Protein AF-0000000085182149 (afdb_homodimer)

Sequence (884 aa):
MAEWREMSAGDLGRAIGRGEIDPEELTAAHLDAIRAHEYRDRIYARVTEARALEEAAAASKRAKAGQRLSLLDGVPISWKDLFDTAGVATESGSRLLEGRIPAADAEVLANATHQGLVCLGKTHMTELAFSGLGLNPMTATPPNANDPALAPGGSSSGAAASVAFGLAAAGIGSDTGGSVRVPSVWNDLVGLKTTSGRLSLKGVVPLCARFDTVGPLCRTVEDAALLLATMEGSKPADLRGASLRGTRFLILETIAFDDIRPEPLAGFKHAIERLTDAGATVTRGTVPELADAMALSGVLFTTEAYGTWKHAIEAHPEKMFGPIRDRFRLGAEFSGADYVAAWQKLDRIRAIWAEATAPYDAVLVPTAPNLPPNVERLTTDEKYFVTENLLTLRNTRMGNLMGLSALTLPTGLPSTGIMLMGRPFGEERLLRIGAAAESALRMAEWREMSAGDLGRAIGRGEIDPEELTAAHLDAIRAHEYRDRIYARVTEARALEEAAAASKRAKAGQRLSLLDGVPISWKDLFDTAGVATESGSRLLEGRIPAADAEVLANATHQGLVCLGKTHMTELAFSGLGLNPMTATPPNANDPALAPGGSSSGAAASVAFGLAAAGIGSDTGGSVRVPSVWNDLVGLKTTSGRLSLKGVVPLCARFDTVGPLCRTVEDAALLLATMEGSKPADLRGASLRGTRFLILETIAFDDIRPEPLAGFKHAIERLTDAGATVTRGTVPELADAMALSGVLFTTEAYGTWKHAIEAHPEKMFGPIRDRFRLGAEFSGADYVAAWQKLDRIRAIWAEATAPYDAVLVPTAPNLPPNVERLTTDEKYFVTENLLTLRNTRMGNLMGLSALTLPTGLPSTGIMLMGRPFGEERLLRIGAAAESALR

Nearest PDB structures (foldseek):
  4wj3-assembly2_D  TM=9.126E-01  e=7.459E-32  Pseudomonas aeruginosa PAO1
  2df4-assembly1_A  TM=9.118E-01  e=1.420E-30  Staphylococcus aureus
  1o9p-assembly1_B  TM=9.105E-01  e=5.005E-27  Bradyrhizobium japonicum
  8es6-assembly1_A  TM=8.382E-01  e=2.463E-22  Escherichia coli
  8es6-assembly2_B  TM=8.052E-01  e=1.194E-22  Escherichia coli

InterPro domains:
  IPR000120 Amidase [PTHR11895] (5-439)
  IPR020556 Amidase, conserved site [PS00571] (153-184)
  IPR023631 Amidase signature domain [PF01425] (25-431)
  IPR036928 Amidase signature (AS) superfamily [G3DSA:3.90.1300.10] (10-441)
  IPR036928 Amidase signature (AS) superfamily [SSF75304] (3-441)

pLDDT: mean 97.87, std 1.92, range [74.94, 98.94]

Foldseek 3Di:
DLVLLVDALLVNLVCLLVVNDQLLVSLVVLLVCLVPPPQNQQQAVDWPNVQLNVLSVVLRVCSVVVNQLASNASFEAEEALQWADAQDQRQQLFPLRPPPHDNDTFLLVVLLSSNHYGYGHHTQFDRLFQFFFQDRPLRHRAAALVGRQFTLTAGNSSQLNCSLVSSGSKYKDKDQQQHQPQNQLLNQWKKKWAFQVLADCGRGRDQQSRLITMFMTHHALQSRQRSSCSSNVHDGFDLPPQAQAPAEEEAEPAVQQPPFDDQLVVLQVLLVVLSVVRHHHYYYDYLNLLVVLLVLCLQQRLLRRCVVCVVSCVVCVVRGDVVSSVSNCSSVVDDPVRNVVSVVSLVVSLVSVCVVCVVGQWYKGKQARDHGHGNVCLVVPVVVVVVRRCRRSRNSNSLSSSRWMKMWGHSPRNSIIMMTTGHRVCSSSSSSNRNNSNVSRD/DLVLLVDALLVNLVCLLVVNDQLLVSLVVLLVCLVPPPQNQQQAVDWPNVQLNVLSVVLRVCSVVVNQLASNASFEAEEALQWADAQDQRQQLFPLRPPPHDNDTFLLVVLLSSNHYGYGHHTQFDRLFQFFFQDRPLRHRAAALVGRQFTLTARNSSQLNCSLVSSGSKYKDKDQQQHQPQNLLLNQWKKKWAFQVLADCGRGRDQQSRLITMFMTHHALQSRQRSSCSSNVHDGFDLPPFAQAPAEEEAEPAVQQPPFDDQLVVLQVLLVVLSVVRHHHYYYDYLNLLVVLLVLCLQARLLRRCVVCVVSCVVCVVRGDVLSSVSNCSSVVDDPVSNVVSVVSLVVSLVSVCVVCVVHQWYKGKQARDHGHGNVCLVPPVVVVVVRRCRRSRNSNSLSSSRWMKMWGHSPRNSIIMMTTGHRVCSSSSSSNRNNSNVSRD

Organism: NCBI:txid2984134

Secondary structure (DSSP, 8-state):
-GGGGGS-HHHHHHHHHTTSS-HHHHHHHHHHHHHH-TTHHHHEEEE-HHHHHHHHHHHHHHHHHT--SSTTTT-EEEEETTB-BTTB---TT-GGGTT---SS--HHHHHHHHTT-EEEEEE--SGGG--SS---TTS--PPPSS-TTB---SSSHHHHHHHHTTSSS-EEEEESSSTTHHHHHHTT-EEEEPPTTTS--TTBPPS-TTT-EEEEEESSHHHHHHHHHHHHTSPPP--TT---TT-EEEEE-TTTTTT--HHHHHHHHHHHHHHHHTT-EEEEE--THHHHHHHTHIIIIIHHHHHHHHHHHHH-GGGS-HHHHHHHHGGGGSBHHHHHHHHHHHHHHHHHHHHHHTTSSEEEEES-SSPPPBHHHHHH-HHHHHHHHHHHHHHHHHHHHTT--EEEEE-SSTT-EEEEE--TT-HHHHHHHHHHHHHHH-/-GGGGGS-HHHHHHHHHTTSS-HHHHHHHHHHHHHH-TTHHHHEEEE-HHHHHHHHHHHHHHHHHT--SSTTTT-EEEEETTB-BTTB---TT-GGGTT---SS--HHHHHHHHTT-EEEEEE--SGGG--SS---TTS--PPPSS-TTB---SSSHHHHHHHHTTSSS-EEEEESSSTTHHHHHHTT-EEEEPPTTTS--TTBPPS-TTT-EEEEEESSHHHHHHHHHHHHTSPPP--TT---TT-EEEEE-TTTTTT--HHHHHHHHHHHHHHHHTT-EEEEE--THHHHHHHTHIIIIIHHHHHHHHHHHHH-GGGS-HHHHHHHHGGGGSBHHHHHHHHHHHHHHHHHHHHHHTTSSEEEEES-SSPPPBHHHHHH-HHHHHHHHHHHHHHHHHHHHTT--EEEEE-SSTT-EEEEE--TT-HHHHHHHHHHHHHHH-

Radius of gyration: 30.27 Å; Cα contacts (8 Å, |Δi|>4): 2271; chains: 2; bounding box: 59×82×76 Å

Structure (mmCIF, N/CA/C/O backbone):
data_AF-0000000085182149-model_v1
#
loop_
_entity.id
_entity.type
_entity.pdbx_description
1 polymer 'Amidase family protein'
#
loop_
_atom_site.group_PDB
_atom_site.id
_atom_site.type_symbol
_atom_site.label_atom_id
_atom_site.label_alt_id
_atom_site.label_comp_id
_atom_site.label_asym_id
_atom_site.label_entity_id
_atom_site.label_seq_id
_atom_site.pdbx_PDB_ins_code
_atom_site.Cartn_x
_atom_site.Cartn_y
_atom_site.Cartn_z
_atom_site.occupancy
_atom_site.B_iso_or_equiv
_atom_site.auth_seq_id
_atom_site.auth_comp_id
_atom_site.auth_asym_id
_atom_site.auth_atom_id
_atom_site.pdbx_PDB_model_num
ATOM 1 N N . MET A 1 1 ? -0.502 32.438 35.344 1 74.94 1 MET A N 1
ATOM 2 C CA . MET A 1 1 ? -1.28 31.469 34.562 1 74.94 1 MET A CA 1
ATOM 3 C C . MET A 1 1 ? -1.305 31.828 33.094 1 74.94 1 MET A C 1
ATOM 5 O O . MET A 1 1 ? -1.259 30.953 32.219 1 74.94 1 MET A O 1
ATOM 9 N N . ALA A 1 2 ? -1.186 33.125 32.844 1 81.94 2 ALA A N 1
ATOM 10 C CA . ALA A 1 2 ? -1.121 33.562 31.469 1 81.94 2 ALA A CA 1
ATOM 11 C C . ALA A 1 2 ? 0.191 33.156 30.812 1 81.94 2 ALA A C 1
ATOM 13 O O . ALA A 1 2 ? 0.228 32.844 29.625 1 81.94 2 ALA A O 1
ATOM 14 N N . GLU A 1 3 ? 1.186 32.938 31.547 1 91.88 3 GLU A N 1
ATOM 15 C CA . GLU A 1 3 ? 2.496 32.562 31.016 1 91.88 3 GLU A CA 1
ATOM 16 C C . GLU A 1 3 ? 2.5 31.125 30.516 1 91.88 3 GLU A C 1
ATOM 18 O O . GLU A 1 3 ? 3.301 30.766 29.656 1 91.88 3 GLU A O 1
ATOM 23 N N . TRP A 1 4 ? 1.568 30.281 31.094 1 95.69 4 TRP A N 1
ATOM 24 C CA . TRP A 1 4 ? 1.489 28.875 30.703 1 95.69 4 TRP A CA 1
ATOM 25 C C . TRP A 1 4 ? 1.15 28.75 29.219 1 95.69 4 TRP A C 1
ATOM 27 O O . TRP A 1 4 ? 1.611 27.812 28.547 1 95.69 4 TRP A O 1
ATOM 37 N N . ARG A 1 5 ? 0.453 29.719 28.719 1 95.25 5 ARG A N 1
ATOM 38 C CA . ARG A 1 5 ? -0.067 29.656 27.359 1 95.25 5 ARG A CA 1
ATOM 39 C C . ARG A 1 5 ? 1.03 29.938 26.328 1 95.25 5 ARG A C 1
ATOM 41 O O . ARG A 1 5 ? 0.854 29.688 25.141 1 95.25 5 ARG A O 1
ATOM 48 N N . GLU A 1 6 ? 2.18 30.391 26.797 1 95.12 6 GLU A N 1
ATOM 49 C CA . GLU A 1 6 ? 3.303 30.672 25.922 1 95.12 6 GLU A CA 1
ATOM 50 C C . GLU A 1 6 ? 4.352 29.578 25.969 1 95.12 6 GLU A C 1
ATOM 52 O O . GLU A 1 6 ? 5.285 29.547 25.172 1 95.12 6 GLU A O 1
ATOM 57 N N . MET A 1 7 ? 4.137 28.656 26.891 1 97.75 7 MET A N 1
ATOM 58 C CA . MET A 1 7 ? 5.094 27.562 27.062 1 97.75 7 MET A CA 1
ATOM 59 C C . MET A 1 7 ? 4.898 26.516 25.984 1 97.75 7 MET A C 1
ATOM 61 O O . MET A 1 7 ? 3.795 26.344 25.469 1 97.75 7 MET A O 1
ATOM 65 N N . SER A 1 8 ? 6 25.828 25.625 1 98.38 8 SER A N 1
ATOM 66 C CA . SER A 1 8 ? 5.898 24.672 24.734 1 98.38 8 SER A CA 1
ATOM 67 C C . SER A 1 8 ? 5.203 23.5 25.438 1 98.38 8 SER A C 1
ATOM 69 O O . SER A 1 8 ? 5.094 23.484 26.656 1 98.38 8 SER A O 1
ATOM 71 N N . ALA A 1 9 ? 4.68 22.594 24.625 1 98.75 9 ALA A N 1
ATOM 72 C CA . ALA A 1 9 ? 4.062 21.391 25.188 1 98.75 9 ALA A CA 1
ATOM 73 C C . ALA A 1 9 ? 5.047 20.641 26.078 1 98.75 9 ALA A C 1
ATOM 75 O O . ALA A 1 9 ? 4.68 20.172 27.172 1 98.75 9 ALA A O 1
ATOM 76 N N . GLY A 1 10 ? 6.277 20.5 25.609 1 98.62 10 GLY A N 1
ATOM 77 C CA . GLY A 1 10 ? 7.301 19.844 26.406 1 98.62 10 GLY A CA 1
ATOM 78 C C . GLY A 1 10 ? 7.559 20.531 27.734 1 98.62 10 GLY A C 1
ATOM 79 O O . GLY A 1 10 ? 7.672 19.875 28.766 1 98.62 10 GLY A O 1
ATOM 80 N N . ASP A 1 11 ? 7.664 21.859 27.688 1 98.56 11 ASP A N 1
ATOM 81 C CA . ASP A 1 11 ? 7.902 22.625 28.906 1 98.56 11 ASP A CA 1
ATOM 82 C C . ASP A 1 11 ? 6.73 22.484 29.875 1 98.56 11 ASP A C 1
ATOM 84 O O . ASP A 1 11 ? 6.934 22.359 31.094 1 98.56 11 ASP A O 1
ATOM 88 N N . LEU A 1 12 ? 5.543 22.547 29.359 1 98.81 12 LEU A N 1
ATOM 89 C CA . LEU A 1 12 ? 4.375 22.328 30.203 1 98.81 12 LEU A CA 1
ATOM 90 C C . LEU A 1 12 ? 4.426 20.938 30.844 1 98.81 12 LEU A C 1
ATOM 92 O O . LEU A 1 12 ? 4.184 20.797 32.062 1 98.81 12 LEU A O 1
ATOM 96 N N . GLY A 1 13 ? 4.727 19.953 30.031 1 98.62 13 GLY A N 1
ATOM 97 C CA . GLY A 1 13 ? 4.84 18.594 30.547 1 98.62 13 GLY A CA 1
ATOM 98 C C . GLY A 1 13 ? 5.852 18.453 31.672 1 98.62 13 GLY A C 1
ATOM 99 O O . GLY A 1 13 ? 5.578 17.812 32.688 1 98.62 13 GLY A O 1
ATOM 100 N N . ARG A 1 14 ? 6.98 19.031 31.484 1 98.5 14 ARG A N 1
ATOM 101 C CA . ARG A 1 14 ? 8.023 18.984 32.5 1 98.5 14 ARG A CA 1
ATOM 102 C C . ARG A 1 14 ? 7.582 19.703 33.781 1 98.5 14 ARG A C 1
ATOM 104 O O . ARG A 1 14 ? 7.867 19.25 34.875 1 98.5 14 ARG A O 1
ATOM 111 N N . ALA A 1 15 ? 6.941 20.812 33.594 1 98.5 15 ALA A N 1
ATOM 112 C CA . ALA A 1 15 ? 6.453 21.562 34.75 1 98.5 15 ALA A CA 1
ATOM 113 C C . ALA A 1 15 ? 5.41 20.766 35.531 1 98.5 15 ALA A C 1
ATOM 115 O O . ALA A 1 15 ? 5.352 20.828 36.75 1 98.5 15 ALA A O 1
ATOM 116 N N . ILE A 1 16 ? 4.562 20.016 34.906 1 98.56 16 ILE A N 1
ATOM 117 C CA . ILE A 1 16 ? 3.604 19.125 35.531 1 98.56 16 ILE A CA 1
ATOM 118 C C . ILE A 1 16 ? 4.348 18.047 36.312 1 98.56 16 ILE A C 1
ATOM 120 O O . ILE A 1 16 ? 4.004 17.734 37.438 1 98.56 16 ILE A O 1
ATOM 124 N N . GLY A 1 17 ? 5.305 17.5 35.656 1 97.94 17 GLY A N 1
ATOM 125 C CA . GLY A 1 17 ? 6.098 16.453 36.281 1 97.94 17 GLY A CA 1
ATOM 126 C C . GLY A 1 17 ? 6.77 16.906 37.562 1 97.94 17 GLY A C 1
ATOM 127 O O . GLY A 1 17 ? 6.938 16.125 38.5 1 97.94 17 GLY A O 1
ATOM 128 N N . ARG A 1 18 ? 7.117 18.203 37.625 1 97.56 18 ARG A N 1
ATOM 129 C CA . ARG A 1 18 ? 7.781 18.766 38.781 1 97.56 18 ARG A CA 1
ATOM 130 C C . ARG A 1 18 ? 6.766 19.234 39.844 1 97.56 18 ARG A C 1
ATOM 132 O O . ARG A 1 18 ? 7.141 19.734 40.875 1 97.56 18 ARG A O 1
ATOM 139 N N . GLY A 1 19 ? 5.535 19.172 39.5 1 97.44 19 GLY A N 1
ATOM 140 C CA . GLY A 1 19 ? 4.484 19.578 40.406 1 97.44 19 GLY A CA 1
ATOM 141 C C . GLY A 1 19 ? 4.23 21.078 40.438 1 97.44 19 GLY A C 1
ATOM 142 O O . GLY A 1 19 ? 3.506 21.578 41.281 1 97.44 19 GLY A O 1
ATOM 143 N N . GLU A 1 20 ? 4.781 21.781 39.5 1 97.94 20 GLU A N 1
ATOM 144 C CA . GLU A 1 20 ? 4.648 23.234 39.406 1 97.94 20 GLU A CA 1
ATOM 145 C C . GLU A 1 20 ? 3.326 23.625 38.75 1 97.94 20 GLU A C 1
ATOM 147 O O . GLU A 1 20 ? 2.797 24.703 39.031 1 97.94 20 GLU A O 1
ATOM 152 N N . ILE A 1 21 ? 2.873 22.781 37.906 1 98.31 21 ILE A N 1
ATOM 153 C CA . ILE A 1 21 ? 1.621 23.016 37.188 1 98.31 21 ILE A CA 1
ATOM 154 C C . ILE A 1 21 ? 0.672 21.828 37.406 1 98.31 21 ILE A C 1
ATOM 156 O O . ILE A 1 21 ? 1.071 20.672 37.312 1 98.31 21 ILE A O 1
ATOM 160 N N . ASP A 1 22 ? -0.523 22.125 37.781 1 98.38 22 ASP A N 1
ATOM 161 C CA . ASP A 1 22 ? -1.574 21.125 37.875 1 98.38 22 ASP A CA 1
ATOM 162 C C . ASP A 1 22 ? -2.338 21.016 36.562 1 98.38 22 ASP A C 1
ATOM 164 O O . ASP A 1 22 ? -2.805 22.016 36.031 1 98.38 22 ASP A O 1
ATOM 168 N N . PRO A 1 23 ? -2.475 19.766 36.062 1 98.62 23 PRO A N 1
ATOM 169 C CA . PRO A 1 23 ? -3.148 19.594 34.781 1 98.62 23 PRO A CA 1
ATOM 170 C C . PRO A 1 23 ? -4.551 20.203 34.75 1 98.62 23 PRO A C 1
ATOM 172 O O . PRO A 1 23 ? -4.973 20.75 33.719 1 98.62 23 PRO A O 1
ATOM 175 N N . GLU A 1 24 ? -5.309 20.109 35.781 1 98.44 24 GLU A N 1
ATOM 176 C CA . GLU A 1 24 ? -6.652 20.688 35.844 1 98.44 24 GLU A CA 1
ATOM 177 C C . GLU A 1 24 ? -6.609 22.203 35.75 1 98.44 24 GLU A C 1
ATOM 179 O O . GLU A 1 24 ? -7.41 22.812 35.031 1 98.44 24 GLU A O 1
ATOM 184 N N . GLU A 1 25 ? -5.715 22.766 36.5 1 98.38 25 GLU A N 1
ATOM 185 C CA . GLU A 1 25 ? -5.559 24.203 36.438 1 98.38 25 GLU A CA 1
ATOM 186 C C . GLU A 1 25 ? -5.078 24.672 35.062 1 98.38 25 GLU A C 1
ATOM 188 O O . GLU A 1 25 ? -5.535 25.688 34.562 1 98.38 25 GLU A O 1
ATOM 193 N N . LEU A 1 26 ? -4.152 23.938 34.562 1 98.69 26 LEU A N 1
ATOM 194 C CA . LEU A 1 26 ? -3.629 24.25 33.219 1 98.69 26 LEU A CA 1
ATOM 195 C C . LEU A 1 26 ? -4.738 24.219 32.188 1 98.69 26 LEU A C 1
ATOM 197 O O . LEU A 1 26 ? -4.867 25.156 31.391 1 98.69 26 LEU A O 1
ATOM 201 N N . THR A 1 27 ? -5.535 23.156 32.219 1 98.69 27 THR A N 1
ATOM 202 C CA . THR A 1 27 ? -6.629 23.016 31.281 1 98.69 27 THR A CA 1
ATOM 203 C C . THR A 1 27 ? -7.668 24.109 31.469 1 98.69 27 THR A C 1
ATOM 205 O O . THR A 1 27 ? -8.164 24.688 30.5 1 98.69 27 THR A O 1
ATOM 208 N N . ALA A 1 28 ? -7.973 24.406 32.656 1 98.25 28 ALA A N 1
ATOM 209 C CA . ALA A 1 28 ? -8.914 25.484 32.969 1 98.25 28 ALA A CA 1
ATOM 210 C C . ALA A 1 28 ? -8.406 26.812 32.406 1 98.25 28 ALA A C 1
ATOM 212 O O . ALA A 1 28 ? -9.195 27.625 31.906 1 98.25 28 ALA A O 1
ATOM 213 N N . ALA A 1 29 ? -7.145 27.047 32.562 1 98.25 29 ALA A N 1
ATOM 214 C CA . ALA A 1 29 ? -6.551 28.281 32.031 1 98.25 29 ALA A CA 1
ATOM 215 C C . ALA A 1 29 ? -6.719 28.391 30.531 1 98.25 29 ALA A C 1
ATOM 217 O O . ALA A 1 29 ? -7.016 29.469 30 1 98.25 29 ALA A O 1
ATOM 218 N N . HIS A 1 30 ? -6.488 27.312 29.812 1 98.62 30 HIS A N 1
ATOM 219 C CA . HIS A 1 30 ? -6.672 27.312 28.359 1 98.62 30 HIS A CA 1
ATOM 220 C C . HIS A 1 30 ? -8.141 27.484 28 1 98.62 30 HIS A C 1
ATOM 222 O O . HIS A 1 30 ? -8.469 28.234 27.078 1 98.62 30 HIS A O 1
ATOM 228 N N . LEU A 1 31 ? -9.023 26.781 28.703 1 98.69 31 LEU A N 1
ATOM 229 C CA . LEU A 1 31 ? -10.453 26.891 28.422 1 98.69 31 LEU A CA 1
ATOM 230 C C . LEU A 1 31 ? -10.945 28.312 28.672 1 98.69 31 LEU A C 1
ATOM 232 O O . LEU A 1 31 ? -11.758 28.828 27.906 1 98.69 31 LEU A O 1
ATOM 236 N N . ASP A 1 32 ? -10.469 28.938 29.703 1 98.38 32 ASP A N 1
ATOM 237 C CA . ASP A 1 32 ? -10.82 30.328 29.984 1 98.38 32 ASP A CA 1
ATOM 238 C C . ASP A 1 32 ? -10.328 31.25 28.875 1 98.38 32 ASP A C 1
ATOM 240 O O . ASP A 1 32 ? -11.047 32.156 28.453 1 98.38 32 ASP A O 1
ATOM 244 N N . ALA A 1 33 ? -9.125 31.031 28.469 1 98.5 33 ALA A N 1
ATOM 245 C CA . ALA A 1 33 ? -8.562 31.828 27.391 1 98.5 33 ALA A CA 1
ATOM 246 C C . ALA A 1 33 ? -9.375 31.656 26.109 1 98.5 33 ALA A C 1
ATOM 248 O O . ALA A 1 33 ? -9.617 32.625 25.375 1 98.5 33 ALA A O 1
ATOM 249 N N . ILE A 1 34 ? -9.789 30.406 25.812 1 98.69 34 ILE A N 1
ATOM 250 C CA . ILE A 1 34 ? -10.602 30.141 24.625 1 98.69 34 ILE A CA 1
ATOM 251 C C . ILE A 1 34 ? -11.922 30.891 24.734 1 98.69 34 ILE A C 1
ATOM 253 O O . ILE A 1 34 ? -12.32 31.578 23.781 1 98.69 34 ILE A O 1
ATOM 257 N N . ARG A 1 35 ? -12.539 30.828 25.828 1 98.12 35 ARG A N 1
ATOM 258 C CA . ARG A 1 35 ? -13.844 31.453 26.031 1 98.12 35 ARG A CA 1
ATOM 259 C C . ARG A 1 35 ? -13.758 32.969 25.859 1 98.12 35 ARG A C 1
ATOM 261 O O . ARG A 1 35 ? -14.68 33.594 25.328 1 98.12 35 ARG A O 1
ATOM 268 N N . ALA A 1 36 ? -12.688 33.5 26.234 1 98.06 36 ALA A N 1
ATOM 269 C CA . ALA A 1 36 ? -12.555 34.938 26.297 1 98.06 36 ALA A CA 1
ATOM 270 C C . ALA A 1 36 ? -12 35.5 25 1 98.06 36 ALA A C 1
ATOM 272 O O . ALA A 1 36 ? -12.062 36.719 24.75 1 98.06 36 ALA A O 1
ATOM 273 N N . HIS A 1 37 ? -11.492 34.688 24.188 1 97.94 37 HIS A N 1
ATOM 274 C CA . HIS A 1 37 ? -10.75 35.156 23.016 1 97.94 37 HIS A CA 1
ATOM 275 C C . HIS A 1 37 ? -11.695 35.719 21.969 1 97.94 37 HIS A C 1
ATOM 277 O O . HIS A 1 37 ? -12.734 35.125 21.672 1 97.94 37 HIS A O 1
ATOM 283 N N . GLU A 1 38 ? -11.336 36.75 21.312 1 98.12 38 GLU A N 1
ATOM 284 C CA . GLU A 1 38 ? -12.172 37.469 20.344 1 98.12 38 GLU A CA 1
ATOM 285 C C . GLU A 1 38 ? -12.422 36.625 19.109 1 98.12 38 GLU A C 1
ATOM 287 O O . GLU A 1 38 ? -13.453 36.75 18.453 1 98.12 38 GLU A O 1
ATOM 292 N N . TYR A 1 39 ? -11.461 35.719 18.766 1 98.38 39 TYR A N 1
ATOM 293 C CA . TYR A 1 39 ? -11.586 34.938 17.547 1 98.38 39 TYR A CA 1
ATOM 294 C C . TYR A 1 39 ? -11.977 33.5 17.875 1 98.38 39 TYR A C 1
ATOM 296 O O . TYR A 1 39 ? -11.805 32.594 17.062 1 98.38 39 TYR A O 1
ATOM 304 N N . ARG A 1 40 ? -12.438 33.219 19.016 1 98 40 ARG A N 1
ATOM 305 C CA . ARG A 1 40 ? -12.781 31.875 19.469 1 98 40 ARG A CA 1
ATOM 306 C C . ARG A 1 40 ? -13.602 31.141 18.422 1 98 40 ARG A C 1
ATOM 308 O O . ARG A 1 40 ? -13.25 30.016 18.031 1 98 40 ARG A O 1
ATOM 315 N N . ASP A 1 41 ? -14.633 31.766 17.906 1 98.19 41 ASP A N 1
ATOM 316 C CA . ASP A 1 41 ? -15.609 31.109 17.047 1 98.19 41 ASP A CA 1
ATOM 317 C C . ASP A 1 41 ? -15.07 30.938 15.633 1 98.19 41 ASP A C 1
ATOM 319 O O . ASP A 1 41 ? -15.625 30.172 14.836 1 98.19 41 ASP A O 1
ATOM 323 N N . ARG A 1 42 ? -13.953 31.578 15.328 1 98.56 42 ARG A N 1
ATOM 324 C CA . ARG A 1 42 ? -13.289 31.391 14.047 1 98.56 42 ARG A CA 1
ATOM 325 C C . ARG A 1 42 ? -12.188 30.328 14.148 1 98.56 42 ARG A C 1
ATOM 327 O O . ARG A 1 42 ? -11.766 29.766 13.141 1 98.56 42 ARG A O 1
ATOM 334 N N . ILE A 1 43 ? -11.789 30.109 15.344 1 98.81 43 ILE A N 1
ATOM 335 C CA . ILE A 1 43 ? -10.688 29.172 15.531 1 98.81 43 ILE A CA 1
ATOM 336 C C . ILE A 1 43 ? -11.234 27.781 15.859 1 98.81 43 ILE A C 1
ATOM 338 O O . ILE A 1 43 ? -10.859 26.797 15.227 1 98.81 43 ILE A O 1
ATOM 342 N N . TYR A 1 44 ? -12.156 27.719 16.781 1 98.88 44 TYR A N 1
ATOM 343 C CA . TYR A 1 44 ? -12.727 26.453 17.219 1 98.88 44 TYR A CA 1
ATOM 344 C C . TYR A 1 44 ? -14.109 26.234 16.609 1 98.88 44 TYR A C 1
ATOM 346 O O . TYR A 1 44 ? -14.992 27.094 16.734 1 98.88 44 TYR A O 1
ATOM 354 N N . ALA A 1 45 ? -14.234 25.125 15.961 1 98.69 45 ALA A N 1
ATOM 355 C CA . ALA A 1 45 ? -15.57 24.703 15.547 1 98.69 45 ALA A CA 1
ATOM 356 C C . ALA A 1 45 ? -16.406 24.266 16.75 1 98.69 45 ALA A C 1
ATOM 358 O O . ALA A 1 45 ? -17.594 24.547 16.828 1 98.69 45 ALA A O 1
ATOM 359 N N . ARG A 1 46 ? -15.75 23.578 17.672 1 98.25 46 ARG A N 1
ATOM 360 C CA . ARG A 1 46 ? -16.359 23.203 18.953 1 98.25 46 ARG A CA 1
ATOM 361 C C . ARG A 1 46 ? -15.297 22.953 20.016 1 98.25 46 ARG A C 1
ATOM 363 O O . ARG A 1 46 ? -14.227 22.422 19.703 1 98.25 46 ARG A O 1
ATOM 370 N N . VAL A 1 47 ? -15.617 23.359 21.188 1 98.69 47 VAL A N 1
ATOM 371 C CA . VAL A 1 47 ? -14.789 23.094 22.359 1 98.69 47 VAL A CA 1
ATOM 372 C C . VAL A 1 47 ? -15.352 21.891 23.109 1 98.69 47 VAL A C 1
ATOM 374 O O . VAL A 1 47 ? -16.562 21.734 23.234 1 98.69 47 VAL A O 1
ATOM 377 N N . THR A 1 48 ? -14.477 21 23.531 1 98.56 48 THR A N 1
ATOM 378 C CA . THR A 1 48 ? -14.898 19.828 24.281 1 98.56 48 THR A CA 1
ATOM 379 C C . THR A 1 48 ? -14.617 20 25.766 1 98.56 48 THR A C 1
ATOM 381 O O . THR A 1 48 ? -13.867 19.219 26.359 1 98.56 48 THR A O 1
ATOM 384 N N . GLU A 1 49 ? -15.328 20.891 26.375 1 98.44 49 GLU A N 1
ATOM 385 C CA . GLU A 1 49 ? -15.023 21.328 27.734 1 98.44 49 GLU A CA 1
ATOM 386 C C . GLU A 1 49 ? -15.148 20.172 28.734 1 98.44 49 GLU A C 1
ATOM 388 O O . GLU A 1 49 ? -14.242 19.938 29.531 1 98.44 49 GLU A O 1
ATOM 393 N N . ALA A 1 50 ? -16.234 19.453 28.688 1 98.31 50 ALA A N 1
ATOM 394 C CA . ALA A 1 50 ? -16.453 18.359 29.625 1 98.31 50 ALA A CA 1
ATOM 395 C C . ALA A 1 50 ? -15.375 17.297 29.484 1 98.31 50 ALA A C 1
ATOM 397 O O . ALA A 1 50 ? -14.82 16.828 30.484 1 98.31 50 ALA A O 1
ATOM 398 N N . ARG A 1 51 ? -15.07 16.906 28.281 1 98.5 51 ARG A N 1
ATOM 399 C CA . ARG A 1 51 ? -14.023 15.922 28.031 1 98.5 51 ARG A CA 1
ATOM 400 C C . ARG A 1 51 ? -12.672 16.422 28.516 1 98.5 51 ARG A C 1
ATOM 402 O O . ARG A 1 51 ? -11.922 15.68 29.156 1 98.5 51 ARG A O 1
ATOM 409 N N . ALA A 1 52 ? -12.367 17.656 28.188 1 98.88 52 ALA A N 1
ATOM 410 C CA . ALA A 1 52 ? -11.078 18.234 28.547 1 98.88 52 ALA A CA 1
ATOM 411 C C . ALA A 1 52 ? -10.875 18.219 30.062 1 98.88 52 ALA A C 1
ATOM 413 O O . ALA A 1 52 ? -9.812 17.828 30.547 1 98.88 52 ALA A O 1
ATOM 414 N N . LEU A 1 53 ? -11.898 18.594 30.75 1 98.62 53 LEU A N 1
ATOM 415 C CA . LEU A 1 53 ? -11.797 18.672 32.188 1 98.62 53 LEU A CA 1
ATOM 416 C C . LEU A 1 53 ? -11.695 17.281 32.812 1 98.62 53 LEU A C 1
ATOM 418 O O . LEU A 1 53 ? -10.961 17.078 33.781 1 98.62 53 LEU A O 1
ATOM 422 N N . GLU A 1 54 ? -12.43 16.359 32.312 1 98.62 54 GLU A N 1
ATOM 423 C CA . GLU A 1 54 ? -12.344 14.977 32.781 1 98.62 54 GLU A CA 1
ATOM 424 C C . GLU A 1 54 ? -10.961 14.391 32.531 1 98.62 54 GLU A C 1
ATOM 426 O O . GLU A 1 54 ? -10.383 13.75 33.438 1 98.62 54 GLU A O 1
ATOM 431 N N . GLU A 1 55 ? -10.422 14.562 31.359 1 98.81 55 GLU A N 1
ATOM 432 C CA . GLU A 1 55 ? -9.086 14.078 31.031 1 98.81 55 GLU A CA 1
ATOM 433 C C . GLU A 1 55 ? -8.031 14.75 31.891 1 98.81 55 GLU A C 1
ATOM 435 O O . GLU A 1 55 ? -7.09 14.094 32.344 1 98.81 55 GLU A O 1
ATOM 440 N N . ALA A 1 56 ? -8.219 16.016 32.125 1 98.88 56 ALA A N 1
ATOM 441 C CA . ALA A 1 56 ? -7.273 16.766 32.938 1 98.88 56 ALA A CA 1
ATOM 442 C C . ALA A 1 56 ? -7.309 16.297 34.406 1 98.88 56 ALA A C 1
ATOM 444 O O . ALA A 1 56 ? -6.27 16.219 35.062 1 98.88 56 ALA A O 1
ATOM 445 N N . ALA A 1 57 ? -8.508 16.047 34.875 1 98.81 57 ALA A N 1
ATOM 446 C CA . ALA A 1 57 ? -8.648 15.547 36.25 1 98.81 57 ALA A CA 1
ATOM 447 C C . ALA A 1 57 ? -7.926 14.211 36.406 1 98.81 57 ALA A C 1
ATOM 449 O O . ALA A 1 57 ? -7.258 13.984 37.438 1 98.81 57 ALA A O 1
ATOM 450 N N . ALA A 1 58 ? -8.109 13.375 35.5 1 98.69 58 ALA A N 1
ATOM 451 C CA . ALA A 1 58 ? -7.418 12.094 35.531 1 98.69 58 ALA A CA 1
ATOM 452 C C . ALA A 1 58 ? -5.902 12.289 35.5 1 98.69 58 ALA A C 1
ATOM 454 O O . ALA A 1 58 ? -5.172 11.617 36.25 1 98.69 58 ALA A O 1
ATOM 455 N N . ALA A 1 59 ? -5.43 13.164 34.656 1 98.88 59 ALA A N 1
ATOM 456 C CA . ALA A 1 59 ? -4 13.453 34.562 1 98.88 59 ALA A CA 1
ATOM 457 C C . ALA A 1 59 ? -3.467 14.016 35.875 1 98.88 59 ALA A C 1
ATOM 459 O O . ALA A 1 59 ? -2.352 13.695 36.312 1 98.88 59 ALA A O 1
ATOM 460 N N . SER A 1 60 ? -4.25 14.883 36.469 1 98.75 60 SER A N 1
ATOM 461 C CA . SER A 1 60 ? -3.871 15.461 37.75 1 98.75 60 SER A CA 1
ATOM 462 C C . SER A 1 60 ? -3.672 14.375 38.812 1 98.75 60 SER A C 1
ATOM 464 O O . SER A 1 60 ? -2.688 14.398 39.562 1 98.75 60 SER A O 1
ATOM 466 N N . LYS A 1 61 ? -4.613 13.484 38.844 1 98.56 61 LYS A N 1
ATOM 467 C CA . LYS A 1 61 ? -4.508 12.375 39.812 1 98.56 61 LYS A CA 1
ATOM 468 C C . LYS A 1 61 ? -3.256 11.547 39.531 1 98.56 61 LYS A C 1
ATOM 470 O O . LYS A 1 61 ? -2.547 11.172 40.469 1 98.56 61 LYS A O 1
ATOM 475 N N . ARG A 1 62 ? -2.971 11.281 38.281 1 98.69 62 ARG A N 1
ATOM 476 C CA . ARG A 1 62 ? -1.785 10.508 37.938 1 98.69 62 ARG A CA 1
ATOM 477 C C . ARG A 1 62 ? -0.511 11.258 38.312 1 98.69 62 ARG A C 1
ATOM 479 O O . ARG A 1 62 ? 0.443 10.656 38.812 1 98.69 62 ARG A O 1
ATOM 486 N N . ALA A 1 63 ? -0.537 12.523 38.031 1 98.38 63 ALA A N 1
ATOM 487 C CA . ALA A 1 63 ? 0.637 13.336 38.344 1 98.38 63 ALA A CA 1
ATOM 488 C C . ALA A 1 63 ? 0.919 13.32 39.844 1 98.38 63 ALA A C 1
ATOM 490 O O . ALA A 1 63 ? 2.068 13.164 40.25 1 98.38 63 ALA A O 1
ATOM 491 N N . LYS A 1 64 ? -0.065 13.484 40.656 1 97.75 64 LYS A N 1
ATOM 492 C CA . LYS A 1 64 ? 0.073 13.508 42.094 1 97.75 64 LYS A CA 1
ATOM 493 C C . LYS A 1 64 ? 0.516 12.141 42.625 1 97.75 64 LYS A C 1
ATOM 495 O O . LYS A 1 64 ? 1.246 12.07 43.625 1 97.75 64 LYS A O 1
ATOM 500 N N . ALA A 1 65 ? 0.119 11.156 41.938 1 97.62 65 ALA A N 1
ATOM 501 C CA . ALA A 1 65 ? 0.445 9.797 42.375 1 97.62 65 ALA A CA 1
ATOM 502 C C . ALA A 1 65 ? 1.784 9.344 41.781 1 97.62 65 ALA A C 1
ATOM 504 O O . ALA A 1 65 ? 2.256 8.25 42.094 1 97.62 65 ALA A O 1
ATOM 505 N N . GLY A 1 66 ? 2.406 10.148 41 1 96.75 66 GLY A N 1
ATOM 506 C CA . GLY A 1 66 ? 3.662 9.781 40.375 1 96.75 66 GLY A CA 1
ATOM 507 C C . GLY A 1 66 ? 3.5 8.711 39.312 1 96.75 66 GLY A C 1
ATOM 508 O O . GLY A 1 66 ? 4.402 7.902 39.094 1 96.75 66 GLY A O 1
ATOM 509 N N . GLN A 1 67 ? 2.379 8.633 38.625 1 97.75 67 GLN A N 1
ATOM 510 C CA . GLN A 1 67 ? 2.061 7.59 37.656 1 97.75 67 GLN A CA 1
ATOM 511 C C . GLN A 1 67 ? 1.698 8.188 36.281 1 97.75 67 GLN A C 1
ATOM 513 O O . GLN A 1 67 ? 0.708 7.785 35.688 1 97.75 67 GLN A O 1
ATOM 518 N N . ARG A 1 68 ? 2.504 9.18 35.969 1 97.88 68 ARG A N 1
ATOM 519 C CA . ARG A 1 68 ? 2.248 9.82 34.656 1 97.88 68 ARG A CA 1
ATOM 520 C C . ARG A 1 68 ? 2.484 8.852 33.531 1 97.88 68 ARG A C 1
ATOM 522 O O . ARG A 1 68 ? 3.385 8.008 33.594 1 97.88 68 ARG A O 1
ATOM 529 N N . LEU A 1 69 ? 1.749 8.984 32.438 1 97.81 69 LEU A N 1
ATOM 530 C CA . LEU A 1 69 ? 1.768 8.055 31.328 1 97.81 69 LEU A CA 1
ATOM 531 C C . LEU A 1 69 ? 2.84 8.445 30.312 1 97.81 69 LEU A C 1
ATOM 533 O O . LEU A 1 69 ? 3.348 7.598 29.578 1 97.81 69 LEU A O 1
ATOM 537 N N . SER A 1 70 ? 3.133 9.672 30.156 1 98.06 70 SER A N 1
ATOM 538 C CA . SER A 1 70 ? 4.105 10.242 29.219 1 98.06 70 SER A CA 1
ATOM 539 C C . SER A 1 70 ? 4.551 11.633 29.672 1 98.06 70 SER A C 1
ATOM 541 O O . SER A 1 70 ? 4.004 12.188 30.625 1 98.06 70 SER A O 1
ATOM 543 N N . LEU A 1 71 ? 5.504 12.172 28.984 1 98.12 71 LEU A N 1
ATOM 544 C CA . LEU A 1 71 ? 5.957 13.531 29.281 1 98.12 71 LEU A CA 1
ATOM 545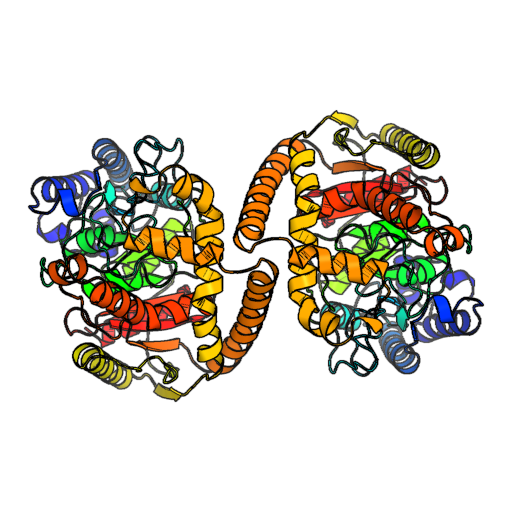 C C . LEU A 1 71 ? 4.832 14.539 29.062 1 98.12 71 LEU A C 1
ATOM 547 O O . LEU A 1 71 ? 4.773 15.562 29.75 1 98.12 71 LEU A O 1
ATOM 551 N N . LEU A 1 72 ? 3.855 14.195 28.203 1 98.75 72 LEU A N 1
ATOM 552 C CA . LEU A 1 72 ? 2.824 15.164 27.844 1 98.75 72 LEU A CA 1
ATOM 553 C C . LEU A 1 72 ? 1.519 14.859 28.562 1 98.75 72 LEU A C 1
ATOM 555 O O . LEU A 1 72 ? 0.472 15.414 28.234 1 98.75 72 LEU A O 1
ATOM 559 N N . ASP A 1 73 ? 1.608 13.984 29.547 1 98.75 73 ASP A N 1
ATOM 560 C CA . ASP A 1 73 ? 0.417 13.648 30.328 1 98.75 73 ASP A CA 1
ATOM 561 C C . ASP A 1 73 ? -0.149 14.891 31.016 1 98.75 73 ASP A C 1
ATOM 563 O O . ASP A 1 73 ? 0.475 15.438 31.938 1 98.75 73 ASP A O 1
ATOM 567 N N . GLY A 1 74 ? -1.318 15.281 30.531 1 98.88 74 GLY A N 1
ATOM 568 C CA . GLY A 1 74 ? -1.978 16.438 31.125 1 98.88 74 GLY A CA 1
ATOM 569 C C . GLY A 1 74 ? -1.886 17.688 30.281 1 98.88 74 GLY A C 1
ATOM 570 O O . GLY A 1 74 ? -2.48 18.719 30.594 1 98.88 74 GLY A O 1
ATOM 571 N N . VAL A 1 75 ? -1.157 17.656 29.203 1 98.94 75 VAL A N 1
ATOM 572 C CA . VAL A 1 75 ? -0.971 18.812 28.328 1 98.94 75 VAL A CA 1
ATOM 573 C C . VAL A 1 75 ? -2.164 18.953 27.391 1 98.94 75 VAL A C 1
ATOM 575 O O . VAL A 1 75 ? -2.555 18 26.734 1 98.94 75 VAL A O 1
ATOM 578 N N . PRO A 1 76 ? -2.809 20.109 27.312 1 98.88 76 PRO A N 1
ATOM 579 C CA . PRO A 1 76 ? -3.994 20.312 26.484 1 98.88 76 PRO A CA 1
ATOM 580 C C . PRO A 1 76 ? -3.646 20.703 25.047 1 98.88 76 PRO A C 1
ATOM 582 O O . PRO A 1 76 ? -2.861 21.625 24.828 1 98.88 76 PRO A O 1
ATOM 585 N N . ILE A 1 77 ? -4.219 20.031 24.094 1 98.88 77 ILE A N 1
ATOM 586 C CA . ILE A 1 77 ? -3.957 20.312 22.688 1 98.88 77 ILE A CA 1
ATOM 587 C C . ILE A 1 77 ? -5.273 20.375 21.922 1 98.88 77 ILE A C 1
ATOM 589 O O . ILE A 1 77 ? -6.324 20 22.438 1 98.88 77 ILE A O 1
ATOM 593 N N . SER A 1 78 ? -5.273 20.906 20.688 1 98.88 78 SER A N 1
ATOM 594 C CA . SER A 1 78 ? -6.457 20.984 19.844 1 98.88 78 SER A CA 1
ATOM 595 C C . SER A 1 78 ? -6.344 20.047 18.641 1 98.88 78 SER A C 1
ATOM 597 O O . SER A 1 78 ? -5.246 19.625 18.281 1 98.88 78 SER A O 1
ATOM 599 N N . TRP A 1 79 ? -7.5 19.688 18.031 1 98.94 79 TRP A N 1
ATOM 600 C CA . TRP A 1 79 ? -7.582 18.75 16.922 1 98.94 79 TRP A CA 1
ATOM 601 C C . TRP A 1 79 ? -8.383 19.344 15.758 1 98.94 79 TRP A C 1
ATOM 603 O O . TRP A 1 79 ? -9.461 19.891 15.969 1 98.94 79 TRP A O 1
ATOM 613 N N . LYS A 1 80 ? -7.824 19.234 14.523 1 98.81 80 LYS A N 1
ATOM 614 C CA . LYS A 1 80 ? -8.57 19.594 13.32 1 98.81 80 LYS A CA 1
ATOM 615 C C . LYS A 1 80 ? -9.898 18.844 13.258 1 98.81 80 LYS A C 1
ATOM 617 O O . LYS A 1 80 ? -9.969 17.672 13.617 1 98.81 80 LYS A O 1
ATOM 622 N N . ASP A 1 81 ? -10.906 19.484 12.781 1 98.81 81 ASP A N 1
ATOM 623 C CA . ASP A 1 81 ? -12.266 18.953 12.82 1 98.81 81 ASP A CA 1
ATOM 624 C C . ASP A 1 81 ? -12.445 17.844 11.773 1 98.81 81 ASP A C 1
ATOM 626 O O . ASP A 1 81 ? -13.492 17.75 11.133 1 98.81 81 ASP A O 1
ATOM 630 N N . LEU A 1 82 ? -11.469 17.047 11.508 1 98.75 82 LEU A N 1
ATOM 631 C CA . LEU A 1 82 ? -11.641 15.883 10.648 1 98.75 82 LEU A CA 1
ATOM 632 C C . LEU A 1 82 ? -11.227 14.609 11.375 1 98.75 82 LEU A C 1
ATOM 634 O O . LEU A 1 82 ? -11.297 13.516 10.805 1 98.75 82 LEU A O 1
ATOM 638 N N . PHE A 1 83 ? -10.789 14.773 12.586 1 98.88 83 PHE A N 1
ATOM 639 C CA . PHE A 1 83 ? -10.523 13.617 13.43 1 98.88 83 PHE A CA 1
ATOM 640 C C . PHE A 1 83 ? -11.781 13.203 14.195 1 98.88 83 PHE A C 1
ATOM 642 O O . PHE A 1 83 ? -12.273 13.961 15.039 1 98.88 83 PHE A O 1
ATOM 649 N N . ASP A 1 84 ? -12.211 12.008 13.93 1 98.88 84 ASP A N 1
ATOM 650 C CA . ASP A 1 84 ? -13.383 11.516 14.656 1 98.88 84 ASP A CA 1
ATOM 651 C C . ASP A 1 84 ? -13.164 11.594 16.156 1 98.88 84 ASP A C 1
ATOM 653 O O . ASP A 1 84 ? -12.102 11.227 16.672 1 98.88 84 ASP A O 1
ATOM 657 N N . THR A 1 85 ? -14.109 12.109 16.828 1 98.69 85 THR A N 1
ATOM 658 C CA . THR A 1 85 ? -14.164 12.25 18.281 1 98.69 85 THR A CA 1
ATOM 659 C C . THR A 1 85 ? -15.484 11.719 18.828 1 98.69 85 THR A C 1
ATOM 661 O O . THR A 1 85 ? -16.562 12.219 18.484 1 98.69 85 THR A O 1
ATOM 664 N N . ALA A 1 86 ? -15.344 10.711 19.641 1 98.56 86 ALA A N 1
ATOM 665 C CA . ALA A 1 86 ? -16.531 10 20.109 1 98.56 86 ALA A CA 1
ATOM 666 C C . ALA A 1 86 ? -17.531 10.961 20.75 1 98.56 86 ALA A C 1
ATOM 668 O O . ALA A 1 86 ? -17.188 11.688 21.688 1 98.56 86 ALA A O 1
ATOM 669 N N . GLY A 1 87 ? -18.734 10.953 20.234 1 98.25 87 GLY A N 1
ATOM 670 C CA . GLY A 1 87 ? -19.828 11.719 20.812 1 98.25 87 GLY A CA 1
ATOM 671 C C . GLY A 1 87 ? -19.766 13.195 20.484 1 98.25 87 GLY A C 1
ATOM 672 O O . GLY A 1 87 ? -20.625 13.969 20.906 1 98.25 87 GLY A O 1
ATOM 673 N N . VAL A 1 88 ? -18.766 13.648 19.734 1 98.44 88 VAL A N 1
ATOM 674 C CA . VAL A 1 88 ? -18.578 15.039 19.344 1 98.44 88 VAL A CA 1
ATOM 675 C C . VAL A 1 88 ? -18.703 15.172 17.828 1 98.44 88 VAL A C 1
ATOM 677 O O . VAL A 1 88 ? -18.141 14.359 17.078 1 98.44 88 VAL A O 1
ATOM 680 N N . ALA A 1 89 ? -19.422 16.156 17.375 1 98.5 89 ALA A N 1
ATOM 681 C CA . ALA A 1 89 ? -19.578 16.391 15.945 1 98.5 89 ALA A CA 1
ATOM 682 C C . ALA A 1 89 ? -18.219 16.531 15.258 1 98.5 89 ALA A C 1
ATOM 684 O O . ALA A 1 89 ? -17.328 17.219 15.773 1 98.5 89 ALA A O 1
ATOM 685 N N . THR A 1 90 ? -18.031 15.836 14.203 1 98.75 90 THR A N 1
ATOM 686 C CA . THR A 1 90 ? -16.891 15.906 13.305 1 98.75 90 THR A CA 1
ATOM 687 C C . THR A 1 90 ? -17.344 16.109 11.859 1 98.75 90 THR A C 1
ATOM 689 O O . THR A 1 90 ? -17.781 15.172 11.203 1 98.75 90 THR A O 1
ATOM 692 N N . GLU A 1 91 ? -17.141 17.375 11.383 1 98.69 91 GLU A N 1
ATOM 693 C CA . GLU A 1 91 ? -17.859 17.75 10.164 1 98.69 91 GLU A CA 1
ATOM 694 C C . GLU A 1 91 ? -16.891 18.109 9.047 1 98.69 91 GLU A C 1
ATOM 696 O O . GLU A 1 91 ? -17.297 18.391 7.918 1 98.69 91 GLU A O 1
ATOM 701 N N . SER A 1 92 ? -15.617 18.109 9.305 1 98.56 92 SER A N 1
ATOM 702 C CA . SER A 1 92 ? -14.547 18.312 8.336 1 98.56 92 SER A CA 1
ATOM 703 C C . SER A 1 92 ? -14.75 19.609 7.559 1 98.56 92 SER A C 1
ATOM 705 O O . SER A 1 92 ? -14.523 19.656 6.348 1 98.56 92 SER A O 1
ATOM 707 N N . GLY A 1 93 ? -15.234 20.625 8.234 1 98.31 93 GLY A N 1
ATOM 708 C CA . GLY A 1 93 ? -15.391 21.953 7.652 1 98.31 93 GLY A CA 1
ATOM 709 C C . GLY A 1 93 ? -16.391 21.984 6.516 1 98.31 93 GLY A C 1
ATOM 710 O O . GLY A 1 93 ? -16.359 22.875 5.672 1 98.31 93 GLY A O 1
ATOM 711 N N . SER A 1 94 ? -17.234 21.031 6.371 1 98.62 94 SER A N 1
ATOM 712 C CA . SER A 1 94 ? -18.172 20.969 5.246 1 98.62 94 SER A CA 1
ATOM 713 C C . SER A 1 94 ? -19.609 20.781 5.727 1 98.62 94 SER A C 1
ATOM 715 O O . SER A 1 94 ? -19.859 19.969 6.613 1 98.62 94 SER A O 1
ATOM 717 N N . ARG A 1 95 ? -20.547 21.469 5.125 1 98.31 95 ARG A N 1
ATOM 718 C CA . ARG A 1 95 ? -21.969 21.312 5.41 1 98.31 95 ARG A CA 1
ATOM 719 C C . ARG A 1 95 ? -22.484 19.969 4.867 1 98.31 95 ARG A C 1
ATOM 721 O O . ARG A 1 95 ? -23.562 19.531 5.242 1 98.31 95 ARG A O 1
ATOM 728 N N . LEU A 1 96 ? -21.719 19.297 3.996 1 98.19 96 LEU A N 1
ATOM 729 C CA . LEU A 1 96 ? -22.047 17.953 3.555 1 98.19 96 LEU A CA 1
ATOM 730 C C . LEU A 1 96 ? -22.094 16.984 4.738 1 98.19 96 LEU A C 1
ATOM 732 O O . LEU A 1 96 ? -22.812 15.984 4.699 1 98.19 96 LEU A O 1
ATOM 736 N N . LEU A 1 97 ? -21.328 17.312 5.789 1 98.31 97 LEU A N 1
ATOM 737 C CA . LEU A 1 97 ? -21.203 16.391 6.918 1 98.31 97 LEU A CA 1
ATOM 738 C C . LEU A 1 97 ? -21.844 16.984 8.172 1 98.31 97 LEU A C 1
ATOM 740 O O . LEU A 1 97 ? -21.547 16.547 9.289 1 98.31 97 LEU A O 1
ATOM 744 N N . GLU A 1 98 ? -22.656 17.969 7.988 1 97.81 98 GLU A N 1
ATOM 745 C CA . GLU A 1 98 ? -23.344 18.594 9.117 1 97.81 98 GLU A CA 1
ATOM 746 C C . GLU A 1 98 ? -24.094 17.562 9.945 1 97.81 98 GLU A C 1
ATOM 748 O O . GLU A 1 98 ? -24.844 16.75 9.391 1 97.81 98 GLU A O 1
ATOM 753 N N . GLY A 1 99 ? -23.844 17.484 11.25 1 97.44 99 GLY A N 1
ATOM 754 C CA . GLY A 1 99 ? -24.562 16.609 12.148 1 97.44 99 GLY A CA 1
ATOM 755 C C . GLY A 1 99 ? -23.891 15.258 12.336 1 97.44 99 GLY A C 1
ATOM 756 O O . GLY A 1 99 ? -24.344 14.445 13.141 1 97.44 99 GLY A O 1
ATOM 757 N N . ARG A 1 100 ? -22.828 14.984 11.633 1 98.19 100 ARG A N 1
ATOM 758 C CA . ARG A 1 100 ? -22.109 13.719 11.773 1 98.19 100 ARG A CA 1
ATOM 759 C C . ARG A 1 100 ? -21.453 13.609 13.148 1 98.19 100 ARG A C 1
ATOM 761 O O . ARG A 1 100 ? -20.609 14.43 13.508 1 98.19 100 ARG A O 1
ATOM 768 N N . ILE A 1 101 ? -21.844 12.609 13.93 1 98.69 101 ILE A N 1
ATOM 769 C CA . ILE A 1 101 ? -21.281 12.383 15.258 1 98.69 101 ILE A CA 1
ATOM 770 C C . ILE A 1 101 ? -20.688 10.984 15.336 1 98.69 101 ILE A C 1
ATOM 772 O O . ILE A 1 101 ? -21.422 9.992 15.398 1 98.69 101 ILE A O 1
ATOM 776 N N . PRO A 1 102 ? -19.422 10.875 15.281 1 98.56 102 PRO A N 1
ATOM 777 C CA . PRO A 1 102 ? -18.797 9.555 15.359 1 98.56 102 PRO A CA 1
ATOM 778 C C . PRO A 1 102 ? -19.016 8.867 16.703 1 98.56 102 PRO A C 1
ATOM 780 O O . PRO A 1 102 ? -19.156 9.531 17.719 1 98.56 102 PRO A O 1
ATOM 783 N N . ALA A 1 103 ? -18.969 7.531 16.703 1 98.19 103 ALA A N 1
ATOM 784 C CA . ALA A 1 103 ? -19.172 6.73 17.906 1 98.19 103 ALA A CA 1
ATOM 785 C C . ALA A 1 103 ? -17.828 6.438 18.594 1 98.19 103 ALA A C 1
ATOM 787 O O . ALA A 1 103 ? -17.812 6.062 19.766 1 98.19 103 ALA A O 1
ATOM 788 N N . ALA A 1 104 ? -16.781 6.609 17.859 1 98.44 104 ALA A N 1
ATOM 789 C CA . ALA A 1 104 ? -15.453 6.281 18.375 1 98.44 104 ALA A CA 1
ATOM 790 C C . ALA A 1 104 ? -14.438 7.352 17.984 1 98.44 104 ALA A C 1
ATOM 792 O O . ALA A 1 104 ? -14.633 8.078 17 1 98.44 104 ALA A O 1
ATOM 793 N N . ASP A 1 105 ? -13.383 7.438 18.75 1 98.81 105 ASP A N 1
ATOM 794 C CA . ASP A 1 105 ? -12.273 8.328 18.438 1 98.81 105 ASP A CA 1
ATOM 795 C C . ASP A 1 105 ? -11.453 7.797 17.266 1 98.81 105 ASP A C 1
ATOM 797 O O . ASP A 1 105 ? -11.32 6.582 17.094 1 98.81 105 ASP A O 1
ATOM 801 N N . ALA A 1 106 ? -10.992 8.75 16.438 1 98.81 106 ALA A N 1
ATOM 802 C CA . ALA A 1 106 ? -9.93 8.344 15.523 1 98.81 106 ALA A CA 1
ATOM 803 C C . ALA A 1 106 ? -8.797 7.648 16.281 1 98.81 106 ALA A C 1
ATOM 805 O O . ALA A 1 106 ? -8.516 7.977 17.438 1 98.81 106 ALA A O 1
ATOM 806 N N . GLU A 1 107 ? -8.125 6.773 15.68 1 98.62 107 GLU A N 1
ATOM 807 C CA . GLU A 1 107 ? -7.09 5.977 16.344 1 98.62 107 GLU A CA 1
ATOM 808 C C . GLU A 1 107 ? -5.98 6.863 16.891 1 98.62 107 GLU A C 1
ATOM 810 O O . GLU A 1 107 ? -5.488 6.633 18 1 98.62 107 GLU A O 1
ATOM 815 N N . VAL A 1 108 ? -5.566 7.859 16.172 1 98.81 108 VAL A N 1
ATOM 816 C CA . VAL A 1 108 ? -4.496 8.742 16.625 1 98.81 108 VAL A CA 1
ATOM 817 C C . VAL A 1 108 ? -4.957 9.516 17.859 1 98.81 108 VAL A C 1
ATOM 819 O O . VAL A 1 108 ? -4.164 9.797 18.75 1 98.81 108 VAL A O 1
ATOM 822 N N . LEU A 1 109 ? -6.184 9.914 17.859 1 98.81 109 LEU A N 1
ATOM 823 C CA . LEU A 1 109 ? -6.723 10.594 19.031 1 98.81 109 LEU A CA 1
ATOM 824 C C . LEU A 1 109 ? -6.797 9.633 20.219 1 98.81 109 LEU A C 1
ATOM 826 O O . LEU A 1 109 ? -6.441 10.008 21.344 1 98.81 109 LEU A O 1
ATOM 830 N N . ALA A 1 110 ? -7.262 8.445 19.984 1 98.75 110 ALA A N 1
ATOM 831 C CA . ALA A 1 110 ? -7.301 7.434 21.047 1 98.75 110 ALA A CA 1
ATOM 832 C C . ALA A 1 110 ? -5.91 7.184 21.625 1 98.75 110 ALA A C 1
ATOM 834 O O . ALA A 1 110 ? -5.742 7.117 22.844 1 98.75 110 ALA A O 1
ATOM 835 N N . ASN A 1 111 ? -4.949 7.035 20.734 1 98.69 111 ASN A N 1
ATOM 836 C CA . ASN A 1 111 ? -3.576 6.828 21.188 1 98.69 111 ASN A CA 1
ATOM 837 C C . ASN A 1 111 ? -3.082 7.992 22.031 1 98.69 111 ASN A C 1
ATOM 839 O O . ASN A 1 111 ? -2.451 7.785 23.078 1 98.69 111 ASN A O 1
ATOM 843 N N . ALA A 1 112 ? -3.34 9.188 21.562 1 98.56 112 ALA A N 1
ATOM 844 C CA . ALA A 1 112 ? -2.932 10.383 22.297 1 98.56 112 ALA A CA 1
ATOM 845 C C . ALA A 1 112 ? -3.584 10.438 23.672 1 98.56 112 ALA A C 1
ATOM 847 O O . ALA A 1 112 ? -2.932 10.781 24.656 1 98.56 112 ALA A O 1
ATOM 848 N N . THR A 1 113 ? -4.848 10.109 23.688 1 98.38 113 THR A N 1
ATOM 849 C CA . THR A 1 113 ? -5.59 10.086 24.938 1 98.38 113 THR A CA 1
ATOM 850 C C . THR A 1 113 ? -5.02 9.031 25.891 1 98.38 113 THR A C 1
ATOM 852 O O . THR A 1 113 ? -4.887 9.281 27.094 1 98.38 113 THR A O 1
ATOM 855 N N . HIS A 1 114 ? -4.645 7.898 25.375 1 98 114 HIS A N 1
ATOM 856 C CA . HIS A 1 114 ? -4.055 6.824 26.172 1 98 114 HIS A CA 1
ATOM 857 C C . HIS A 1 114 ? -2.711 7.242 26.75 1 98 114 HIS A C 1
ATOM 859 O O . HIS A 1 114 ? -2.264 6.676 27.75 1 98 114 HIS A O 1
ATOM 865 N N . GLN A 1 115 ? -2.123 8.25 26.141 1 98.12 115 GLN A N 1
ATOM 866 C CA . GLN A 1 115 ? -0.844 8.758 26.625 1 98.12 115 GLN A CA 1
ATOM 867 C C . GLN A 1 115 ? -1.04 9.992 27.5 1 98.12 115 GLN A C 1
ATOM 869 O O . GLN A 1 115 ? -0.068 10.602 27.953 1 98.12 115 GLN A O 1
ATOM 874 N N . GLY A 1 116 ? -2.281 10.422 27.688 1 98.56 116 GLY A N 1
ATOM 875 C CA . GLY A 1 116 ? -2.625 11.375 28.719 1 98.56 116 GLY A CA 1
ATOM 876 C C . GLY A 1 116 ? -2.871 12.773 28.188 1 98.56 116 GLY A C 1
ATOM 877 O O . GLY A 1 116 ? -3.121 13.703 28.953 1 98.56 116 GLY A O 1
ATOM 878 N N . LEU A 1 117 ? -2.809 12.961 26.891 1 98.81 117 LEU A N 1
ATOM 879 C CA . LEU A 1 117 ? -3.086 14.281 26.328 1 98.81 117 LEU A CA 1
ATOM 880 C C . LEU A 1 117 ? -4.539 14.672 26.578 1 98.81 117 LEU A C 1
ATOM 882 O O . LEU A 1 117 ? -5.414 13.812 26.672 1 98.81 117 LEU A O 1
ATOM 886 N N . VAL A 1 118 ? -4.746 15.945 26.703 1 98.88 118 VAL A N 1
ATOM 887 C CA . VAL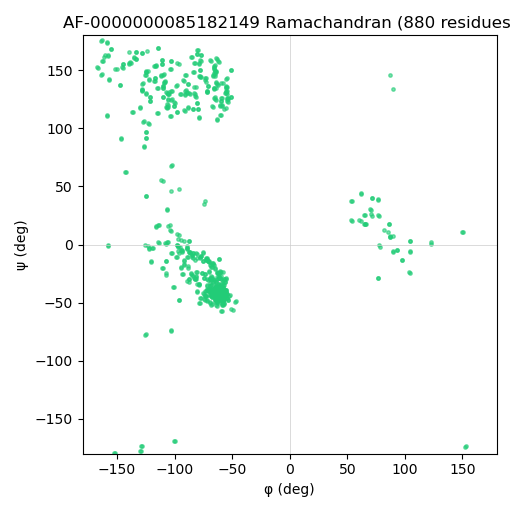 A 1 118 ? -6.074 16.5 26.969 1 98.88 118 VAL A CA 1
ATOM 888 C C . VAL A 1 118 ? -6.621 17.141 25.688 1 98.88 118 VAL A C 1
ATOM 890 O O . VAL A 1 118 ? -5.945 17.969 25.062 1 98.88 118 VAL A O 1
ATOM 893 N N . CYS A 1 119 ? -7.82 16.812 25.297 1 98.88 119 CYS A N 1
ATOM 894 C CA . CYS A 1 119 ? -8.453 17.328 24.094 1 98.88 119 CYS A CA 1
ATOM 895 C C . CYS A 1 119 ? -9.25 18.594 24.391 1 98.88 119 CYS A C 1
ATOM 897 O O . CYS A 1 119 ? -10.297 18.531 25.047 1 98.88 119 CYS A O 1
ATOM 899 N N . LEU A 1 120 ? -8.812 19.703 23.812 1 98.81 120 LEU A N 1
ATOM 900 C CA . LEU A 1 120 ? -9.461 20.984 24.047 1 98.81 120 LEU A CA 1
ATOM 901 C C . LEU A 1 120 ? -10.656 21.172 23.125 1 98.81 120 LEU A C 1
ATOM 903 O O . LEU A 1 120 ? -11.555 21.969 23.438 1 98.81 120 LEU A O 1
ATOM 907 N N . GLY A 1 121 ? -10.57 20.516 22 1 98.75 121 GLY A N 1
ATOM 908 C CA . GLY A 1 121 ? -11.664 20.703 21.062 1 98.75 121 GLY A CA 1
ATOM 909 C C . GLY A 1 121 ? -11.25 20.5 19.609 1 98.75 121 GLY A C 1
ATOM 910 O O . GLY A 1 121 ? -10.18 19.953 19.344 1 98.75 121 GLY A O 1
ATOM 911 N N . LYS A 1 122 ? -12.25 20.812 18.688 1 98.81 122 LYS A N 1
ATOM 912 C CA . LYS A 1 122 ? -12.125 20.672 17.25 1 98.81 122 LYS A CA 1
ATOM 913 C C . LYS A 1 122 ? -11.961 22.031 16.578 1 98.81 122 LYS A C 1
ATOM 915 O O . LYS A 1 122 ? -12.742 22.953 16.828 1 98.81 122 LYS A O 1
ATOM 920 N N . THR A 1 123 ? -10.953 22.125 15.734 1 98.88 123 THR A N 1
ATOM 921 C CA . THR A 1 123 ? -10.664 23.422 15.141 1 98.88 123 THR A CA 1
ATOM 922 C C . THR A 1 123 ? -11.164 23.484 13.695 1 98.88 123 THR A C 1
ATOM 924 O O . THR A 1 123 ? -11.227 22.453 13.016 1 98.88 123 THR A O 1
ATOM 927 N N . HIS A 1 124 ? -11.508 24.719 13.305 1 98.75 124 HIS A N 1
ATOM 928 C CA . HIS A 1 124 ? -11.977 24.953 11.938 1 98.75 124 HIS A CA 1
ATOM 929 C C . HIS A 1 124 ? -10.883 24.625 10.922 1 98.75 124 HIS A C 1
ATOM 931 O O . HIS A 1 124 ? -9.703 24.594 11.266 1 98.75 124 HIS A O 1
ATOM 937 N N . MET A 1 125 ? -11.305 24.406 9.75 1 98.5 125 MET A N 1
ATOM 938 C CA . MET A 1 125 ? -10.461 23.953 8.648 1 98.5 125 MET A CA 1
ATOM 939 C C . MET A 1 125 ? -11.055 24.344 7.305 1 98.5 125 MET A C 1
ATOM 941 O O . MET A 1 125 ? -12.195 24.797 7.234 1 98.5 125 MET A O 1
ATOM 945 N N . THR A 1 126 ? -10.203 24.172 6.281 1 97.19 126 THR A N 1
ATOM 946 C CA . THR A 1 126 ? -10.719 24.25 4.922 1 97.19 126 THR A CA 1
ATOM 947 C C . THR A 1 126 ? -11.68 23.094 4.645 1 97.19 126 THR A C 1
ATOM 949 O O . THR A 1 126 ? -11.461 21.969 5.117 1 97.19 126 THR A O 1
ATOM 952 N N . GLU A 1 127 ? -12.641 23.406 3.814 1 97.94 127 GLU A N 1
ATOM 953 C CA . GLU A 1 127 ? -13.672 22.438 3.484 1 97.94 127 GLU A CA 1
ATOM 954 C C . GLU A 1 127 ? -13.055 21.156 2.91 1 97.94 127 GLU A C 1
ATOM 956 O O . GLU A 1 127 ? -12.367 21.203 1.888 1 97.94 127 GLU A O 1
ATOM 961 N N . LEU A 1 128 ? -13.234 20.016 3.623 1 98.19 128 LEU A N 1
ATOM 962 C CA . LEU A 1 128 ? -12.773 18.672 3.262 1 98.19 128 LEU A CA 1
ATOM 963 C C . LEU A 1 128 ? -11.273 18.672 2.982 1 98.19 128 LEU A C 1
ATOM 965 O O . LEU A 1 128 ? -10.781 17.844 2.213 1 98.19 128 LEU A O 1
ATOM 969 N N . ALA A 1 129 ? -10.586 19.688 3.5 1 97.88 129 ALA A N 1
ATOM 970 C CA . ALA A 1 129 ? -9.133 19.781 3.555 1 97.88 129 ALA A CA 1
ATOM 971 C C . ALA A 1 129 ? -8.547 20.016 2.164 1 97.88 129 ALA A C 1
ATOM 973 O O . ALA A 1 129 ? -7.391 19.672 1.907 1 97.88 129 ALA A O 1
ATOM 974 N N . PHE A 1 130 ? -9.383 20.625 1.152 1 96.69 130 PHE A N 1
ATOM 975 C CA . PHE A 1 130 ? -8.898 20.656 -0.223 1 96.69 130 PHE A CA 1
ATOM 976 C C . PHE A 1 130 ? -8.547 22.062 -0.651 1 96.69 130 PHE A C 1
ATOM 978 O O . PHE A 1 130 ? -8.992 22.531 -1.705 1 96.69 130 PHE A O 1
ATOM 985 N N . SER A 1 131 ? -7.668 22.719 0.14 1 92.69 131 SER A N 1
ATOM 986 C CA . SER A 1 131 ? -7.078 24.016 -0.185 1 92.69 131 SER A CA 1
ATOM 987 C C . SER A 1 131 ? -5.902 24.328 0.73 1 92.69 131 SER A C 1
ATOM 989 O O . SER A 1 131 ? -5.852 23.859 1.87 1 92.69 131 SER A O 1
ATOM 991 N N . GLY A 1 132 ? -5.004 25.125 0.159 1 94.62 132 GLY A N 1
ATOM 992 C CA . GLY A 1 132 ? -3.832 25.5 0.935 1 94.62 132 GLY A CA 1
ATOM 993 C C . GLY A 1 132 ? -3.959 26.859 1.585 1 94.62 132 GLY A C 1
ATOM 994 O O . GLY A 1 132 ? -3.041 27.312 2.275 1 94.62 132 GLY A O 1
ATOM 995 N N . LEU A 1 133 ? -5.129 27.484 1.551 1 96.56 133 LEU A N 1
ATOM 996 C CA . LEU A 1 133 ? -5.207 28.906 1.907 1 96.56 133 LEU A CA 1
ATOM 997 C C . LEU A 1 133 ? -5.871 29.078 3.268 1 96.56 133 LEU A C 1
ATOM 999 O O . LEU A 1 133 ? -5.695 30.109 3.916 1 96.56 133 LEU A O 1
ATOM 1003 N N . GLY A 1 134 ? -6.703 28.156 3.684 1 96.44 134 GLY A N 1
ATOM 1004 C CA . GLY A 1 134 ? -7.344 28.219 4.988 1 96.44 134 GLY A CA 1
ATOM 1005 C C . GLY A 1 134 ? -8.664 28.969 4.969 1 96.44 134 GLY A C 1
ATOM 1006 O O . GLY A 1 134 ? -9.266 29.203 6.02 1 96.44 134 GLY A O 1
ATOM 1007 N N . LEU A 1 135 ? -9.117 29.328 3.76 1 96.25 135 LEU A N 1
ATOM 1008 C CA . LEU A 1 135 ? -10.383 30.016 3.586 1 96.25 135 LEU A CA 1
ATOM 1009 C C . LEU A 1 135 ? -11.547 29.031 3.586 1 96.25 135 LEU A C 1
ATOM 1011 O O . LEU A 1 135 ? -11.508 28.016 2.883 1 96.25 135 LEU A O 1
ATOM 1015 N N . ASN A 1 136 ? -12.586 29.328 4.418 1 97.06 136 ASN A N 1
ATOM 1016 C CA . ASN A 1 136 ? -13.789 28.5 4.418 1 97.06 136 ASN A CA 1
ATOM 1017 C C . ASN A 1 136 ? -15.039 29.344 4.695 1 97.06 136 ASN A C 1
ATOM 1019 O O . ASN A 1 136 ? -15.438 29.5 5.852 1 97.06 136 ASN A O 1
ATOM 1023 N N . PRO A 1 137 ? -15.656 29.812 3.703 1 94.81 137 PRO A N 1
ATOM 1024 C CA . PRO A 1 137 ? -16.859 30.641 3.881 1 94.81 137 PRO A CA 1
ATOM 1025 C C . PRO A 1 137 ? -18.062 29.812 4.328 1 94.81 137 PRO A C 1
ATOM 1027 O O . PRO A 1 137 ? -19.078 30.391 4.734 1 94.81 137 PRO A O 1
ATOM 1030 N N . MET A 1 138 ? -18.016 28.531 4.281 1 96.56 138 MET A N 1
ATOM 1031 C CA . MET A 1 138 ? -19.141 27.688 4.621 1 96.56 138 MET A CA 1
ATOM 1032 C C . MET A 1 138 ? -19.266 27.5 6.129 1 96.56 138 MET A C 1
ATOM 1034 O O . MET A 1 138 ? -20.344 27.203 6.645 1 96.56 138 MET A O 1
ATOM 1038 N N . THR A 1 139 ? -18.109 27.609 6.84 1 97.25 139 THR A N 1
ATOM 1039 C CA . THR A 1 139 ? -18.094 27.5 8.297 1 97.25 139 THR A CA 1
ATOM 1040 C C . THR A 1 139 ? -17.422 28.719 8.914 1 97.25 139 THR A C 1
ATOM 1042 O O . THR A 1 139 ? -18.094 29.703 9.258 1 97.25 139 THR A O 1
ATOM 1045 N N . ALA A 1 140 ? -16.062 28.75 8.883 1 97.75 140 ALA A N 1
ATOM 1046 C CA . ALA A 1 140 ? -15.328 29.906 9.375 1 97.75 140 ALA A CA 1
ATOM 1047 C C . ALA A 1 140 ? -13.891 29.891 8.875 1 97.75 140 ALA A C 1
ATOM 1049 O O . ALA A 1 140 ? -13.297 28.812 8.695 1 97.75 140 ALA A O 1
ATOM 1050 N N . THR A 1 141 ? -13.398 31.062 8.664 1 98 141 THR A N 1
ATOM 1051 C CA . THR A 1 141 ? -12 31.266 8.312 1 98 141 THR A CA 1
ATOM 1052 C C . THR A 1 141 ? -11.211 31.781 9.508 1 98 141 THR A C 1
ATOM 1054 O O . THR A 1 141 ? -11.422 32.906 9.961 1 98 141 THR A O 1
ATOM 1057 N N . PRO A 1 142 ? -10.336 30.953 10.039 1 98.62 142 PRO A N 1
ATOM 1058 C CA . PRO A 1 142 ? -9.516 31.422 11.148 1 98.62 142 PRO A CA 1
ATOM 1059 C C . PRO A 1 142 ? -8.617 32.594 10.773 1 98.62 142 PRO A C 1
ATOM 1061 O O . PRO A 1 142 ? -8.312 32.781 9.586 1 98.62 142 PRO A O 1
ATOM 1064 N N . PRO A 1 143 ? -8.195 33.344 11.766 1 98.19 143 PRO A N 1
ATOM 1065 C CA . PRO A 1 143 ? -7.281 34.469 11.484 1 98.19 143 PRO A CA 1
ATOM 1066 C C . PRO A 1 143 ? -5.824 34.031 11.383 1 98.19 143 PRO A C 1
ATOM 1068 O O . PRO A 1 143 ? -5.473 32.938 11.852 1 98.19 143 PRO A O 1
ATOM 1071 N N . ASN A 1 144 ? -5.086 34.844 10.672 1 98.5 144 ASN A N 1
ATOM 1072 C CA . ASN A 1 144 ? -3.631 34.75 10.719 1 98.5 144 ASN A CA 1
ATOM 1073 C C . ASN A 1 144 ? -3.055 35.469 11.93 1 98.5 144 ASN A C 1
ATOM 1075 O O . ASN A 1 144 ? -3.486 36.594 12.25 1 98.5 144 ASN A O 1
ATOM 1079 N N . ALA A 1 145 ? -2.152 34.906 12.594 1 97.81 145 ALA A N 1
ATOM 1080 C CA . ALA A 1 145 ? -1.643 35.469 13.852 1 97.81 145 ALA A CA 1
ATOM 1081 C C . ALA A 1 145 ? -0.841 36.75 13.609 1 97.81 145 ALA A C 1
ATOM 1083 O O . ALA A 1 145 ? -0.761 37.594 14.484 1 97.81 145 ALA A O 1
ATOM 1084 N N . ASN A 1 146 ? -0.209 36.875 12.438 1 98.06 146 ASN A N 1
ATOM 1085 C CA . ASN A 1 146 ? 0.596 38.031 12.109 1 98.06 146 ASN A CA 1
ATOM 1086 C C . ASN A 1 146 ? -0.273 39.188 11.656 1 98.06 146 ASN A C 1
ATOM 1088 O O . ASN A 1 146 ? 0.079 40.375 11.875 1 98.06 146 ASN A O 1
ATOM 1092 N N . ASP A 1 147 ? -1.361 38.938 10.992 1 98.19 147 ASP A N 1
ATOM 1093 C CA . ASP A 1 147 ? -2.361 39.875 10.516 1 98.19 147 ASP A CA 1
ATOM 1094 C C . ASP A 1 147 ? -3.697 39.188 10.258 1 98.19 147 ASP A C 1
ATOM 1096 O O . ASP A 1 147 ? -3.828 38.406 9.312 1 98.19 147 ASP A O 1
ATOM 1100 N N . PRO A 1 148 ? -4.695 39.469 11.062 1 97.56 148 PRO A N 1
ATOM 1101 C CA . PRO A 1 148 ? -5.961 38.75 10.992 1 97.56 148 PRO A CA 1
ATOM 1102 C C . PRO A 1 148 ? -6.656 38.906 9.641 1 97.56 148 PRO A C 1
ATOM 1104 O O . PRO A 1 148 ? -7.602 38.156 9.344 1 97.56 148 PRO A O 1
ATOM 1107 N N . ALA A 1 149 ? -6.191 39.844 8.82 1 97.31 149 ALA A N 1
ATOM 1108 C CA . ALA A 1 149 ? -6.793 40.062 7.504 1 97.31 149 ALA A CA 1
ATOM 1109 C C . ALA A 1 149 ? -6.199 39.094 6.473 1 97.31 149 ALA A C 1
ATOM 1111 O O . ALA A 1 149 ? -6.738 38.938 5.375 1 97.31 149 ALA A O 1
ATOM 1112 N N . LEU A 1 150 ? -5.133 38.406 6.832 1 98.31 150 LEU A N 1
ATOM 1113 C CA . LEU A 1 150 ? -4.43 37.531 5.906 1 98.31 150 LEU A CA 1
ATOM 1114 C C . LEU A 1 150 ? -4.871 36.094 6.094 1 98.31 150 LEU A C 1
ATOM 1116 O O . LEU A 1 150 ? -5.418 35.75 7.145 1 98.31 150 LEU A O 1
ATOM 1120 N N . ALA A 1 151 ? -4.699 35.312 5.047 1 98.19 151 ALA A N 1
ATOM 1121 C CA . ALA A 1 151 ? -5.039 33.906 5.09 1 98.19 151 ALA A CA 1
ATOM 1122 C C . ALA A 1 151 ? -4.184 33.156 6.113 1 98.19 151 ALA A C 1
ATOM 1124 O O . ALA A 1 151 ? -2.977 33.406 6.207 1 98.19 151 ALA A O 1
ATOM 1125 N N . PRO A 1 152 ? -4.777 32.281 6.863 1 97.94 152 PRO A N 1
ATOM 1126 C CA . PRO A 1 152 ? -4.043 31.578 7.914 1 97.94 152 PRO A CA 1
ATOM 1127 C C . PRO A 1 152 ? -3.254 30.391 7.375 1 97.94 152 PRO A C 1
ATOM 1129 O O . PRO A 1 152 ? -2.404 29.844 8.078 1 97.94 152 PRO A O 1
ATOM 1132 N N . GLY A 1 153 ? -3.531 30 6.152 1 96.5 153 GLY A N 1
ATOM 1133 C CA . GLY A 1 153 ? -2.949 28.766 5.633 1 96.5 153 GLY A CA 1
ATOM 1134 C C . GLY A 1 153 ? -3.803 27.547 5.906 1 96.5 153 GLY A C 1
ATOM 1135 O O . GLY A 1 153 ? -4.332 27.375 7.008 1 96.5 153 GLY A O 1
ATOM 1136 N N . GLY A 1 154 ? -4.031 26.672 4.953 1 86.56 154 GLY A N 1
ATOM 1137 C CA . GLY A 1 154 ? -4.895 25.5 5.062 1 86.56 154 GLY A CA 1
ATOM 1138 C C . GLY A 1 154 ? -4.188 24.203 4.73 1 86.56 154 GLY A C 1
ATOM 1139 O O . GLY A 1 154 ? -3.055 24.219 4.246 1 86.56 154 GLY A O 1
ATOM 1140 N N . SER A 1 155 ? -4.875 23.047 5.094 1 94.75 155 SER A N 1
ATOM 1141 C CA . SER A 1 155 ? -6.25 22.891 5.562 1 94.75 155 SER A CA 1
ATOM 1142 C C . SER A 1 155 ? -6.316 22.812 7.082 1 94.75 155 SER A C 1
ATOM 1144 O O . SER A 1 155 ? -7.402 22.766 7.664 1 94.75 155 SER A O 1
ATOM 1146 N N . SER A 1 156 ? -5.223 22.969 7.848 1 98.56 156 SER A N 1
ATOM 1147 C CA . SER A 1 156 ? -5.23 22.922 9.305 1 98.56 156 SER A CA 1
ATOM 1148 C C . SER A 1 156 ? -5.145 24.328 9.898 1 98.56 156 SER A C 1
ATOM 1150 O O . SER A 1 156 ? -4.406 24.562 10.859 1 98.56 156 SER A O 1
ATOM 1152 N N . SER A 1 157 ? -5.895 25.219 9.406 1 98.38 157 SER A N 1
ATOM 1153 C CA . SER A 1 157 ? -5.824 26.641 9.711 1 98.38 157 SER A CA 1
ATOM 1154 C C . SER A 1 157 ? -6.18 26.906 11.172 1 98.38 157 SER A C 1
ATOM 1156 O O . SER A 1 157 ? -5.477 27.641 11.859 1 98.38 157 SER A O 1
ATOM 1158 N N . GLY A 1 158 ? -7.277 26.328 11.633 1 98.81 158 GLY A N 1
ATOM 1159 C CA . GLY A 1 158 ? -7.68 26.531 13.016 1 98.81 158 GLY A CA 1
ATOM 1160 C C . GLY A 1 158 ? -6.684 25.984 14.016 1 98.81 158 GLY A C 1
ATOM 1161 O O . GLY A 1 158 ? -6.465 26.562 15.078 1 98.81 158 GLY A O 1
ATOM 1162 N N . ALA A 1 159 ? -6.141 24.844 13.688 1 98.88 159 ALA A N 1
ATOM 1163 C CA . ALA A 1 159 ? -5.121 24.25 14.547 1 98.88 159 ALA A CA 1
ATOM 1164 C C . ALA A 1 159 ? -3.926 25.188 14.703 1 98.88 159 ALA A C 1
ATOM 1166 O O . ALA A 1 159 ? -3.434 25.391 15.82 1 98.88 159 ALA A O 1
ATOM 1167 N N . ALA A 1 160 ? -3.488 25.734 13.594 1 98.81 160 ALA A N 1
ATOM 1168 C CA . ALA A 1 160 ? -2.369 26.672 13.633 1 98.81 160 ALA A CA 1
ATOM 1169 C C . ALA A 1 160 ? -2.713 27.906 14.469 1 98.81 160 ALA A C 1
ATOM 1171 O O . ALA A 1 160 ? -1.928 28.328 15.32 1 98.81 160 ALA A O 1
ATOM 1172 N N . ALA A 1 161 ? -3.857 28.469 14.234 1 98.81 161 ALA A N 1
ATOM 1173 C CA . ALA A 1 161 ? -4.285 29.656 14.961 1 98.81 161 ALA A CA 1
ATOM 1174 C C . ALA A 1 161 ? -4.406 29.391 16.453 1 98.81 161 ALA A C 1
ATOM 1176 O O . ALA A 1 161 ? -4.016 30.219 17.281 1 98.81 161 ALA A O 1
ATOM 1177 N N . SER A 1 162 ? -4.945 28.219 16.797 1 98.88 162 SER A N 1
ATOM 1178 C CA . SER A 1 162 ? -5.109 27.875 18.203 1 98.88 162 SER A CA 1
ATOM 1179 C C . SER A 1 162 ? -3.771 27.906 18.938 1 98.88 162 SER A C 1
ATOM 1181 O O . SER A 1 162 ? -3.689 28.359 20.078 1 98.88 162 SER A O 1
ATOM 1183 N N . VAL A 1 163 ? -2.73 27.453 18.281 1 98.81 163 VAL A N 1
ATOM 1184 C CA . VAL A 1 163 ? -1.404 27.422 18.891 1 98.81 163 VAL A CA 1
ATOM 1185 C C . VAL A 1 163 ? -0.796 28.828 18.875 1 98.81 163 VAL A C 1
ATOM 1187 O O . VAL A 1 163 ? -0.271 29.281 19.891 1 98.81 163 VAL A O 1
ATOM 1190 N N . ALA A 1 164 ? -0.892 29.5 17.75 1 98.56 164 ALA A N 1
ATOM 1191 C CA . ALA A 1 164 ? -0.248 30.797 17.578 1 98.56 164 ALA A CA 1
ATOM 1192 C C . ALA A 1 164 ? -0.82 31.844 18.531 1 98.56 164 ALA A C 1
ATOM 1194 O O . ALA A 1 164 ? -0.101 32.719 19 1 98.56 164 ALA A O 1
ATOM 1195 N N . PHE A 1 165 ? -2.076 31.734 18.875 1 98.25 165 PHE A N 1
ATOM 1196 C CA . PHE A 1 165 ? -2.725 32.688 19.766 1 98.25 165 PHE A CA 1
ATOM 1197 C C . PHE A 1 165 ? -2.674 32.188 21.203 1 98.25 165 PHE A C 1
ATOM 1199 O O . PHE A 1 165 ? -3.285 32.781 22.094 1 98.25 165 PHE A O 1
ATOM 1206 N N . GLY A 1 166 ? -2.021 31.062 21.469 1 98.12 166 GLY A N 1
ATOM 1207 C CA . GLY A 1 166 ? -1.833 30.562 22.828 1 98.12 166 GLY A CA 1
ATOM 1208 C C . GLY A 1 166 ? -3.074 29.891 23.391 1 98.12 166 GLY A C 1
ATOM 1209 O O . GLY A 1 166 ? -3.266 29.859 24.609 1 98.12 166 GLY A O 1
ATOM 1210 N N . LEU A 1 167 ? -3.928 29.406 22.562 1 98.62 167 LEU A N 1
ATOM 1211 C CA . LEU A 1 167 ? -5.18 28.797 23 1 98.62 167 LEU A CA 1
ATOM 1212 C C . LEU A 1 167 ? -5.043 27.281 23.094 1 98.62 167 LEU A C 1
ATOM 1214 O O . LEU A 1 167 ? -5.957 26.594 23.562 1 98.62 167 LEU A O 1
ATOM 1218 N N . ALA A 1 168 ? -3.984 26.703 22.672 1 98.88 168 ALA A N 1
ATOM 1219 C CA . ALA A 1 168 ? -3.586 25.297 22.812 1 98.88 168 ALA A CA 1
ATOM 1220 C C . ALA A 1 168 ? -2.066 25.172 22.859 1 98.88 168 ALA A C 1
ATOM 1222 O O . ALA A 1 168 ? -1.348 25.984 22.281 1 98.88 168 ALA A O 1
ATOM 1223 N N . ALA A 1 169 ? -1.588 24.172 23.516 1 98.81 169 ALA A N 1
ATOM 1224 C CA . ALA A 1 169 ? -0.146 23.953 23.594 1 98.81 169 ALA A CA 1
ATOM 1225 C C . ALA A 1 169 ? 0.4 23.469 22.25 1 98.81 169 ALA A C 1
ATOM 1227 O O . ALA A 1 169 ? 1.561 23.719 21.906 1 98.81 169 ALA A O 1
ATOM 1228 N N . ALA A 1 170 ? -0.377 22.797 21.5 1 98.88 170 ALA A N 1
ATOM 1229 C CA . ALA A 1 170 ? -0.111 22.281 20.156 1 98.88 170 ALA A CA 1
ATOM 1230 C C . ALA A 1 170 ? -1.41 21.938 19.438 1 98.88 170 ALA A C 1
ATOM 1232 O O . ALA A 1 170 ? -2.479 21.906 20.047 1 98.88 170 ALA A O 1
ATOM 1233 N N . GLY A 1 171 ? -1.365 21.828 18.156 1 98.88 171 GLY A N 1
ATOM 1234 C CA . GLY A 1 171 ? -2.484 21.375 17.344 1 98.88 171 GLY A CA 1
ATOM 1235 C C . GLY A 1 171 ? -2.146 20.172 16.484 1 98.88 171 GLY A C 1
ATOM 1236 O O . GLY A 1 171 ? -0.993 19.984 16.094 1 98.88 171 GLY A O 1
ATOM 1237 N N . ILE A 1 172 ? -3.154 19.312 16.219 1 98.94 172 ILE A N 1
ATOM 1238 C CA . ILE A 1 172 ? -2.996 18.203 15.297 1 98.94 172 ILE A CA 1
ATOM 1239 C C . ILE A 1 172 ? -3.803 18.453 14.031 1 98.94 172 ILE A C 1
ATOM 1241 O O . ILE A 1 172 ? -4.977 18.828 14.094 1 98.94 172 ILE A O 1
ATOM 1245 N N . GLY A 1 173 ? -3.125 18.359 12.938 1 98.81 173 GLY A N 1
ATOM 1246 C CA . GLY A 1 173 ? -3.768 18.5 11.641 1 98.81 173 GLY A CA 1
ATOM 1247 C C . GLY A 1 173 ? -3.441 17.359 10.688 1 98.81 173 GLY A C 1
ATOM 1248 O O . GLY A 1 173 ? -2.916 16.328 11.109 1 98.81 173 GLY A O 1
ATOM 1249 N N . SER A 1 174 ? -3.967 17.469 9.492 1 98.69 174 SER A N 1
ATOM 1250 C CA . SER A 1 174 ? -3.656 16.547 8.398 1 98.69 174 SER A CA 1
ATOM 1251 C C . SER A 1 174 ? -2.953 17.281 7.254 1 98.69 174 SER A C 1
ATOM 1253 O O . SER A 1 174 ? -3.039 18.5 7.141 1 98.69 174 SER A O 1
ATOM 1255 N N . ASP A 1 175 ? -2.199 16.547 6.531 1 98.69 175 ASP A N 1
ATOM 1256 C CA . ASP A 1 175 ? -1.434 17.078 5.41 1 98.69 175 ASP A CA 1
ATOM 1257 C C . ASP A 1 175 ? -1.515 16.156 4.195 1 98.69 175 ASP A C 1
ATOM 1259 O O . ASP A 1 175 ? -1.025 15.031 4.23 1 98.69 175 ASP A O 1
ATOM 1263 N N . THR A 1 176 ? -2.139 16.625 3.131 1 98.25 176 THR A N 1
ATOM 1264 C CA . THR A 1 176 ? -2.293 15.906 1.875 1 98.25 176 THR A CA 1
ATOM 1265 C C . THR A 1 176 ? -1.45 16.547 0.775 1 98.25 176 THR A C 1
ATOM 1267 O O . THR A 1 176 ? -1.137 15.898 -0.228 1 98.25 176 THR A O 1
ATOM 1270 N N . GLY A 1 177 ? -1.091 17.828 1.01 1 97.88 177 GLY A N 1
ATOM 1271 C CA . GLY A 1 177 ? -0.309 18.594 0.05 1 97.88 177 GLY A CA 1
ATOM 1272 C C . GLY A 1 177 ? 0.431 19.75 0.676 1 97.88 177 GLY A C 1
ATOM 1273 O O . GLY A 1 177 ? 1.141 20.484 -0.015 1 97.88 177 GLY A O 1
ATOM 1274 N N . GLY A 1 178 ? 0.254 19.922 1.974 1 98.19 178 GLY A N 1
ATOM 1275 C CA . GLY A 1 178 ? 0.886 21.047 2.648 1 98.19 178 GLY A CA 1
ATOM 1276 C C . GLY A 1 178 ? 0.099 21.547 3.846 1 98.19 178 GLY A C 1
ATOM 1277 O O . GLY A 1 178 ? 0.503 22.5 4.508 1 98.19 178 GLY A O 1
ATOM 1278 N N . SER A 1 179 ? -0.861 20.828 4.238 1 97.75 179 SER A N 1
ATOM 1279 C CA . SER A 1 179 ? -1.91 21.359 5.105 1 97.75 179 SER A CA 1
ATOM 1280 C C . SER A 1 179 ? -1.465 21.375 6.562 1 97.75 179 SER A C 1
ATOM 1282 O O . SER A 1 179 ? -2.166 21.922 7.422 1 97.75 179 SER A O 1
ATOM 1284 N N . VAL A 1 180 ? -0.422 20.859 6.887 1 98.81 180 VAL A N 1
ATOM 1285 C CA . VAL A 1 180 ? 0.19 21.062 8.195 1 98.81 180 VAL A CA 1
ATOM 1286 C C . VAL A 1 180 ? 1.308 22.094 8.086 1 98.81 180 VAL A C 1
ATOM 1288 O O . VAL A 1 180 ? 1.422 22.984 8.938 1 98.81 180 VAL A O 1
ATOM 1291 N N . ARG A 1 181 ? 1.996 22.078 7.031 1 98.88 181 ARG A N 1
ATOM 1292 C CA . ARG A 1 181 ? 3.217 22.859 6.871 1 98.88 181 ARG A CA 1
ATOM 1293 C C . ARG A 1 181 ? 2.896 24.297 6.52 1 98.88 181 ARG A C 1
ATOM 1295 O O . ARG A 1 181 ? 3.508 25.234 7.059 1 98.88 181 ARG A O 1
ATOM 1302 N N . VAL A 1 182 ? 1.924 24.516 5.66 1 98.81 182 VAL A N 1
ATOM 1303 C CA . VAL A 1 182 ? 1.603 25.875 5.227 1 98.81 182 VAL A CA 1
ATOM 1304 C C . VAL A 1 182 ? 1.02 26.672 6.398 1 98.81 182 VAL A C 1
ATOM 1306 O O . VAL A 1 182 ? 1.519 27.75 6.742 1 98.81 182 VAL A O 1
ATOM 1309 N N . PRO A 1 183 ? 0.007 26.125 7.07 1 98.75 183 PRO A N 1
ATOM 1310 C CA . PRO A 1 183 ? -0.488 26.906 8.203 1 98.75 183 PRO A CA 1
ATOM 1311 C C . PRO A 1 183 ? 0.567 27.094 9.289 1 98.75 183 PRO A C 1
ATOM 1313 O O . PRO A 1 183 ? 0.564 28.125 9.984 1 98.75 183 PRO A O 1
ATOM 1316 N N . SER A 1 184 ? 1.453 26.203 9.445 1 98.81 184 SER A N 1
ATOM 1317 C CA . SER A 1 184 ? 2.525 26.375 10.422 1 98.81 184 SER A CA 1
ATOM 1318 C C . SER A 1 184 ? 3.414 27.562 10.062 1 98.81 184 SER A C 1
ATOM 1320 O O . SER A 1 184 ? 3.549 28.5 10.852 1 98.81 184 SER A O 1
ATOM 1322 N N . VAL A 1 185 ? 3.908 27.625 8.891 1 97.25 185 VAL A N 1
ATOM 1323 C CA . VAL A 1 185 ? 4.883 28.641 8.531 1 97.25 185 VAL A CA 1
ATOM 1324 C C . VAL A 1 185 ? 4.199 30.016 8.477 1 97.25 185 VAL A C 1
ATOM 1326 O O . VAL A 1 185 ? 4.809 31.031 8.812 1 97.25 185 VAL A O 1
ATOM 1329 N N . TRP A 1 186 ? 2.959 30.062 7.98 1 98.62 186 TRP A N 1
ATOM 1330 C CA . TRP A 1 186 ? 2.264 31.344 7.859 1 98.62 186 TRP A CA 1
ATOM 1331 C C . TRP A 1 186 ? 1.893 31.891 9.227 1 98.62 186 TRP A C 1
ATOM 1333 O O . TRP A 1 186 ? 1.543 33.062 9.359 1 98.62 186 TRP A O 1
ATOM 1343 N N . ASN A 1 187 ? 1.949 31.078 10.273 1 98.69 187 ASN A N 1
ATOM 1344 C CA . ASN A 1 187 ? 1.693 31.516 11.641 1 98.69 187 ASN A CA 1
ATOM 1345 C C . ASN A 1 187 ? 2.932 31.375 12.523 1 98.69 187 ASN A C 1
ATOM 1347 O O . ASN A 1 187 ? 2.826 31.328 13.75 1 98.69 187 ASN A O 1
ATOM 1351 N N . ASP A 1 188 ? 4.09 31.188 11.93 1 98.44 188 ASP A N 1
ATOM 1352 C CA . ASP A 1 188 ? 5.406 31.156 12.562 1 98.44 188 ASP A CA 1
ATOM 1353 C C . ASP A 1 188 ? 5.508 30.016 13.562 1 98.44 188 ASP A C 1
ATOM 1355 O O . ASP A 1 188 ? 5.98 30.203 14.68 1 98.44 188 ASP A O 1
ATOM 1359 N N . LEU A 1 189 ? 5.004 28.859 13.133 1 98.75 189 LEU A N 1
ATOM 1360 C CA . LEU A 1 189 ? 5.059 27.625 13.922 1 98.75 189 LEU A CA 1
ATOM 1361 C C . LEU A 1 189 ? 5.93 26.578 13.242 1 98.75 189 LEU A C 1
ATOM 1363 O O . LEU A 1 189 ? 6.359 26.766 12.102 1 98.75 189 LEU A O 1
ATOM 1367 N N . VAL A 1 190 ? 6.219 25.531 13.961 1 98.88 190 VAL A N 1
ATOM 1368 C CA . VAL A 1 190 ? 6.848 24.328 13.461 1 98.88 190 VAL A CA 1
ATOM 1369 C C . VAL A 1 190 ? 5.777 23.344 12.984 1 98.88 190 VAL A C 1
ATOM 1371 O O . VAL A 1 190 ? 4.762 23.156 13.656 1 98.88 190 VAL A O 1
ATOM 1374 N N . GLY A 1 191 ? 5.887 22.797 11.82 1 98.88 191 GLY A N 1
ATOM 1375 C CA . GLY A 1 191 ? 4.969 21.797 11.305 1 98.88 191 GLY A CA 1
ATOM 1376 C C . GLY A 1 191 ? 5.664 20.547 10.797 1 98.88 191 GLY A C 1
ATOM 1377 O O . GLY A 1 191 ? 6.672 20.641 10.086 1 98.88 191 GLY A O 1
ATOM 1378 N N . LEU A 1 192 ? 5.168 19.375 11.18 1 98.94 192 LEU A N 1
ATOM 1379 C CA . LEU A 1 192 ? 5.723 18.109 10.719 1 98.94 192 LEU A CA 1
ATOM 1380 C C . LEU A 1 192 ? 4.719 17.359 9.852 1 98.94 192 LEU A C 1
ATOM 1382 O O . LEU A 1 192 ? 3.643 16.984 10.32 1 98.94 192 LEU A O 1
ATOM 1386 N N . LYS A 1 193 ? 5.012 17.219 8.609 1 98.88 193 LYS A N 1
ATOM 1387 C CA . LYS A 1 193 ? 4.316 16.25 7.766 1 98.88 193 LYS A CA 1
ATOM 1388 C C . LYS A 1 193 ? 4.938 14.859 7.898 1 98.88 193 LYS A C 1
ATOM 1390 O O . LYS A 1 193 ? 6.098 14.656 7.535 1 98.88 193 LYS A O 1
ATOM 1395 N N . THR A 1 194 ? 4.211 13.93 8.375 1 98.88 194 THR A N 1
ATOM 1396 C CA . THR A 1 194 ? 4.715 12.562 8.484 1 98.88 194 THR A CA 1
ATOM 1397 C C . THR A 1 194 ? 4.637 11.844 7.141 1 98.88 194 THR A C 1
ATOM 1399 O O . THR A 1 194 ? 4.145 12.406 6.16 1 98.88 194 THR A O 1
ATOM 1402 N N . THR A 1 195 ? 5.285 10.727 7.066 1 98.75 195 THR A N 1
ATOM 1403 C CA . THR A 1 195 ? 5.211 9.898 5.871 1 98.75 195 THR A CA 1
ATOM 1404 C C . THR A 1 195 ? 3.838 9.242 5.754 1 98.75 195 THR A C 1
ATOM 1406 O O . THR A 1 195 ? 3.26 8.82 6.758 1 98.75 195 THR A O 1
ATOM 1409 N N . SER A 1 196 ? 3.248 9.219 4.559 1 98.06 196 SER A N 1
ATOM 1410 C CA . SER A 1 196 ? 2.018 8.461 4.344 1 98.06 196 SER A CA 1
ATOM 1411 C C . SER A 1 196 ? 2.154 7.031 4.844 1 98.06 196 SER A C 1
ATOM 1413 O O . SER A 1 196 ? 3.119 6.34 4.512 1 98.06 196 SER A O 1
ATOM 1415 N N . GLY A 1 197 ? 1.214 6.621 5.688 1 96.81 197 GLY A N 1
ATOM 1416 C CA . GLY A 1 197 ? 1.256 5.277 6.242 1 96.81 197 GLY A CA 1
ATOM 1417 C C . GLY A 1 197 ? 1.877 5.219 7.625 1 96.81 197 GLY A C 1
ATOM 1418 O O . GLY A 1 197 ? 1.76 4.211 8.32 1 96.81 197 GLY A O 1
ATOM 1419 N N . ARG A 1 198 ? 2.561 6.344 8.039 1 98.12 198 ARG A N 1
ATOM 1420 C CA . ARG A 1 198 ? 3.246 6.371 9.328 1 98.12 198 ARG A CA 1
ATOM 1421 C C . ARG A 1 198 ? 2.248 6.379 10.484 1 98.12 198 ARG A C 1
ATOM 1423 O O . ARG A 1 198 ? 2.383 5.605 11.43 1 98.12 198 ARG A O 1
ATOM 1430 N N . LEU A 1 199 ? 1.289 7.246 10.445 1 98.62 199 LEU A N 1
ATOM 1431 C CA . LEU A 1 199 ? 0.219 7.336 11.43 1 98.62 199 LEU A CA 1
ATOM 1432 C C . LEU A 1 199 ? -1.108 6.875 10.836 1 98.62 199 LEU A C 1
ATOM 1434 O O . LEU A 1 199 ? -1.397 7.148 9.672 1 98.62 199 LEU A O 1
ATOM 1438 N N . SER A 1 200 ? -1.91 6.273 11.672 1 98.12 200 SER A N 1
ATOM 1439 C CA . SER A 1 200 ? -3.17 5.684 11.227 1 98.12 200 SER A CA 1
ATOM 1440 C C . SER A 1 200 ? -4.148 6.754 10.758 1 98.12 200 SER A C 1
ATOM 1442 O O . SER A 1 200 ? -4.25 7.82 11.367 1 98.12 200 SER A O 1
ATOM 1444 N N . LEU A 1 201 ? -4.941 6.398 9.742 1 98.25 201 LEU A N 1
ATOM 1445 C CA . LEU A 1 201 ? -5.992 7.273 9.234 1 98.25 201 LEU A CA 1
ATOM 1446 C C . LEU A 1 201 ? -7.367 6.773 9.656 1 98.25 201 LEU A C 1
ATOM 1448 O O . LEU A 1 201 ? -8.391 7.332 9.258 1 98.25 201 LEU A O 1
ATOM 1452 N N . LYS A 1 202 ? -7.383 5.672 10.438 1 97.38 202 LYS A N 1
ATOM 1453 C CA . LYS A 1 202 ? -8.672 5.168 10.898 1 97.38 202 LYS A CA 1
ATOM 1454 C C . LYS A 1 202 ? -9.414 6.223 11.711 1 97.38 202 LYS A C 1
ATOM 1456 O O . LYS A 1 202 ? -8.914 6.699 12.734 1 97.38 202 LYS A O 1
ATOM 1461 N N . GLY A 1 203 ? -10.555 6.59 11.273 1 98.31 203 GLY A N 1
ATOM 1462 C CA . GLY A 1 203 ? -11.352 7.605 11.945 1 98.31 203 GLY A CA 1
ATOM 1463 C C . GLY A 1 203 ? -11.008 9.016 11.5 1 98.31 203 GLY A C 1
ATOM 1464 O O . GLY A 1 203 ? -11.5 9.992 12.078 1 98.31 203 GLY A O 1
ATOM 1465 N N . VAL A 1 204 ? -10.172 9.203 10.516 1 98.69 204 VAL A N 1
ATOM 1466 C CA . VAL A 1 204 ? -9.867 10.508 9.93 1 98.69 204 VAL A CA 1
ATOM 1467 C C . VAL A 1 204 ? -10.648 10.688 8.641 1 98.69 204 VAL A C 1
ATOM 1469 O O . VAL A 1 204 ? -10.555 9.875 7.723 1 98.69 204 VAL A O 1
ATOM 1472 N N . VAL A 1 205 ? -11.461 11.734 8.531 1 98.75 205 VAL A N 1
ATOM 1473 C CA . VAL A 1 205 ? -12.203 12 7.305 1 98.75 205 VAL A CA 1
ATOM 1474 C C . VAL A 1 205 ? -11.234 12.188 6.141 1 98.75 205 VAL A C 1
ATOM 1476 O O . VAL A 1 205 ? -10.359 13.055 6.188 1 98.75 205 VAL A O 1
ATOM 1479 N N . PRO A 1 206 ? -11.375 11.414 5.117 1 98.25 206 PRO A N 1
ATOM 1480 C CA . PRO A 1 206 ? -10.352 11.391 4.07 1 98.25 206 PRO A CA 1
ATOM 1481 C C . PRO A 1 206 ? -10.523 12.508 3.047 1 98.25 206 PRO A C 1
ATOM 1483 O O . PRO A 1 206 ? -11.648 12.945 2.787 1 98.25 206 PRO A O 1
ATOM 1486 N N . LEU A 1 207 ? -9.43 12.977 2.512 1 98.25 207 LEU A N 1
ATOM 1487 C CA . LEU A 1 207 ? -9.398 13.68 1.236 1 98.25 207 LEU A CA 1
ATOM 1488 C C . LEU A 1 207 ? -8.867 12.773 0.129 1 98.25 207 LEU A C 1
ATOM 1490 O O . LEU A 1 207 ? -9.641 12.266 -0.683 1 98.25 207 LEU A O 1
ATOM 1494 N N . CYS A 1 208 ? -7.617 12.555 0.168 1 97.81 208 CYS A N 1
ATOM 1495 C CA . CYS A 1 208 ? -6.891 11.594 -0.648 1 97.81 208 CYS A CA 1
ATOM 1496 C C . CYS A 1 208 ? -6.086 10.633 0.224 1 97.81 208 CYS A C 1
ATOM 1498 O O . CYS A 1 208 ? -4.902 10.867 0.474 1 97.81 208 CYS A O 1
ATOM 1500 N N . ALA A 1 209 ? -6.668 9.57 0.559 1 96.5 209 ALA A N 1
ATOM 1501 C CA . ALA A 1 209 ? -6.113 8.664 1.565 1 96.5 209 ALA A CA 1
ATOM 1502 C C . ALA A 1 209 ? -4.695 8.242 1.199 1 96.5 209 ALA A C 1
ATOM 1504 O O . ALA A 1 209 ? -3.852 8.047 2.078 1 96.5 209 ALA A O 1
ATOM 1505 N N . ARG A 1 210 ? -4.371 8.188 -0.049 1 96.81 210 ARG A N 1
ATOM 1506 C CA . ARG A 1 210 ? -3.049 7.738 -0.48 1 96.81 210 ARG A CA 1
ATOM 1507 C C . ARG A 1 210 ? -1.999 8.82 -0.234 1 96.81 210 ARG A C 1
ATOM 1509 O O . ARG A 1 210 ? -0.798 8.539 -0.277 1 96.81 210 ARG A O 1
ATOM 1516 N N . PHE A 1 211 ? -2.418 10.039 0.036 1 98.44 211 PHE A N 1
ATOM 1517 C CA . PHE A 1 211 ? -1.503 11.148 0.291 1 98.44 211 PHE A CA 1
ATOM 1518 C C . PHE A 1 211 ? -1.733 11.734 1.68 1 98.44 211 PHE A C 1
ATOM 1520 O O . PHE A 1 211 ? -0.904 12.492 2.184 1 98.44 211 PHE A O 1
ATOM 1527 N N . ASP A 1 212 ? -2.887 11.375 2.316 1 98.56 212 ASP A N 1
ATOM 1528 C CA . ASP A 1 212 ? -3.23 11.953 3.613 1 98.56 212 ASP A CA 1
ATOM 1529 C C . ASP A 1 212 ? -2.229 11.523 4.684 1 98.56 212 ASP A C 1
ATOM 1531 O O . ASP A 1 212 ? -1.83 10.359 4.742 1 98.56 212 ASP A O 1
ATOM 1535 N N . THR A 1 213 ? -1.814 12.477 5.453 1 98.69 213 THR A N 1
ATOM 1536 C CA . THR A 1 213 ? -0.987 12.211 6.625 1 98.69 213 THR A CA 1
ATOM 1537 C C . THR A 1 213 ? -1.479 13.023 7.824 1 98.69 213 THR A C 1
ATOM 1539 O O . THR A 1 213 ? -2.285 13.938 7.668 1 98.69 213 THR A O 1
ATOM 1542 N N . VAL A 1 214 ? -1.091 12.602 8.969 1 98.88 214 VAL A N 1
ATOM 1543 C CA . VAL A 1 214 ? -1.376 13.297 10.219 1 98.88 214 VAL A CA 1
ATOM 1544 C C . VAL A 1 214 ? -0.088 13.898 10.781 1 98.88 214 VAL A C 1
ATOM 1546 O O . VAL A 1 214 ? 0.974 13.273 10.711 1 98.88 214 VAL A O 1
ATOM 1549 N N . GLY A 1 215 ? -0.153 15.102 11.234 1 98.75 215 GLY A N 1
ATOM 1550 C CA . GLY A 1 215 ? 1.038 15.688 11.82 1 98.75 215 GLY A CA 1
ATOM 1551 C C . GLY A 1 215 ? 0.731 16.828 12.766 1 98.75 215 GLY A C 1
ATOM 1552 O O . GLY A 1 215 ? -0.358 17.406 12.719 1 98.75 215 GLY A O 1
ATOM 1553 N N . PRO A 1 216 ? 1.675 17.188 13.602 1 98.94 216 PRO A N 1
ATOM 1554 C CA . PRO A 1 216 ? 1.497 18.25 14.594 1 98.94 216 PRO A CA 1
ATOM 1555 C C . PRO A 1 216 ? 1.894 19.625 14.062 1 98.94 216 PRO A C 1
ATOM 1557 O O . PRO A 1 216 ? 2.736 19.734 13.164 1 98.94 216 PRO A O 1
ATOM 1560 N N . LEU A 1 217 ? 1.239 20.594 14.477 1 98.88 217 LEU A N 1
ATOM 1561 C CA . LEU A 1 217 ? 1.599 22.016 14.438 1 98.88 217 LEU A CA 1
ATOM 1562 C C . LEU A 1 217 ? 1.95 22.516 15.836 1 98.88 217 LEU A C 1
ATOM 1564 O O . LEU A 1 217 ? 1.118 22.484 16.75 1 98.88 217 LEU A O 1
ATOM 1568 N N . CYS A 1 218 ? 3.205 22.969 16.016 1 98.69 218 CYS A N 1
ATOM 1569 C CA . CYS A 1 218 ? 3.643 23.234 17.375 1 98.69 218 CYS A CA 1
ATOM 1570 C C . CYS A 1 218 ? 4.719 24.312 17.406 1 98.69 218 CYS A C 1
ATOM 1572 O O . CYS A 1 218 ? 5.043 24.906 16.375 1 98.69 218 CYS A O 1
ATOM 1574 N N . ARG A 1 219 ? 5.184 24.609 18.594 1 98.25 219 ARG A N 1
ATOM 1575 C CA . ARG A 1 219 ? 6.094 25.734 18.781 1 98.25 219 ARG A CA 1
ATOM 1576 C C . ARG A 1 219 ? 7.543 25.312 18.578 1 98.25 219 ARG A C 1
ATOM 1578 O O . ARG A 1 219 ? 8.391 26.109 18.188 1 98.25 219 ARG A O 1
ATOM 1585 N N . THR A 1 220 ? 7.785 24.047 18.891 1 98.69 220 THR A N 1
ATOM 1586 C CA . THR A 1 220 ? 9.172 23.594 18.844 1 98.69 220 THR A CA 1
ATOM 1587 C C . THR A 1 220 ? 9.273 22.266 18.109 1 98.69 220 THR A C 1
ATOM 1589 O O . THR A 1 220 ? 8.289 21.531 18 1 98.69 220 THR A O 1
ATOM 1592 N N . VAL A 1 221 ? 10.477 22 17.656 1 98.88 221 VAL A N 1
ATOM 1593 C CA . VAL A 1 221 ? 10.75 20.703 17.047 1 98.88 221 VAL A CA 1
ATOM 1594 C C . VAL A 1 221 ? 10.602 19.609 18.078 1 98.88 221 VAL A C 1
ATOM 1596 O O . VAL A 1 221 ? 10.125 18.516 17.766 1 98.88 221 VAL A O 1
ATOM 1599 N N . GLU A 1 222 ? 10.977 19.875 19.312 1 98.81 222 GLU A N 1
ATOM 1600 C CA . GLU A 1 222 ? 10.797 18.891 20.375 1 98.81 222 GLU A CA 1
ATOM 1601 C C . GLU A 1 222 ? 9.32 18.531 20.547 1 98.81 222 GLU A C 1
ATOM 1603 O O . GLU A 1 222 ? 8.984 17.359 20.703 1 98.81 222 GLU A O 1
ATOM 1608 N N . ASP A 1 223 ? 8.469 19.531 20.547 1 98.88 223 ASP A N 1
ATOM 1609 C CA . ASP A 1 223 ? 7.039 19.266 20.641 1 98.88 223 ASP A CA 1
ATOM 1610 C C . ASP A 1 223 ? 6.582 18.328 19.516 1 98.88 223 ASP A C 1
ATOM 1612 O O . ASP A 1 223 ? 5.777 17.422 19.75 1 98.88 223 ASP A O 1
ATOM 1616 N N . ALA A 1 224 ? 7.066 18.562 18.312 1 98.88 224 ALA A N 1
ATOM 1617 C CA . ALA A 1 224 ? 6.711 17.719 17.172 1 98.88 224 ALA A CA 1
ATOM 1618 C C . ALA A 1 224 ? 7.129 16.266 17.438 1 98.88 224 ALA A C 1
ATOM 1620 O O . ALA A 1 224 ? 6.371 15.336 17.156 1 98.88 224 ALA A O 1
ATOM 1621 N N . ALA A 1 225 ? 8.328 16.078 17.953 1 98.88 225 ALA A N 1
ATOM 1622 C CA . ALA A 1 225 ? 8.836 14.742 18.25 1 98.88 225 ALA A CA 1
ATOM 1623 C C . ALA A 1 225 ? 7.977 14.047 19.297 1 98.88 225 ALA A C 1
ATOM 1625 O O . ALA A 1 225 ? 7.625 12.875 19.141 1 98.88 225 ALA A O 1
ATOM 1626 N N . LEU A 1 226 ? 7.66 14.789 20.344 1 98.81 226 LEU A N 1
ATOM 1627 C CA . LEU A 1 226 ? 6.863 14.234 21.422 1 98.81 226 LEU A CA 1
ATOM 1628 C C . LEU A 1 226 ? 5.465 13.867 20.938 1 98.81 226 LEU A C 1
ATOM 1630 O O . LEU A 1 226 ? 4.941 12.805 21.281 1 98.81 226 LEU A O 1
ATOM 1634 N N . LEU A 1 227 ? 4.887 14.672 20.156 1 98.88 227 LEU A N 1
ATOM 1635 C CA . LEU A 1 227 ? 3.52 14.453 19.688 1 98.88 227 LEU A CA 1
ATOM 1636 C C . LEU A 1 227 ? 3.465 13.32 18.672 1 98.88 227 LEU A C 1
ATOM 1638 O O . LEU A 1 227 ? 2.516 12.531 18.672 1 98.88 227 LEU A O 1
ATOM 1642 N N . LEU A 1 228 ? 4.461 13.227 17.75 1 98.81 228 LEU A N 1
ATOM 1643 C CA . LEU A 1 228 ? 4.543 12.078 16.859 1 98.81 228 L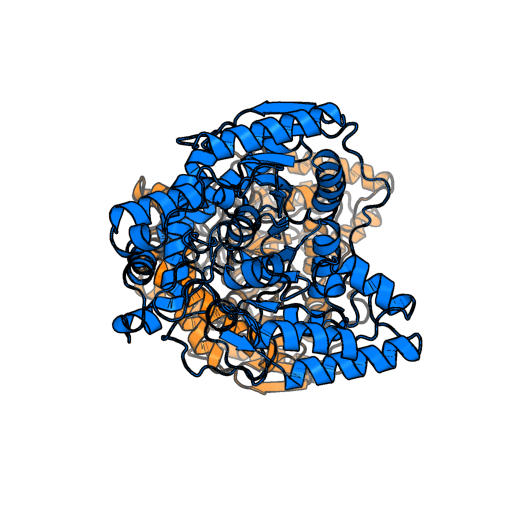EU A CA 1
ATOM 1644 C C . LEU A 1 228 ? 4.535 10.773 17.641 1 98.81 228 LEU A C 1
ATOM 1646 O O . LEU A 1 228 ? 3.76 9.867 17.344 1 98.81 228 LEU A O 1
ATOM 1650 N N . ALA A 1 229 ? 5.367 10.734 18.656 1 98.5 229 ALA A N 1
ATOM 1651 C CA . ALA A 1 229 ? 5.484 9.531 19.484 1 98.5 229 ALA A CA 1
ATOM 1652 C C . ALA A 1 229 ? 4.172 9.227 20.203 1 98.5 229 ALA A C 1
ATOM 1654 O O . ALA A 1 229 ? 3.762 8.062 20.281 1 98.5 229 ALA A O 1
ATOM 1655 N N . THR A 1 230 ? 3.5 10.234 20.703 1 98.12 230 THR A N 1
ATOM 1656 C CA . THR A 1 230 ? 2.264 10.078 21.469 1 98.12 230 THR A CA 1
ATOM 1657 C C . THR A 1 230 ? 1.143 9.57 20.562 1 98.12 230 THR A C 1
ATOM 1659 O O . THR A 1 230 ? 0.358 8.703 20.953 1 98.12 230 THR A O 1
ATOM 1662 N N . MET A 1 231 ? 1.056 10.047 19.344 1 98.44 231 MET A N 1
ATOM 1663 C CA . MET A 1 231 ? 0.005 9.648 18.422 1 98.44 231 MET A CA 1
ATOM 1664 C C . MET A 1 231 ? 0.256 8.242 17.891 1 98.44 231 MET A C 1
ATOM 1666 O O . MET A 1 231 ? -0.687 7.531 17.531 1 98.44 231 MET A O 1
ATOM 1670 N N . GLU A 1 232 ? 1.493 7.891 17.828 1 97.5 232 GLU A N 1
ATOM 1671 C CA . GLU A 1 232 ? 1.859 6.566 17.328 1 97.5 232 GLU A CA 1
ATOM 1672 C C . GLU A 1 232 ? 1.808 5.527 18.438 1 97.5 232 GLU A C 1
ATOM 1674 O O . GLU A 1 232 ? 1.586 4.344 18.172 1 97.5 232 GLU A O 1
ATOM 1679 N N . GLY A 1 233 ? 1.966 5.941 19.703 1 96.06 233 GLY A N 1
ATOM 1680 C CA . GLY A 1 233 ? 2.152 5.027 20.812 1 96.06 233 GLY A CA 1
ATOM 1681 C C . GLY A 1 233 ? 3.555 4.453 20.891 1 96.06 233 GLY A C 1
ATOM 1682 O O . GLY A 1 233 ? 3.73 3.264 21.156 1 96.06 233 GLY A O 1
ATOM 1683 N N . SER A 1 234 ? 4.574 5.328 20.578 1 95.25 234 SER A N 1
ATOM 1684 C CA . SER A 1 234 ? 5.969 4.902 20.547 1 95.25 234 SER A CA 1
ATOM 1685 C C . SER A 1 234 ? 6.852 5.812 21.391 1 95.25 234 SER A C 1
ATOM 1687 O O . SER A 1 234 ? 6.352 6.625 22.172 1 95.25 234 SER A O 1
ATOM 1689 N N . LYS A 1 235 ? 8.164 5.613 21.328 1 95.94 235 LYS A N 1
ATOM 1690 C CA . LYS A 1 235 ? 9.125 6.449 22.031 1 95.94 235 LYS A CA 1
ATOM 1691 C C . LYS A 1 235 ? 9.539 7.652 21.188 1 95.94 235 LYS A C 1
ATOM 1693 O O . LYS A 1 235 ? 9.734 7.531 19.984 1 95.94 235 LYS A O 1
ATOM 1698 N N . PRO A 1 236 ? 9.625 8.758 21.812 1 97 236 PRO A N 1
ATOM 1699 C CA . PRO A 1 236 ? 10.047 9.945 21.062 1 97 236 PRO A CA 1
ATOM 1700 C C . PRO A 1 236 ? 11.492 9.844 20.562 1 97 236 PRO A C 1
ATOM 1702 O O . PRO A 1 236 ? 12.32 9.188 21.188 1 97 236 PRO A O 1
ATOM 1705 N N . ALA A 1 237 ? 11.711 10.539 19.469 1 96.56 237 ALA A N 1
ATOM 1706 C CA . ALA A 1 237 ? 13.07 10.641 18.938 1 96.56 237 ALA A CA 1
ATOM 1707 C C . ALA A 1 237 ? 14.016 11.242 19.969 1 96.56 237 ALA A C 1
ATOM 1709 O O . ALA A 1 237 ? 13.641 12.164 20.703 1 96.56 237 ALA A O 1
ATOM 1710 N N . ASP A 1 238 ? 15.18 10.711 20.062 1 96.81 238 ASP A N 1
ATOM 1711 C CA . ASP A 1 238 ? 16.219 11.273 20.922 1 96.81 238 ASP A CA 1
ATOM 1712 C C . ASP A 1 238 ? 16.875 12.484 20.266 1 96.81 238 ASP A C 1
ATOM 1714 O O . ASP A 1 238 ? 17.609 12.344 19.281 1 96.81 238 ASP A O 1
ATOM 1718 N N . LEU A 1 239 ? 16.609 13.648 20.766 1 97.94 239 LEU A N 1
ATOM 1719 C CA . LEU A 1 239 ? 17.094 14.875 20.141 1 97.94 239 LEU A CA 1
ATOM 1720 C C . LEU A 1 239 ? 18.375 15.352 20.812 1 97.94 239 LEU A C 1
ATOM 1722 O O . LEU A 1 239 ? 18.953 16.375 20.406 1 97.94 239 LEU A O 1
ATOM 1726 N N . ARG A 1 240 ? 18.969 14.641 21.938 1 93.88 240 ARG A N 1
ATOM 1727 C CA . ARG A 1 240 ? 20.172 15.031 22.672 1 93.88 240 ARG A CA 1
ATOM 1728 C C . ARG A 1 240 ? 21.406 14.961 21.766 1 93.88 240 ARG A C 1
ATOM 1730 O O . ARG A 1 240 ? 21.578 14.008 21.016 1 93.88 240 ARG A O 1
ATOM 1737 N N . GLY A 1 241 ? 22 16.078 21.766 1 95.38 241 GLY A N 1
ATOM 1738 C CA . GLY A 1 241 ? 23.281 16.109 21.062 1 95.38 241 GLY A CA 1
ATOM 1739 C C . GLY A 1 241 ? 23.125 16.391 19.578 1 95.38 241 GLY A C 1
ATOM 1740 O O . GLY A 1 241 ? 24.078 16.203 18.812 1 95.38 241 GLY A O 1
ATOM 1741 N N . ALA A 1 242 ? 22 16.906 19.203 1 96.81 242 ALA A N 1
ATOM 1742 C CA . ALA A 1 242 ? 21.781 17.234 17.797 1 96.81 242 ALA A CA 1
ATOM 1743 C C . ALA A 1 242 ? 22.719 18.359 17.344 1 96.81 242 ALA A C 1
ATOM 1745 O O . ALA A 1 242 ? 22.938 19.312 18.078 1 96.81 242 ALA A O 1
ATOM 1746 N N . SER A 1 243 ? 23.312 18.141 16.188 1 97.69 243 SER A N 1
ATOM 1747 C CA . SER A 1 243 ? 24.25 19.094 15.625 1 97.69 243 SER A CA 1
ATOM 1748 C C . SER A 1 243 ? 24.156 19.141 14.102 1 97.69 243 SER A C 1
ATOM 1750 O O . SER A 1 243 ? 23.766 18.156 13.469 1 97.69 243 SER A O 1
ATOM 1752 N N . LEU A 1 244 ? 24.484 20.266 13.547 1 98.31 244 LEU A N 1
ATOM 1753 C CA . LEU A 1 244 ? 24.5 20.406 12.094 1 98.31 244 LEU A CA 1
ATOM 1754 C C . LEU A 1 244 ? 25.891 20.125 11.539 1 98.31 244 LEU A C 1
ATOM 1756 O O . LEU A 1 244 ? 26.078 20.094 10.32 1 98.31 244 LEU A O 1
ATOM 1760 N N . ARG A 1 245 ? 26.844 19.922 12.453 1 97.38 245 ARG A N 1
ATOM 1761 C CA . ARG A 1 245 ? 28.188 19.625 11.977 1 97.38 245 ARG A CA 1
ATOM 1762 C C . ARG A 1 245 ? 28.203 18.344 11.156 1 97.38 245 ARG A C 1
ATOM 1764 O O . ARG A 1 245 ? 27.781 17.297 11.625 1 97.38 245 ARG A O 1
ATOM 1771 N N . GLY A 1 246 ? 28.609 18.484 9.938 1 95.19 246 GLY A N 1
ATOM 1772 C CA . GLY A 1 246 ? 28.734 17.328 9.07 1 95.19 246 GLY A CA 1
ATOM 1773 C C . GLY A 1 246 ? 27.453 17.016 8.305 1 95.19 246 GLY A C 1
ATOM 1774 O O . GLY A 1 246 ? 27.438 16.109 7.461 1 95.19 246 GLY A O 1
ATOM 1775 N N . THR A 1 247 ? 26.406 17.75 8.641 1 98.25 247 THR A N 1
ATOM 1776 C CA . THR A 1 247 ? 25.156 17.531 7.926 1 98.25 247 THR A CA 1
ATOM 1777 C C . THR A 1 247 ? 25.25 18.062 6.5 1 98.25 247 THR A C 1
ATOM 1779 O O . THR A 1 247 ? 25.812 19.141 6.266 1 98.25 247 THR A O 1
ATOM 1782 N N . ARG A 1 248 ? 24.859 17.328 5.512 1 98.5 248 ARG A N 1
ATOM 1783 C CA . ARG A 1 248 ? 24.844 17.703 4.105 1 98.5 248 ARG A CA 1
ATOM 1784 C C . ARG A 1 248 ? 23.422 17.984 3.623 1 98.5 248 ARG A C 1
ATOM 1786 O O . ARG A 1 248 ? 22.578 17.094 3.662 1 98.5 248 ARG A O 1
ATOM 1793 N N . PHE A 1 249 ? 23.172 19.203 3.156 1 98.88 249 PHE A N 1
ATOM 1794 C CA . PHE A 1 249 ? 21.859 19.578 2.639 1 98.88 249 PHE A CA 1
ATOM 1795 C C . PHE A 1 249 ? 21.922 19.812 1.135 1 98.88 249 PHE A C 1
ATOM 1797 O O . PHE A 1 249 ? 22.938 20.297 0.617 1 98.88 249 PHE A O 1
ATOM 1804 N N . LEU A 1 250 ? 20.859 19.469 0.479 1 98.94 250 LEU A N 1
ATOM 1805 C CA . LEU A 1 250 ? 20.641 19.844 -0.917 1 98.94 250 LEU A CA 1
ATOM 1806 C C . LEU A 1 250 ? 19.594 20.938 -1.039 1 98.94 250 LEU A C 1
ATOM 1808 O O . LEU A 1 250 ? 18.453 20.75 -0.636 1 98.94 250 LEU A O 1
ATOM 1812 N N . ILE A 1 251 ? 19.984 22.062 -1.548 1 98.88 251 ILE A N 1
ATOM 1813 C CA . ILE A 1 251 ? 18.984 23.031 -1.995 1 98.88 251 ILE A CA 1
ATOM 1814 C C . ILE A 1 251 ? 18.453 22.625 -3.367 1 98.88 251 ILE A C 1
ATOM 1816 O O . ILE A 1 251 ? 19.203 22.594 -4.348 1 98.88 251 ILE A O 1
ATOM 1820 N N . LEU A 1 252 ? 17.188 22.328 -3.402 1 98.88 252 LEU A N 1
ATOM 1821 C CA . LEU A 1 252 ? 16.578 21.875 -4.652 1 98.88 252 LEU A CA 1
ATOM 1822 C C . LEU A 1 252 ? 16.25 23.062 -5.547 1 98.88 252 LEU A C 1
ATOM 1824 O O . LEU A 1 252 ? 15.422 23.906 -5.188 1 98.88 252 LEU A O 1
ATOM 1828 N N . GLU A 1 253 ? 16.766 23.094 -6.691 1 98 253 GLU A N 1
ATOM 1829 C CA . GLU A 1 253 ? 16.547 24.203 -7.621 1 98 253 GLU A CA 1
ATOM 1830 C C . GLU A 1 253 ? 15.367 23.906 -8.555 1 98 253 GLU A C 1
ATOM 1832 O O . GLU A 1 253 ? 14.695 24.828 -9.016 1 98 253 GLU A O 1
ATOM 1837 N N . THR A 1 254 ? 15.078 22.641 -8.766 1 97.19 254 THR A N 1
ATOM 1838 C CA . THR A 1 254 ? 14.008 22.25 -9.68 1 97.19 254 THR A CA 1
ATOM 1839 C C . THR A 1 254 ? 12.656 22.766 -9.172 1 97.19 254 THR A C 1
ATOM 1841 O O . THR A 1 254 ? 12.125 22.25 -8.188 1 97.19 254 THR A O 1
ATOM 1844 N N . ILE A 1 255 ? 12.031 23.812 -9.805 1 97.81 255 ILE A N 1
ATOM 1845 C CA . ILE A 1 255 ? 10.664 24.281 -9.633 1 97.81 255 ILE A CA 1
ATOM 1846 C C . ILE A 1 255 ? 10.555 25.078 -8.336 1 97.81 255 ILE A C 1
ATOM 1848 O O . ILE A 1 255 ? 9.758 26.016 -8.234 1 97.81 255 ILE A O 1
ATOM 1852 N N . ALA A 1 256 ? 11.375 24.797 -7.293 1 97.75 256 ALA A N 1
ATOM 1853 C CA . ALA A 1 256 ? 11.18 25.234 -5.91 1 97.75 256 ALA A CA 1
ATOM 1854 C C . ALA A 1 256 ? 11.219 26.75 -5.801 1 97.75 256 ALA A C 1
ATOM 1856 O O . ALA A 1 256 ? 10.625 27.328 -4.891 1 97.75 256 ALA A O 1
ATOM 1857 N N . PHE A 1 257 ? 11.867 27.391 -6.734 1 98.38 257 PHE A N 1
ATOM 1858 C CA . PHE A 1 257 ? 12.055 28.828 -6.617 1 98.38 257 PHE A CA 1
ATOM 1859 C C . PHE A 1 257 ? 11.305 29.562 -7.723 1 98.38 257 PHE A C 1
ATOM 1861 O O . PHE A 1 257 ? 11.367 30.797 -7.816 1 98.38 257 PHE A O 1
ATOM 1868 N N . ASP A 1 258 ? 10.594 28.797 -8.547 1 97.44 258 ASP A N 1
ATOM 1869 C CA . ASP A 1 258 ? 9.828 29.422 -9.617 1 97.44 258 ASP A CA 1
ATOM 1870 C C . ASP A 1 258 ? 8.789 30.391 -9.055 1 97.44 258 ASP A C 1
ATOM 1872 O O . ASP A 1 258 ? 8.047 30.062 -8.133 1 97.44 258 ASP A O 1
ATOM 1876 N N . ASP A 1 259 ? 8.773 31.625 -9.492 1 97.12 259 ASP A N 1
ATOM 1877 C CA . ASP A 1 259 ? 7.801 32.656 -9.172 1 97.12 259 ASP A CA 1
ATOM 1878 C C . ASP A 1 259 ? 7.812 32.969 -7.68 1 97.12 259 ASP A C 1
ATOM 1880 O O . ASP A 1 259 ? 6.809 33.438 -7.129 1 97.12 259 ASP A O 1
ATOM 1884 N N . ILE A 1 260 ? 8.906 32.625 -6.965 1 98.25 260 ILE A N 1
ATOM 1885 C CA . ILE A 1 260 ? 8.969 32.906 -5.531 1 98.25 260 ILE A CA 1
ATOM 1886 C C . ILE A 1 260 ? 8.953 34.406 -5.289 1 98.25 260 ILE A C 1
ATOM 1888 O O . ILE A 1 260 ? 9.594 35.156 -6.016 1 98.25 260 ILE A O 1
ATOM 1892 N N . ARG A 1 261 ? 8.227 34.844 -4.277 1 98.25 261 ARG A N 1
ATOM 1893 C CA . ARG A 1 261 ? 8.141 36.25 -3.893 1 98.25 261 ARG A CA 1
ATOM 1894 C C . ARG A 1 261 ? 9.344 36.688 -3.062 1 98.25 261 ARG A C 1
ATOM 1896 O O . ARG A 1 261 ? 10.062 35.844 -2.529 1 98.25 261 ARG A O 1
ATOM 1903 N N . PRO A 1 262 ? 9.609 37.938 -2.883 1 98.19 262 PRO A N 1
ATOM 1904 C CA . PRO A 1 262 ? 10.859 38.438 -2.287 1 98.19 262 PRO A CA 1
ATOM 1905 C C . PRO A 1 262 ? 11 38.062 -0.816 1 98.19 262 PRO A C 1
ATOM 1907 O O . PRO A 1 262 ? 12.086 37.656 -0.377 1 98.19 262 PRO A O 1
ATOM 1910 N N . GLU A 1 263 ? 9.938 38.094 -0.077 1 97.94 263 GLU A N 1
ATOM 1911 C CA . GLU A 1 263 ? 10.039 37.875 1.363 1 97.94 263 GLU A CA 1
ATOM 1912 C C . GLU A 1 263 ? 10.344 36.406 1.688 1 97.94 263 GLU A C 1
ATOM 1914 O O . GLU A 1 263 ? 11.266 36.125 2.451 1 97.94 263 GLU A O 1
ATOM 1919 N N . PRO A 1 264 ? 9.586 35.469 1.072 1 98.5 264 PRO A N 1
ATOM 1920 C CA . PRO A 1 264 ? 9.961 34.094 1.297 1 98.5 264 PRO A CA 1
ATOM 1921 C C . PRO A 1 264 ? 11.391 33.781 0.869 1 98.5 264 PRO A C 1
ATOM 1923 O O . PRO A 1 264 ? 12.086 33 1.538 1 98.5 264 PRO A O 1
ATOM 1926 N N . LEU A 1 265 ? 11.82 34.375 -0.214 1 98.69 265 LEU A N 1
ATOM 1927 C CA . LEU A 1 265 ? 13.195 34.188 -0.656 1 98.69 265 LEU A CA 1
ATOM 1928 C C . LEU A 1 265 ? 14.18 34.719 0.379 1 98.69 265 LEU A C 1
ATOM 1930 O O . LEU A 1 265 ? 15.18 34.062 0.683 1 98.69 265 LEU A O 1
ATOM 1934 N N . ALA A 1 266 ? 13.906 35.875 0.873 1 98.56 266 ALA A N 1
ATOM 1935 C CA . ALA A 1 266 ? 14.758 36.469 1.889 1 98.56 266 ALA A CA 1
ATOM 1936 C C . ALA A 1 266 ? 14.828 35.625 3.143 1 98.56 266 ALA A C 1
ATOM 1938 O O . ALA A 1 266 ? 15.898 35.438 3.725 1 98.56 266 ALA A O 1
ATOM 1939 N N . GLY A 1 267 ? 13.656 35.188 3.568 1 98.38 267 GLY A N 1
ATOM 1940 C CA . GLY A 1 267 ? 13.625 34.281 4.711 1 98.38 267 GLY A CA 1
ATOM 1941 C C . GLY A 1 267 ? 14.445 33.031 4.5 1 98.38 267 GLY A C 1
ATOM 1942 O O . GLY A 1 267 ? 15.18 32.594 5.395 1 98.38 267 GLY A O 1
ATOM 1943 N N . PHE A 1 268 ? 14.352 32.438 3.322 1 98.69 268 PHE A N 1
ATOM 1944 C CA . PHE A 1 268 ? 15.094 31.219 2.986 1 98.69 268 PHE A CA 1
ATOM 1945 C C . PHE A 1 268 ? 16.594 31.484 3.008 1 98.69 268 PHE A C 1
ATOM 1947 O O . PHE A 1 268 ? 17.359 30.703 3.58 1 98.69 268 PHE A O 1
ATOM 1954 N N . LYS A 1 269 ? 17 32.562 2.412 1 98.44 269 LYS A N 1
ATOM 1955 C CA . LYS A 1 269 ? 18.406 32.906 2.381 1 98.44 269 LYS A CA 1
ATOM 1956 C C . LYS A 1 269 ? 18.953 33.125 3.791 1 98.44 269 LYS A C 1
ATOM 1958 O O . LYS A 1 269 ? 20.062 32.688 4.113 1 98.44 269 LYS A O 1
ATOM 1963 N N . HIS A 1 270 ? 18.172 33.781 4.551 1 98 270 HIS A N 1
ATOM 1964 C CA . HIS A 1 270 ? 18.547 34 5.945 1 98 270 HIS A CA 1
ATOM 1965 C C . HIS A 1 270 ? 18.75 32.656 6.668 1 98 270 HIS A C 1
ATOM 1967 O O . HIS A 1 270 ? 19.734 32.5 7.379 1 98 270 HIS A O 1
ATOM 1973 N N . ALA A 1 271 ? 17.844 31.781 6.488 1 98.62 271 ALA A N 1
ATOM 1974 C CA . ALA A 1 271 ? 17.922 30.469 7.129 1 98.62 271 ALA A CA 1
ATOM 1975 C C . ALA A 1 271 ? 19.172 29.703 6.672 1 98.62 271 ALA A C 1
ATOM 1977 O O . ALA A 1 271 ? 19.859 29.109 7.488 1 98.62 271 ALA A O 1
ATOM 1978 N N . ILE A 1 272 ? 19.422 29.734 5.371 1 98.62 272 ILE A N 1
ATOM 1979 C CA . ILE A 1 272 ? 20.578 29.016 4.82 1 98.62 272 ILE A CA 1
ATOM 1980 C C . ILE A 1 272 ? 21.859 29.562 5.434 1 98.62 272 ILE A C 1
ATOM 1982 O O . ILE A 1 272 ? 22.766 28.797 5.785 1 98.62 272 ILE A O 1
ATOM 1986 N N . GLU A 1 273 ? 21.953 30.844 5.539 1 98.25 273 GLU A N 1
ATOM 1987 C CA . GLU A 1 273 ? 23.125 31.453 6.148 1 98.25 273 GLU A CA 1
ATOM 1988 C C . GLU A 1 273 ? 23.328 30.969 7.578 1 98.25 273 GLU A C 1
ATOM 1990 O O . GLU A 1 273 ? 24.438 30.609 7.965 1 98.25 273 GLU A O 1
ATOM 1995 N N . ARG A 1 274 ? 22.297 30.922 8.328 1 98.12 274 ARG A N 1
ATOM 1996 C CA . ARG A 1 274 ? 22.359 30.484 9.719 1 98.12 274 ARG A CA 1
ATOM 1997 C C . ARG A 1 274 ? 22.75 29.016 9.82 1 98.12 274 ARG A C 1
ATOM 1999 O O . ARG A 1 274 ? 23.516 28.625 10.703 1 98.12 274 ARG A O 1
ATOM 2006 N N . LEU A 1 275 ? 22.203 28.172 8.945 1 98.56 275 LEU A N 1
ATOM 2007 C CA . LEU A 1 275 ? 22.516 26.75 8.953 1 98.56 275 LEU A CA 1
ATOM 2008 C C . LEU A 1 275 ? 23.969 26.516 8.602 1 98.56 275 LEU A C 1
ATOM 2010 O O . LEU A 1 275 ? 24.641 25.672 9.211 1 98.56 275 LEU A O 1
ATOM 2014 N N . THR A 1 276 ? 24.422 27.266 7.633 1 98.38 276 THR A N 1
ATOM 2015 C CA . THR A 1 276 ? 25.812 27.156 7.219 1 98.38 276 THR A CA 1
ATOM 2016 C C . THR A 1 276 ? 26.75 27.609 8.336 1 98.38 276 THR A C 1
ATOM 2018 O O . THR A 1 276 ? 27.766 26.953 8.609 1 98.38 276 THR A O 1
ATOM 2021 N N . ASP A 1 277 ? 26.422 28.641 8.953 1 97.94 277 ASP A N 1
ATOM 2022 C CA . ASP A 1 277 ? 27.203 29.141 10.078 1 97.94 277 ASP A CA 1
ATOM 2023 C C . ASP A 1 277 ? 27.281 28.109 11.203 1 97.94 277 ASP A C 1
ATOM 2025 O O . ASP A 1 277 ? 28.266 28.047 11.938 1 97.94 277 ASP A O 1
ATOM 2029 N N . ALA A 1 278 ? 26.266 27.344 11.266 1 97.94 278 ALA A N 1
ATOM 2030 C CA . ALA A 1 278 ? 26.188 26.344 12.336 1 97.94 278 ALA A CA 1
ATOM 2031 C C . ALA A 1 278 ? 26.922 25.078 11.953 1 97.94 278 ALA A C 1
ATOM 2033 O O . ALA A 1 278 ? 27 24.125 12.742 1 97.94 278 ALA A O 1
ATOM 2034 N N . GLY A 1 279 ? 27.375 24.922 10.719 1 98.12 279 GLY A N 1
ATOM 2035 C CA . GLY A 1 279 ? 28.266 23.828 10.375 1 98.12 279 GLY A CA 1
ATOM 2036 C C . GLY A 1 279 ? 27.734 22.938 9.273 1 98.12 279 GLY A C 1
ATOM 2037 O O . GLY A 1 279 ? 28.391 22 8.844 1 98.12 279 GLY A O 1
ATOM 2038 N N . ALA A 1 280 ? 26.594 23.266 8.75 1 98.62 280 ALA A N 1
ATOM 2039 C CA . ALA A 1 280 ? 26.031 22.469 7.676 1 98.62 280 ALA A CA 1
ATOM 2040 C C . ALA A 1 280 ? 26.703 22.766 6.344 1 98.62 280 ALA A C 1
ATOM 2042 O O . ALA A 1 280 ? 27.141 23.906 6.105 1 98.62 280 ALA A O 1
ATOM 2043 N N . THR A 1 281 ? 26.844 21.734 5.543 1 98.5 281 THR A N 1
ATOM 2044 C CA . THR A 1 281 ? 27.234 21.922 4.148 1 98.5 281 THR A CA 1
ATOM 2045 C C . THR A 1 281 ? 26 21.953 3.248 1 98.5 281 THR A C 1
ATOM 2047 O O . THR A 1 281 ? 25.141 21.078 3.32 1 98.5 281 THR A O 1
ATOM 2050 N N . VAL A 1 282 ? 25.969 22.969 2.445 1 98.38 282 VAL A N 1
ATOM 2051 C CA . VAL A 1 282 ? 24.812 23.156 1.59 1 98.38 282 VAL A CA 1
ATOM 2052 C C . VAL A 1 282 ? 25.234 23.172 0.125 1 98.38 282 VAL A C 1
ATOM 2054 O O . VAL A 1 282 ? 26.141 23.922 -0.258 1 98.38 282 VAL A O 1
ATOM 2057 N N . THR A 1 283 ? 24.656 22.297 -0.656 1 98.19 283 THR A N 1
ATOM 2058 C CA . THR A 1 283 ? 24.875 22.219 -2.096 1 98.19 283 THR A CA 1
ATOM 2059 C C . THR A 1 283 ? 23.578 22.469 -2.855 1 98.19 283 THR A C 1
ATOM 2061 O O . THR A 1 283 ? 22.5 22.094 -2.395 1 98.19 283 THR A O 1
ATOM 2064 N N . ARG A 1 284 ? 23.688 23.203 -3.979 1 98.31 284 ARG A N 1
ATOM 2065 C CA . ARG A 1 284 ? 22.547 23.375 -4.859 1 98.31 284 ARG A CA 1
ATOM 2066 C C . ARG A 1 284 ? 22.531 22.312 -5.953 1 98.31 284 ARG A C 1
ATOM 2068 O O . ARG A 1 284 ? 23.578 21.906 -6.453 1 98.31 284 ARG A O 1
ATOM 2075 N N . GLY A 1 285 ? 21.328 21.844 -6.277 1 98.31 285 GLY A N 1
ATOM 2076 C CA . GLY A 1 285 ? 21.219 20.828 -7.312 1 98.31 285 GLY A CA 1
ATOM 2077 C C . GLY A 1 285 ? 19.812 20.672 -7.848 1 98.31 285 GLY A C 1
ATOM 2078 O O . GLY A 1 285 ? 18.906 21.406 -7.449 1 98.31 285 GLY A O 1
ATOM 2079 N N . THR A 1 286 ? 19.719 19.797 -8.883 1 98.44 286 THR A N 1
ATOM 2080 C CA . THR A 1 286 ? 18.438 19.594 -9.562 1 98.44 286 THR A CA 1
ATOM 2081 C C . THR A 1 286 ? 18.062 18.109 -9.555 1 98.44 286 THR A C 1
ATOM 2083 O O . THR A 1 286 ? 18.922 17.234 -9.391 1 98.44 286 THR A O 1
ATOM 2086 N N . VAL A 1 287 ? 16.812 17.859 -9.523 1 98.56 287 VAL A N 1
ATOM 2087 C CA . VAL A 1 287 ? 16.203 16.562 -9.852 1 98.56 287 VAL A CA 1
ATOM 2088 C C . VAL A 1 287 ? 15.117 16.766 -10.914 1 98.56 287 VAL A C 1
ATOM 2090 O O . VAL A 1 287 ? 13.93 16.844 -10.586 1 98.56 287 VAL A O 1
ATOM 2093 N N . PRO A 1 288 ? 15.469 16.797 -12.117 1 98.44 288 PRO A N 1
ATOM 2094 C CA . PRO A 1 288 ? 14.586 17.234 -13.203 1 98.44 288 PRO A CA 1
ATOM 2095 C C . PRO A 1 288 ? 13.297 16.422 -13.273 1 98.44 288 PRO A C 1
ATOM 2097 O O . PRO A 1 288 ? 12.242 16.953 -13.633 1 98.44 288 PRO A O 1
ATOM 2100 N N . GLU A 1 289 ? 13.32 15.133 -12.867 1 98.56 289 GLU A N 1
ATOM 2101 C CA . GLU A 1 289 ? 12.172 14.234 -12.945 1 98.56 289 GLU A CA 1
ATOM 2102 C C . GLU A 1 289 ? 11.047 14.688 -12.023 1 98.56 289 GLU A C 1
ATOM 2104 O O . GLU A 1 289 ? 9.891 14.289 -12.203 1 98.56 289 GLU A O 1
ATOM 2109 N N . LEU A 1 290 ? 11.398 15.555 -11.07 1 98.56 290 LEU A N 1
ATOM 2110 C CA . LEU A 1 290 ? 10.375 16.094 -10.18 1 98.56 290 LEU A CA 1
ATOM 2111 C C . LEU A 1 290 ? 9.328 16.875 -10.961 1 98.56 290 LEU A C 1
ATOM 2113 O O . LEU A 1 290 ? 8.148 16.875 -10.602 1 98.56 290 LEU A O 1
ATOM 2117 N N . ALA A 1 291 ? 9.727 17.578 -12.008 1 98.44 291 ALA A N 1
ATOM 2118 C CA . ALA A 1 291 ? 8.781 18.344 -12.82 1 98.44 291 ALA A CA 1
ATOM 2119 C C . ALA A 1 291 ? 7.676 17.453 -13.367 1 98.44 291 ALA A C 1
ATOM 2121 O O . ALA A 1 291 ? 6.508 17.844 -13.398 1 98.44 291 ALA A O 1
ATOM 2122 N N . ASP A 1 292 ? 8.031 16.25 -13.766 1 98.38 292 ASP A N 1
ATOM 2123 C CA . ASP A 1 292 ? 7.051 15.281 -14.258 1 98.38 292 ASP A CA 1
ATOM 2124 C C . ASP A 1 292 ? 6.102 14.859 -13.141 1 98.38 292 ASP A C 1
ATOM 2126 O O . ASP A 1 292 ? 4.902 14.688 -13.375 1 98.38 292 ASP A O 1
ATOM 2130 N N . ALA A 1 293 ? 6.633 14.617 -11.961 1 98.69 293 ALA A N 1
ATOM 2131 C CA . ALA A 1 293 ? 5.797 14.25 -10.82 1 98.69 293 ALA A CA 1
ATOM 2132 C C . ALA A 1 293 ? 4.789 15.352 -10.508 1 98.69 293 ALA A C 1
ATOM 2134 O O . ALA A 1 293 ? 3.611 15.07 -10.266 1 98.69 293 ALA A O 1
ATOM 2135 N N . MET A 1 294 ? 5.277 16.578 -10.531 1 98.5 294 MET A N 1
ATOM 2136 C CA . MET A 1 294 ? 4.406 17.719 -10.242 1 98.5 294 MET A CA 1
ATOM 2137 C C . MET A 1 294 ? 3.266 17.797 -11.258 1 98.5 294 MET A C 1
ATOM 2139 O O . MET A 1 294 ? 2.141 18.156 -10.898 1 98.5 294 MET A O 1
ATOM 2143 N N . ALA A 1 295 ? 3.553 17.484 -12.477 1 98.12 295 ALA A N 1
ATOM 2144 C CA . ALA A 1 295 ? 2.562 17.531 -13.547 1 98.12 295 ALA A CA 1
ATOM 2145 C C . ALA A 1 295 ? 1.482 16.469 -13.352 1 98.12 295 ALA A C 1
ATOM 2147 O O . ALA A 1 295 ? 0.412 16.547 -13.953 1 98.12 295 ALA A O 1
ATOM 2148 N N . LEU A 1 296 ? 1.724 15.438 -12.477 1 98.38 296 LEU A N 1
ATOM 2149 C CA . LEU A 1 296 ? 0.777 14.359 -12.219 1 98.38 296 LEU A CA 1
ATOM 2150 C C . LEU A 1 296 ? -0.205 14.742 -11.117 1 98.38 296 LEU A C 1
ATOM 2152 O O . LEU A 1 296 ? -1.163 14.016 -10.852 1 98.38 296 LEU A O 1
ATOM 2156 N N . SER A 1 297 ? -0.026 15.906 -10.438 1 97.31 297 SER A N 1
ATOM 2157 C CA . SER A 1 297 ? -0.832 16.297 -9.281 1 97.31 297 SER A CA 1
ATOM 2158 C C . SER A 1 297 ? -2.318 16.312 -9.625 1 97.31 297 SER A C 1
ATOM 2160 O O . SER A 1 297 ? -3.139 15.789 -8.859 1 97.31 297 SER A O 1
ATOM 2162 N N . GLY A 1 298 ? -2.652 16.875 -10.781 1 96.5 298 GLY A N 1
ATOM 2163 C CA . GLY A 1 298 ? -4.051 16.984 -11.172 1 96.5 298 GLY A CA 1
ATOM 2164 C C . GLY A 1 298 ? -4.762 15.641 -11.203 1 96.5 298 GLY A C 1
ATOM 2165 O O . GLY A 1 298 ? -5.785 15.461 -10.539 1 96.5 298 GLY A O 1
ATOM 2166 N N . VAL A 1 299 ? -4.172 14.68 -11.883 1 98.06 299 VAL A N 1
ATOM 2167 C CA . VAL A 1 299 ? -4.812 13.375 -12.055 1 98.06 299 VAL A CA 1
ATOM 2168 C C . VAL A 1 299 ? -4.785 12.617 -10.734 1 98.06 299 VAL A C 1
ATOM 2170 O O . VAL A 1 299 ? -5.766 11.961 -10.367 1 98.06 299 VAL A O 1
ATOM 2173 N N . LEU A 1 300 ? -3.732 12.695 -9.977 1 98.56 300 LEU A N 1
ATOM 2174 C CA . LEU A 1 300 ? -3.568 11.867 -8.781 1 98.56 300 LEU A CA 1
ATOM 2175 C C . LEU A 1 300 ? -4.469 12.359 -7.652 1 98.56 300 LEU A C 1
ATOM 2177 O O . LEU A 1 300 ? -5.215 11.578 -7.062 1 98.56 300 LEU A O 1
ATOM 2181 N N . PHE A 1 301 ? -4.488 13.633 -7.363 1 98.25 301 PHE A N 1
ATOM 2182 C CA . PHE A 1 301 ? -5.215 14.164 -6.219 1 98.25 301 PHE A CA 1
ATOM 2183 C C . PHE A 1 301 ? -6.707 14.258 -6.52 1 98.25 301 PHE A C 1
ATOM 2185 O O . PHE A 1 301 ? -7.531 13.742 -5.762 1 98.25 301 PHE A O 1
ATOM 2192 N N . THR A 1 302 ? -7.078 14.844 -7.617 1 98.25 302 THR A N 1
ATOM 2193 C CA . THR A 1 302 ? -8.484 15.141 -7.848 1 98.25 302 THR A CA 1
ATOM 2194 C C . THR A 1 302 ? -9.273 13.867 -8.141 1 98.25 302 THR A C 1
ATOM 2196 O O . THR A 1 302 ? -10.438 13.742 -7.746 1 98.25 302 THR A O 1
ATOM 2199 N N . THR A 1 303 ? -8.633 12.883 -8.852 1 98.69 303 THR A N 1
ATOM 2200 C CA . THR A 1 303 ? -9.32 11.625 -9.141 1 98.69 303 THR A CA 1
ATOM 2201 C C . THR A 1 303 ? -9.664 10.891 -7.844 1 98.69 303 THR A C 1
ATOM 2203 O O . THR A 1 303 ? -10.797 10.445 -7.664 1 98.69 303 THR A O 1
ATOM 2206 N N . GLU A 1 304 ? -8.727 10.797 -6.961 1 98.56 304 GLU A N 1
ATOM 2207 C CA . GLU A 1 304 ? -8.984 10.102 -5.707 1 98.56 304 GLU A CA 1
ATOM 2208 C C . GLU A 1 304 ? -9.992 10.859 -4.852 1 98.56 304 GLU A C 1
ATOM 2210 O O . GLU A 1 304 ? -10.922 10.266 -4.301 1 98.56 304 GLU A O 1
ATOM 2215 N N . ALA A 1 305 ? -9.797 12.18 -4.75 1 98.62 305 ALA A N 1
ATOM 2216 C CA . ALA A 1 305 ? -10.711 12.992 -3.957 1 98.62 305 ALA A CA 1
ATOM 2217 C C . ALA A 1 305 ? -12.148 12.859 -4.465 1 98.62 305 ALA A C 1
ATOM 2219 O O . ALA A 1 305 ? -13.07 12.633 -3.684 1 98.62 305 ALA A O 1
ATOM 2220 N N . TYR A 1 306 ? -12.297 13.008 -5.766 1 98.69 306 TYR A N 1
ATOM 2221 C CA . TYR A 1 306 ? -13.625 12.906 -6.367 1 98.69 306 TYR A CA 1
ATOM 2222 C C . TYR A 1 306 ? -14.18 11.492 -6.242 1 98.69 306 TYR A C 1
ATOM 2224 O O . TYR A 1 306 ? -15.367 11.305 -5.984 1 98.69 306 TYR A O 1
ATOM 2232 N N . GLY A 1 307 ? -13.328 10.516 -6.457 1 98.5 307 GLY A N 1
ATOM 2233 C CA . GLY A 1 307 ? -13.766 9.141 -6.273 1 98.5 307 GLY A CA 1
ATOM 2234 C C . GLY A 1 307 ? -14.312 8.875 -4.887 1 98.5 307 GLY A C 1
ATOM 2235 O O . GLY A 1 307 ? -15.266 8.102 -4.727 1 98.5 307 GLY A O 1
ATOM 2236 N N . THR A 1 308 ? -13.805 9.531 -3.902 1 98.31 308 THR A N 1
ATOM 2237 C CA . THR A 1 308 ? -14.211 9.367 -2.51 1 98.31 308 THR A CA 1
ATOM 2238 C C . THR A 1 308 ? -15.516 10.109 -2.232 1 98.31 308 THR A C 1
ATOM 2240 O O . THR A 1 308 ? -16.391 9.594 -1.525 1 98.31 308 THR A O 1
ATOM 2243 N N . TRP A 1 309 ? -15.75 11.281 -2.895 1 98.44 309 TRP A N 1
ATOM 2244 C CA . TRP A 1 309 ? -16.797 12.172 -2.395 1 98.44 309 TRP A CA 1
ATOM 2245 C C . TRP A 1 309 ? -17.844 12.438 -3.471 1 98.44 309 TRP A C 1
ATOM 2247 O O . TRP A 1 309 ? -18.844 13.109 -3.215 1 98.44 309 TRP A O 1
ATOM 2257 N N . LYS A 1 310 ? -17.688 11.938 -4.691 1 97.69 310 LYS A N 1
ATOM 2258 C CA . LYS A 1 310 ? -18.484 12.344 -5.832 1 97.69 310 LYS A CA 1
ATOM 2259 C C . LYS A 1 310 ? -19.984 12.18 -5.539 1 97.69 310 LYS A C 1
ATOM 2261 O O . LYS A 1 310 ? -20.781 13.039 -5.895 1 97.69 310 LYS A O 1
ATOM 2266 N N . HIS A 1 311 ? -20.391 11.094 -4.871 1 97.38 311 HIS A N 1
ATOM 2267 C CA . HIS A 1 311 ? -21.812 10.859 -4.645 1 97.38 311 HIS A CA 1
ATOM 2268 C C . HIS A 1 311 ? -22.391 11.891 -3.674 1 97.38 311 HIS A C 1
ATOM 2270 O O . HIS A 1 311 ? -23.469 12.43 -3.908 1 97.38 311 HIS A O 1
ATOM 2276 N N . ALA A 1 312 ? -21.656 12.156 -2.592 1 97.62 312 ALA A N 1
ATOM 2277 C CA . ALA A 1 312 ? -22.094 13.156 -1.629 1 97.62 312 ALA A CA 1
ATOM 2278 C C . ALA A 1 312 ? -22.125 14.547 -2.262 1 97.62 312 ALA A C 1
ATOM 2280 O O . ALA A 1 312 ? -23.078 15.305 -2.057 1 97.62 312 ALA A O 1
ATOM 2281 N N . ILE A 1 313 ? -21.094 14.875 -3.035 1 98.5 313 ILE A N 1
ATOM 2282 C CA . ILE A 1 313 ? -20.984 16.188 -3.652 1 98.5 313 ILE A CA 1
ATOM 2283 C C . ILE A 1 313 ? -22.109 16.391 -4.656 1 98.5 313 ILE A C 1
ATOM 2285 O O . ILE A 1 313 ? -22.797 17.422 -4.633 1 98.5 313 ILE A O 1
ATOM 2289 N N . GLU A 1 314 ? -22.312 15.391 -5.477 1 98.25 314 GLU A N 1
ATOM 2290 C CA . GLU A 1 314 ? -23.281 15.562 -6.559 1 98.25 314 GLU A CA 1
ATOM 2291 C C . GLU A 1 314 ? -24.719 15.477 -6.035 1 98.25 314 GLU A C 1
ATOM 2293 O O . GLU A 1 314 ? -25.641 16.047 -6.629 1 98.25 314 GLU A O 1
ATOM 2298 N N . ALA A 1 315 ? -24.922 14.805 -4.914 1 98.25 315 ALA A N 1
ATOM 2299 C CA . ALA A 1 315 ? -26.234 14.758 -4.285 1 98.25 315 ALA A CA 1
ATOM 2300 C C . ALA A 1 315 ? -26.609 16.125 -3.721 1 98.25 315 ALA A C 1
ATOM 2302 O O . ALA A 1 315 ? -27.797 16.5 -3.717 1 98.25 315 ALA A O 1
ATOM 2303 N N . HIS A 1 316 ? -25.578 16.922 -3.176 1 98.25 316 HIS A N 1
ATOM 2304 C CA . HIS A 1 316 ? -25.844 18.219 -2.566 1 98.25 316 HIS A CA 1
ATOM 2305 C C . HIS A 1 316 ? -24.734 19.203 -2.879 1 98.25 316 HIS A C 1
ATOM 2307 O O . HIS A 1 316 ? -24.094 19.734 -1.968 1 98.25 316 HIS A O 1
ATOM 2313 N N . PRO A 1 317 ? -24.547 19.516 -4.141 1 97.94 317 PRO A N 1
ATOM 2314 C CA . PRO A 1 317 ? -23.453 20.406 -4.512 1 97.94 317 PRO A CA 1
ATOM 2315 C C . PRO A 1 317 ? -23.562 21.781 -3.887 1 97.94 317 PRO A C 1
ATOM 2317 O O . PRO A 1 317 ? -22.547 22.469 -3.676 1 97.94 317 PRO A O 1
ATOM 2320 N N . GLU A 1 318 ? -24.734 22.219 -3.506 1 97.25 318 GLU A N 1
ATOM 2321 C CA . GLU A 1 318 ? -24.984 23.547 -2.965 1 97.25 318 GLU A CA 1
ATOM 2322 C C . GLU A 1 318 ? -24.438 23.672 -1.545 1 97.25 318 GLU A C 1
ATOM 2324 O O . GLU A 1 318 ? -24.328 24.781 -1.021 1 97.25 318 GLU A O 1
ATOM 2329 N N . LYS A 1 319 ? -24.062 22.578 -0.942 1 98.06 319 LYS A N 1
ATOM 2330 C CA . LYS A 1 319 ? -23.562 22.594 0.431 1 98.06 319 LYS A CA 1
ATOM 2331 C C . LYS A 1 319 ? -22.062 22.844 0.471 1 98.06 319 LYS A C 1
ATOM 2333 O O . LYS A 1 3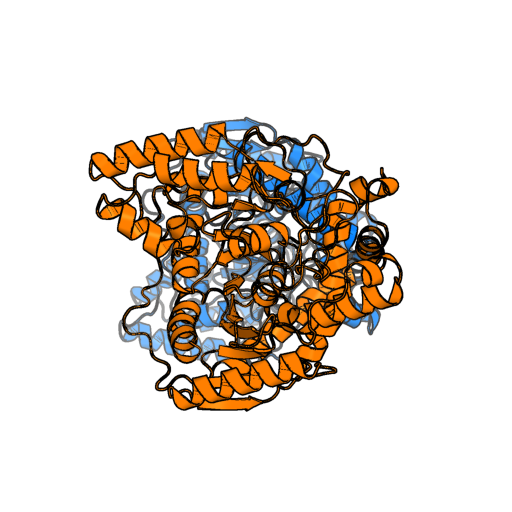19 ? -21.469 22.938 1.549 1 98.06 319 LYS A O 1
ATOM 2338 N N . MET A 1 320 ? -21.531 23.047 -0.667 1 97.62 320 MET A N 1
ATOM 2339 C CA . MET A 1 320 ? -20.078 23.234 -0.709 1 97.62 320 MET A CA 1
ATOM 2340 C C . MET A 1 320 ? -19.734 24.625 -1.222 1 97.62 320 MET A C 1
ATOM 2342 O O . MET A 1 320 ? -20.5 25.234 -1.979 1 97.62 320 MET A O 1
ATOM 2346 N N . PHE A 1 321 ? -18.531 25.094 -0.787 1 95.25 321 PHE A N 1
ATOM 2347 C CA . PHE A 1 321 ? -17.922 26.281 -1.37 1 95.25 321 PHE A CA 1
ATOM 2348 C C . PHE A 1 321 ? -17.562 26.047 -2.83 1 95.25 321 PHE A C 1
ATOM 2350 O O . PHE A 1 321 ? -16.891 25.062 -3.154 1 95.25 321 PHE A O 1
ATOM 2357 N N . GLY A 1 322 ? -17.969 26.844 -3.721 1 94.19 322 GLY A N 1
ATOM 2358 C CA . GLY A 1 322 ? -17.891 26.656 -5.164 1 94.19 322 GLY A CA 1
ATOM 2359 C C . GLY A 1 322 ? -16.5 26.297 -5.641 1 94.19 322 GLY A C 1
ATOM 2360 O O . GLY A 1 322 ? -16.312 25.25 -6.289 1 94.19 322 GLY A O 1
ATOM 2361 N N . PRO A 1 323 ? -15.516 27.125 -5.309 1 92.5 323 PRO A N 1
ATOM 2362 C CA . PRO A 1 323 ? -14.156 26.844 -5.777 1 92.5 323 PRO A CA 1
ATOM 2363 C C . PRO A 1 323 ? -13.648 25.469 -5.328 1 92.5 323 PRO A C 1
ATOM 2365 O O . PRO A 1 323 ? -12.945 24.781 -6.078 1 92.5 323 PRO A O 1
ATOM 2368 N N . ILE A 1 324 ? -14.008 25.047 -4.125 1 94.88 324 ILE A N 1
ATOM 2369 C CA . ILE A 1 324 ? -13.57 23.734 -3.627 1 94.88 324 ILE A CA 1
ATOM 2370 C C . ILE A 1 324 ? -14.336 22.625 -4.344 1 94.88 324 ILE A C 1
ATOM 2372 O O . ILE A 1 324 ? -13.742 21.641 -4.77 1 94.88 324 ILE A O 1
ATOM 2376 N N . ARG A 1 325 ? -15.625 22.781 -4.5 1 96.75 325 ARG A N 1
ATOM 2377 C CA . ARG A 1 325 ? -16.469 21.828 -5.227 1 96.75 325 ARG A CA 1
ATOM 2378 C C . ARG A 1 325 ? -15.93 21.594 -6.637 1 96.75 325 ARG A C 1
ATOM 2380 O O . ARG A 1 325 ? -15.805 20.453 -7.078 1 96.75 325 ARG A O 1
ATOM 2387 N N . ASP A 1 326 ? -15.594 22.703 -7.285 1 95.38 326 ASP A N 1
ATOM 2388 C CA . ASP A 1 326 ? -15.148 22.609 -8.672 1 95.38 326 ASP A CA 1
ATOM 2389 C C . ASP A 1 326 ? -13.781 21.938 -8.766 1 95.38 326 ASP A C 1
ATOM 2391 O O . ASP A 1 326 ? -13.5 21.234 -9.742 1 95.38 326 ASP A O 1
ATOM 2395 N N . ARG A 1 327 ? -12.953 22.156 -7.777 1 94.75 327 ARG A N 1
ATOM 2396 C CA . ARG A 1 327 ? -11.672 21.453 -7.727 1 94.75 327 ARG A CA 1
ATOM 2397 C C . ARG A 1 327 ? -11.875 19.953 -7.621 1 94.75 327 ARG A C 1
ATOM 2399 O O . ARG A 1 327 ? -11.211 19.172 -8.312 1 94.75 327 ARG A O 1
ATOM 2406 N N . PHE A 1 328 ? -12.836 19.5 -6.781 1 97.62 328 PHE A N 1
ATOM 2407 C CA . PHE A 1 328 ? -13.164 18.078 -6.695 1 97.62 328 PHE A CA 1
ATOM 2408 C C . PHE A 1 328 ? -13.617 17.547 -8.047 1 97.62 328 PHE A C 1
ATOM 2410 O O . PHE A 1 328 ? -13.172 16.484 -8.477 1 97.62 328 PHE A O 1
ATOM 2417 N N . ARG A 1 329 ? -14.398 18.25 -8.758 1 97.81 329 ARG A N 1
ATOM 2418 C CA . ARG A 1 329 ? -15.039 17.812 -9.984 1 97.81 329 ARG A CA 1
ATOM 2419 C C . ARG A 1 329 ? -14.016 17.609 -11.094 1 97.81 329 ARG A C 1
ATOM 2421 O O . ARG A 1 329 ? -14.281 16.906 -12.078 1 97.81 329 ARG A O 1
ATOM 2428 N N . LEU A 1 330 ? -12.828 18.219 -10.914 1 96.88 330 LEU A N 1
ATOM 2429 C CA . LEU A 1 330 ? -11.766 17.984 -11.891 1 96.88 330 LEU A CA 1
ATOM 2430 C C . LEU A 1 330 ? -11.422 16.516 -11.969 1 96.88 330 LEU A C 1
ATOM 2432 O O . LEU A 1 330 ? -10.945 16.031 -13.008 1 96.88 330 LEU A O 1
ATOM 2436 N N . GLY A 1 331 ? -11.688 15.734 -10.914 1 97.75 331 GLY A N 1
ATOM 2437 C CA . GLY A 1 331 ? -11.383 14.312 -10.883 1 97.75 331 GLY A CA 1
ATOM 2438 C C . GLY A 1 331 ? -12.234 13.5 -11.836 1 97.75 331 GLY A C 1
ATOM 2439 O O . GLY A 1 331 ? -11.898 12.352 -12.156 1 97.75 331 GLY A O 1
ATOM 2440 N N . ALA A 1 332 ? -13.328 14.055 -12.273 1 97.62 332 ALA A N 1
ATOM 2441 C CA . ALA A 1 332 ? -14.242 13.367 -13.18 1 97.62 332 ALA A CA 1
ATOM 2442 C C . ALA A 1 332 ? -13.633 13.25 -14.578 1 97.62 332 ALA A C 1
ATOM 2444 O O . ALA A 1 332 ? -14.102 12.461 -15.406 1 97.62 332 ALA A O 1
ATOM 2445 N N . GLU A 1 333 ? -12.578 13.969 -14.836 1 96.62 333 GLU A N 1
ATOM 2446 C CA . GLU A 1 333 ? -12.062 14.125 -16.188 1 96.62 333 GLU A CA 1
ATOM 2447 C C . GLU A 1 333 ? -11.062 13.016 -16.531 1 96.62 333 GLU A C 1
ATOM 2449 O O . GLU A 1 333 ? -10.688 12.852 -17.703 1 96.62 333 GLU A O 1
ATOM 2454 N N . PHE A 1 334 ? -10.625 12.242 -15.602 1 97.88 334 PHE A N 1
ATOM 2455 C CA . PHE A 1 334 ? -9.547 11.281 -15.836 1 97.88 334 PHE A CA 1
ATOM 2456 C C . PHE A 1 334 ? -10.086 9.859 -15.844 1 97.88 334 PHE A C 1
ATOM 2458 O O . PHE A 1 334 ? -10.953 9.508 -15.031 1 97.88 334 PHE A O 1
ATOM 2465 N N . SER A 1 335 ? -9.562 9.031 -16.766 1 98.25 335 SER A N 1
ATOM 2466 C CA . SER A 1 335 ? -9.922 7.621 -16.812 1 98.25 335 SER A CA 1
ATOM 2467 C C . SER A 1 335 ? -9.195 6.828 -15.727 1 98.25 335 SER A C 1
ATOM 2469 O O . SER A 1 335 ? -8.18 7.281 -15.195 1 98.25 335 SER A O 1
ATOM 2471 N N . GLY A 1 336 ? -9.805 5.676 -15.43 1 98.5 336 GLY A N 1
ATOM 2472 C CA . GLY A 1 336 ? -9.125 4.785 -14.5 1 98.5 336 GLY A CA 1
ATOM 2473 C C . GLY A 1 336 ? -7.738 4.383 -14.961 1 98.5 336 GLY A C 1
ATOM 2474 O O . GLY A 1 336 ? -6.797 4.359 -14.164 1 98.5 336 GLY A O 1
ATOM 2475 N N . ALA A 1 337 ? -7.559 4.098 -16.25 1 98.12 337 ALA A N 1
ATOM 2476 C CA . ALA A 1 337 ? -6.277 3.697 -16.828 1 98.12 337 ALA A CA 1
ATOM 2477 C C . ALA A 1 337 ? -5.238 4.805 -16.688 1 98.12 337 ALA A C 1
ATOM 2479 O O . ALA A 1 337 ? -4.078 4.535 -16.375 1 98.12 337 ALA A O 1
ATOM 2480 N N . ASP A 1 338 ? -5.66 6.023 -16.844 1 98 338 ASP A N 1
ATOM 2481 C CA . ASP A 1 338 ? -4.746 7.152 -16.688 1 98 338 ASP A CA 1
ATOM 2482 C C . ASP A 1 338 ? -4.312 7.324 -15.242 1 98 338 ASP A C 1
ATOM 2484 O O . ASP A 1 338 ? -3.154 7.637 -14.961 1 98 338 ASP A O 1
ATOM 2488 N N . TYR A 1 339 ? -5.289 7.152 -14.367 1 98.62 339 TYR A N 1
ATOM 2489 C CA . TYR A 1 339 ? -4.992 7.227 -12.938 1 98.62 339 TYR A CA 1
ATOM 2490 C C . TYR A 1 339 ? -3.971 6.168 -12.539 1 98.62 339 TYR A C 1
ATOM 2492 O O . TYR A 1 339 ? -3 6.461 -11.844 1 98.62 339 TYR A O 1
ATOM 2500 N N . VAL A 1 340 ? -4.148 4.957 -13.047 1 98.5 340 VAL A N 1
ATOM 2501 C CA . VAL A 1 340 ? -3.229 3.857 -12.781 1 98.5 340 VAL A CA 1
ATOM 2502 C C . VAL A 1 340 ? -1.848 4.188 -13.344 1 98.5 340 VAL A C 1
ATOM 2504 O O . VAL A 1 340 ? -0.84 4.07 -12.641 1 98.5 340 VAL A O 1
ATOM 2507 N N . ALA A 1 341 ? -1.772 4.613 -14.562 1 98.06 341 ALA A N 1
ATOM 2508 C CA . ALA A 1 341 ? -0.511 4.941 -15.219 1 98.06 341 ALA A CA 1
ATOM 2509 C C . ALA A 1 341 ? 0.209 6.074 -14.5 1 98.06 341 ALA A C 1
ATOM 2511 O O . ALA A 1 341 ? 1.439 6.082 -14.414 1 98.06 341 ALA A O 1
ATOM 2512 N N . ALA A 1 342 ? -0.555 7.023 -14.016 1 98.62 342 ALA A N 1
ATOM 2513 C CA . ALA A 1 342 ? 0.017 8.148 -13.289 1 98.62 342 ALA A CA 1
ATOM 2514 C C . ALA A 1 342 ? 0.718 7.688 -12.016 1 98.62 342 ALA A C 1
ATOM 2516 O O . ALA A 1 342 ? 1.832 8.125 -11.719 1 98.62 342 ALA A O 1
ATOM 2517 N N . TRP A 1 343 ? 0.055 6.828 -11.289 1 98.44 343 TRP A N 1
ATOM 2518 C CA . TRP A 1 343 ? 0.672 6.297 -10.078 1 98.44 343 TRP A CA 1
ATOM 2519 C C . TRP A 1 343 ? 1.935 5.512 -10.414 1 98.44 343 TRP A C 1
ATOM 2521 O O . TRP A 1 343 ? 2.951 5.633 -9.727 1 98.44 343 TRP A O 1
ATOM 2531 N N . GLN A 1 344 ? 1.881 4.68 -11.43 1 97.56 344 GLN A N 1
ATOM 2532 C CA . GLN A 1 344 ? 3.049 3.898 -11.828 1 97.56 344 GLN A CA 1
ATOM 2533 C C . GLN A 1 344 ? 4.215 4.809 -12.195 1 97.56 344 GLN A C 1
ATOM 2535 O O . GLN A 1 344 ? 5.359 4.543 -11.828 1 97.56 344 GLN A O 1
ATOM 2540 N N . LYS A 1 345 ? 3.924 5.871 -12.922 1 98 345 LYS A N 1
ATOM 2541 C CA . LYS A 1 345 ? 4.949 6.852 -13.266 1 98 345 LYS A CA 1
ATOM 2542 C C . LYS A 1 345 ? 5.504 7.527 -12.016 1 98 345 LYS A C 1
ATOM 2544 O O . LYS A 1 345 ? 6.715 7.703 -11.883 1 98 345 LYS A O 1
ATOM 2549 N N . LEU A 1 346 ? 4.648 7.875 -11.094 1 98.69 346 LEU A N 1
ATOM 2550 C CA . LEU A 1 346 ? 5.082 8.508 -9.852 1 98.69 346 LEU A CA 1
ATOM 2551 C C . LEU A 1 346 ? 6.027 7.59 -9.078 1 98.69 346 LEU A C 1
ATOM 2553 O O . LEU A 1 346 ? 7.055 8.039 -8.57 1 98.69 346 LEU A O 1
ATOM 2557 N N . ASP A 1 347 ? 5.668 6.359 -9.016 1 97.62 347 ASP A N 1
ATOM 2558 C CA . ASP A 1 347 ? 6.496 5.406 -8.281 1 97.62 347 ASP A CA 1
ATOM 2559 C C . ASP A 1 347 ? 7.898 5.32 -8.891 1 97.62 347 ASP A C 1
ATOM 2561 O O . ASP A 1 347 ? 8.891 5.215 -8.164 1 97.62 347 ASP A O 1
ATOM 2565 N N . ARG A 1 348 ? 7.977 5.34 -10.195 1 97.06 348 ARG A N 1
ATOM 2566 C CA . ARG A 1 348 ? 9.281 5.348 -10.852 1 97.06 348 ARG A CA 1
ATOM 2567 C C . ARG A 1 348 ? 10.062 6.609 -10.508 1 97.06 348 ARG A C 1
ATOM 2569 O O . ARG A 1 348 ? 11.266 6.551 -10.258 1 97.06 348 ARG A O 1
ATOM 2576 N N . ILE A 1 349 ? 9.383 7.727 -10.461 1 98.69 349 ILE A N 1
ATOM 2577 C CA . ILE A 1 349 ? 10.039 9 -10.164 1 98.69 349 ILE A CA 1
ATOM 2578 C C . ILE A 1 349 ? 10.484 9.016 -8.703 1 98.69 349 ILE A C 1
ATOM 2580 O O . ILE A 1 349 ? 11.555 9.539 -8.383 1 98.69 349 ILE A O 1
ATOM 2584 N N . ARG A 1 350 ? 9.672 8.453 -7.805 1 98.56 350 ARG A N 1
ATOM 2585 C CA . ARG A 1 350 ? 10.055 8.336 -6.398 1 98.56 350 ARG A CA 1
ATOM 2586 C C . ARG A 1 350 ? 11.367 7.582 -6.25 1 98.56 350 ARG A C 1
ATOM 2588 O O . ARG A 1 350 ? 12.211 7.949 -5.426 1 98.56 350 ARG A O 1
ATOM 2595 N N . ALA A 1 351 ? 11.555 6.562 -7.051 1 97.25 351 ALA A N 1
ATOM 2596 C CA . ALA A 1 351 ? 12.805 5.805 -7.012 1 97.25 351 ALA A CA 1
ATOM 2597 C C . ALA A 1 351 ? 13.977 6.656 -7.484 1 97.25 351 ALA A C 1
ATOM 2599 O O . ALA A 1 351 ? 15.062 6.621 -6.891 1 97.25 351 ALA A O 1
ATOM 2600 N N . ILE A 1 352 ? 13.781 7.43 -8.523 1 98.31 352 ILE A N 1
ATOM 2601 C CA . ILE A 1 352 ? 14.805 8.328 -9.047 1 98.31 352 ILE A CA 1
ATOM 2602 C C . ILE A 1 352 ? 15.156 9.383 -8 1 98.31 352 ILE A C 1
ATOM 2604 O O . ILE A 1 352 ? 16.328 9.656 -7.754 1 98.31 352 ILE A O 1
ATOM 2608 N N . TRP A 1 353 ? 14.148 9.93 -7.367 1 98.69 353 TRP A N 1
ATOM 2609 C CA . TRP A 1 353 ? 14.336 10.914 -6.309 1 98.69 353 TRP A CA 1
ATOM 2610 C C . TRP A 1 353 ? 15.172 10.336 -5.172 1 98.69 353 TRP A C 1
ATOM 2612 O O . TRP A 1 353 ? 16.094 10.992 -4.68 1 98.69 353 TRP A O 1
ATOM 2622 N N . ALA A 1 354 ? 14.797 9.156 -4.777 1 98.38 354 ALA A N 1
ATOM 2623 C CA . ALA A 1 354 ? 15.492 8.516 -3.668 1 98.38 354 ALA A CA 1
ATOM 2624 C C . ALA A 1 354 ? 16.984 8.359 -3.975 1 98.38 354 ALA A C 1
ATOM 2626 O O . ALA A 1 354 ? 17.828 8.625 -3.119 1 98.38 354 ALA A O 1
ATOM 2627 N N . GLU A 1 355 ? 17.266 7.957 -5.191 1 97.88 355 GLU A N 1
ATOM 2628 C CA . GLU A 1 355 ? 18.656 7.789 -5.602 1 97.88 355 GLU A CA 1
ATOM 2629 C C . GLU A 1 355 ? 19.391 9.133 -5.66 1 97.88 355 GLU A C 1
ATOM 2631 O O . GLU A 1 355 ? 20.516 9.258 -5.176 1 97.88 355 GLU A O 1
ATOM 2636 N N . ALA A 1 356 ? 18.75 10.102 -6.203 1 98.38 356 ALA A N 1
ATOM 2637 C CA . ALA A 1 356 ? 19.344 11.414 -6.426 1 98.38 356 ALA A CA 1
ATOM 2638 C C . ALA A 1 356 ? 19.625 12.125 -5.105 1 98.38 356 ALA A C 1
ATOM 2640 O O . ALA A 1 356 ? 20.578 12.891 -4.988 1 98.38 356 ALA A O 1
ATOM 2641 N N . THR A 1 357 ? 18.859 11.828 -4.082 1 98.5 357 THR A N 1
ATOM 2642 C CA . THR A 1 357 ? 18.953 12.594 -2.846 1 98.5 357 THR A CA 1
ATOM 2643 C C . THR A 1 357 ? 19.625 11.773 -1.747 1 98.5 357 THR A C 1
ATOM 2645 O O . THR A 1 357 ? 19.828 12.266 -0.636 1 98.5 357 THR A O 1
ATOM 2648 N N . ALA A 1 358 ? 20.016 10.586 -2.029 1 97.88 358 ALA A N 1
ATOM 2649 C CA . ALA A 1 358 ? 20.578 9.641 -1.07 1 97.88 358 ALA A CA 1
ATOM 2650 C C . ALA A 1 358 ? 21.812 10.227 -0.386 1 97.88 358 ALA A C 1
ATOM 2652 O O . ALA A 1 358 ? 22.047 9.969 0.795 1 97.88 358 ALA A O 1
ATOM 2653 N N . PRO A 1 359 ? 22.641 11.039 -1.062 1 97.88 359 PRO A N 1
ATOM 2654 C CA . PRO A 1 359 ? 23.859 11.531 -0.432 1 97.88 359 PRO A CA 1
ATOM 2655 C C . PRO A 1 359 ? 23.594 12.633 0.588 1 97.88 359 PRO A C 1
ATOM 2657 O O . PRO A 1 359 ? 24.516 13.047 1.31 1 97.88 359 PRO A O 1
ATOM 2660 N N . TYR A 1 360 ? 22.406 13.109 0.679 1 98.69 360 TYR A N 1
ATOM 2661 C CA . TYR A 1 360 ? 22.109 14.273 1.514 1 98.69 360 TYR A CA 1
ATOM 2662 C C . TYR A 1 360 ? 21.266 13.875 2.719 1 98.69 360 TYR A C 1
ATOM 2664 O O . TYR A 1 360 ? 20.531 12.875 2.678 1 98.69 360 TYR A O 1
ATOM 2672 N N . ASP A 1 361 ? 21.344 14.648 3.758 1 98.69 361 ASP A N 1
ATOM 2673 C CA . ASP A 1 361 ? 20.594 14.398 4.98 1 98.69 361 ASP A CA 1
ATOM 2674 C C . ASP A 1 361 ? 19.172 14.938 4.875 1 98.69 361 ASP A C 1
ATOM 2676 O O . ASP A 1 361 ? 18.25 14.43 5.523 1 98.69 361 ASP A O 1
ATOM 2680 N N . ALA A 1 362 ? 19 15.977 4.086 1 98.81 362 ALA A N 1
ATOM 2681 C CA . ALA A 1 362 ? 17.688 16.547 3.777 1 98.81 362 ALA A CA 1
ATOM 2682 C C . ALA A 1 362 ? 17.766 17.438 2.541 1 98.81 362 ALA A C 1
ATOM 2684 O O . ALA A 1 362 ? 18.844 17.891 2.156 1 98.81 362 ALA A O 1
ATOM 2685 N N . VAL A 1 363 ? 16.656 17.609 1.938 1 98.94 363 VAL A N 1
ATOM 2686 C CA . VAL A 1 363 ? 16.484 18.547 0.827 1 98.94 363 VAL A CA 1
ATOM 2687 C C . VAL A 1 363 ? 15.781 19.797 1.313 1 98.94 363 VAL A C 1
ATOM 2689 O O . VAL A 1 363 ? 14.75 19.719 1.989 1 98.94 363 VAL A O 1
ATOM 2692 N N . LEU A 1 364 ? 16.312 20.938 0.963 1 98.94 364 LEU A N 1
ATOM 2693 C CA . LEU A 1 364 ? 15.805 22.203 1.473 1 98.94 364 LEU A CA 1
ATOM 2694 C C . LEU A 1 364 ? 15.102 22.984 0.37 1 98.94 364 LEU A C 1
ATOM 2696 O O . LEU A 1 364 ? 15.609 23.078 -0.75 1 98.94 364 LEU A O 1
ATOM 2700 N N . VAL A 1 365 ? 13.953 23.5 0.707 1 98.94 365 VAL A N 1
ATOM 2701 C CA . VAL A 1 365 ? 13.234 24.438 -0.141 1 98.94 365 VAL A CA 1
ATOM 2702 C C . VAL A 1 365 ? 12.508 25.469 0.729 1 98.94 365 VAL A C 1
ATOM 2704 O O . VAL A 1 365 ? 12.289 25.234 1.921 1 98.94 365 VAL A O 1
ATOM 2707 N N . PRO A 1 366 ? 12.211 26.734 0.166 1 98.81 366 PRO A N 1
ATOM 2708 C CA . PRO A 1 366 ? 11.234 27.547 0.891 1 98.81 366 PRO A CA 1
ATOM 2709 C C . PRO A 1 366 ? 9.906 26.828 1.112 1 98.81 366 PRO A C 1
ATOM 2711 O O . PRO A 1 366 ? 9.422 26.125 0.219 1 98.81 366 PRO A O 1
ATOM 2714 N N . THR A 1 367 ? 9.336 26.891 2.264 1 98.56 367 THR A N 1
ATOM 2715 C CA . THR A 1 367 ? 8.094 26.172 2.516 1 98.56 367 THR A CA 1
ATOM 2716 C C . THR A 1 367 ? 7 26.609 1.553 1 98.56 367 THR A C 1
ATOM 2718 O O . THR A 1 367 ? 6.43 25.797 0.829 1 98.56 367 THR A O 1
ATOM 2721 N N . ALA A 1 368 ? 6.723 27.844 1.55 1 98.31 368 ALA A N 1
ATOM 2722 C CA . ALA A 1 368 ? 5.801 28.469 0.597 1 98.31 368 ALA A CA 1
ATOM 2723 C C . ALA A 1 368 ? 6.484 29.578 -0.19 1 98.31 368 ALA A C 1
ATOM 2725 O O . ALA A 1 368 ? 7.27 30.344 0.368 1 98.31 368 ALA A O 1
ATOM 2726 N N . PRO A 1 369 ? 6.191 29.719 -1.456 1 98.19 369 PRO A N 1
ATOM 2727 C CA . PRO A 1 369 ? 6.852 30.734 -2.275 1 98.19 369 PRO A CA 1
ATOM 2728 C C . PRO A 1 369 ? 6.195 32.094 -2.156 1 98.19 369 PRO A C 1
ATOM 2730 O O . PRO A 1 369 ? 6.684 33.094 -2.727 1 98.19 369 PRO A O 1
ATOM 2733 N 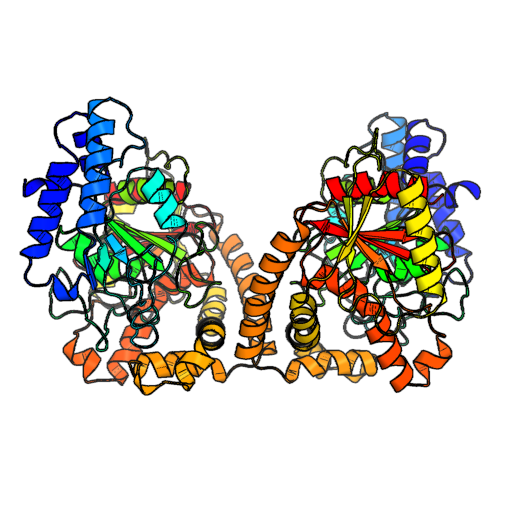N . ASN A 1 370 ? 5.09 32.188 -1.49 1 98.06 370 ASN A N 1
ATOM 2734 C CA . ASN A 1 370 ? 4.375 33.438 -1.314 1 98.06 370 ASN A CA 1
ATOM 2735 C C . ASN A 1 370 ? 4.059 33.719 0.155 1 98.06 370 ASN A C 1
ATOM 2737 O O . ASN A 1 370 ? 4.297 32.844 1.009 1 98.06 370 ASN A O 1
ATOM 2741 N N . LEU A 1 371 ? 3.691 34.969 0.454 1 98.06 371 LEU A N 1
ATOM 2742 C CA . LEU A 1 371 ? 3.168 35.344 1.759 1 98.06 371 LEU A CA 1
ATOM 2743 C C . LEU A 1 371 ? 1.664 35.094 1.836 1 98.06 371 LEU A C 1
ATOM 2745 O O . LEU A 1 371 ? 1.013 34.875 0.812 1 98.06 371 LEU A O 1
ATOM 2749 N N . PRO A 1 372 ? 1.138 35.031 3.064 1 98.44 372 PRO A N 1
ATOM 2750 C CA . PRO A 1 372 ? -0.315 34.875 3.16 1 98.44 372 PRO A CA 1
ATOM 2751 C C . PRO A 1 372 ? -1.077 35.938 2.385 1 98.44 372 PRO A C 1
ATOM 2753 O O . PRO A 1 372 ? -0.848 37.125 2.588 1 98.44 372 PRO A O 1
ATOM 2756 N N . PRO A 1 373 ? -1.952 35.531 1.529 1 98.06 373 PRO A N 1
ATOM 2757 C CA . PRO A 1 373 ? -2.74 36.5 0.773 1 98.06 373 PRO A CA 1
ATOM 2758 C C . PRO A 1 373 ? -3.867 37.125 1.599 1 98.06 373 PRO A C 1
ATOM 2760 O O . PRO A 1 373 ? -4.223 36.594 2.654 1 98.06 373 PRO A O 1
ATOM 2763 N N . ASN A 1 374 ? -4.34 38.188 1.095 1 97.62 374 ASN A N 1
ATOM 2764 C CA . ASN A 1 374 ? -5.465 38.875 1.729 1 97.62 374 ASN A CA 1
ATOM 2765 C C . ASN A 1 374 ? -6.762 38.094 1.552 1 97.62 374 ASN A C 1
ATOM 2767 O O . ASN A 1 374 ? -7.133 37.75 0.43 1 97.62 374 ASN A O 1
ATOM 2771 N N . VAL A 1 375 ? -7.492 37.906 2.635 1 97.31 375 VAL A N 1
ATOM 2772 C CA . VAL A 1 375 ? -8.672 37.031 2.641 1 97.31 375 VAL A CA 1
ATOM 2773 C C . VAL A 1 375 ? -9.781 37.688 1.813 1 97.31 375 VAL A C 1
ATOM 2775 O O . VAL A 1 375 ? -10.461 37 1.042 1 97.31 375 VAL A O 1
ATOM 2778 N N . GLU A 1 376 ? -9.984 38.969 1.967 1 96.94 376 GLU A N 1
ATOM 2779 C CA . GLU A 1 376 ? -11.023 39.656 1.206 1 96.94 376 GLU A CA 1
ATOM 2780 C C . GLU A 1 376 ? -10.797 39.5 -0.296 1 96.94 376 GLU A C 1
ATOM 2782 O O . GLU A 1 376 ? -11.727 39.25 -1.054 1 96.94 376 GLU A O 1
ATOM 2787 N N . ARG A 1 377 ? -9.562 39.688 -0.694 1 96.69 377 ARG A N 1
ATOM 2788 C CA . ARG A 1 377 ? -9.234 39.562 -2.109 1 96.69 377 ARG A CA 1
ATOM 2789 C C . ARG A 1 377 ? -9.461 38.125 -2.596 1 96.69 377 ARG A C 1
ATOM 2791 O O . ARG A 1 377 ? -9.969 37.906 -3.699 1 96.69 377 ARG A O 1
ATOM 2798 N N . LEU A 1 378 ? -9.102 37.156 -1.801 1 95.56 378 LEU A N 1
ATOM 2799 C CA . LEU A 1 378 ? -9.305 35.75 -2.148 1 95.56 378 LEU A CA 1
ATOM 2800 C C . LEU A 1 378 ? -10.781 35.438 -2.367 1 95.56 378 LEU A C 1
ATOM 2802 O O . LEU A 1 378 ? -11.141 34.625 -3.209 1 95.56 378 LEU A O 1
ATOM 2806 N N . THR A 1 379 ? -11.656 36.062 -1.657 1 93.94 379 THR A N 1
ATOM 2807 C CA . THR A 1 379 ? -13.086 35.781 -1.699 1 93.94 379 THR A CA 1
ATOM 2808 C C . THR A 1 379 ? -13.742 36.469 -2.885 1 93.94 379 THR A C 1
ATOM 2810 O O . THR A 1 379 ? -14.758 36 -3.402 1 93.94 379 THR A O 1
ATOM 2813 N N . THR A 1 380 ? -13.109 37.594 -3.408 1 94.75 380 THR A N 1
ATOM 2814 C CA . THR A 1 380 ? -13.773 38.406 -4.414 1 94.75 380 THR A CA 1
ATOM 2815 C C . THR A 1 380 ? -13.133 38.219 -5.785 1 94.75 380 THR A C 1
ATOM 2817 O O . THR A 1 380 ? -13.703 38.625 -6.801 1 94.75 380 THR A O 1
ATOM 2820 N N . ASP A 1 381 ? -11.961 37.625 -5.809 1 94.75 381 ASP A N 1
ATOM 2821 C CA . ASP A 1 381 ? -11.211 37.438 -7.043 1 94.75 381 ASP A CA 1
ATOM 2822 C C . ASP A 1 381 ? -10.867 35.969 -7.254 1 94.75 381 ASP A C 1
ATOM 2824 O O . ASP A 1 381 ? -9.82 35.5 -6.789 1 94.75 381 ASP A O 1
ATOM 2828 N N . GLU A 1 382 ? -11.648 35.344 -8.016 1 91.44 382 GLU A N 1
ATOM 2829 C CA . GLU A 1 382 ? -11.523 33.875 -8.219 1 91.44 382 GLU A CA 1
ATOM 2830 C C . GLU A 1 382 ? -10.172 33.531 -8.852 1 91.44 382 GLU A C 1
ATOM 2832 O O . GLU A 1 382 ? -9.562 32.531 -8.492 1 91.44 382 GLU A O 1
ATOM 2837 N N . LYS A 1 383 ? -9.781 34.25 -9.836 1 93.25 383 LYS A N 1
ATOM 2838 C CA . LYS A 1 383 ? -8.5 34.031 -10.477 1 93.25 383 LYS A CA 1
ATOM 2839 C C . LYS A 1 383 ? -7.348 34.156 -9.477 1 93.25 383 LYS A C 1
ATOM 2841 O O . LYS A 1 383 ? -6.391 33.375 -9.523 1 93.25 383 LYS A O 1
ATOM 2846 N N . TYR A 1 384 ? -7.48 35.188 -8.633 1 94.31 384 TYR A N 1
ATOM 2847 C CA . TYR A 1 384 ? -6.492 35.375 -7.582 1 94.31 384 TYR A CA 1
ATOM 2848 C C . TYR A 1 384 ? -6.465 34.188 -6.633 1 94.31 384 TYR A C 1
ATOM 2850 O O . TYR A 1 384 ? -5.395 33.719 -6.258 1 94.31 384 TYR A O 1
ATOM 2858 N N . PHE A 1 385 ? -7.609 33.688 -6.324 1 93.31 385 PHE A N 1
ATOM 2859 C CA . PHE A 1 385 ? -7.723 32.5 -5.453 1 93.31 385 PHE A CA 1
ATOM 2860 C C . PHE A 1 385 ? -6.973 31.312 -6.043 1 93.31 385 PHE A C 1
ATOM 2862 O O . PHE A 1 385 ? -6.152 30.703 -5.363 1 93.31 385 PHE A O 1
ATOM 2869 N N . VAL A 1 386 ? -7.219 31 -7.258 1 91.81 386 VAL A N 1
ATOM 2870 C CA . VAL A 1 386 ? -6.641 29.828 -7.914 1 91.81 386 VAL A CA 1
ATOM 2871 C C . VAL A 1 386 ? -5.125 29.984 -8.008 1 91.81 386 VAL A C 1
ATOM 2873 O O . VAL A 1 386 ? -4.375 29.062 -7.688 1 91.81 386 VAL A O 1
ATOM 2876 N N . THR A 1 387 ? -4.633 31.156 -8.383 1 93.44 387 THR A N 1
ATOM 2877 C CA . THR A 1 387 ? -3.211 31.422 -8.562 1 93.44 387 THR A CA 1
ATOM 2878 C C . THR A 1 387 ? -2.471 31.281 -7.23 1 93.44 387 THR A C 1
ATOM 2880 O O . THR A 1 387 ? -1.444 30.609 -7.152 1 93.44 387 THR A O 1
ATOM 2883 N N . GLU A 1 388 ? -3.016 31.906 -6.191 1 95.94 388 GLU A N 1
ATOM 2884 C CA . GLU A 1 388 ? -2.357 31.891 -4.891 1 95.94 388 GLU A CA 1
ATOM 2885 C C . GLU A 1 388 ? -2.381 30.484 -4.281 1 95.94 388 GLU A C 1
ATOM 2887 O O . GLU A 1 388 ? -1.411 30.062 -3.648 1 95.94 388 GLU A O 1
ATOM 2892 N N . ASN A 1 389 ? -3.51 29.828 -4.488 1 94.38 389 ASN A N 1
ATOM 2893 C CA . ASN A 1 389 ? -3.615 28.484 -3.949 1 94.38 389 ASN A CA 1
ATOM 2894 C C . ASN A 1 389 ? -2.582 27.547 -4.574 1 94.38 389 ASN A C 1
ATOM 2896 O O . ASN A 1 389 ? -1.914 26.781 -3.865 1 94.38 389 ASN A O 1
ATOM 2900 N N . LEU A 1 390 ? -2.438 27.594 -5.902 1 93.12 390 LEU A N 1
ATOM 2901 C CA . LEU A 1 390 ? -1.498 26.734 -6.613 1 93.12 390 LEU A CA 1
ATOM 2902 C C . LEU A 1 390 ? -0.059 27.078 -6.246 1 93.12 390 LEU A C 1
ATOM 2904 O O . LEU A 1 390 ? 0.76 26.188 -6.023 1 93.12 390 LEU A O 1
ATOM 2908 N N . LEU A 1 391 ? 0.221 28.312 -6.145 1 96.12 391 LEU A N 1
ATOM 2909 C CA . LEU A 1 391 ? 1.567 28.75 -5.777 1 96.12 391 LEU A CA 1
ATOM 2910 C C . LEU A 1 391 ? 1.894 28.344 -4.344 1 96.12 391 LEU A C 1
ATOM 2912 O O . LEU A 1 391 ? 2.994 27.859 -4.066 1 96.12 391 LEU A O 1
ATOM 2916 N N . THR A 1 392 ? 0.96 28.5 -3.455 1 97.5 392 THR A N 1
ATOM 2917 C CA . THR A 1 392 ? 1.126 28.188 -2.037 1 97.5 392 THR A CA 1
ATOM 2918 C C . THR A 1 392 ? 1.51 26.734 -1.836 1 97.5 392 THR A C 1
ATOM 2920 O O . THR A 1 392 ? 2.395 26.422 -1.035 1 97.5 392 THR A O 1
ATOM 2923 N N . LEU A 1 393 ? 0.892 25.844 -2.627 1 97.44 393 LEU A N 1
ATOM 2924 C CA . LEU A 1 393 ? 1.015 24.422 -2.371 1 97.44 393 LEU A CA 1
ATOM 2925 C C . LEU A 1 393 ? 2.148 23.812 -3.193 1 97.44 393 LEU A C 1
ATOM 2927 O O . LEU A 1 393 ? 2.469 22.641 -3.045 1 97.44 393 LEU A O 1
ATOM 2931 N N . ARG A 1 394 ? 2.748 24.609 -4.047 1 97.62 394 ARG A N 1
ATOM 2932 C CA . ARG A 1 394 ? 3.703 24.078 -5.012 1 97.62 394 ARG A CA 1
ATOM 2933 C C . ARG A 1 394 ? 4.863 23.375 -4.312 1 97.62 394 ARG A C 1
ATOM 2935 O O . ARG A 1 394 ? 5.156 22.219 -4.602 1 97.62 394 ARG A O 1
ATOM 2942 N N . ASN A 1 395 ? 5.512 24 -3.367 1 98.69 395 ASN A N 1
ATOM 2943 C CA . ASN A 1 395 ? 6.703 23.438 -2.756 1 98.69 395 ASN A CA 1
ATOM 2944 C C . ASN A 1 395 ? 6.352 22.297 -1.799 1 98.69 395 ASN A C 1
ATOM 2946 O O . ASN A 1 395 ? 7.027 21.266 -1.773 1 98.69 395 ASN A O 1
ATOM 2950 N N . THR A 1 396 ? 5.297 22.453 -0.976 1 98.69 396 THR A N 1
ATOM 2951 C CA . THR A 1 396 ? 4.934 21.422 -0.016 1 98.69 396 THR A CA 1
ATOM 2952 C C . THR A 1 396 ? 4.461 20.156 -0.733 1 98.69 396 THR A C 1
ATOM 2954 O O . THR A 1 396 ? 4.711 19.047 -0.268 1 98.69 396 THR A O 1
ATOM 2957 N N . ARG A 1 397 ? 3.844 20.328 -1.869 1 98.38 397 ARG A N 1
ATOM 2958 C CA . ARG A 1 397 ? 3.338 19.188 -2.623 1 98.38 397 ARG A CA 1
ATOM 2959 C C . ARG A 1 397 ? 4.473 18.25 -3.027 1 98.38 397 ARG A C 1
ATOM 2961 O O . ARG A 1 397 ? 4.266 17.047 -3.166 1 98.38 397 ARG A O 1
ATOM 2968 N N . MET A 1 398 ? 5.715 18.812 -3.195 1 98.62 398 MET A N 1
ATOM 2969 C CA . MET A 1 398 ? 6.875 17.984 -3.518 1 98.62 398 MET A CA 1
ATOM 2970 C C . MET A 1 398 ? 7.043 16.875 -2.496 1 98.62 398 MET A C 1
ATOM 2972 O O . MET A 1 398 ? 7.273 15.719 -2.865 1 98.62 398 MET A O 1
ATOM 2976 N N . GLY A 1 399 ? 6.871 17.203 -1.221 1 98.56 399 GLY A N 1
ATOM 2977 C CA . GLY A 1 399 ? 7.012 16.234 -0.156 1 98.56 399 GLY A CA 1
ATOM 2978 C C . GLY A 1 399 ? 5.961 15.133 -0.21 1 98.56 399 GLY A C 1
ATOM 2979 O O . GLY A 1 399 ? 6.254 13.969 0.061 1 98.56 399 GLY A O 1
ATOM 2980 N N . ASN A 1 400 ? 4.75 15.516 -0.563 1 98.62 400 ASN A N 1
ATOM 2981 C CA . ASN A 1 400 ? 3.664 14.547 -0.652 1 98.62 400 ASN A CA 1
ATOM 2982 C C . ASN A 1 400 ? 3.82 13.641 -1.868 1 98.62 400 ASN A C 1
ATOM 2984 O O . ASN A 1 400 ? 3.701 12.422 -1.756 1 98.62 400 ASN A O 1
ATOM 2988 N N . LEU A 1 401 ? 4.148 14.219 -2.994 1 98.81 401 LEU A N 1
ATOM 2989 C CA . LEU A 1 401 ? 4.305 13.438 -4.215 1 98.81 401 LEU A CA 1
ATOM 2990 C C . LEU A 1 401 ? 5.457 12.445 -4.086 1 98.81 401 LEU A C 1
ATOM 2992 O O . LEU A 1 401 ? 5.355 11.305 -4.531 1 98.81 401 LEU A O 1
ATOM 2996 N N . MET A 1 402 ? 6.516 12.82 -3.408 1 98.75 402 MET A N 1
ATOM 2997 C CA . MET A 1 402 ? 7.684 11.953 -3.291 1 98.75 402 MET A CA 1
ATOM 2998 C C . MET A 1 402 ? 7.562 11.039 -2.074 1 98.75 402 MET A C 1
ATOM 3000 O O . MET A 1 402 ? 8.422 10.188 -1.845 1 98.75 402 MET A O 1
ATOM 3004 N N . GLY A 1 403 ? 6.477 11.211 -1.28 1 98.5 403 GLY A N 1
ATOM 3005 C CA . GLY A 1 403 ? 6.242 10.344 -0.136 1 98.5 403 GLY A CA 1
ATOM 3006 C C . GLY A 1 403 ? 7.211 10.586 1.005 1 98.5 403 GLY A C 1
ATOM 3007 O O . GLY A 1 403 ? 7.629 9.648 1.68 1 98.5 403 GLY A O 1
ATOM 3008 N N . LEU A 1 404 ? 7.535 11.812 1.288 1 98.81 404 LEU A N 1
ATOM 3009 C CA . LEU A 1 404 ? 8.617 12.125 2.221 1 98.81 404 LEU A CA 1
ATOM 3010 C C . LEU A 1 404 ? 8.055 12.562 3.57 1 98.81 404 LEU A C 1
ATOM 3012 O O . LEU A 1 404 ? 6.879 12.914 3.676 1 98.81 404 LEU A O 1
ATOM 3016 N N . SER A 1 405 ? 8.859 12.43 4.594 1 98.81 405 SER A N 1
ATOM 3017 C CA . SER A 1 405 ? 8.672 13.273 5.773 1 98.81 405 SER A CA 1
ATOM 3018 C C . SER A 1 405 ? 9.227 14.672 5.551 1 98.81 405 SER A C 1
ATOM 3020 O O . SER A 1 405 ? 10.219 14.844 4.836 1 98.81 405 SER A O 1
ATOM 3022 N N . ALA A 1 406 ? 8.562 15.617 6.117 1 98.94 406 ALA A N 1
ATOM 3023 C CA . ALA A 1 406 ? 8.992 17 5.91 1 98.94 406 ALA A CA 1
ATOM 3024 C C . ALA A 1 406 ? 8.719 17.859 7.141 1 98.94 406 ALA A C 1
ATOM 3026 O O . ALA A 1 406 ? 7.672 17.719 7.781 1 98.94 406 ALA A O 1
ATOM 3027 N N . LEU A 1 407 ? 9.68 18.672 7.469 1 98.94 407 LEU A N 1
ATOM 3028 C CA . LEU A 1 407 ? 9.625 19.562 8.617 1 98.94 407 LEU A CA 1
ATOM 3029 C C . LEU A 1 407 ? 9.789 21.016 8.172 1 98.94 407 LEU A C 1
ATOM 3031 O O . LEU A 1 407 ? 10.711 21.344 7.422 1 98.94 407 LEU A O 1
ATOM 3035 N N . THR A 1 408 ? 8.867 21.844 8.57 1 98.88 408 THR A N 1
ATOM 3036 C CA . THR A 1 408 ? 9.031 23.266 8.281 1 98.88 408 THR A CA 1
ATOM 3037 C C . THR A 1 408 ? 9.344 24.047 9.555 1 98.88 408 THR A C 1
ATOM 3039 O O . THR A 1 408 ? 8.812 23.734 10.625 1 98.88 408 THR A O 1
ATOM 3042 N N . LEU A 1 409 ? 10.242 25 9.461 1 98.81 409 LEU A N 1
ATOM 3043 C CA . LEU A 1 409 ? 10.672 25.859 10.555 1 98.81 409 LEU A CA 1
ATOM 3044 C C . LEU A 1 409 ? 10.523 27.328 10.172 1 98.81 409 LEU A C 1
ATOM 3046 O O . LEU A 1 409 ? 10.75 27.703 9.016 1 98.81 409 LEU A O 1
ATOM 3050 N N . PRO A 1 410 ? 10.188 28.156 11.164 1 98.25 410 PRO A N 1
ATOM 3051 C CA . PRO A 1 410 ? 10.25 29.594 10.906 1 98.25 410 PRO A CA 1
ATOM 3052 C C . PRO A 1 410 ? 11.664 30.094 10.625 1 98.25 410 PRO A C 1
ATOM 3054 O O . PRO A 1 410 ? 12.625 29.578 11.188 1 98.25 410 PRO A O 1
ATOM 3057 N N . THR A 1 411 ? 11.805 31.109 9.828 1 97.25 411 THR A N 1
ATOM 3058 C CA . THR A 1 411 ? 13.117 31.609 9.422 1 97.25 411 THR A CA 1
ATOM 3059 C C . THR A 1 411 ? 13.523 32.812 10.266 1 97.25 411 THR A C 1
ATOM 3061 O O . THR A 1 411 ? 14.664 33.25 10.211 1 97.25 411 THR A O 1
ATOM 3064 N N . GLY A 1 412 ? 12.656 33.312 10.992 1 93.44 412 GLY A N 1
ATOM 3065 C CA . GLY A 1 412 ? 12.875 34.562 11.703 1 93.44 412 GLY A CA 1
ATOM 3066 C C . GLY A 1 412 ? 12.156 35.75 11.062 1 93.44 412 GLY A C 1
ATOM 3067 O O . GLY A 1 412 ? 11.93 36.781 11.719 1 93.44 412 GLY A O 1
ATOM 3068 N N . LEU A 1 413 ? 11.883 35.656 9.805 1 95.25 413 LEU A N 1
ATOM 3069 C CA . LEU A 1 413 ? 11.008 36.594 9.125 1 95.25 413 LEU A CA 1
ATOM 3070 C C . LEU A 1 413 ? 9.555 36.125 9.156 1 95.25 413 LEU A C 1
ATOM 3072 O O . LEU A 1 413 ? 9.273 34.969 8.875 1 95.25 413 LEU A O 1
ATOM 3076 N N . PRO A 1 414 ? 8.68 37.062 9.516 1 96.94 414 PRO A N 1
ATOM 3077 C CA . PRO A 1 414 ? 7.289 36.625 9.695 1 96.94 414 PRO A CA 1
ATOM 3078 C C . PRO A 1 414 ? 6.723 35.906 8.477 1 96.94 414 PRO A C 1
ATOM 3080 O O . PRO A 1 414 ? 6.957 36.344 7.34 1 96.94 414 PRO A O 1
ATOM 3083 N N . SER A 1 415 ? 6.047 34.812 8.734 1 98.44 415 SER A N 1
ATOM 3084 C CA . SER A 1 415 ? 5.258 34.031 7.773 1 98.44 415 SER A CA 1
ATOM 3085 C C . SER A 1 415 ? 6.145 33.406 6.695 1 98.44 415 SER A C 1
ATOM 3087 O O . SER A 1 415 ? 5.668 33.094 5.605 1 98.44 415 SER A O 1
ATOM 3089 N N . THR A 1 416 ? 7.426 33.312 6.926 1 98.31 416 THR A N 1
ATOM 3090 C CA . THR A 1 416 ? 8.328 32.656 6 1 98.31 416 THR A CA 1
ATOM 3091 C C . THR A 1 416 ? 8.977 31.438 6.656 1 98.31 416 THR A C 1
ATOM 3093 O O . THR A 1 416 ? 9.211 31.438 7.863 1 98.31 416 THR A O 1
ATOM 3096 N N . GLY A 1 417 ? 9.156 30.391 5.844 1 98.38 417 GLY A N 1
ATOM 3097 C CA . GLY A 1 417 ? 9.664 29.141 6.414 1 98.38 417 GLY A CA 1
ATOM 3098 C C . GLY A 1 417 ? 10.68 28.453 5.523 1 98.38 417 GLY A C 1
ATOM 3099 O O . GLY A 1 417 ? 10.75 28.734 4.324 1 98.38 417 GLY A O 1
ATOM 3100 N N . ILE A 1 418 ? 11.516 27.656 6.113 1 98.88 418 ILE A N 1
ATOM 3101 C CA . ILE A 1 418 ? 12.367 26.688 5.438 1 98.88 418 ILE A CA 1
ATOM 3102 C C . ILE A 1 418 ? 11.836 25.266 5.684 1 98.88 418 ILE A C 1
ATOM 3104 O O . ILE A 1 418 ? 11.469 24.922 6.812 1 98.88 418 ILE A O 1
ATOM 3108 N N . MET A 1 419 ? 11.703 24.531 4.625 1 98.94 419 MET A N 1
ATOM 3109 C CA . MET A 1 419 ? 11.242 23.156 4.738 1 98.94 419 MET A CA 1
ATOM 3110 C C . MET A 1 419 ? 12.398 22.188 4.527 1 98.94 419 MET A C 1
ATOM 3112 O O . MET A 1 419 ? 13.148 22.297 3.557 1 98.94 419 MET A O 1
ATOM 3116 N N . LEU A 1 420 ? 12.609 21.328 5.469 1 98.94 420 LEU A N 1
ATOM 3117 C CA . LEU A 1 420 ? 13.531 20.203 5.391 1 98.94 420 LEU A CA 1
ATOM 3118 C C . LEU A 1 420 ? 12.797 18.906 5.031 1 98.94 420 LEU A C 1
ATOM 3120 O O . LEU A 1 420 ? 11.977 18.422 5.805 1 98.94 420 LEU A O 1
ATOM 3124 N N . MET A 1 421 ? 13.078 18.375 3.875 1 98.94 421 MET A N 1
ATOM 3125 C CA . MET A 1 421 ? 12.453 17.141 3.436 1 98.94 421 MET A CA 1
ATOM 3126 C C . MET A 1 421 ? 13.398 15.953 3.633 1 98.94 421 MET A C 1
ATOM 3128 O O . MET A 1 421 ? 14.516 15.953 3.111 1 98.94 421 MET A O 1
ATOM 3132 N N . GLY A 1 422 ? 12.945 15.023 4.445 1 98.69 422 GLY A N 1
ATOM 3133 C CA . GLY A 1 422 ? 13.719 13.828 4.738 1 98.69 422 GLY A CA 1
ATOM 3134 C C . GLY A 1 422 ? 13.258 12.617 3.949 1 98.69 422 GLY A C 1
ATOM 3135 O O . GLY A 1 422 ? 12.539 12.75 2.957 1 98.69 422 GLY A O 1
ATOM 3136 N N . ARG A 1 423 ? 13.734 11.43 4.281 1 98.19 423 ARG A N 1
ATOM 3137 C CA . ARG A 1 423 ? 13.391 10.172 3.627 1 98.19 423 ARG A CA 1
ATOM 3138 C C . ARG A 1 423 ? 12.039 9.664 4.105 1 98.19 423 ARG A C 1
ATOM 3140 O O . ARG A 1 423 ? 11.555 10.062 5.168 1 98.19 423 ARG A O 1
ATOM 3147 N N . PRO A 1 424 ? 11.406 8.852 3.266 1 98.44 424 PRO A N 1
ATOM 3148 C CA . PRO A 1 424 ? 10.211 8.164 3.773 1 98.44 424 PRO A CA 1
ATOM 3149 C C . PRO A 1 424 ? 10.484 7.379 5.055 1 98.44 424 PRO A C 1
ATOM 3151 O O . PRO A 1 424 ? 11.492 6.68 5.148 1 98.44 424 PRO A O 1
ATOM 3154 N N . PHE A 1 425 ? 9.641 7.598 6.074 1 98.12 425 PHE A N 1
ATOM 3155 C CA . PHE A 1 425 ? 9.688 6.93 7.367 1 98.12 425 PHE A CA 1
ATOM 3156 C C . PHE A 1 425 ? 10.961 7.305 8.117 1 98.12 425 PHE A C 1
ATOM 3158 O O . PHE A 1 425 ? 11.445 6.535 8.953 1 98.12 425 PHE A O 1
ATOM 3165 N N . GLY A 1 426 ? 11.492 8.461 7.785 1 98.12 426 GLY A N 1
ATOM 3166 C CA . GLY A 1 426 ? 12.695 8.953 8.438 1 98.12 426 GLY A CA 1
ATOM 3167 C C . GLY A 1 426 ? 12.422 10.086 9.406 1 98.12 426 GLY A C 1
ATOM 3168 O O . GLY A 1 426 ? 13.258 10.977 9.578 1 98.12 426 GLY A O 1
ATOM 3169 N N . GLU A 1 427 ? 11.312 10.102 9.984 1 98.75 427 GLU A N 1
ATOM 3170 C CA . GLU A 1 427 ? 10.898 11.227 10.82 1 98.75 427 GLU A CA 1
ATOM 3171 C C . GLU A 1 427 ? 11.875 11.461 11.961 1 98.75 427 GLU A C 1
ATOM 3173 O O . GLU A 1 427 ? 12.227 12.602 12.258 1 98.75 427 GLU A O 1
ATOM 3178 N N . GLU A 1 428 ? 12.344 10.391 12.641 1 98.56 428 GLU A N 1
ATOM 3179 C CA . GLU A 1 428 ? 13.227 10.555 13.789 1 98.56 428 GLU A CA 1
ATOM 3180 C C . GLU A 1 428 ? 14.531 11.25 13.391 1 98.56 428 GLU A C 1
ATOM 3182 O O . GLU A 1 428 ? 14.977 12.172 14.078 1 98.56 428 GLU A O 1
ATOM 3187 N N . ARG A 1 429 ? 15.078 10.789 12.32 1 98.06 429 ARG A N 1
ATOM 3188 C CA . ARG A 1 429 ? 16.312 11.414 11.828 1 98.06 429 ARG A CA 1
ATOM 3189 C C . ARG A 1 429 ? 16.062 12.867 11.438 1 98.06 429 ARG A C 1
ATOM 3191 O O . ARG A 1 429 ? 16.875 13.742 11.734 1 98.06 429 ARG A O 1
ATOM 3198 N N . LEU A 1 430 ? 15.008 13.125 10.773 1 98.75 430 LEU A N 1
ATOM 3199 C CA . LEU A 1 430 ? 14.656 14.477 10.336 1 98.75 430 LEU A CA 1
ATOM 3200 C C . LEU A 1 430 ? 14.453 15.398 11.531 1 98.75 430 LEU A C 1
ATOM 3202 O O . LEU A 1 430 ? 14.891 16.547 11.516 1 98.75 430 LEU A O 1
ATOM 3206 N N . LEU A 1 431 ? 13.789 14.875 12.531 1 98.88 431 LEU A N 1
ATOM 3207 C CA . LEU A 1 431 ? 13.531 15.656 13.734 1 98.88 431 LEU A CA 1
ATOM 3208 C C . LEU A 1 431 ? 14.828 15.984 14.461 1 98.88 431 LEU A C 1
ATOM 3210 O O . LEU A 1 431 ? 14.977 17.078 15.016 1 98.88 431 LEU A O 1
ATOM 3214 N N . ARG A 1 432 ? 15.75 15.078 14.484 1 98.56 432 ARG A N 1
ATOM 3215 C CA . ARG A 1 432 ? 17.047 15.352 15.094 1 98.56 432 ARG A CA 1
ATOM 3216 C C . ARG A 1 432 ? 17.766 16.484 14.359 1 98.56 432 ARG A C 1
ATOM 3218 O O . ARG A 1 432 ? 18.281 17.406 14.992 1 98.56 432 ARG A O 1
ATOM 3225 N N . ILE A 1 433 ? 17.781 16.438 13.062 1 98.44 433 ILE A N 1
ATOM 3226 C CA . ILE A 1 433 ? 18.359 17.5 12.242 1 98.44 433 ILE A CA 1
ATOM 3227 C C . ILE A 1 433 ? 17.578 18.797 12.461 1 98.44 433 ILE A C 1
ATOM 3229 O O . ILE A 1 433 ? 18.188 19.875 12.555 1 98.44 433 ILE A O 1
ATOM 3233 N N . GLY A 1 434 ? 16.281 18.641 12.508 1 98.81 434 GLY A N 1
ATOM 3234 C CA . GLY A 1 434 ? 15.414 19.781 12.719 1 98.81 434 GLY A CA 1
ATOM 3235 C C . GLY A 1 434 ? 15.664 20.484 14.039 1 98.81 434 GLY A C 1
ATOM 3236 O O . GLY A 1 434 ? 15.602 21.719 14.117 1 98.81 434 GLY A O 1
ATOM 3237 N N . ALA A 1 435 ? 15.945 19.734 15.07 1 98.75 435 ALA A N 1
ATOM 3238 C CA . ALA A 1 435 ? 16.234 20.328 16.375 1 98.75 435 ALA A CA 1
ATOM 3239 C C . ALA A 1 435 ? 17.5 21.188 16.312 1 98.75 435 ALA A C 1
ATOM 3241 O O . ALA A 1 435 ? 17.531 22.297 16.875 1 98.75 435 ALA A O 1
ATOM 3242 N N . ALA A 1 436 ? 18.516 20.688 15.688 1 98.69 436 ALA A N 1
ATOM 3243 C CA . ALA A 1 436 ? 19.75 21.453 15.5 1 98.69 436 ALA A CA 1
ATOM 3244 C C . ALA A 1 436 ? 19.5 22.688 14.648 1 98.69 436 ALA A C 1
ATOM 3246 O O . ALA A 1 436 ? 20.031 23.766 14.945 1 98.69 436 ALA A O 1
ATOM 3247 N N . ALA A 1 437 ? 18.734 22.547 13.617 1 98.81 437 ALA A N 1
ATOM 3248 C CA . ALA A 1 437 ? 18.406 23.656 12.742 1 98.81 437 ALA A CA 1
ATOM 3249 C C . ALA A 1 437 ? 17.625 24.734 13.492 1 98.81 437 ALA A C 1
ATOM 3251 O O . ALA A 1 437 ? 17.875 25.938 13.32 1 98.81 437 ALA A O 1
ATOM 3252 N N . GLU A 1 438 ? 16.625 24.266 14.219 1 98.62 438 GLU A N 1
ATOM 3253 C CA . GLU A 1 438 ? 15.836 25.188 15.023 1 98.62 438 GLU A CA 1
ATOM 3254 C C . GLU A 1 438 ? 16.734 26.047 15.922 1 98.62 438 GLU A C 1
ATOM 3256 O O . GLU A 1 438 ? 16.547 27.25 16.016 1 98.62 438 GLU A O 1
ATOM 3261 N N . SER A 1 439 ? 17.703 25.453 16.562 1 97.88 439 SER A N 1
ATOM 3262 C CA . SER A 1 439 ? 18.641 26.156 17.422 1 97.88 439 SER A CA 1
ATOM 3263 C C . SER A 1 439 ? 19.453 27.188 16.641 1 97.88 439 SER A C 1
ATOM 3265 O O . SER A 1 439 ? 19.734 28.266 17.156 1 97.88 439 SER A O 1
ATOM 3267 N N . ALA A 1 440 ? 19.812 26.844 15.484 1 97.69 440 ALA A N 1
ATOM 3268 C CA . ALA A 1 440 ? 20.594 27.734 14.641 1 97.69 440 ALA A CA 1
ATOM 3269 C C . ALA A 1 440 ? 19.781 28.938 14.188 1 97.69 440 ALA A C 1
ATOM 3271 O O . ALA A 1 440 ? 20.312 30.031 13.977 1 97.69 440 ALA A O 1
ATOM 3272 N N . LEU A 1 441 ? 18.531 28.797 14.055 1 97.38 441 LEU A N 1
ATOM 3273 C CA . LEU A 1 441 ? 17.672 29.828 13.5 1 97.38 441 LEU A CA 1
ATOM 3274 C C . LEU A 1 441 ? 17.188 30.781 14.594 1 97.38 441 LEU A C 1
ATOM 3276 O O . LEU A 1 441 ? 16.688 31.859 14.305 1 97.38 441 LEU A O 1
ATOM 3280 N N . ARG A 1 442 ? 17.234 30.359 15.852 1 87.94 442 ARG A N 1
ATOM 3281 C CA . ARG A 1 442 ? 16.859 31.219 16.969 1 87.94 442 ARG A CA 1
ATOM 3282 C C . ARG A 1 442 ? 18 32.156 17.328 1 87.94 442 ARG A C 1
ATOM 3284 O O . ARG A 1 442 ? 19.172 31.828 17.188 1 87.94 442 ARG A O 1
ATOM 3291 N N . MET B 1 1 ? 18.359 -42.812 -11.75 1 75 1 MET B N 1
ATOM 3292 C CA . MET B 1 1 ? 18.359 -41.375 -12.047 1 75 1 MET B CA 1
ATOM 3293 C C . MET B 1 1 ? 16.969 -40.906 -12.453 1 75 1 MET B C 1
ATOM 3295 O O . MET B 1 1 ? 16.547 -39.812 -12.102 1 75 1 MET B O 1
ATOM 3299 N N . ALA B 1 2 ? 16.234 -41.875 -13.047 1 82.44 2 ALA B N 1
ATOM 3300 C CA . ALA B 1 2 ? 14.859 -41.531 -13.414 1 82.44 2 ALA B CA 1
ATOM 3301 C C . ALA B 1 2 ? 13.984 -41.375 -12.18 1 82.44 2 ALA B C 1
ATOM 3303 O O . ALA B 1 2 ? 13.062 -40.531 -12.172 1 82.44 2 ALA B O 1
ATOM 3304 N N . GLU B 1 3 ? 14.312 -41.938 -11.102 1 91.88 3 GLU B N 1
ATOM 3305 C CA . GLU B 1 3 ? 13.531 -41.875 -9.875 1 91.88 3 GLU B CA 1
ATOM 3306 C C . GLU B 1 3 ? 13.648 -40.5 -9.227 1 91.88 3 GLU B C 1
ATOM 3308 O O . GLU B 1 3 ? 12.75 -40.062 -8.484 1 91.88 3 GLU B O 1
ATOM 3313 N N . TRP B 1 4 ? 14.805 -39.781 -9.516 1 95.75 4 TRP B N 1
ATOM 3314 C CA . TRP B 1 4 ? 15.023 -38.469 -8.938 1 95.75 4 TRP B CA 1
ATOM 3315 C C . TRP B 1 4 ? 13.938 -37.469 -9.375 1 95.75 4 TRP B C 1
ATOM 3317 O O . TRP B 1 4 ? 13.547 -36.594 -8.617 1 95.75 4 TRP B O 1
ATOM 3327 N N . ARG B 1 5 ? 13.406 -37.719 -10.531 1 95.25 5 ARG B N 1
ATOM 3328 C CA . ARG B 1 5 ? 12.461 -36.781 -11.148 1 95.25 5 ARG B CA 1
ATOM 3329 C C . ARG B 1 5 ? 11.086 -36.906 -10.5 1 95.25 5 ARG B C 1
ATOM 3331 O O . ARG B 1 5 ? 10.227 -36.031 -10.703 1 95.25 5 ARG B O 1
ATOM 3338 N N . GLU B 1 6 ? 10.891 -37.938 -9.672 1 95.19 6 GLU B N 1
ATOM 3339 C CA . GLU B 1 6 ? 9.609 -38.125 -8.992 1 95.19 6 GLU B CA 1
ATOM 3340 C C . GLU B 1 6 ? 9.695 -37.688 -7.531 1 95.19 6 GLU B C 1
ATOM 3342 O O . GLU B 1 6 ? 8.672 -37.625 -6.844 1 95.19 6 GLU B O 1
ATOM 3347 N N . MET B 1 7 ? 10.898 -37.375 -7.121 1 97.75 7 MET B N 1
ATOM 3348 C CA . MET B 1 7 ? 11.094 -36.969 -5.734 1 97.75 7 MET B CA 1
ATOM 3349 C C . MET B 1 7 ? 10.648 -35.5 -5.52 1 97.75 7 MET B C 1
ATOM 3351 O O . MET B 1 7 ? 10.672 -34.719 -6.453 1 97.75 7 MET B O 1
ATOM 3355 N N . SER B 1 8 ? 10.195 -35.219 -4.289 1 98.38 8 SER B N 1
ATOM 3356 C CA . SER B 1 8 ? 9.906 -33.844 -3.92 1 98.38 8 SER B CA 1
ATOM 3357 C C . SER B 1 8 ? 11.188 -33 -3.824 1 98.38 8 SER B C 1
ATOM 3359 O O . SER B 1 8 ? 12.281 -33.562 -3.725 1 98.38 8 SER B O 1
ATOM 3361 N N . ALA B 1 9 ? 11.055 -31.703 -3.939 1 98.75 9 ALA B N 1
ATOM 3362 C CA . ALA B 1 9 ? 12.211 -30.828 -3.781 1 98.75 9 ALA B CA 1
ATOM 3363 C C . ALA B 1 9 ? 12.891 -31.047 -2.438 1 98.75 9 ALA B C 1
ATOM 3365 O O . ALA B 1 9 ? 14.117 -31.109 -2.361 1 98.75 9 ALA B O 1
ATOM 3366 N N . GLY B 1 10 ? 12.086 -31.172 -1.38 1 98.62 10 GLY B N 1
ATOM 3367 C CA . GLY B 1 10 ? 12.641 -31.438 -0.062 1 98.62 10 GLY B CA 1
ATOM 3368 C C . GLY B 1 10 ? 13.414 -32.75 0.005 1 98.62 10 GLY B C 1
ATOM 3369 O O . GLY B 1 10 ? 14.508 -32.781 0.577 1 98.62 10 GLY B O 1
ATOM 3370 N N . ASP B 1 11 ? 12.844 -33.781 -0.571 1 98.56 11 ASP B N 1
ATOM 3371 C CA . ASP B 1 11 ? 13.508 -35.062 -0.573 1 98.56 11 ASP B CA 1
ATOM 3372 C C . ASP B 1 11 ? 14.812 -35.031 -1.362 1 98.56 11 ASP B C 1
ATOM 3374 O O . ASP B 1 11 ? 15.82 -35.625 -0.953 1 98.56 11 ASP B O 1
ATOM 3378 N N . LEU B 1 12 ? 14.781 -34.375 -2.492 1 98.81 12 LEU B N 1
ATOM 3379 C CA . LEU B 1 12 ? 16.016 -34.188 -3.254 1 98.81 12 LEU B CA 1
ATOM 3380 C C . LEU B 1 12 ? 17.062 -33.469 -2.424 1 98.81 12 LEU B C 1
ATOM 3382 O O . LEU B 1 12 ? 18.219 -33.875 -2.381 1 98.81 12 LEU B O 1
ATOM 3386 N N . GLY B 1 13 ? 16.625 -32.375 -1.779 1 98.62 13 GLY B N 1
ATOM 3387 C CA . GLY B 1 13 ? 17.531 -31.625 -0.931 1 98.62 13 GLY B CA 1
ATOM 3388 C C . GLY B 1 13 ? 18.172 -32.469 0.162 1 98.62 13 GLY B C 1
ATOM 3389 O O . GLY B 1 13 ? 19.375 -32.375 0.397 1 98.62 13 GLY B O 1
ATOM 3390 N N . ARG B 1 14 ? 17.375 -33.25 0.812 1 98.5 14 ARG B N 1
ATOM 3391 C CA . ARG B 1 14 ? 17.891 -34.094 1.875 1 98.5 14 ARG B CA 1
ATOM 3392 C C . ARG B 1 14 ? 18.859 -35.125 1.323 1 98.5 14 ARG B C 1
ATOM 3394 O O . ARG B 1 14 ? 19.875 -35.438 1.955 1 98.5 14 ARG B O 1
ATOM 3401 N N . ALA B 1 15 ? 18.531 -35.688 0.195 1 98.5 15 ALA B N 1
ATOM 3402 C CA . ALA B 1 15 ? 19.422 -36.656 -0.427 1 98.5 15 ALA B CA 1
ATOM 3403 C C . ALA B 1 15 ? 20.75 -36.031 -0.806 1 98.5 15 ALA B C 1
ATOM 3405 O O . ALA B 1 15 ? 21.797 -36.688 -0.702 1 98.5 15 ALA B O 1
ATOM 3406 N N . ILE B 1 16 ? 20.797 -34.812 -1.253 1 98.56 16 ILE B N 1
ATOM 3407 C CA . ILE B 1 16 ? 22.031 -34.094 -1.527 1 98.56 16 ILE B CA 1
ATOM 3408 C C . ILE B 1 16 ? 22.828 -33.906 -0.234 1 98.56 16 ILE B C 1
ATOM 3410 O O . ILE B 1 16 ? 24.031 -34.125 -0.207 1 98.56 16 ILE B O 1
ATOM 3414 N N . GLY B 1 17 ? 22.125 -33.5 0.76 1 97.94 17 GLY B N 1
ATOM 3415 C CA . GLY B 1 17 ? 22.766 -33.312 2.053 1 97.94 17 GLY B CA 1
ATOM 3416 C C . GLY B 1 17 ? 23.438 -34.562 2.58 1 97.94 17 GLY B C 1
ATOM 3417 O O . GLY B 1 17 ? 24.469 -34.5 3.256 1 97.94 17 GLY B O 1
ATOM 3418 N N . ARG B 1 18 ? 22.875 -35.719 2.232 1 97.56 18 ARG B N 1
ATOM 3419 C CA . ARG B 1 18 ? 23.422 -37 2.691 1 97.56 18 ARG B CA 1
ATOM 3420 C C . ARG B 1 18 ? 24.5 -37.5 1.742 1 97.56 18 ARG B C 1
ATOM 3422 O O . ARG B 1 18 ? 25.078 -38.562 1.963 1 97.56 18 ARG B O 1
ATOM 3429 N N . GLY B 1 19 ? 24.672 -36.844 0.667 1 97.44 19 GLY B N 1
ATOM 3430 C CA . GLY B 1 19 ? 25.703 -37.219 -0.297 1 97.44 19 GLY B CA 1
ATOM 3431 C C . GLY B 1 19 ? 25.234 -38.281 -1.265 1 97.44 19 GLY B C 1
ATOM 3432 O O . GLY B 1 19 ? 26.031 -38.844 -2.016 1 97.44 19 GLY B O 1
ATOM 3433 N N . GLU B 1 20 ? 23.984 -38.562 -1.286 1 97.94 20 GLU B N 1
ATOM 3434 C CA . GLU B 1 20 ? 23.406 -39.625 -2.145 1 97.94 20 GLU B CA 1
ATOM 3435 C C . GLU B 1 20 ? 23.188 -39.094 -3.562 1 97.94 20 GLU B C 1
ATOM 3437 O O . GLU B 1 20 ? 23.219 -39.875 -4.52 1 97.94 20 GLU B O 1
ATOM 3442 N N . ILE B 1 21 ? 22.953 -37.844 -3.643 1 98.31 21 ILE B N 1
ATOM 3443 C CA . ILE B 1 21 ? 22.719 -37.219 -4.93 1 98.31 21 ILE B CA 1
ATOM 3444 C C . ILE B 1 21 ? 23.703 -36.062 -5.121 1 98.31 21 ILE B C 1
ATOM 3446 O O . ILE B 1 21 ? 23.891 -35.25 -4.215 1 98.31 21 ILE B O 1
ATOM 3450 N N . ASP B 1 22 ? 24.344 -36.031 -6.234 1 98.38 22 ASP B N 1
ATOM 3451 C CA . ASP B 1 22 ? 25.172 -34.875 -6.609 1 98.38 22 ASP B CA 1
ATOM 3452 C C . ASP B 1 22 ? 24.375 -33.844 -7.402 1 98.38 22 ASP B C 1
ATOM 3454 O O . ASP B 1 22 ? 23.703 -34.188 -8.383 1 98.38 22 ASP B O 1
ATOM 3458 N N . PRO B 1 23 ? 24.469 -32.594 -6.961 1 98.62 23 PRO B N 1
ATOM 3459 C CA . PRO B 1 23 ? 23.688 -31.547 -7.637 1 98.62 23 PRO B CA 1
ATOM 3460 C C . PRO B 1 23 ? 23.953 -31.484 -9.141 1 98.62 23 PRO B C 1
ATOM 3462 O O . PRO B 1 23 ? 23.031 -31.25 -9.922 1 98.62 23 PRO B O 1
ATOM 3465 N N . GLU B 1 24 ? 25.141 -31.656 -9.594 1 98.44 24 GLU B N 1
ATOM 3466 C CA . GLU B 1 24 ? 25.469 -31.625 -11.016 1 98.44 24 GLU B CA 1
ATOM 3467 C C . GLU B 1 24 ? 24.797 -32.781 -11.758 1 98.44 24 GLU B C 1
ATOM 3469 O O . GLU B 1 24 ? 24.25 -32.594 -12.852 1 98.44 24 GLU B O 1
ATOM 3474 N N . GLU B 1 25 ? 24.891 -33.906 -11.172 1 98.38 25 GLU B N 1
ATOM 3475 C CA . GLU B 1 25 ? 24.25 -35.094 -11.773 1 98.38 25 GLU B CA 1
ATOM 3476 C C . GLU B 1 25 ? 22.734 -34.938 -11.789 1 98.38 25 GLU B C 1
ATOM 3478 O O . GLU B 1 25 ? 22.078 -35.312 -12.773 1 98.38 25 GLU B O 1
ATOM 3483 N N . LEU B 1 26 ? 22.234 -34.438 -10.703 1 98.69 26 LEU B N 1
ATOM 3484 C CA . LEU B 1 26 ? 20.797 -34.219 -10.609 1 98.69 26 LEU B CA 1
ATOM 3485 C C . LEU B 1 26 ? 20.328 -33.25 -11.695 1 98.69 26 LEU B C 1
ATOM 3487 O O . LEU B 1 26 ? 19.344 -33.531 -12.383 1 98.69 26 LEU B O 1
ATOM 3491 N N . THR B 1 27 ? 21.047 -32.156 -11.828 1 98.69 27 THR B N 1
ATOM 3492 C CA . THR B 1 27 ? 20.688 -31.156 -12.82 1 98.69 27 THR B CA 1
ATOM 3493 C C . THR B 1 27 ? 20.828 -31.719 -14.234 1 98.69 27 THR B C 1
ATOM 3495 O O . THR B 1 27 ? 19.953 -31.5 -15.078 1 98.69 27 THR B O 1
ATOM 3498 N N . ALA B 1 28 ? 21.844 -32.438 -14.469 1 98.25 28 ALA B N 1
ATOM 3499 C CA . ALA B 1 28 ? 22.031 -33.062 -15.773 1 98.25 28 ALA B CA 1
ATOM 3500 C C . ALA B 1 28 ? 20.891 -34.031 -16.094 1 98.25 28 ALA B C 1
ATOM 3502 O O . ALA B 1 28 ? 20.422 -34.094 -17.234 1 98.25 28 ALA B O 1
ATOM 3503 N N . ALA B 1 29 ? 20.453 -34.75 -15.109 1 98.25 29 ALA B N 1
ATOM 3504 C CA . ALA B 1 29 ? 19.344 -35.688 -15.297 1 98.25 29 ALA B CA 1
ATOM 3505 C C . ALA B 1 29 ? 18.062 -34.938 -15.711 1 98.25 29 ALA B C 1
ATOM 3507 O O . ALA B 1 29 ? 17.328 -35.406 -16.578 1 98.25 29 ALA B O 1
ATOM 3508 N N . HIS B 1 30 ? 17.781 -33.812 -15.078 1 98.62 30 HIS B N 1
ATOM 3509 C CA . HIS B 1 30 ? 16.609 -33.031 -15.438 1 98.62 30 HIS B CA 1
ATOM 3510 C C . HIS B 1 30 ? 16.766 -32.438 -16.828 1 98.62 30 HIS B C 1
ATOM 3512 O O . HIS B 1 30 ? 15.82 -32.406 -17.625 1 98.62 30 HIS B O 1
ATOM 3518 N N . LEU B 1 31 ? 17.969 -31.906 -17.141 1 98.69 31 LEU B N 1
ATOM 3519 C CA . LEU B 1 31 ? 18.203 -31.312 -18.453 1 98.69 31 LEU B CA 1
ATOM 3520 C C . LEU B 1 31 ? 18.062 -32.375 -19.547 1 98.69 31 LEU B C 1
ATOM 3522 O O . LEU B 1 31 ? 17.5 -32.062 -20.609 1 98.69 31 LEU B O 1
ATOM 3526 N N . ASP B 1 32 ? 18.516 -33.531 -19.312 1 98.44 32 ASP B N 1
ATOM 3527 C CA . ASP B 1 32 ? 18.375 -34.625 -20.266 1 98.44 32 ASP B CA 1
ATOM 3528 C C . ASP B 1 32 ? 16.906 -34.969 -20.469 1 98.44 32 ASP B C 1
ATOM 3530 O O . ASP B 1 32 ? 16.469 -35.219 -21.609 1 98.44 32 ASP B O 1
ATOM 3534 N N . ALA B 1 33 ? 16.203 -35.062 -19.391 1 98.5 33 ALA B N 1
ATOM 3535 C CA . ALA B 1 33 ? 14.781 -35.344 -19.469 1 98.5 33 ALA B CA 1
ATOM 3536 C C . ALA B 1 33 ? 14.047 -34.25 -20.266 1 98.5 33 ALA B C 1
ATOM 3538 O O . ALA B 1 33 ? 13.156 -34.562 -21.062 1 98.5 33 ALA B O 1
ATOM 3539 N N . ILE B 1 34 ? 14.414 -32.969 -20.031 1 98.69 34 ILE B N 1
ATOM 3540 C CA . ILE B 1 34 ? 13.805 -31.875 -20.75 1 98.69 34 ILE B CA 1
ATOM 3541 C C . ILE B 1 34 ? 14.086 -32.031 -22.25 1 98.69 34 ILE B C 1
ATOM 3543 O O . ILE B 1 34 ? 13.172 -31.938 -23.078 1 98.69 34 ILE B O 1
ATOM 3547 N N . ARG B 1 35 ? 15.281 -32.281 -22.578 1 98.12 35 ARG B N 1
ATOM 3548 C CA . ARG B 1 35 ? 15.695 -32.375 -23.969 1 98.12 35 ARG B CA 1
ATOM 3549 C C . ARG B 1 35 ? 14.953 -33.5 -24.688 1 98.12 35 ARG B C 1
ATOM 3551 O O . ARG B 1 35 ? 14.602 -33.375 -25.859 1 98.12 35 ARG B O 1
ATOM 3558 N N . ALA B 1 36 ? 14.688 -34.5 -24 1 98.06 36 ALA B N 1
ATOM 3559 C CA . ALA B 1 36 ? 14.148 -35.719 -24.609 1 98.06 36 ALA B CA 1
ATOM 3560 C C . ALA B 1 36 ? 12.625 -35.719 -24.594 1 98.06 36 ALA B C 1
ATOM 3562 O O . ALA B 1 36 ? 11.984 -36.5 -25.281 1 98.06 36 ALA B O 1
ATOM 3563 N N . HIS B 1 37 ? 12.047 -34.875 -23.875 1 97.94 37 HIS B N 1
ATOM 3564 C CA . HIS B 1 37 ? 10.609 -34.906 -23.641 1 97.94 37 HIS B CA 1
ATOM 3565 C C . HIS B 1 37 ? 9.836 -34.469 -24.891 1 97.94 37 HIS B C 1
ATOM 3567 O O . HIS B 1 37 ? 10.188 -33.469 -25.516 1 97.94 37 HIS B O 1
ATOM 3573 N N . GLU B 1 38 ? 8.773 -35.094 -25.188 1 98.12 38 GLU B N 1
ATOM 3574 C CA . GLU B 1 38 ? 7.996 -34.844 -26.391 1 98.12 38 GLU B CA 1
ATOM 3575 C C . GLU B 1 38 ? 7.34 -33.469 -26.359 1 98.12 38 GLU B C 1
ATOM 3577 O O . GLU B 1 38 ? 7.109 -32.844 -27.406 1 98.12 38 GLU B O 1
ATOM 3582 N N . TYR B 1 39 ? 7.023 -32.969 -25.141 1 98.38 39 TYR B N 1
ATOM 3583 C CA . TYR B 1 39 ? 6.336 -31.688 -25.031 1 98.38 39 TYR B CA 1
ATOM 3584 C C . TYR B 1 39 ? 7.301 -30.578 -24.594 1 98.38 39 TYR B C 1
ATOM 3586 O O . TYR B 1 39 ? 6.875 -29.531 -24.109 1 98.38 39 TYR B O 1
ATOM 3594 N N . ARG B 1 40 ? 8.531 -30.766 -24.688 1 98.06 40 ARG B N 1
ATOM 3595 C CA . ARG B 1 40 ? 9.555 -29.828 -24.234 1 98.06 40 ARG B CA 1
ATOM 3596 C C . ARG B 1 40 ? 9.234 -28.406 -24.719 1 98.06 40 ARG B C 1
ATOM 3598 O O . ARG B 1 40 ? 9.188 -27.484 -23.906 1 98.06 40 ARG B O 1
ATOM 3605 N N . ASP B 1 41 ? 8.938 -28.25 -25.984 1 98.25 41 ASP B N 1
ATOM 3606 C CA . ASP B 1 41 ? 8.805 -26.938 -26.609 1 98.25 41 ASP B CA 1
ATOM 3607 C C . ASP B 1 41 ? 7.465 -26.297 -26.266 1 98.25 41 ASP B C 1
ATOM 3609 O O . ASP B 1 41 ? 7.273 -25.094 -26.484 1 98.25 41 ASP B O 1
ATOM 3613 N N . ARG B 1 42 ? 6.555 -27.062 -25.688 1 98.62 42 ARG B N 1
ATOM 3614 C CA . ARG B 1 42 ? 5.293 -26.516 -25.203 1 98.62 42 ARG B CA 1
ATOM 3615 C C . ARG B 1 42 ? 5.379 -26.156 -23.719 1 98.62 42 ARG B C 1
ATOM 3617 O O . ARG B 1 42 ? 4.578 -25.359 -23.219 1 98.62 42 ARG B O 1
ATOM 3624 N N . ILE B 1 43 ? 6.34 -26.734 -23.094 1 98.88 43 ILE B N 1
ATOM 3625 C CA . ILE B 1 43 ? 6.441 -26.516 -21.656 1 98.88 43 ILE B CA 1
ATOM 3626 C C . ILE B 1 43 ? 7.445 -25.391 -21.375 1 98.88 43 ILE B C 1
ATOM 3628 O O . ILE B 1 43 ? 7.141 -24.453 -20.656 1 98.88 43 ILE B O 1
ATOM 3632 N N . TYR B 1 44 ? 8.594 -25.453 -22 1 98.88 44 TYR B N 1
ATOM 3633 C CA . TYR B 1 44 ? 9.648 -24.484 -21.797 1 98.88 44 TYR B CA 1
ATOM 3634 C C . TYR B 1 44 ? 9.719 -23.484 -22.953 1 98.88 44 TYR B C 1
ATOM 3636 O O . TYR B 1 44 ? 9.828 -23.891 -24.109 1 98.88 44 TYR B O 1
ATOM 3644 N N . ALA B 1 45 ? 9.625 -22.25 -22.594 1 98.75 45 ALA B N 1
ATOM 3645 C CA . ALA B 1 45 ? 9.922 -21.203 -23.578 1 98.75 45 ALA B CA 1
ATOM 3646 C C . ALA B 1 45 ? 11.414 -21.156 -23.891 1 98.75 45 ALA B C 1
ATOM 3648 O O . ALA B 1 45 ? 11.805 -20.984 -25.047 1 98.75 45 ALA B O 1
ATOM 3649 N N . ARG B 1 46 ? 12.219 -21.328 -22.844 1 98.31 46 ARG B N 1
ATOM 3650 C CA . ARG B 1 46 ? 13.664 -21.453 -23 1 98.31 46 ARG B CA 1
ATOM 3651 C C . ARG B 1 46 ? 14.281 -22.188 -21.812 1 98.31 46 ARG B C 1
ATOM 3653 O O . ARG B 1 46 ? 13.844 -22 -20.672 1 98.31 46 ARG B O 1
ATOM 3660 N N . VAL B 1 47 ? 15.234 -22.984 -22.125 1 98.69 47 VAL B N 1
ATOM 3661 C CA . VAL B 1 47 ? 16.031 -23.656 -21.109 1 98.69 47 VAL B CA 1
ATOM 3662 C C . VAL B 1 47 ? 17.328 -22.891 -20.875 1 98.69 47 VAL B C 1
ATOM 3664 O O . VAL B 1 47 ? 17.938 -22.375 -21.812 1 98.69 47 VAL B O 1
ATOM 3667 N N . THR B 1 48 ? 17.703 -22.75 -19.625 1 98.62 48 THR B N 1
ATOM 3668 C CA . THR B 1 48 ? 18.938 -22.047 -19.281 1 98.62 48 THR B CA 1
ATOM 3669 C C . THR B 1 48 ? 20.047 -23.047 -18.922 1 98.62 48 THR B C 1
ATOM 3671 O O . THR B 1 48 ? 20.562 -23.016 -17.797 1 98.62 48 THR B O 1
ATOM 3674 N N . GLU B 1 49 ? 20.484 -23.781 -19.875 1 98.5 49 GLU B N 1
ATOM 3675 C CA . GLU B 1 49 ? 21.359 -24.906 -19.641 1 98.5 49 GLU B CA 1
ATOM 3676 C C . GLU B 1 49 ? 22.688 -24.469 -19.016 1 98.5 49 GLU B C 1
ATOM 3678 O O . GLU B 1 49 ? 23.125 -25.031 -18.016 1 98.5 49 GLU B O 1
ATOM 3683 N N . ALA B 1 50 ? 23.328 -23.484 -19.594 1 98.31 50 ALA B N 1
ATOM 3684 C CA . ALA B 1 50 ? 24.625 -23.016 -19.094 1 98.31 50 ALA B CA 1
ATOM 3685 C C . ALA B 1 50 ? 24.5 -22.516 -17.656 1 98.31 50 ALA B C 1
ATOM 3687 O O . ALA B 1 50 ? 25.328 -22.875 -16.812 1 98.31 50 ALA B O 1
ATOM 3688 N N . ARG B 1 51 ? 23.5 -21.734 -17.391 1 98.5 51 ARG B N 1
ATOM 3689 C CA . ARG B 1 51 ? 23.281 -21.234 -16.031 1 98.5 51 ARG B CA 1
ATOM 3690 C C . ARG B 1 51 ? 23.016 -22.375 -15.062 1 98.5 51 ARG B C 1
ATOM 3692 O O . ARG B 1 51 ? 23.547 -22.391 -13.953 1 98.5 51 ARG B O 1
ATOM 3699 N N . ALA B 1 52 ? 22.156 -23.281 -15.469 1 98.88 52 ALA B N 1
ATOM 3700 C CA . ALA B 1 52 ? 21.781 -24.391 -14.609 1 98.88 52 ALA B CA 1
ATOM 3701 C C . ALA B 1 52 ? 23 -25.219 -14.211 1 98.88 52 ALA B C 1
ATOM 3703 O O . ALA B 1 52 ? 23.172 -25.547 -13.039 1 98.88 52 ALA B O 1
ATOM 3704 N N . LEU B 1 53 ? 23.812 -25.469 -15.18 1 98.62 53 LEU B N 1
ATOM 3705 C CA . LEU B 1 53 ? 24.984 -26.297 -14.922 1 98.62 53 LEU B CA 1
ATOM 3706 C C . LEU B 1 53 ? 26 -25.562 -14.047 1 98.62 53 LEU B C 1
ATOM 3708 O O . LEU B 1 53 ? 26.625 -26.172 -13.18 1 98.62 53 LEU B O 1
ATOM 3712 N N . GLU B 1 54 ? 26.172 -24.312 -14.281 1 98.62 54 GLU B N 1
ATOM 3713 C CA . GLU B 1 54 ? 27.078 -23.516 -13.445 1 98.62 54 GLU B CA 1
ATOM 3714 C C . GLU B 1 54 ? 26.578 -23.453 -12.008 1 98.62 54 GLU B C 1
ATOM 3716 O O . GLU B 1 54 ? 27.359 -23.609 -11.062 1 98.62 54 GLU B O 1
ATOM 3721 N N . GLU B 1 55 ? 25.312 -23.188 -11.805 1 98.75 55 GLU B N 1
ATOM 3722 C CA . GLU B 1 55 ? 24.719 -23.141 -10.469 1 98.75 55 GLU B CA 1
ATOM 3723 C C . GLU B 1 55 ? 24.812 -24.5 -9.773 1 98.75 55 GLU B C 1
ATOM 3725 O O . GLU B 1 55 ? 25.109 -24.578 -8.578 1 98.75 55 GLU B O 1
ATOM 3730 N N . ALA B 1 56 ? 24.609 -25.531 -10.539 1 98.88 56 ALA B N 1
ATOM 3731 C CA . ALA B 1 56 ? 24.688 -26.875 -9.992 1 98.88 56 ALA B CA 1
ATOM 3732 C C . ALA B 1 56 ? 26.109 -27.234 -9.578 1 98.88 56 ALA B C 1
ATOM 3734 O O . ALA B 1 56 ? 26.312 -27.891 -8.555 1 98.88 56 ALA B O 1
ATOM 3735 N N . ALA B 1 57 ? 27.062 -26.828 -10.406 1 98.81 57 ALA B N 1
ATOM 3736 C CA . ALA B 1 57 ? 28.469 -27.078 -10.078 1 98.81 57 ALA B CA 1
ATOM 3737 C C . ALA B 1 57 ? 28.844 -26.391 -8.766 1 98.81 57 ALA B C 1
ATOM 3739 O O . ALA B 1 57 ? 29.547 -26.969 -7.938 1 98.81 57 ALA B O 1
ATOM 3740 N N . ALA B 1 58 ? 28.438 -25.203 -8.633 1 98.69 58 ALA B N 1
ATOM 3741 C CA . ALA B 1 58 ? 28.688 -24.484 -7.387 1 98.69 58 ALA B CA 1
ATOM 3742 C C . ALA B 1 58 ? 28.047 -25.188 -6.203 1 98.69 58 ALA B C 1
ATOM 3744 O O . ALA B 1 58 ? 28.656 -25.312 -5.133 1 98.69 58 ALA B O 1
ATOM 3745 N N . ALA B 1 59 ? 26.828 -25.641 -6.355 1 98.88 59 ALA B N 1
ATOM 3746 C CA . ALA B 1 59 ? 26.109 -26.344 -5.297 1 98.88 59 ALA B CA 1
ATOM 3747 C C . ALA B 1 59 ? 26.828 -27.641 -4.934 1 98.88 59 ALA B C 1
ATOM 3749 O O . ALA B 1 59 ? 26.891 -28.016 -3.762 1 98.88 59 ALA B O 1
ATOM 3750 N N . SER B 1 60 ? 27.281 -28.312 -5.961 1 98.75 60 SER B N 1
ATOM 3751 C CA . SER B 1 60 ? 28.031 -29.547 -5.742 1 98.75 60 SER B CA 1
ATOM 3752 C C . SER B 1 60 ? 29.25 -29.312 -4.871 1 98.75 60 SER B C 1
ATOM 3754 O O . SER B 1 60 ? 29.516 -30.062 -3.936 1 98.75 60 SER B O 1
ATOM 3756 N N . LYS B 1 61 ? 29.969 -28.297 -5.215 1 98.56 61 LYS B N 1
ATOM 3757 C CA . LYS B 1 61 ? 31.156 -27.938 -4.434 1 98.56 61 LYS B CA 1
ATOM 3758 C C . LYS B 1 61 ? 30.781 -27.641 -2.986 1 98.56 61 LYS B C 1
ATOM 3760 O O . LYS B 1 61 ? 31.469 -28.078 -2.057 1 98.56 61 LYS B O 1
ATOM 3765 N N . ARG B 1 62 ? 29.703 -26.906 -2.789 1 98.69 62 ARG B N 1
ATOM 3766 C CA . ARG B 1 62 ? 29.25 -26.562 -1.442 1 98.69 62 ARG B CA 1
ATOM 3767 C C . ARG B 1 62 ? 28.828 -27.812 -0.675 1 98.69 62 ARG B C 1
ATOM 3769 O O . ARG B 1 62 ? 29.141 -27.953 0.511 1 98.69 62 ARG B O 1
ATOM 3776 N N . ALA B 1 63 ? 28.141 -28.641 -1.386 1 98.38 63 ALA B N 1
ATOM 3777 C CA . ALA B 1 63 ? 27.672 -29.875 -0.744 1 98.38 63 ALA B CA 1
ATOM 3778 C C . ALA B 1 63 ? 28.859 -30.734 -0.283 1 98.38 63 ALA B C 1
ATOM 3780 O O . ALA B 1 63 ? 28.844 -31.25 0.836 1 98.38 63 ALA B O 1
ATOM 3781 N N . LYS B 1 64 ? 29.844 -30.891 -1.089 1 97.69 64 LYS B N 1
ATOM 3782 C CA . LYS B 1 64 ? 31.016 -31.688 -0.773 1 97.69 64 LYS B CA 1
ATOM 3783 C C . LYS B 1 64 ? 31.828 -31.062 0.363 1 97.69 64 LYS B C 1
ATOM 3785 O O . LYS B 1 64 ? 32.438 -31.766 1.168 1 97.69 64 LYS B O 1
ATOM 3790 N N . ALA B 1 65 ? 31.75 -29.797 0.424 1 97.62 65 ALA B N 1
ATOM 3791 C CA . ALA B 1 65 ? 32.5 -29.078 1.445 1 97.62 65 ALA B CA 1
ATOM 3792 C C . ALA B 1 65 ? 31.688 -28.938 2.73 1 97.62 65 ALA B C 1
ATOM 3794 O O . ALA B 1 65 ? 32.188 -28.406 3.73 1 97.62 65 ALA B O 1
ATOM 3795 N N . GLY B 1 66 ? 30.484 -29.391 2.748 1 96.75 66 GLY B N 1
ATOM 3796 C CA . GLY B 1 66 ? 29.625 -29.25 3.912 1 96.75 66 GLY B CA 1
ATOM 3797 C C . GLY B 1 66 ? 29.172 -27.828 4.156 1 96.75 66 GLY B C 1
ATOM 3798 O O . GLY B 1 66 ? 28.984 -27.422 5.305 1 96.75 66 GLY B O 1
ATOM 3799 N N . GLN B 1 67 ? 29.031 -27.016 3.141 1 97.75 67 GLN B N 1
ATOM 3800 C CA . GLN B 1 67 ? 28.719 -25.594 3.258 1 97.75 67 GLN B CA 1
ATOM 3801 C C . GLN B 1 67 ? 27.469 -25.234 2.455 1 97.75 67 GLN B C 1
ATOM 3803 O O . GLN B 1 67 ? 27.453 -24.25 1.729 1 97.75 67 GLN B O 1
ATOM 3808 N N . ARG B 1 68 ? 26.516 -26.141 2.59 1 97.88 68 ARG B N 1
ATOM 3809 C CA . ARG B 1 68 ? 25.266 -25.906 1.866 1 97.88 68 ARG B CA 1
ATOM 3810 C C . ARG B 1 68 ? 24.562 -24.656 2.393 1 97.88 68 ARG B C 1
ATOM 3812 O O . ARG B 1 68 ? 24.609 -24.375 3.594 1 97.88 68 ARG B O 1
ATOM 3819 N N . LEU B 1 69 ? 23.875 -23.938 1.553 1 97.81 69 LEU B N 1
ATOM 3820 C CA . LEU B 1 69 ? 23.25 -22.656 1.875 1 97.81 69 LEU B CA 1
ATOM 3821 C C . LEU B 1 69 ? 21.859 -22.859 2.443 1 97.81 69 LEU B C 1
ATOM 3823 O O . LEU B 1 69 ? 21.359 -22.016 3.201 1 97.81 69 LEU B O 1
ATOM 3827 N N . SER B 1 70 ? 21.156 -23.844 2.051 1 98.06 70 SER B N 1
ATOM 3828 C CA . SER B 1 70 ? 19.797 -24.188 2.455 1 98.06 70 SER B CA 1
ATOM 3829 C C . SER B 1 70 ? 19.5 -25.656 2.201 1 98.06 70 SER B C 1
ATOM 3831 O O . SER B 1 70 ? 20.297 -26.359 1.599 1 98.06 70 SER B O 1
ATOM 3833 N N . LEU B 1 71 ? 18.359 -26.094 2.633 1 98.12 71 LEU B N 1
ATOM 3834 C CA . LEU B 1 71 ? 17.938 -27.469 2.383 1 98.12 71 LEU B CA 1
ATOM 3835 C C . LEU B 1 71 ? 17.781 -27.719 0.887 1 98.12 71 LEU B C 1
ATOM 3837 O O . LEU B 1 71 ? 18 -28.844 0.423 1 98.12 71 LEU B O 1
ATOM 3841 N N . LEU B 1 72 ? 17.547 -26.656 0.103 1 98.75 72 LEU B N 1
ATOM 3842 C CA . LEU B 1 72 ? 17.25 -26.828 -1.314 1 98.75 72 LEU B CA 1
ATOM 3843 C C . LEU B 1 72 ? 18.453 -26.484 -2.17 1 98.75 72 LEU B C 1
ATOM 3845 O O . LEU B 1 72 ? 18.344 -26.344 -3.391 1 98.75 72 LEU B O 1
ATOM 3849 N N . ASP B 1 73 ? 19.594 -26.328 -1.516 1 98.75 73 ASP B N 1
ATOM 3850 C CA . ASP B 1 73 ? 20.812 -26.016 -2.252 1 98.75 73 ASP B CA 1
ATOM 3851 C C . ASP B 1 73 ? 21.141 -27.109 -3.256 1 98.75 73 ASP B C 1
ATOM 3853 O O . ASP B 1 73 ? 21.484 -28.234 -2.869 1 98.75 73 ASP B O 1
ATOM 3857 N N . GLY B 1 74 ? 21.016 -26.734 -4.516 1 98.88 74 GLY B N 1
ATOM 3858 C CA . GLY B 1 74 ? 21.328 -27.688 -5.57 1 98.88 74 GLY B CA 1
ATOM 3859 C C . GLY B 1 74 ? 20.094 -28.266 -6.246 1 98.88 74 GLY B C 1
ATOM 3860 O O . GLY B 1 74 ? 20.203 -29 -7.227 1 98.88 74 GLY B O 1
ATOM 3861 N N . VAL B 1 75 ? 18.922 -27.969 -5.762 1 98.94 75 VAL B N 1
ATOM 3862 C CA . VAL B 1 75 ? 17.688 -28.516 -6.312 1 98.94 75 VAL B CA 1
ATOM 3863 C C . VAL B 1 75 ? 17.266 -27.703 -7.539 1 98.94 75 VAL B C 1
ATOM 3865 O O . VAL B 1 75 ? 17.203 -26.469 -7.488 1 98.94 75 VAL B O 1
ATOM 3868 N N . PRO B 1 76 ? 17 -28.328 -8.68 1 98.88 76 PRO B N 1
ATOM 3869 C CA . PRO B 1 76 ? 16.656 -27.609 -9.914 1 98.88 76 PRO B CA 1
ATOM 3870 C C . PRO B 1 76 ? 15.156 -27.328 -10.023 1 98.88 76 PRO B C 1
ATOM 3872 O O . PRO B 1 76 ? 14.336 -28.234 -9.844 1 98.88 76 PRO B O 1
ATOM 3875 N N . ILE B 1 77 ? 14.805 -26.109 -10.312 1 98.88 77 ILE B N 1
ATOM 3876 C CA . ILE B 1 77 ? 13.398 -25.719 -10.43 1 98.88 77 ILE B CA 1
ATOM 3877 C C . ILE B 1 77 ? 13.211 -24.891 -11.695 1 98.88 77 ILE B C 1
ATOM 3879 O O . ILE B 1 77 ? 14.18 -24.469 -12.328 1 98.88 77 ILE B O 1
ATOM 3883 N N . SER B 1 78 ? 11.961 -24.688 -12.133 1 98.88 78 SER B N 1
ATOM 3884 C CA . SER B 1 78 ? 11.648 -23.875 -13.305 1 98.88 78 SER B CA 1
ATOM 3885 C C . SER B 1 78 ? 10.938 -22.594 -12.922 1 98.88 78 SER B C 1
ATOM 3887 O O . SER B 1 78 ? 10.383 -22.484 -11.82 1 98.88 78 SER B O 1
ATOM 3889 N N . TRP B 1 79 ? 10.977 -21.562 -13.812 1 98.94 79 TRP B N 1
ATOM 3890 C CA . TRP B 1 79 ? 10.406 -20.25 -13.57 1 98.94 79 TRP B CA 1
ATOM 3891 C C . TRP B 1 79 ? 9.484 -19.828 -14.719 1 98.94 79 TRP B C 1
ATOM 3893 O O . TRP B 1 79 ? 9.852 -19.953 -15.891 1 98.94 79 TRP B O 1
ATOM 3903 N N . LYS B 1 80 ? 8.266 -19.328 -14.367 1 98.88 80 LYS B N 1
ATOM 3904 C CA . LYS B 1 80 ? 7.379 -18.734 -15.359 1 98.88 80 LYS B CA 1
ATOM 3905 C C . LYS B 1 80 ? 8.086 -17.609 -16.125 1 98.88 80 LYS B C 1
ATOM 3907 O O . LYS B 1 80 ? 8.852 -16.844 -15.547 1 98.88 80 LYS B O 1
ATOM 3912 N N . ASP B 1 81 ? 7.812 -17.516 -17.391 1 98.81 81 ASP B N 1
ATOM 3913 C CA . ASP B 1 81 ? 8.531 -16.594 -18.266 1 98.81 81 ASP B CA 1
ATOM 3914 C C . ASP B 1 81 ? 8.109 -15.148 -18.016 1 98.81 81 ASP B C 1
ATOM 3916 O O . ASP B 1 81 ? 7.953 -14.367 -18.953 1 98.81 81 ASP B O 1
ATOM 3920 N N . LEU B 1 82 ? 7.855 -14.75 -16.812 1 98.81 82 LEU B N 1
ATOM 3921 C CA . LEU B 1 82 ? 7.621 -13.344 -16.5 1 98.81 82 LEU B CA 1
ATOM 3922 C C . LEU B 1 82 ? 8.562 -12.867 -15.398 1 98.81 82 LEU B C 1
ATOM 3924 O O . LEU B 1 82 ? 8.508 -11.711 -14.984 1 98.81 82 LEU B O 1
ATOM 3928 N N . PHE B 1 83 ? 9.375 -13.773 -14.93 1 98.88 83 PHE B N 1
ATOM 3929 C CA . PHE B 1 83 ? 10.43 -13.398 -14 1 98.88 83 PHE B CA 1
ATOM 3930 C C . PHE B 1 83 ? 11.695 -12.992 -14.75 1 98.88 83 PHE B C 1
ATOM 3932 O O . PHE B 1 83 ? 12.312 -13.82 -15.414 1 98.88 83 PHE B O 1
ATOM 3939 N N . ASP B 1 84 ? 12.062 -11.758 -14.562 1 98.88 84 ASP B N 1
ATOM 3940 C CA . ASP B 1 84 ? 13.289 -11.297 -15.203 1 98.88 84 ASP B CA 1
ATOM 3941 C C . ASP B 1 84 ? 14.477 -12.195 -14.844 1 98.88 84 ASP B C 1
ATOM 3943 O O . ASP B 1 84 ? 14.656 -12.555 -13.68 1 98.88 84 ASP B O 1
ATOM 3947 N N . THR B 1 85 ? 15.195 -12.578 -15.805 1 98.75 85 THR B N 1
ATOM 3948 C CA . THR B 1 85 ? 16.406 -13.398 -15.711 1 98.75 85 THR B CA 1
ATOM 3949 C C . THR B 1 85 ? 17.547 -12.758 -16.5 1 98.75 85 THR B C 1
ATOM 3951 O O . THR B 1 85 ? 17.453 -12.578 -17.703 1 98.75 85 THR B O 1
ATOM 3954 N N . ALA B 1 86 ? 18.562 -12.438 -15.75 1 98.56 86 ALA B N 1
ATOM 3955 C CA . ALA B 1 86 ? 19.672 -11.68 -16.328 1 98.56 86 ALA B CA 1
ATOM 3956 C C . ALA B 1 86 ? 20.219 -12.383 -17.578 1 98.56 86 ALA B C 1
ATOM 3958 O O . ALA B 1 86 ? 20.609 -13.547 -17.516 1 98.56 86 ALA B O 1
ATOM 3959 N N . GLY B 1 87 ? 20.219 -11.664 -18.688 1 98.31 87 GLY B N 1
ATOM 3960 C CA . GLY B 1 87 ? 20.828 -12.148 -19.922 1 98.31 87 GLY B CA 1
ATOM 3961 C C . GLY B 1 87 ? 19.953 -13.148 -20.656 1 98.31 87 GLY B C 1
ATOM 3962 O O . GLY B 1 87 ? 20.344 -13.656 -21.703 1 98.31 87 GLY B O 1
ATOM 3963 N N . VAL B 1 88 ? 18.797 -13.5 -20.125 1 98.5 88 VAL B N 1
ATOM 3964 C CA . VAL B 1 88 ? 17.859 -14.461 -20.719 1 98.5 88 VAL B CA 1
ATOM 3965 C C . VAL B 1 88 ? 16.562 -13.75 -21.109 1 98.5 88 VAL B C 1
ATOM 3967 O O . VAL B 1 88 ? 16.031 -12.945 -20.344 1 98.5 88 VAL B O 1
ATOM 3970 N N . ALA B 1 89 ? 16.078 -14.039 -22.281 1 98.5 89 ALA B N 1
ATOM 3971 C CA . ALA B 1 89 ? 14.828 -13.438 -22.75 1 98.5 89 ALA B CA 1
ATOM 3972 C C . ALA B 1 89 ? 13.695 -13.711 -21.766 1 98.5 89 ALA B C 1
ATOM 3974 O O . ALA B 1 89 ? 13.539 -14.836 -21.281 1 98.5 89 ALA B O 1
ATOM 3975 N N . THR B 1 90 ? 12.992 -12.703 -21.406 1 98.75 90 THR B N 1
ATOM 3976 C CA . THR B 1 90 ? 11.773 -12.734 -20.594 1 98.75 90 THR B CA 1
ATOM 3977 C C . THR B 1 90 ? 10.641 -12 -21.297 1 98.75 90 THR B C 1
ATOM 3979 O O . THR B 1 90 ? 10.594 -10.766 -21.297 1 98.75 90 THR B O 1
ATOM 3982 N N . GLU B 1 91 ? 9.688 -12.812 -21.812 1 98.75 91 GLU B N 1
ATOM 3983 C CA . GLU B 1 91 ? 8.766 -12.227 -22.797 1 98.75 91 GLU B CA 1
ATOM 3984 C C . GLU B 1 91 ? 7.324 -12.312 -22.312 1 98.75 91 GLU B C 1
ATOM 3986 O O . GLU B 1 91 ? 6.41 -11.797 -22.953 1 98.75 91 GLU B O 1
ATOM 3991 N N . SER B 1 92 ? 7.09 -12.914 -21.188 1 98.62 92 SER B N 1
ATOM 3992 C CA . SER B 1 92 ? 5.797 -13 -20.516 1 98.62 92 SER B CA 1
ATOM 3993 C C . SER B 1 92 ? 4.719 -13.539 -21.453 1 98.62 92 SER B C 1
ATOM 3995 O O . SER B 1 92 ? 3.588 -13.055 -21.453 1 98.62 92 SER B O 1
ATOM 3997 N N . GLY B 1 93 ? 5.094 -14.484 -22.281 1 98.44 93 GLY B N 1
ATOM 3998 C CA . GLY B 1 93 ? 4.16 -15.172 -23.156 1 98.44 93 GLY B CA 1
ATOM 3999 C C . GLY B 1 93 ? 3.545 -14.25 -24.203 1 98.44 93 GLY B C 1
ATOM 4000 O O . GLY B 1 93 ? 2.475 -14.539 -24.734 1 98.44 93 GLY B O 1
ATOM 4001 N N . SER B 1 94 ? 4.082 -13.125 -24.469 1 98.69 94 SER B N 1
ATOM 4002 C CA . SER B 1 94 ? 3.48 -12.172 -25.391 1 98.69 94 SER B CA 1
ATOM 4003 C C . SER B 1 94 ? 4.48 -11.727 -26.453 1 98.69 94 SER B C 1
ATOM 4005 O O . SER B 1 94 ? 5.637 -11.43 -26.141 1 98.69 94 SER B O 1
ATOM 4007 N N . ARG B 1 95 ? 4.055 -11.617 -27.688 1 98.38 95 ARG B N 1
ATOM 4008 C CA . ARG B 1 95 ? 4.879 -11.094 -28.781 1 98.38 95 ARG B CA 1
ATOM 4009 C C . ARG B 1 95 ? 5.098 -9.594 -28.625 1 98.38 95 ARG B C 1
ATOM 4011 O O . ARG B 1 95 ? 5.98 -9.023 -29.281 1 98.38 95 ARG B O 1
ATOM 4018 N N . LEU B 1 96 ? 4.332 -8.914 -27.75 1 98.19 96 LEU B N 1
ATOM 4019 C CA . LEU B 1 96 ? 4.578 -7.512 -27.438 1 98.19 96 LEU B CA 1
ATOM 4020 C C . LEU B 1 96 ? 5.965 -7.336 -26.812 1 98.19 96 LEU B C 1
ATOM 4022 O O . LEU B 1 96 ? 6.566 -6.266 -26.938 1 98.19 96 LEU B O 1
ATOM 4026 N N . LEU B 1 97 ? 6.465 -8.406 -26.188 1 98.31 97 LEU B N 1
ATOM 4027 C CA . LEU B 1 97 ? 7.723 -8.305 -25.453 1 98.31 97 LEU B CA 1
ATOM 4028 C C . LEU B 1 97 ? 8.805 -9.156 -26.094 1 98.31 97 LEU B C 1
ATOM 4030 O O . LEU B 1 97 ? 9.805 -9.484 -25.469 1 98.31 97 LEU B O 1
ATOM 4034 N N . GLU B 1 98 ? 8.57 -9.531 -27.328 1 97.88 98 GLU B N 1
ATOM 4035 C CA . GLU B 1 98 ? 9.555 -10.328 -28.062 1 97.88 98 GLU B CA 1
ATOM 4036 C C . GLU B 1 98 ? 10.922 -9.648 -28.062 1 97.88 98 GLU B C 1
ATOM 4038 O O . GLU B 1 98 ? 11.031 -8.469 -28.375 1 97.88 98 GLU B O 1
ATOM 4043 N N . GLY B 1 99 ? 11.969 -10.344 -27.625 1 97.44 99 GLY B N 1
ATOM 4044 C CA . GLY B 1 99 ? 13.336 -9.836 -27.672 1 97.44 99 GLY B CA 1
ATOM 4045 C C . GLY B 1 99 ? 13.75 -9.133 -26.391 1 97.44 99 GLY B C 1
ATOM 4046 O O . GLY B 1 99 ? 14.906 -8.734 -26.25 1 97.44 99 GLY B O 1
ATOM 4047 N N . ARG B 1 100 ? 12.867 -8.969 -25.453 1 98.25 100 ARG B N 1
ATOM 4048 C CA . ARG B 1 100 ? 13.195 -8.312 -24.188 1 98.25 100 ARG B CA 1
ATOM 4049 C C . ARG B 1 100 ? 14.172 -9.164 -23.375 1 98.25 100 ARG B C 1
ATOM 4051 O O . ARG B 1 100 ? 13.859 -10.297 -23 1 98.25 100 ARG B O 1
ATOM 4058 N N . ILE B 1 101 ? 15.352 -8.633 -23.078 1 98.69 101 ILE B N 1
ATOM 4059 C CA . ILE B 1 101 ? 16.359 -9.328 -22.297 1 98.69 101 ILE B CA 1
ATOM 4060 C C . ILE B 1 101 ? 16.734 -8.492 -21.078 1 98.69 101 ILE B C 1
ATOM 4062 O O . ILE B 1 101 ? 17.438 -7.484 -21.203 1 98.69 101 ILE B O 1
ATOM 4066 N N . PRO B 1 102 ? 16.281 -8.852 -19.938 1 98.56 102 PRO B N 1
ATOM 4067 C CA . PRO B 1 102 ? 16.609 -8.102 -18.734 1 98.56 102 PRO B CA 1
ATOM 4068 C C . PRO B 1 102 ? 18.094 -8.156 -18.375 1 98.56 102 PRO B C 1
ATOM 4070 O O . PRO B 1 102 ? 18.766 -9.133 -18.703 1 98.56 102 PRO B O 1
ATOM 4073 N N . ALA B 1 103 ? 18.562 -7.125 -17.672 1 98.19 103 ALA B N 1
ATOM 4074 C CA . ALA B 1 103 ? 19.969 -7.031 -17.266 1 98.19 103 ALA B CA 1
ATOM 4075 C C . ALA B 1 103 ? 20.172 -7.648 -15.883 1 98.19 103 ALA B C 1
ATOM 4077 O O . ALA B 1 103 ? 21.297 -7.953 -15.5 1 98.19 103 ALA B O 1
ATOM 4078 N N . ALA B 1 104 ? 19.094 -7.816 -15.18 1 98.44 104 ALA B N 1
ATOM 4079 C CA . ALA B 1 104 ? 19.188 -8.32 -13.812 1 98.44 104 ALA B CA 1
ATOM 4080 C C . ALA B 1 104 ? 18.078 -9.336 -13.531 1 98.44 104 ALA B C 1
ATOM 4082 O O . ALA B 1 104 ? 17.047 -9.336 -14.203 1 98.44 104 ALA B O 1
ATOM 4083 N N . ASP B 1 105 ? 18.312 -10.18 -12.562 1 98.81 105 ASP B N 1
ATOM 4084 C CA . ASP B 1 105 ? 17.312 -11.133 -12.109 1 98.81 105 ASP B CA 1
ATOM 4085 C C . ASP B 1 105 ? 16.219 -10.43 -11.305 1 98.81 105 ASP B C 1
ATOM 4087 O O . ASP B 1 105 ? 16.484 -9.453 -10.602 1 98.81 105 ASP B O 1
ATOM 4091 N N . ALA B 1 106 ? 14.984 -10.938 -11.516 1 98.81 106 ALA B N 1
ATOM 4092 C CA . ALA B 1 106 ? 13.969 -10.555 -10.539 1 98.81 106 ALA B CA 1
ATOM 4093 C C . ALA B 1 106 ? 14.453 -10.812 -9.117 1 98.81 106 ALA B C 1
ATOM 4095 O O . ALA B 1 106 ? 15.211 -11.758 -8.875 1 98.81 106 ALA B O 1
ATOM 4096 N N . GLU B 1 107 ? 14.023 -10.078 -8.188 1 98.62 107 GLU B N 1
ATOM 4097 C CA . GLU B 1 107 ? 14.508 -10.18 -6.812 1 98.62 107 GLU B CA 1
ATOM 4098 C C . GLU B 1 107 ? 14.242 -11.562 -6.234 1 98.62 107 GLU B C 1
ATOM 4100 O O . GLU B 1 107 ? 15.094 -12.125 -5.539 1 98.62 107 GLU B O 1
ATOM 4105 N N . VAL B 1 108 ? 13.109 -12.133 -6.48 1 98.81 108 VAL B N 1
ATOM 4106 C CA . VAL B 1 108 ? 12.773 -13.453 -5.945 1 98.81 108 VAL B CA 1
ATOM 4107 C C . VAL B 1 108 ? 13.703 -14.508 -6.555 1 98.81 108 VAL B C 1
ATOM 4109 O O . VAL B 1 108 ? 14.078 -15.469 -5.887 1 98.81 108 VAL B O 1
ATOM 4112 N N . LEU B 1 109 ? 14 -14.359 -7.809 1 98.81 109 LEU B N 1
ATOM 4113 C CA . LEU B 1 109 ? 14.945 -15.273 -8.438 1 98.81 109 LEU B CA 1
ATOM 4114 C C . LEU B 1 109 ? 16.344 -15.102 -7.852 1 98.81 109 LEU B C 1
ATOM 4116 O O . LEU B 1 109 ? 17.031 -16.078 -7.574 1 98.81 109 LEU B O 1
ATOM 4120 N N . ALA B 1 110 ? 16.766 -13.883 -7.676 1 98.75 110 ALA B N 1
ATOM 4121 C CA . ALA B 1 110 ? 18.047 -13.602 -7.051 1 98.75 110 ALA B CA 1
ATOM 4122 C C . ALA B 1 110 ? 18.125 -14.219 -5.656 1 98.75 110 ALA B C 1
ATOM 4124 O O . ALA B 1 110 ? 19.125 -14.852 -5.305 1 98.75 110 ALA B O 1
ATOM 4125 N N . ASN B 1 111 ? 17.078 -14.023 -4.887 1 98.69 111 ASN B N 1
ATOM 4126 C CA . ASN B 1 111 ? 17.031 -14.594 -3.545 1 98.69 111 ASN B CA 1
ATOM 4127 C C . ASN B 1 111 ? 17.141 -16.125 -3.584 1 98.69 111 ASN B C 1
ATOM 4129 O O . ASN B 1 111 ? 17.875 -16.719 -2.795 1 98.69 111 ASN B O 1
ATOM 4133 N N . ALA B 1 112 ? 16.391 -16.719 -4.473 1 98.56 112 ALA B N 1
ATOM 4134 C CA . ALA B 1 112 ? 16.422 -18.172 -4.617 1 98.56 112 ALA B CA 1
ATOM 4135 C C . ALA B 1 112 ? 17.812 -18.656 -5 1 98.56 112 ALA B C 1
ATOM 4137 O O . ALA B 1 112 ? 18.297 -19.672 -4.473 1 98.56 112 ALA B O 1
ATOM 4138 N N . THR B 1 113 ? 18.406 -17.938 -5.918 1 98.38 113 THR B N 1
ATOM 4139 C CA . THR B 1 113 ? 19.75 -18.281 -6.355 1 98.38 113 THR B CA 1
ATOM 4140 C C . THR B 1 113 ? 20.75 -18.141 -5.207 1 98.38 113 THR B C 1
ATOM 4142 O O . THR B 1 113 ? 21.625 -18.984 -5.039 1 98.38 113 THR B O 1
ATOM 4145 N N . HIS B 1 114 ? 20.594 -17.141 -4.387 1 98 114 HIS B N 1
ATOM 4146 C CA . HIS B 1 114 ? 21.453 -16.922 -3.23 1 98 114 HIS B CA 1
ATOM 4147 C C . HIS B 1 114 ? 21.312 -18.047 -2.209 1 98 114 HIS B C 1
ATOM 4149 O O . HIS B 1 114 ? 22.203 -18.266 -1.391 1 98 114 HIS B O 1
ATOM 4155 N N . GLN B 1 115 ? 20.188 -18.75 -2.305 1 98.19 115 GLN B N 1
ATOM 4156 C CA . GLN B 1 115 ? 19.953 -19.859 -1.398 1 98.19 115 GLN B CA 1
ATOM 4157 C C . GLN B 1 115 ? 20.312 -21.188 -2.059 1 98.19 115 GLN B C 1
ATOM 4159 O O . GLN B 1 115 ? 20.109 -22.25 -1.474 1 98.19 115 GLN B O 1
ATOM 4164 N N . GLY B 1 116 ? 20.766 -21.156 -3.307 1 98.56 116 GLY B N 1
ATOM 4165 C CA . GLY B 1 116 ? 21.422 -22.297 -3.934 1 98.56 116 GLY B CA 1
ATOM 4166 C C . GLY B 1 116 ? 20.531 -23.016 -4.922 1 98.56 116 GLY B C 1
ATOM 4167 O O . GLY B 1 116 ? 20.922 -24.031 -5.488 1 98.56 116 GLY B O 1
ATOM 4168 N N . LEU B 1 117 ? 19.328 -22.531 -5.152 1 98.81 117 LEU B N 1
ATOM 4169 C CA . LEU B 1 117 ? 18.469 -23.188 -6.129 1 98.81 117 LEU B CA 1
ATOM 4170 C C . LEU B 1 117 ? 19.047 -23.062 -7.535 1 98.81 117 LEU B C 1
ATOM 4172 O O . LEU B 1 117 ? 19.781 -22.109 -7.832 1 98.81 117 LEU B O 1
ATOM 4176 N N . VAL B 1 118 ? 18.75 -24.031 -8.328 1 98.88 118 VAL B N 1
ATOM 4177 C CA . VAL B 1 118 ? 19.25 -24.109 -9.703 1 98.88 118 VAL B CA 1
ATOM 4178 C C . VAL B 1 118 ? 18.125 -23.766 -10.672 1 98.88 118 VAL B C 1
ATOM 4180 O O . VAL B 1 118 ? 17.031 -24.344 -10.594 1 98.88 118 VAL B O 1
ATOM 4183 N N . CYS B 1 119 ? 18.344 -22.875 -11.586 1 98.88 119 CYS B N 1
ATOM 4184 C CA . CYS B 1 119 ? 17.359 -22.438 -12.562 1 98.88 119 CYS B CA 1
ATOM 4185 C C . CYS B 1 119 ? 17.438 -23.266 -13.836 1 98.88 119 CYS B C 1
ATOM 4187 O O . CYS B 1 119 ? 18.391 -23.172 -14.586 1 98.88 119 CYS B O 1
ATOM 4189 N N . LEU B 1 120 ? 16.359 -24 -14.102 1 98.81 120 LEU B N 1
ATOM 4190 C CA . LEU B 1 120 ? 16.328 -24.875 -15.266 1 98.81 120 LEU B CA 1
ATOM 4191 C C . LEU B 1 120 ? 15.906 -24.109 -16.516 1 98.81 120 LEU B C 1
ATOM 4193 O O . LEU B 1 120 ? 16.188 -24.547 -17.641 1 98.81 120 LEU B O 1
ATOM 4197 N N . GLY B 1 121 ? 15.164 -23.062 -16.266 1 98.75 121 GLY B N 1
ATOM 4198 C CA . GLY B 1 121 ? 14.703 -22.328 -17.438 1 98.75 121 GLY B CA 1
ATOM 4199 C C . GLY B 1 121 ? 13.391 -21.609 -17.188 1 98.75 121 GLY B C 1
ATOM 4200 O O . GLY B 1 121 ? 12.953 -21.453 -16.047 1 98.75 121 GLY B O 1
ATOM 4201 N N . LYS B 1 122 ? 12.859 -21 -18.328 1 98.88 122 LYS B N 1
ATOM 4202 C CA . LYS B 1 122 ? 11.625 -20.219 -18.359 1 98.88 122 LYS B CA 1
ATOM 4203 C C . LYS B 1 122 ? 10.492 -21 -19 1 98.88 122 LYS B C 1
ATOM 4205 O O . LYS B 1 122 ? 10.648 -21.578 -20.078 1 98.88 122 LYS B O 1
ATOM 4210 N N . THR B 1 123 ? 9.375 -21.016 -18.328 1 98.94 123 THR B N 1
ATOM 4211 C CA . THR B 1 123 ? 8.273 -21.828 -18.812 1 98.94 123 THR B CA 1
ATOM 4212 C C . THR B 1 123 ? 7.203 -20.969 -19.469 1 98.94 123 THR B C 1
ATOM 4214 O O . THR B 1 123 ? 7.023 -19.812 -19.109 1 98.94 123 THR B O 1
ATOM 4217 N N . HIS B 1 124 ? 6.52 -21.625 -20.438 1 98.81 124 HIS B N 1
ATOM 4218 C CA . HIS B 1 124 ? 5.441 -20.938 -21.141 1 98.81 124 HIS B CA 1
ATOM 4219 C C . HIS B 1 124 ? 4.301 -20.594 -20.188 1 98.81 124 HIS B C 1
ATOM 4221 O O . HIS B 1 124 ? 4.188 -21.172 -19.109 1 98.81 124 HIS B O 1
ATOM 4227 N N . MET B 1 125 ? 3.527 -19.672 -20.609 1 98.69 125 MET B N 1
ATOM 4228 C CA . MET B 1 125 ? 2.457 -19.078 -19.812 1 98.69 125 MET B CA 1
ATOM 4229 C C . MET B 1 125 ? 1.37 -18.5 -20.703 1 98.69 125 MET B C 1
ATOM 4231 O O . MET B 1 125 ? 1.553 -18.375 -21.922 1 98.69 125 MET B O 1
ATOM 4235 N N . THR B 1 126 ? 0.249 -18.172 -20.016 1 97.56 126 THR B N 1
ATOM 4236 C CA . THR B 1 126 ? -0.757 -17.344 -20.672 1 97.56 126 THR B CA 1
ATOM 4237 C C . THR B 1 126 ? -0.205 -15.953 -20.969 1 97.56 126 THR B C 1
ATOM 4239 O O . THR B 1 126 ? 0.534 -15.391 -20.156 1 97.56 126 THR B O 1
ATOM 4242 N N . GLU B 1 127 ? -0.659 -15.438 -22.094 1 98.12 127 GLU B N 1
ATOM 4243 C CA . GLU B 1 127 ? -0.199 -14.125 -22.531 1 98.12 127 GLU B CA 1
ATOM 4244 C C . GLU B 1 127 ? -0.439 -13.07 -21.453 1 98.12 127 GLU B C 1
ATOM 4246 O O . GLU B 1 127 ? -1.577 -12.852 -21.031 1 98.12 127 GLU B O 1
ATOM 4251 N N . LEU B 1 128 ? 0.654 -12.461 -20.938 1 98.31 128 LEU B N 1
ATOM 4252 C CA . LEU B 1 128 ? 0.672 -11.406 -19.922 1 98.31 128 LEU B CA 1
ATOM 4253 C C . LEU B 1 128 ? -0.114 -11.82 -18.688 1 98.31 128 LEU B C 1
ATOM 4255 O O . LEU B 1 128 ? -0.638 -10.969 -17.969 1 98.31 128 LEU B O 1
ATOM 4259 N N . ALA B 1 129 ? -0.299 -13.117 -18.531 1 98.06 129 ALA B N 1
ATOM 4260 C CA . ALA B 1 129 ? -0.814 -13.766 -17.328 1 98.06 129 ALA B CA 1
ATOM 4261 C C . ALA B 1 129 ? -2.299 -13.461 -17.141 1 98.06 129 ALA B C 1
ATOM 4263 O O . ALA B 1 129 ? -2.807 -13.492 -16.016 1 98.06 129 ALA B O 1
ATOM 4264 N N . PHE B 1 130 ? -3.084 -13.148 -18.297 1 96.94 130 PHE B N 1
ATOM 4265 C CA . PHE B 1 130 ? -4.441 -12.664 -18.094 1 96.94 130 PHE B CA 1
ATOM 4266 C C . PHE B 1 130 ? -5.465 -13.68 -18.562 1 96.94 130 PHE B C 1
ATOM 4268 O O . PHE B 1 130 ? -6.375 -13.344 -19.328 1 96.94 130 PHE B O 1
ATOM 4275 N N . SER B 1 131 ? -5.371 -14.898 -18.016 1 93.06 131 SER B N 1
ATOM 4276 C CA . SER B 1 131 ? -6.355 -15.953 -18.203 1 93.06 131 SER B CA 1
ATOM 4277 C C . SER B 1 131 ? -6.133 -17.109 -17.219 1 93.06 131 SER B C 1
ATOM 4279 O O . SER B 1 131 ? -5.008 -17.328 -16.766 1 93.06 131 SER B O 1
ATOM 4281 N N . GLY B 1 132 ? -7.258 -17.766 -16.953 1 95.5 132 GLY B N 1
ATOM 4282 C CA . GLY B 1 132 ? -7.176 -18.891 -16.031 1 95.5 132 GLY B CA 1
ATOM 4283 C C . GLY B 1 132 ? -7.051 -20.219 -16.734 1 95.5 132 GLY B C 1
ATOM 4284 O O . GLY B 1 132 ? -6.945 -21.266 -16.078 1 95.5 132 GLY B O 1
ATOM 4285 N N . LEU B 1 133 ? -6.867 -20.25 -18.047 1 97.12 133 LEU B N 1
ATOM 4286 C CA . LEU B 1 133 ? -7.051 -21.5 -18.781 1 97.12 133 LEU B CA 1
ATOM 4287 C C . LEU B 1 133 ? -5.707 -22.062 -19.234 1 97.12 133 LEU B C 1
ATOM 4289 O O . LEU B 1 133 ? -5.598 -23.25 -19.516 1 97.12 133 LEU B O 1
ATOM 4293 N N . GLY B 1 134 ? -4.703 -21.234 -19.391 1 97.12 134 GLY B N 1
ATOM 4294 C CA . GLY B 1 134 ? -3.375 -21.688 -19.781 1 97.12 134 GLY B CA 1
ATOM 4295 C C . GLY B 1 134 ? -3.184 -21.781 -21.281 1 97.12 134 GLY B C 1
ATOM 4296 O O . GLY B 1 134 ? -2.143 -22.25 -21.75 1 97.12 134 GLY B O 1
ATOM 4297 N N . LEU B 1 135 ? -4.18 -21.297 -22.031 1 96.81 135 LEU B N 1
ATOM 4298 C CA . LEU B 1 135 ? -4.125 -21.297 -23.484 1 96.81 135 LEU B CA 1
ATOM 4299 C C . LEU B 1 135 ? -3.338 -20.094 -23.984 1 96.81 135 LEU B C 1
ATOM 4301 O O . LEU B 1 135 ? -3.574 -18.953 -23.562 1 96.81 135 LEU B O 1
ATOM 4305 N N . ASN B 1 136 ? -2.365 -20.344 -24.906 1 97.44 136 ASN B N 1
ATOM 4306 C CA . ASN B 1 136 ? -1.625 -19.266 -25.531 1 97.44 136 ASN B CA 1
ATOM 4307 C C . ASN B 1 136 ? -1.25 -19.594 -26.984 1 97.44 136 ASN B C 1
ATOM 4309 O O . ASN B 1 136 ? -0.184 -20.156 -27.234 1 97.44 136 ASN B O 1
ATOM 4313 N N . PRO B 1 137 ? -2.053 -19.25 -27.891 1 95.25 137 PRO B N 1
ATOM 4314 C CA . PRO B 1 137 ? -1.771 -19.531 -29.297 1 95.25 137 PRO B CA 1
ATOM 4315 C C . PRO B 1 137 ? -0.649 -18.656 -29.859 1 95.25 137 PRO B C 1
ATOM 4317 O O . PRO B 1 137 ? -0.141 -18.938 -30.953 1 95.25 137 PRO B O 1
ATOM 4320 N N . MET B 1 138 ? -0.237 -17.656 -29.188 1 96.69 138 MET B N 1
ATOM 4321 C CA . MET B 1 138 ? 0.781 -16.734 -29.688 1 96.69 138 MET B CA 1
ATOM 4322 C C . MET B 1 138 ? 2.18 -17.297 -29.484 1 96.69 138 MET B C 1
ATOM 4324 O O . MET B 1 138 ? 3.119 -16.922 -30.188 1 96.69 138 MET B O 1
ATOM 4328 N N . THR B 1 139 ? 2.34 -18.156 -28.438 1 97.5 139 THR B N 1
ATOM 4329 C CA . THR B 1 139 ? 3.613 -18.812 -28.172 1 97.5 139 THR B CA 1
ATOM 4330 C C . THR B 1 139 ? 3.441 -20.328 -28.109 1 97.5 139 THR B C 1
ATOM 4332 O O . THR B 1 139 ? 3.607 -21.016 -29.125 1 97.5 139 THR B O 1
ATOM 4335 N N . ALA B 1 140 ? 2.908 -20.828 -26.984 1 97.94 140 ALA B N 1
ATOM 4336 C CA . ALA B 1 140 ? 2.623 -22.266 -26.859 1 97.94 140 ALA B CA 1
ATOM 4337 C C . ALA B 1 140 ? 1.676 -22.531 -25.688 1 97.94 140 ALA B C 1
ATOM 4339 O O . ALA B 1 140 ? 1.705 -21.828 -24.688 1 97.94 140 ALA B O 1
ATOM 4340 N N . THR B 1 141 ? 0.861 -23.516 -25.906 1 98.19 141 THR B N 1
ATOM 4341 C CA . THR B 1 141 ? -0.02 -24.016 -24.859 1 98.19 141 THR B CA 1
ATOM 4342 C C . THR B 1 141 ? 0.519 -25.328 -24.266 1 98.19 141 THR B C 1
ATOM 4344 O O . THR B 1 141 ? 0.546 -26.344 -24.953 1 98.19 141 THR B O 1
ATOM 4347 N N . PRO B 1 142 ? 0.967 -25.266 -23.047 1 98.69 142 PRO B N 1
ATOM 4348 C CA . PRO B 1 142 ? 1.44 -26.5 -22.406 1 98.69 142 PRO B CA 1
ATOM 4349 C C . PRO B 1 142 ? 0.345 -27.562 -22.281 1 98.69 142 PRO B C 1
ATOM 4351 O O . PRO B 1 142 ? -0.842 -27.219 -22.281 1 98.69 142 PRO B O 1
ATOM 4354 N N . PRO B 1 143 ? 0.74 -28.812 -22.172 1 98.31 143 PRO B N 1
ATOM 4355 C CA . PRO B 1 143 ? -0.245 -29.875 -21.984 1 98.31 143 PRO B CA 1
ATOM 4356 C C . PRO B 1 143 ? -0.69 -30.031 -20.531 1 98.31 143 PRO B C 1
ATOM 4358 O O . PRO B 1 143 ? -0.009 -29.547 -19.625 1 98.31 143 PRO B O 1
ATOM 4361 N N . ASN B 1 144 ? -1.876 -30.594 -20.422 1 98.56 144 ASN B N 1
ATOM 4362 C CA . ASN B 1 144 ? -2.324 -31.078 -19.125 1 98.56 144 ASN B CA 1
ATOM 4363 C C . ASN B 1 144 ? -1.78 -32.469 -18.828 1 98.56 144 ASN B C 1
ATOM 4365 O O . ASN B 1 144 ? -1.767 -33.344 -19.703 1 98.56 144 ASN B O 1
ATOM 4369 N N . ALA B 1 145 ? -1.313 -32.719 -17.688 1 97.88 145 ALA B N 1
ATOM 4370 C CA . ALA B 1 145 ? -0.634 -33.969 -17.344 1 97.88 145 ALA B CA 1
ATOM 4371 C C . ALA B 1 145 ? -1.611 -35.125 -17.344 1 97.88 145 ALA B C 1
ATOM 4373 O O . ALA B 1 145 ? -1.22 -36.281 -17.578 1 97.88 145 ALA B O 1
ATOM 4374 N N . ASN B 1 146 ? -2.896 -34.875 -17.016 1 98.12 146 ASN B N 1
ATOM 4375 C CA . ASN B 1 146 ? -3.906 -35.906 -16.969 1 98.12 146 ASN B CA 1
ATOM 4376 C C . ASN B 1 146 ? -4.414 -36.281 -18.359 1 98.12 146 ASN B C 1
ATOM 4378 O O . ASN B 1 146 ? -4.785 -37.406 -18.625 1 98.12 146 ASN B O 1
ATOM 4382 N N . ASP B 1 147 ? -4.477 -35.312 -19.25 1 98.25 147 ASP B N 1
ATOM 4383 C CA . ASP B 1 147 ? -4.875 -35.438 -20.641 1 98.25 147 ASP B CA 1
ATOM 4384 C C . ASP B 1 147 ? -4.348 -34.281 -21.469 1 98.25 147 ASP B C 1
ATOM 4386 O O . ASP B 1 147 ? -4.816 -33.156 -21.328 1 98.25 147 ASP B O 1
ATOM 4390 N N . PRO B 1 148 ? -3.404 -34.562 -22.359 1 97.75 148 PRO B N 1
ATOM 4391 C CA . PRO B 1 148 ? -2.727 -33.469 -23.078 1 97.75 148 PRO B CA 1
ATOM 4392 C C . PRO B 1 148 ? -3.682 -32.625 -23.938 1 97.75 148 PRO B C 1
ATOM 4394 O O . PRO B 1 148 ? -3.312 -31.562 -24.422 1 97.75 148 PRO B O 1
ATOM 4397 N N . ALA B 1 149 ? -4.914 -33.125 -24.141 1 97.56 149 ALA B N 1
ATOM 4398 C CA . ALA B 1 149 ? -5.891 -32.406 -24.938 1 97.56 149 ALA B CA 1
ATOM 4399 C C . ALA B 1 149 ? -6.629 -31.359 -24.109 1 97.56 149 ALA B C 1
ATOM 4401 O O . ALA B 1 149 ? -7.312 -30.5 -24.641 1 97.56 149 ALA B O 1
ATOM 4402 N N . LEU B 1 150 ? -6.457 -31.422 -22.812 1 98.44 150 LEU B N 1
ATOM 4403 C CA . LEU B 1 150 ? -7.172 -30.531 -21.891 1 98.44 150 LEU B CA 1
ATOM 4404 C C . LEU B 1 150 ? -6.305 -29.328 -21.516 1 98.44 150 LEU B C 1
ATOM 4406 O O . LEU B 1 150 ? -5.082 -29.375 -21.656 1 98.44 150 LEU B O 1
ATOM 4410 N N . ALA B 1 151 ? -6.965 -28.281 -21.141 1 98.44 151 ALA B N 1
ATOM 4411 C CA . ALA B 1 151 ? -6.273 -27.062 -20.703 1 98.44 151 ALA B CA 1
ATOM 4412 C C . ALA B 1 151 ? -5.434 -27.328 -19.453 1 98.44 151 ALA B C 1
ATOM 4414 O O . ALA B 1 151 ? -5.879 -28 -18.531 1 98.44 151 ALA B O 1
ATOM 4415 N N . PRO B 1 152 ? -4.266 -26.812 -19.422 1 98.31 152 PRO B N 1
ATOM 4416 C CA . PRO B 1 152 ? -3.373 -27.047 -18.281 1 98.31 152 PRO B CA 1
ATOM 4417 C C . PRO B 1 152 ? -3.686 -26.156 -17.094 1 98.31 152 PRO B C 1
ATOM 4419 O O . PRO B 1 152 ? -3.184 -26.391 -15.992 1 98.31 152 PRO B O 1
ATOM 4422 N N . GLY B 1 153 ? -4.516 -25.141 -17.281 1 97.38 153 GLY B N 1
ATOM 4423 C CA . GLY B 1 153 ? -4.688 -24.125 -16.281 1 97.38 153 GLY B CA 1
ATOM 4424 C C . GLY B 1 153 ? -3.674 -23 -16.391 1 97.38 153 GLY B C 1
ATOM 4425 O O . GLY B 1 153 ? -2.518 -23.234 -16.75 1 97.38 153 GLY B O 1
ATOM 4426 N N . GLY B 1 154 ? -4.02 -21.781 -16.094 1 91.12 154 GLY B N 1
ATOM 4427 C CA . GLY B 1 154 ? -3.174 -20.609 -16.281 1 91.12 154 GLY B CA 1
ATOM 4428 C C . GLY B 1 154 ? -3.275 -19.625 -15.125 1 91.12 154 GLY B C 1
ATOM 4429 O O . GLY B 1 154 ? -4.137 -19.766 -14.258 1 91.12 154 GLY B O 1
ATOM 4430 N N . SER B 1 155 ? -2.232 -18.625 -15.109 1 95.81 155 SER B N 1
ATOM 4431 C CA . SER B 1 155 ? -1.304 -18.281 -16.172 1 95.81 155 SER B CA 1
ATOM 4432 C C . SER B 1 155 ? 0.024 -19.016 -16.016 1 95.81 155 SER B C 1
ATOM 4434 O O . SER B 1 155 ? 0.874 -18.969 -16.906 1 95.81 155 SER B O 1
ATOM 4436 N N . SER B 1 156 ? 0.233 -19.828 -14.977 1 98.75 156 SER B N 1
ATOM 4437 C CA . SER B 1 156 ? 1.501 -20.531 -14.781 1 98.75 156 SER B CA 1
ATOM 4438 C C . SER B 1 156 ? 1.443 -21.953 -15.336 1 98.75 156 SER B C 1
ATOM 4440 O O . SER B 1 156 ? 1.868 -22.906 -14.672 1 98.75 156 SER B O 1
ATOM 4442 N N . SER B 1 157 ? 0.982 -22.094 -16.5 1 98.62 157 SER B N 1
ATOM 4443 C CA . SER B 1 157 ? 0.674 -23.375 -17.125 1 98.62 157 SER B CA 1
ATOM 4444 C C . SER B 1 157 ? 1.936 -24.203 -17.328 1 98.62 157 SER B C 1
ATOM 4446 O O . SER B 1 157 ? 1.97 -25.391 -16.984 1 98.62 157 SER B O 1
ATOM 4448 N N . GLY B 1 158 ? 2.963 -23.609 -17.906 1 98.88 158 GLY B N 1
ATOM 4449 C CA . GLY B 1 158 ? 4.203 -24.328 -18.141 1 98.88 158 GLY B CA 1
ATOM 4450 C C . GLY B 1 158 ? 4.895 -24.766 -16.859 1 98.88 158 GLY B C 1
ATOM 4451 O O . GLY B 1 158 ? 5.492 -25.844 -16.812 1 98.88 158 GLY B O 1
ATOM 4452 N N . ALA B 1 159 ? 4.848 -23.922 -15.875 1 98.88 159 ALA B N 1
ATOM 4453 C CA . ALA B 1 159 ? 5.426 -24.266 -14.578 1 98.88 159 ALA B CA 1
ATOM 4454 C C . ALA B 1 159 ? 4.766 -25.516 -14.008 1 98.88 159 ALA B C 1
ATOM 4456 O O . ALA B 1 159 ? 5.449 -26.438 -13.539 1 98.88 159 ALA B O 1
ATOM 4457 N N . ALA B 1 160 ? 3.449 -25.547 -14.078 1 98.88 160 ALA B N 1
ATOM 4458 C CA . ALA B 1 160 ? 2.717 -26.719 -13.594 1 98.88 160 ALA B CA 1
ATOM 4459 C C . ALA B 1 160 ? 3.092 -27.969 -14.383 1 98.88 160 ALA B C 1
ATOM 4461 O O . ALA B 1 160 ? 3.375 -29.016 -13.805 1 98.88 160 ALA B O 1
ATOM 4462 N N . ALA B 1 161 ? 3.105 -27.859 -15.68 1 98.81 161 ALA B N 1
ATOM 4463 C CA . ALA B 1 161 ? 3.43 -29 -16.547 1 98.81 161 ALA B CA 1
ATOM 4464 C C . ALA B 1 161 ? 4.852 -29.484 -16.281 1 98.81 161 ALA B C 1
ATOM 4466 O O . ALA B 1 161 ? 5.098 -30.703 -16.25 1 98.81 161 ALA B O 1
ATOM 4467 N N . SER B 1 162 ? 5.781 -28.547 -16.109 1 98.88 162 SER B N 1
ATOM 4468 C CA . SER B 1 162 ? 7.168 -28.938 -15.867 1 98.88 162 SER B CA 1
ATOM 4469 C C . SER B 1 162 ? 7.289 -29.828 -14.633 1 98.88 162 SER B C 1
ATOM 4471 O O . SER B 1 162 ? 8.055 -30.797 -14.633 1 98.88 162 SER B O 1
ATOM 4473 N N . VAL B 1 163 ? 6.527 -29.531 -13.609 1 98.88 163 VAL B N 1
ATOM 4474 C CA . VAL B 1 163 ? 6.57 -30.297 -12.375 1 98.88 163 VAL B CA 1
ATOM 4475 C C . VAL B 1 163 ? 5.816 -31.609 -12.562 1 98.88 163 VAL B C 1
ATOM 4477 O O . VAL B 1 163 ? 6.316 -32.688 -12.203 1 98.88 163 VAL B O 1
ATOM 4480 N N . ALA B 1 164 ? 4.633 -31.547 -13.156 1 98.62 164 ALA B N 1
ATOM 4481 C CA . ALA B 1 164 ? 3.756 -32.719 -13.281 1 98.62 164 ALA B CA 1
ATOM 4482 C C . ALA B 1 164 ? 4.398 -33.781 -14.148 1 98.62 164 ALA B C 1
ATOM 4484 O O . ALA B 1 164 ? 4.207 -35 -13.906 1 98.62 164 ALA B O 1
ATOM 4485 N N . PHE B 1 165 ? 5.176 -33.406 -15.125 1 98.31 165 PHE B N 1
ATOM 4486 C CA . PHE B 1 165 ? 5.824 -34.344 -16.016 1 98.31 165 PHE B CA 1
ATOM 4487 C C . PHE B 1 165 ? 7.219 -34.719 -15.516 1 98.31 165 PHE B C 1
ATOM 4489 O O . PHE B 1 165 ? 7.977 -35.406 -16.203 1 98.31 165 PHE B O 1
ATOM 4496 N N . GLY B 1 166 ? 7.629 -34.219 -14.359 1 98.19 166 GLY B N 1
ATOM 4497 C CA . GLY B 1 166 ? 8.898 -34.562 -13.75 1 98.19 166 GLY B CA 1
ATOM 4498 C C . GLY B 1 166 ? 10.086 -33.875 -14.391 1 98.19 166 GLY B C 1
ATOM 4499 O O . GLY B 1 166 ? 11.203 -34.375 -14.367 1 98.19 166 GLY B O 1
ATOM 4500 N N . LEU B 1 167 ? 9.875 -32.75 -14.992 1 98.62 167 LEU B N 1
ATOM 4501 C CA . LEU B 1 167 ? 10.93 -32.031 -15.695 1 98.62 167 LEU B CA 1
ATOM 4502 C C . LEU B 1 167 ? 11.523 -30.938 -14.805 1 98.62 167 LEU B C 1
ATOM 4504 O O . LEU B 1 167 ? 12.492 -30.281 -15.188 1 98.62 167 LEU B O 1
ATOM 4508 N N . ALA B 1 168 ? 11.008 -30.688 -13.664 1 98.88 168 ALA B N 1
ATOM 4509 C CA . ALA B 1 168 ? 11.508 -29.812 -12.602 1 98.88 168 ALA B CA 1
ATOM 4510 C C . ALA B 1 168 ? 11.039 -30.297 -11.234 1 98.88 168 ALA B C 1
ATOM 4512 O O . ALA B 1 168 ? 9.977 -30.906 -11.117 1 98.88 168 ALA B O 1
ATOM 4513 N N . ALA B 1 169 ? 11.797 -30.031 -10.234 1 98.81 169 ALA B N 1
ATOM 4514 C CA . ALA B 1 169 ? 11.414 -30.422 -8.883 1 98.81 169 ALA B CA 1
ATOM 4515 C C . ALA B 1 169 ? 10.25 -29.578 -8.375 1 98.81 169 ALA B C 1
ATOM 4517 O O . ALA B 1 169 ? 9.445 -30.047 -7.562 1 98.81 169 ALA B O 1
ATOM 4518 N N . ALA B 1 170 ? 10.156 -28.391 -8.797 1 98.88 170 ALA B N 1
ATOM 4519 C CA . ALA B 1 170 ? 9.102 -27.422 -8.508 1 98.88 170 ALA B CA 1
ATOM 4520 C C . ALA B 1 170 ? 9.086 -26.312 -9.547 1 98.88 170 ALA B C 1
ATOM 4522 O O . ALA B 1 170 ? 10.016 -26.188 -10.352 1 98.88 170 ALA B O 1
ATOM 4523 N N . GLY B 1 171 ? 8.039 -25.578 -9.633 1 98.88 171 GLY B N 1
ATOM 4524 C CA . GLY B 1 171 ? 7.922 -24.406 -10.477 1 98.88 171 GLY B CA 1
ATOM 4525 C C . GLY B 1 171 ? 7.508 -23.15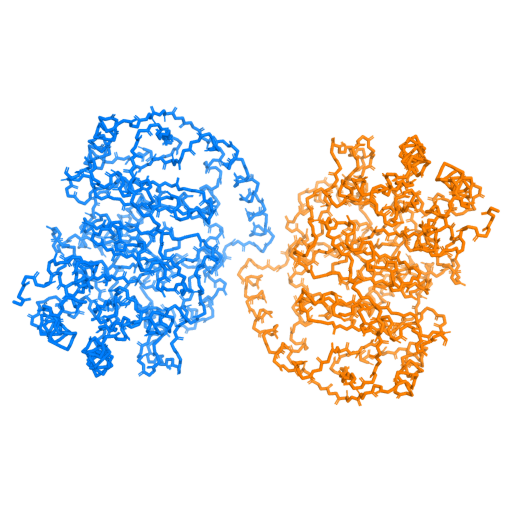6 -9.711 1 98.88 171 GLY B C 1
ATOM 4526 O O . GLY B 1 171 ? 6.828 -23.25 -8.688 1 98.88 171 GLY B O 1
ATOM 4527 N N . ILE B 1 172 ? 7.973 -21.984 -10.18 1 98.94 172 ILE B N 1
ATOM 4528 C CA . ILE B 1 172 ? 7.551 -20.703 -9.617 1 98.94 172 ILE B CA 1
ATOM 4529 C C . ILE B 1 172 ? 6.668 -19.969 -10.617 1 98.94 172 ILE B C 1
ATOM 4531 O O . ILE B 1 172 ? 7.016 -19.859 -11.797 1 98.94 172 ILE B O 1
ATOM 4535 N N . GLY B 1 173 ? 5.531 -19.594 -10.148 1 98.88 173 GLY B N 1
ATOM 4536 C CA . GLY B 1 173 ? 4.609 -18.812 -10.953 1 98.88 173 GLY B CA 1
ATOM 4537 C C . GLY B 1 173 ? 4.098 -17.578 -10.242 1 98.88 173 GLY B C 1
ATOM 4538 O O . GLY B 1 173 ? 4.641 -17.172 -9.211 1 98.88 173 GLY B O 1
ATOM 4539 N N . SER B 1 174 ? 3.227 -16.859 -10.906 1 98.75 174 SER B N 1
ATOM 4540 C CA . SER B 1 174 ? 2.523 -15.719 -10.336 1 98.75 174 SER B CA 1
ATOM 4541 C C . SER B 1 174 ? 1.021 -15.969 -10.266 1 98.75 174 SER B C 1
ATOM 4543 O O . SER B 1 174 ? 0.497 -16.828 -10.977 1 98.75 174 SER B O 1
ATOM 4545 N N . ASP B 1 175 ? 0.401 -15.312 -9.359 1 98.75 175 ASP B N 1
ATOM 4546 C CA . ASP B 1 175 ? -1.034 -15.461 -9.141 1 98.75 175 ASP B CA 1
ATOM 4547 C C . ASP B 1 175 ? -1.697 -14.102 -8.922 1 98.75 175 ASP B C 1
ATOM 4549 O O . ASP B 1 175 ? -1.419 -13.422 -7.93 1 98.75 175 ASP B O 1
ATOM 4553 N N . THR B 1 176 ? -2.551 -13.711 -9.844 1 98.38 176 THR B N 1
ATOM 4554 C CA . THR B 1 176 ? -3.297 -12.461 -9.789 1 98.38 176 THR B CA 1
ATOM 4555 C C . THR B 1 176 ? -4.781 -12.719 -9.555 1 98.38 176 THR B C 1
ATOM 4557 O O . THR B 1 176 ? -5.512 -11.836 -9.109 1 98.38 176 THR B O 1
ATOM 4560 N N . GLY B 1 177 ? -5.188 -13.969 -9.859 1 98.06 177 GLY B N 1
ATOM 4561 C CA . GLY B 1 177 ? -6.578 -14.375 -9.719 1 98.06 177 GLY B CA 1
ATOM 4562 C C . GLY B 1 177 ? -6.75 -15.875 -9.594 1 98.06 177 GLY B C 1
ATOM 4563 O O . GLY B 1 177 ? -7.871 -16.375 -9.461 1 98.06 177 GLY B O 1
ATOM 4564 N N . GLY B 1 178 ? -5.648 -16.594 -9.633 1 98.38 178 GLY B N 1
ATOM 4565 C CA . GLY B 1 178 ? -5.719 -18.047 -9.555 1 98.38 178 GLY B CA 1
ATOM 4566 C C . GLY B 1 178 ? -4.594 -18.734 -10.305 1 98.38 178 GLY B C 1
ATOM 4567 O O . GLY B 1 178 ? -4.535 -19.953 -10.352 1 98.38 178 GLY B O 1
ATOM 4568 N N . SER B 1 179 ? -3.645 -18.016 -10.703 1 98.06 179 SER B N 1
ATOM 4569 C CA . SER B 1 179 ? -2.723 -18.453 -11.742 1 98.06 179 SER B CA 1
ATOM 4570 C C . SER B 1 179 ? -1.652 -19.375 -11.172 1 98.06 179 SER B C 1
ATOM 4572 O O . SER B 1 179 ? -0.865 -19.969 -11.922 1 98.06 179 SER B O 1
ATOM 4574 N N . VAL B 1 180 ? -1.561 -19.531 -9.977 1 98.81 180 VAL B N 1
ATOM 4575 C CA . VAL B 1 180 ? -0.739 -20.578 -9.375 1 98.81 180 VAL B CA 1
ATOM 4576 C C . VAL B 1 180 ? -1.623 -21.734 -8.945 1 98.81 180 VAL B C 1
ATOM 4578 O O . VAL B 1 180 ? -1.276 -22.906 -9.172 1 98.81 180 VAL B O 1
ATOM 4581 N N . ARG B 1 181 ? -2.764 -21.453 -8.484 1 98.88 181 ARG B N 1
ATOM 4582 C CA . ARG B 1 181 ? -3.635 -22.438 -7.855 1 98.88 181 ARG B CA 1
ATOM 4583 C C . ARG B 1 181 ? -4.367 -23.266 -8.906 1 98.88 181 ARG B C 1
ATOM 4585 O O . ARG B 1 181 ? -4.484 -24.484 -8.766 1 98.88 181 ARG B O 1
ATOM 4592 N N . VAL B 1 182 ? -4.828 -22.656 -9.977 1 98.81 182 VAL B N 1
ATOM 4593 C CA . VAL B 1 182 ? -5.59 -23.375 -10.992 1 98.81 182 VAL B CA 1
ATOM 4594 C C . VAL B 1 182 ? -4.68 -24.359 -11.711 1 98.81 182 VAL B C 1
ATOM 4596 O O . VAL B 1 182 ? -4.969 -25.562 -11.758 1 98.81 182 VAL B O 1
ATOM 4599 N N . PRO B 1 183 ? -3.543 -23.891 -12.219 1 98.81 183 PRO B N 1
ATOM 4600 C CA . PRO B 1 183 ? -2.707 -24.891 -12.875 1 98.81 183 PRO B CA 1
ATOM 4601 C C . PRO B 1 183 ? -2.213 -25.969 -11.914 1 98.81 183 PRO B C 1
ATOM 4603 O O . PRO B 1 183 ? -2 -27.125 -12.32 1 98.81 183 PRO B O 1
ATOM 4606 N N . SER B 1 184 ? -2.062 -25.688 -10.68 1 98.81 184 SER B N 1
ATOM 4607 C CA . SER B 1 184 ? -1.683 -26.703 -9.703 1 98.81 184 SER B CA 1
ATOM 4608 C C . SER B 1 184 ? -2.756 -27.781 -9.594 1 98.81 184 SER B C 1
ATOM 4610 O O . SER B 1 184 ? -2.488 -28.969 -9.844 1 98.81 184 SER B O 1
ATOM 4612 N N . VAL B 1 185 ? -3.959 -27.422 -9.367 1 97.38 185 VAL B N 1
ATOM 4613 C CA . VAL B 1 185 ? -5.004 -28.406 -9.109 1 97.38 185 VAL B CA 1
ATOM 4614 C C . VAL B 1 185 ? -5.312 -29.188 -10.383 1 97.38 185 VAL B C 1
ATOM 4616 O O . VAL B 1 185 ? -5.633 -30.391 -10.328 1 97.38 185 VAL B O 1
ATOM 4619 N N . TRP B 1 186 ? -5.301 -28.531 -11.531 1 98.69 186 TRP B N 1
ATOM 4620 C CA . TRP B 1 186 ? -5.637 -29.203 -12.789 1 98.69 186 TRP B CA 1
ATOM 4621 C C . TRP B 1 186 ? -4.539 -30.188 -13.188 1 98.69 186 TRP B C 1
ATOM 4623 O O . TRP B 1 186 ? -4.742 -31.031 -14.062 1 98.69 186 TRP B O 1
ATOM 4633 N N . ASN B 1 187 ? -3.371 -30.094 -12.586 1 98.75 187 ASN B N 1
ATOM 4634 C CA . ASN B 1 187 ? -2.277 -31.031 -12.828 1 98.75 187 ASN B CA 1
ATOM 4635 C C . ASN B 1 187 ? -1.92 -31.812 -11.57 1 98.75 187 ASN B C 1
ATOM 4637 O O . ASN B 1 187 ? -0.822 -32.375 -11.461 1 98.75 187 ASN B O 1
ATOM 4641 N N . ASP B 1 188 ? -2.781 -31.812 -10.57 1 98.5 188 ASP B N 1
ATOM 4642 C CA . ASP B 1 188 ? -2.711 -32.594 -9.344 1 98.5 188 ASP B CA 1
ATOM 4643 C C . ASP B 1 188 ? -1.464 -32.25 -8.531 1 98.5 188 ASP B C 1
ATOM 4645 O O . ASP B 1 188 ? -0.752 -33.125 -8.062 1 98.5 188 ASP B O 1
ATOM 4649 N N . LEU B 1 189 ? -1.199 -30.938 -8.445 1 98.81 189 LEU B N 1
ATOM 4650 C CA . LEU B 1 189 ? -0.085 -30.391 -7.676 1 98.81 189 LEU B CA 1
ATOM 4651 C C . LEU B 1 189 ? -0.59 -29.562 -6.504 1 98.81 189 LEU B C 1
ATOM 4653 O O . LEU B 1 189 ? -1.79 -29.297 -6.398 1 98.81 189 LEU B O 1
ATOM 4657 N N . VAL B 1 190 ? 0.305 -29.219 -5.633 1 98.88 190 VAL B N 1
ATOM 4658 C CA . VAL B 1 190 ? 0.1 -28.25 -4.559 1 98.88 190 VAL B CA 1
ATOM 4659 C C . VAL B 1 190 ? 0.449 -26.844 -5.051 1 98.88 190 VAL B C 1
ATOM 4661 O O . VAL B 1 190 ? 1.459 -26.656 -5.73 1 98.88 190 VAL B O 1
ATOM 4664 N N . GLY B 1 191 ? -0.37 -25.875 -4.848 1 98.88 191 GLY B N 1
ATOM 4665 C CA . GLY B 1 191 ? -0.105 -24.484 -5.207 1 98.88 191 GLY B CA 1
ATOM 4666 C C . GLY B 1 191 ? -0.328 -23.531 -4.059 1 98.88 191 GLY B C 1
ATOM 4667 O O . GLY B 1 191 ? -1.329 -23.625 -3.346 1 98.88 191 GLY B O 1
ATOM 4668 N N . LEU B 1 192 ? 0.619 -22.609 -3.846 1 98.94 192 LEU B N 1
ATOM 4669 C CA . LEU B 1 192 ? 0.5 -21.594 -2.799 1 98.94 192 LEU B CA 1
ATOM 4670 C C . LEU B 1 192 ? 0.406 -20.203 -3.402 1 98.94 192 LEU B C 1
ATOM 4672 O O . LEU B 1 192 ? 1.334 -19.75 -4.074 1 98.94 192 LEU B O 1
ATOM 4676 N N . LYS B 1 193 ? -0.702 -19.578 -3.262 1 98.88 193 LYS B N 1
ATOM 4677 C CA . LYS B 1 193 ? -0.804 -18.141 -3.484 1 98.88 193 LYS B CA 1
ATOM 4678 C C . LYS B 1 193 ? -0.396 -17.359 -2.238 1 98.88 193 LYS B C 1
ATOM 4680 O O . LYS B 1 193 ? -1.052 -17.453 -1.198 1 98.88 193 LYS B O 1
ATOM 4685 N N . THR B 1 194 ? 0.627 -16.594 -2.314 1 98.88 194 THR B N 1
ATOM 4686 C CA . THR B 1 194 ? 1.047 -15.781 -1.182 1 98.88 194 THR B CA 1
ATOM 4687 C C . THR B 1 194 ? 0.196 -14.516 -1.083 1 98.88 194 THR B C 1
ATOM 4689 O O . THR B 1 194 ? -0.677 -14.281 -1.921 1 98.88 194 THR B O 1
ATOM 4692 N N . THR B 1 195 ? 0.314 -13.852 0.014 1 98.75 195 THR B N 1
ATOM 4693 C CA . THR B 1 195 ? -0.368 -12.578 0.198 1 98.75 195 THR B CA 1
ATOM 4694 C C . THR B 1 195 ? 0.271 -11.492 -0.665 1 98.75 195 THR B C 1
ATOM 4696 O O . THR B 1 195 ? 1.495 -11.445 -0.804 1 98.75 195 THR B O 1
ATOM 4699 N N . SER B 1 196 ? -0.525 -10.656 -1.331 1 98.12 196 SER B N 1
ATOM 4700 C CA . SER B 1 196 ? 0.02 -9.5 -2.035 1 98.12 196 SER B CA 1
ATOM 4701 C C . SER B 1 196 ? 0.936 -8.68 -1.129 1 98.12 196 SER B C 1
ATOM 4703 O O . SER B 1 196 ? 0.56 -8.336 -0.007 1 98.12 196 SER B O 1
ATOM 4705 N N . GLY B 1 197 ? 2.152 -8.43 -1.603 1 96.88 197 GLY B N 1
ATOM 4706 C CA . GLY B 1 197 ? 3.115 -7.676 -0.815 1 96.88 197 GLY B CA 1
ATOM 4707 C C . GLY B 1 197 ? 4.09 -8.555 -0.058 1 96.88 197 GLY B C 1
ATOM 4708 O O . GLY B 1 197 ? 5.105 -8.078 0.452 1 96.88 197 GLY B O 1
ATOM 4709 N N . ARG B 1 198 ? 3.775 -9.906 0.024 1 98.12 198 ARG B N 1
ATOM 4710 C CA . ARG B 1 198 ? 4.613 -10.828 0.782 1 98.12 198 ARG B CA 1
ATOM 4711 C C . ARG B 1 198 ? 5.957 -11.039 0.096 1 98.12 198 ARG B C 1
ATOM 4713 O O . ARG B 1 198 ? 7.008 -10.953 0.738 1 98.12 198 ARG B O 1
ATOM 4720 N N . LEU B 1 199 ? 5.949 -11.328 -1.164 1 98.62 199 LEU B N 1
ATOM 4721 C CA . LEU B 1 199 ? 7.148 -11.5 -1.978 1 98.62 199 LEU B CA 1
ATOM 4722 C C . LEU B 1 199 ? 7.301 -10.344 -2.967 1 98.62 199 LEU B C 1
ATOM 4724 O O . LEU B 1 199 ? 6.312 -9.867 -3.521 1 98.62 199 LEU B O 1
ATOM 4728 N N . SER B 1 200 ? 8.523 -9.992 -3.223 1 98.12 200 SER B N 1
ATOM 4729 C CA . SER B 1 200 ? 8.828 -8.836 -4.062 1 98.12 200 SER B CA 1
ATOM 4730 C C . SER B 1 200 ? 8.391 -9.07 -5.504 1 98.12 200 SER B C 1
ATOM 4732 O O . SER B 1 200 ? 8.555 -10.172 -6.039 1 98.12 200 SER B O 1
ATOM 4734 N N . LEU B 1 201 ? 7.945 -7.992 -6.145 1 98.25 201 LEU B N 1
ATOM 4735 C CA . LEU B 1 201 ? 7.57 -8.031 -7.555 1 98.25 201 LEU B CA 1
ATOM 4736 C C . LEU B 1 201 ? 8.625 -7.336 -8.414 1 98.25 201 LEU B C 1
ATOM 4738 O O . LEU B 1 201 ? 8.438 -7.188 -9.625 1 98.25 201 LEU B O 1
ATOM 4742 N N . LYS B 1 202 ? 9.703 -6.859 -7.77 1 97.44 202 LYS B N 1
ATOM 4743 C CA . LYS B 1 202 ? 10.758 -6.219 -8.547 1 97.44 202 LYS B CA 1
ATOM 4744 C C . LYS B 1 202 ? 11.328 -7.172 -9.602 1 97.44 202 LYS B C 1
ATOM 4746 O O . LYS B 1 202 ? 11.828 -8.242 -9.258 1 97.44 202 LYS B O 1
ATOM 4751 N N . GLY B 1 203 ? 11.227 -6.82 -10.805 1 98.38 203 GLY B N 1
ATOM 4752 C CA . GLY B 1 203 ? 11.703 -7.648 -11.898 1 98.38 203 GLY B CA 1
ATOM 4753 C C . GLY B 1 203 ? 10.68 -8.656 -12.375 1 98.38 203 GLY B C 1
ATOM 4754 O O . GLY B 1 203 ? 10.984 -9.523 -13.203 1 98.38 203 GLY B O 1
ATOM 4755 N N . VAL B 1 204 ? 9.461 -8.625 -11.898 1 98.75 204 VAL B N 1
ATOM 4756 C CA . VAL B 1 204 ? 8.367 -9.461 -12.375 1 98.75 204 VAL B CA 1
ATOM 4757 C C . VAL B 1 204 ? 7.477 -8.664 -13.328 1 98.75 204 VAL B C 1
ATOM 4759 O O . VAL B 1 204 ? 6.965 -7.602 -12.961 1 98.75 204 VAL B O 1
ATOM 4762 N N . VAL B 1 205 ? 7.297 -9.117 -14.555 1 98.75 205 VAL B N 1
ATOM 4763 C CA . VAL B 1 205 ? 6.422 -8.43 -15.5 1 98.75 205 VAL B CA 1
ATOM 4764 C C . VAL B 1 205 ? 5.004 -8.359 -14.938 1 98.75 205 VAL B C 1
ATOM 4766 O O . VAL B 1 205 ? 4.402 -9.383 -14.609 1 98.75 205 VAL B O 1
ATOM 4769 N N . PRO B 1 206 ? 4.461 -7.191 -14.82 1 98.31 206 PRO B N 1
ATOM 4770 C CA . PRO B 1 206 ? 3.205 -7.027 -14.086 1 98.31 206 PRO B CA 1
ATOM 4771 C C . PRO B 1 206 ? 1.977 -7.328 -14.938 1 98.31 206 PRO B C 1
ATOM 4773 O O . PRO B 1 206 ? 2 -7.125 -16.156 1 98.31 206 PRO B O 1
ATOM 4776 N N . LEU B 1 207 ? 0.95 -7.828 -14.32 1 98.31 207 LEU B N 1
ATOM 4777 C CA . LEU B 1 207 ? -0.417 -7.758 -14.828 1 98.31 207 LEU B CA 1
ATOM 4778 C C . LEU B 1 207 ? -1.214 -6.691 -14.086 1 98.31 207 LEU B C 1
ATOM 4780 O O . LEU B 1 207 ? -1.442 -5.598 -14.609 1 98.31 207 LEU B O 1
ATOM 4784 N N . CYS B 1 208 ? -1.557 -7.004 -12.898 1 97.88 208 CYS B N 1
ATOM 4785 C CA . CYS B 1 208 ? -2.156 -6.109 -11.914 1 97.88 208 CYS B CA 1
ATOM 4786 C C . CYS B 1 208 ? -1.35 -6.102 -10.625 1 97.88 208 CYS B C 1
ATOM 4788 O O . CYS B 1 208 ? -1.653 -6.852 -9.695 1 97.88 208 CYS B O 1
ATOM 4790 N N . ALA B 1 209 ? -0.448 -5.211 -10.539 1 96.62 209 ALA B N 1
ATOM 4791 C CA . ALA B 1 209 ? 0.544 -5.219 -9.461 1 96.62 209 ALA B CA 1
ATOM 4792 C C . ALA B 1 209 ? -0.13 -5.23 -8.094 1 96.62 209 ALA B C 1
ATOM 4794 O O . ALA B 1 209 ? 0.385 -5.836 -7.148 1 96.62 209 ALA B O 1
ATOM 4795 N N . ARG B 1 210 ? -1.292 -4.688 -7.965 1 96.88 210 ARG B N 1
ATOM 4796 C CA . ARG B 1 210 ? -1.976 -4.617 -6.68 1 96.88 210 ARG B CA 1
ATOM 4797 C C . ARG B 1 210 ? -2.549 -5.973 -6.285 1 96.88 210 ARG B C 1
ATOM 4799 O O . ARG B 1 210 ? -2.926 -6.188 -5.133 1 96.88 210 ARG B O 1
ATOM 4806 N N . PHE B 1 211 ? -2.621 -6.906 -7.219 1 98.5 211 PHE B N 1
ATOM 4807 C CA . PHE B 1 211 ? -3.15 -8.242 -6.953 1 98.5 211 PHE B CA 1
ATOM 4808 C C . PHE B 1 211 ? -2.102 -9.305 -7.242 1 98.5 211 PHE B C 1
ATOM 4810 O O . PHE B 1 211 ? -2.256 -10.461 -6.84 1 98.5 211 PHE B O 1
ATOM 4817 N N . ASP B 1 212 ? -1.007 -8.922 -7.965 1 98.62 212 ASP B N 1
ATOM 4818 C CA . ASP B 1 212 ? 0.013 -9.891 -8.359 1 98.62 212 ASP B CA 1
ATOM 4819 C C . ASP B 1 212 ? 0.718 -10.469 -7.133 1 98.62 212 ASP B C 1
ATOM 4821 O O . ASP B 1 212 ? 1.055 -9.742 -6.199 1 98.62 212 ASP B O 1
ATOM 4825 N N . THR B 1 213 ? 0.871 -11.758 -7.148 1 98.75 213 THR B N 1
ATOM 4826 C CA . THR B 1 213 ? 1.668 -12.445 -6.145 1 98.75 213 THR B CA 1
ATOM 4827 C C . THR B 1 213 ? 2.568 -13.492 -6.797 1 98.75 213 THR B C 1
ATOM 4829 O O . THR B 1 213 ? 2.383 -13.836 -7.965 1 98.75 213 THR B O 1
ATOM 4832 N N . VAL B 1 214 ? 3.564 -13.875 -6.086 1 98.88 214 VAL B N 1
ATOM 4833 C CA . VAL B 1 214 ? 4.469 -14.938 -6.504 1 98.88 214 VAL B CA 1
ATOM 4834 C C . VAL B 1 214 ? 4.262 -16.172 -5.621 1 98.88 214 VAL B C 1
ATOM 4836 O O . VAL B 1 214 ? 4.059 -16.047 -4.41 1 98.88 214 VAL B O 1
ATOM 4839 N N . GLY B 1 215 ? 4.223 -17.312 -6.219 1 98.81 215 GLY B N 1
ATOM 4840 C CA . GLY B 1 215 ? 4.074 -18.516 -5.414 1 98.81 215 GLY B CA 1
ATOM 4841 C C . GLY B 1 215 ? 4.555 -19.766 -6.117 1 98.81 215 GLY B C 1
ATOM 4842 O O . GLY B 1 215 ? 4.695 -19.781 -7.344 1 98.81 215 GLY B O 1
ATOM 4843 N N . PRO B 1 216 ? 4.785 -20.828 -5.367 1 98.94 216 PRO B N 1
ATOM 4844 C CA . PRO B 1 216 ? 5.293 -22.078 -5.918 1 98.94 216 PRO B CA 1
ATOM 4845 C C . PRO B 1 216 ? 4.176 -23.031 -6.344 1 98.94 216 PRO B C 1
ATOM 4847 O O . PRO B 1 216 ? 3.068 -22.969 -5.801 1 98.94 216 PRO B O 1
ATOM 4850 N N . LEU B 1 217 ? 4.398 -23.75 -7.344 1 98.88 217 LEU B N 1
ATOM 4851 C CA . LEU B 1 217 ? 3.707 -24.969 -7.75 1 98.88 217 LEU B CA 1
ATOM 4852 C C . LEU B 1 217 ? 4.578 -26.203 -7.504 1 98.88 217 LEU B C 1
ATOM 4854 O O . LEU B 1 217 ? 5.676 -26.312 -8.055 1 98.88 217 LEU B O 1
ATOM 4858 N N . CYS B 1 218 ? 4.105 -27.109 -6.621 1 98.69 218 CYS B N 1
ATOM 4859 C CA . CYS B 1 218 ? 5.008 -28.172 -6.184 1 98.69 218 CYS B CA 1
ATOM 4860 C C . CYS B 1 218 ? 4.234 -29.422 -5.805 1 98.69 218 CYS B C 1
ATOM 4862 O O . CYS B 1 218 ? 3.018 -29.484 -5.969 1 98.69 218 CYS B O 1
ATOM 4864 N N . ARG B 1 219 ? 4.969 -30.422 -5.391 1 98.31 219 ARG B N 1
ATOM 4865 C CA . ARG B 1 219 ? 4.375 -31.734 -5.152 1 98.31 219 ARG B CA 1
ATOM 4866 C C . ARG B 1 219 ? 3.84 -31.844 -3.73 1 98.31 219 ARG B C 1
ATOM 4868 O O . ARG B 1 219 ? 2.891 -32.594 -3.475 1 98.31 219 ARG B O 1
ATOM 4875 N N . THR B 1 220 ? 4.492 -31.109 -2.842 1 98.75 220 THR B N 1
ATOM 4876 C CA . THR B 1 220 ? 4.109 -31.25 -1.441 1 98.75 220 THR B CA 1
ATOM 4877 C C . THR B 1 220 ? 3.953 -29.891 -0.784 1 98.75 220 THR B C 1
ATOM 4879 O O . THR B 1 220 ? 4.496 -28.891 -1.27 1 98.75 220 THR B O 1
ATOM 4882 N N . VAL B 1 221 ? 3.217 -29.906 0.311 1 98.88 221 VAL B N 1
ATOM 4883 C CA . VAL B 1 221 ? 3.082 -28.688 1.107 1 98.88 221 VAL B CA 1
ATOM 4884 C C . VAL B 1 221 ? 4.441 -28.297 1.681 1 98.88 221 VAL B C 1
ATOM 4886 O O . VAL B 1 221 ? 4.762 -27.109 1.771 1 98.88 221 VAL B O 1
ATOM 4889 N N . GLU B 1 222 ? 5.25 -29.266 2.043 1 98.81 222 GLU B N 1
ATOM 4890 C CA . GLU B 1 222 ? 6.594 -28.969 2.529 1 98.81 222 GLU B CA 1
ATOM 4891 C C . GLU B 1 222 ? 7.406 -28.219 1.482 1 98.81 222 GLU B C 1
ATOM 4893 O O . GLU B 1 222 ? 8.102 -27.25 1.808 1 98.81 222 GLU B O 1
ATOM 4898 N N . ASP B 1 223 ? 7.344 -28.688 0.247 1 98.88 223 ASP B N 1
ATOM 4899 C CA . ASP B 1 223 ? 8.047 -27.984 -0.823 1 98.88 223 ASP B CA 1
ATOM 4900 C C . ASP B 1 223 ? 7.613 -26.516 -0.904 1 98.88 223 ASP B C 1
ATOM 4902 O O . ASP B 1 223 ? 8.445 -25.625 -1.098 1 98.88 223 ASP B O 1
ATOM 4906 N N . ALA B 1 224 ? 6.312 -26.281 -0.783 1 98.94 224 ALA B N 1
ATOM 4907 C CA . ALA B 1 224 ? 5.797 -24.906 -0.818 1 98.94 224 ALA B CA 1
ATOM 4908 C C . ALA B 1 224 ? 6.402 -24.078 0.3 1 98.94 224 ALA B C 1
ATOM 4910 O O . ALA B 1 224 ? 6.785 -22.922 0.079 1 98.94 224 ALA B O 1
ATOM 4911 N N . ALA B 1 225 ? 6.484 -24.625 1.488 1 98.88 225 ALA B N 1
ATOM 4912 C CA . ALA B 1 225 ? 7.055 -23.922 2.637 1 98.88 225 ALA B CA 1
ATOM 4913 C C . ALA B 1 225 ? 8.523 -23.594 2.398 1 98.88 225 ALA B C 1
ATOM 4915 O O . ALA B 1 225 ? 8.961 -22.469 2.662 1 98.88 225 ALA B O 1
ATOM 4916 N N . LEU B 1 226 ? 9.242 -24.578 1.908 1 98.81 226 LEU B N 1
ATOM 4917 C CA . LEU B 1 226 ? 10.672 -24.391 1.659 1 98.81 226 LEU B CA 1
ATOM 4918 C C . LEU B 1 226 ? 10.906 -23.344 0.581 1 98.81 226 LEU B C 1
ATOM 4920 O O . LEU B 1 226 ? 11.789 -22.484 0.719 1 98.81 226 LEU B O 1
ATOM 4924 N N . LEU B 1 227 ? 10.133 -23.359 -0.43 1 98.88 227 LEU B N 1
ATOM 4925 C CA . LEU B 1 227 ? 10.32 -22.438 -1.552 1 98.88 227 LEU B CA 1
ATOM 4926 C C . LEU B 1 227 ? 9.898 -21.016 -1.176 1 98.88 227 LEU B C 1
ATOM 4928 O O . LEU B 1 227 ? 10.531 -20.047 -1.591 1 98.88 227 LEU B O 1
ATOM 4932 N N . LEU B 1 228 ? 8.773 -20.859 -0.406 1 98.81 228 LEU B N 1
ATOM 4933 C CA . LEU B 1 228 ? 8.414 -19.547 0.112 1 98.81 228 LEU B CA 1
ATOM 4934 C C . LEU B 1 228 ? 9.586 -18.922 0.875 1 98.81 228 LEU B C 1
ATOM 4936 O O . LEU B 1 228 ? 9.945 -17.781 0.626 1 98.81 228 LEU B O 1
ATOM 4940 N N . ALA B 1 229 ? 10.172 -19.703 1.742 1 98.5 229 ALA B N 1
ATOM 4941 C CA . ALA B 1 229 ? 11.273 -19.234 2.564 1 98.5 229 ALA B CA 1
ATOM 4942 C C . ALA B 1 229 ? 12.477 -18.859 1.702 1 98.5 229 ALA B C 1
ATOM 4944 O O . ALA B 1 229 ? 13.133 -17.844 1.944 1 98.5 229 ALA B O 1
ATOM 4945 N N . THR B 1 230 ? 12.781 -19.656 0.696 1 98.12 230 THR B N 1
ATOM 4946 C CA . THR B 1 230 ? 13.938 -19.438 -0.169 1 98.12 230 THR B CA 1
ATOM 4947 C C . THR B 1 230 ? 13.766 -18.172 -1.003 1 98.12 230 THR B C 1
ATOM 4949 O O . THR B 1 230 ? 14.711 -17.406 -1.185 1 98.12 230 THR B O 1
ATOM 4952 N N . MET B 1 231 ? 12.57 -17.906 -1.486 1 98.44 231 MET B N 1
ATOM 4953 C CA . MET B 1 231 ? 12.305 -16.734 -2.314 1 98.44 231 MET B CA 1
ATOM 4954 C C . MET B 1 231 ? 12.289 -15.469 -1.47 1 98.44 231 MET B C 1
ATOM 4956 O O . MET B 1 231 ? 12.602 -14.383 -1.967 1 98.44 231 MET B O 1
ATOM 4960 N N . GLU B 1 232 ? 11.922 -15.625 -0.252 1 97.5 232 GLU B N 1
ATOM 4961 C CA . GLU B 1 232 ? 11.867 -14.477 0.656 1 97.5 232 GLU B CA 1
ATOM 4962 C C . GLU B 1 232 ? 13.227 -14.211 1.292 1 97.5 232 GLU B C 1
ATOM 4964 O O . GLU B 1 232 ? 13.523 -13.07 1.663 1 97.5 232 GLU B O 1
ATOM 4969 N N . GLY B 1 233 ? 14.094 -15.219 1.395 1 96.06 233 GLY B N 1
ATOM 4970 C CA . GLY B 1 233 ? 15.32 -15.133 2.17 1 96.06 233 GLY B CA 1
ATOM 4971 C C . GLY B 1 233 ? 15.086 -15.25 3.664 1 96.06 233 GLY B C 1
ATOM 4972 O O . GLY B 1 233 ? 15.695 -14.523 4.449 1 96.06 233 GLY B O 1
ATOM 4973 N N . SER B 1 234 ? 14.141 -16.172 4.062 1 95.31 234 SER B N 1
ATOM 4974 C CA . SER B 1 234 ? 13.758 -16.344 5.461 1 95.31 234 SER B CA 1
ATOM 4975 C C . SER B 1 234 ? 13.812 -17.797 5.875 1 95.31 234 SER B C 1
ATOM 4977 O O . SER B 1 234 ? 14.344 -18.641 5.145 1 95.31 234 SER B O 1
ATOM 4979 N N . LYS B 1 235 ? 13.359 -18.109 7.082 1 96 235 LYS B N 1
ATOM 4980 C CA . LYS B 1 235 ? 13.297 -19.484 7.586 1 96 235 LYS B CA 1
ATOM 4981 C C . LYS B 1 235 ? 11.977 -20.141 7.215 1 96 235 LYS B C 1
ATOM 4983 O O . LYS B 1 235 ? 10.922 -19.516 7.266 1 96 235 LYS B O 1
ATOM 4988 N N . PRO B 1 236 ? 12.062 -21.359 6.82 1 97.06 236 PRO B N 1
ATOM 4989 C CA . PRO B 1 236 ? 10.82 -22.062 6.477 1 97.06 236 PRO B CA 1
ATOM 4990 C C . PRO B 1 236 ? 9.906 -22.266 7.684 1 97.06 236 PRO B C 1
ATOM 4992 O O . PRO B 1 236 ? 10.391 -22.391 8.812 1 97.06 236 PRO B O 1
ATOM 4995 N N . ALA B 1 237 ? 8.641 -22.344 7.367 1 96.69 237 ALA B N 1
ATOM 4996 C CA . ALA B 1 237 ? 7.656 -22.656 8.398 1 96.69 237 ALA B CA 1
ATOM 4997 C C . ALA B 1 237 ? 7.965 -24.016 9.039 1 96.69 237 ALA B C 1
ATOM 4999 O O . ALA B 1 237 ? 8.375 -24.953 8.359 1 96.69 237 ALA B O 1
ATOM 5000 N N . ASP B 1 238 ? 7.82 -24.078 10.32 1 96.94 238 ASP B N 1
ATOM 5001 C CA . ASP B 1 238 ? 7.957 -25.344 11.039 1 96.94 238 ASP B CA 1
ATOM 5002 C C . ASP B 1 238 ? 6.695 -26.188 10.898 1 96.94 238 ASP B C 1
ATOM 5004 O O . ASP B 1 238 ? 5.648 -25.859 11.469 1 96.94 238 ASP B O 1
ATOM 5008 N N . LEU B 1 239 ? 6.785 -27.266 10.156 1 97.94 239 LEU B N 1
ATOM 5009 C CA . LEU B 1 239 ? 5.613 -28.078 9.867 1 97.94 239 LEU B CA 1
ATOM 5010 C C . LEU B 1 239 ? 5.523 -29.266 10.82 1 97.94 239 LEU B C 1
ATOM 5012 O O . LEU B 1 239 ? 4.586 -30.062 10.734 1 97.94 239 LEU B O 1
ATOM 5016 N N . ARG B 1 240 ? 6.543 -29.531 11.828 1 93.88 240 ARG B N 1
ATOM 5017 C CA . ARG B 1 240 ? 6.574 -30.656 12.766 1 93.88 240 ARG B CA 1
ATOM 5018 C C . ARG B 1 240 ? 5.391 -30.609 13.727 1 93.88 240 ARG B C 1
ATOM 5020 O O . ARG B 1 240 ? 5.043 -29.531 14.234 1 93.88 240 ARG B O 1
ATOM 5027 N N . GLY B 1 241 ? 4.742 -31.688 13.68 1 95.44 241 GLY B N 1
ATOM 5028 C CA . GLY B 1 241 ? 3.67 -31.828 14.648 1 95.44 241 GLY B CA 1
ATOM 5029 C C . GLY B 1 241 ? 2.355 -31.234 14.18 1 95.44 241 GLY B C 1
ATOM 5030 O O . GLY B 1 241 ? 1.426 -31.062 14.969 1 95.44 241 GLY B O 1
ATOM 5031 N N . ALA B 1 242 ? 2.256 -31.016 12.906 1 96.88 242 ALA B N 1
ATOM 5032 C CA . ALA B 1 242 ? 1.012 -30.484 12.367 1 96.88 242 ALA B CA 1
ATOM 5033 C C . ALA B 1 242 ? -0.134 -31.469 12.531 1 96.88 242 ALA B C 1
ATOM 5035 O O . ALA B 1 242 ? 0.047 -32.688 12.336 1 96.88 242 ALA B O 1
ATOM 5036 N N . SER B 1 243 ? -1.253 -30.938 12.977 1 97.69 243 SER B N 1
ATOM 5037 C CA . SER B 1 243 ? -2.434 -31.766 13.219 1 97.69 243 SER B CA 1
ATOM 5038 C C . SER B 1 243 ? -3.715 -31 12.898 1 97.69 243 SER B C 1
ATOM 5040 O O . SER B 1 243 ? -3.74 -29.766 12.961 1 97.69 243 SER B O 1
ATOM 5042 N N . LEU B 1 244 ? -4.73 -31.734 12.539 1 98.31 244 LEU B N 1
ATOM 5043 C CA . LEU B 1 244 ? -6.027 -31.125 12.273 1 98.31 244 LEU B CA 1
ATOM 5044 C C . LEU B 1 244 ? -6.906 -31.141 13.523 1 98.31 244 LEU B C 1
ATOM 5046 O O . LEU B 1 244 ? -8 -30.578 13.523 1 98.31 244 LEU B O 1
ATOM 5050 N N . ARG B 1 245 ? -6.395 -31.812 14.578 1 97.31 245 ARG B N 1
ATOM 5051 C CA . ARG B 1 245 ? -7.184 -31.844 15.805 1 97.31 245 ARG B CA 1
ATOM 5052 C C . ARG B 1 245 ? -7.426 -30.453 16.344 1 97.31 245 ARG B C 1
ATOM 5054 O O . ARG B 1 245 ? -6.48 -29.703 16.594 1 97.31 245 ARG B O 1
ATOM 5061 N N . GLY B 1 246 ? -8.664 -30.094 16.422 1 95.19 246 GLY B N 1
ATOM 5062 C CA . GLY B 1 246 ? -9.031 -28.812 16.984 1 95.19 246 GLY B CA 1
ATOM 5063 C C . GLY B 1 246 ? -9.086 -27.688 15.945 1 95.19 246 GLY B C 1
ATOM 5064 O O . GLY B 1 246 ? -9.469 -26.562 16.266 1 95.19 246 GLY B O 1
ATOM 5065 N N . THR B 1 247 ? -8.688 -28.031 14.734 1 98.25 247 THR B N 1
ATOM 5066 C CA . THR B 1 247 ? -8.75 -27.031 13.68 1 98.25 247 THR B CA 1
ATOM 5067 C C . THR B 1 247 ? -10.203 -26.766 13.281 1 98.25 247 THR B C 1
ATOM 5069 O O . THR B 1 247 ? -11.008 -27.688 13.195 1 98.25 247 THR B O 1
ATOM 5072 N N . ARG B 1 248 ? -10.617 -25.531 13.18 1 98.56 248 ARG B N 1
ATOM 5073 C CA . ARG B 1 248 ? -11.953 -25.125 12.773 1 98.56 248 ARG B CA 1
ATOM 5074 C C . ARG B 1 248 ? -11.945 -24.562 11.359 1 98.56 248 ARG B C 1
ATOM 5076 O O . ARG B 1 248 ? -11.266 -23.562 11.078 1 98.56 248 ARG B O 1
ATOM 5083 N N . PHE B 1 249 ? -12.711 -25.172 10.461 1 98.88 249 PHE B N 1
ATOM 5084 C CA . PHE B 1 249 ? -12.82 -24.719 9.078 1 98.88 249 PHE B CA 1
ATOM 5085 C C . PHE B 1 249 ? -14.211 -24.172 8.789 1 98.88 249 PHE B C 1
ATOM 5087 O O . PHE B 1 249 ? -15.203 -24.672 9.344 1 98.88 249 PHE B O 1
ATOM 5094 N N . LEU B 1 250 ? -14.242 -23.172 7.969 1 98.94 250 LEU B N 1
ATOM 5095 C CA . LEU B 1 250 ? -15.492 -22.688 7.402 1 98.94 250 LEU B CA 1
ATOM 5096 C C . LEU B 1 250 ? -15.625 -23.094 5.938 1 98.94 250 LEU B C 1
ATOM 5098 O O . LEU B 1 250 ? -14.797 -22.719 5.109 1 98.94 250 LEU B O 1
ATOM 5102 N N . ILE B 1 251 ? -16.625 -23.859 5.633 1 98.88 251 ILE B N 1
ATOM 5103 C CA . ILE B 1 251 ? -17 -24.016 4.234 1 98.88 251 ILE B CA 1
ATOM 5104 C C . ILE B 1 251 ? -17.828 -22.812 3.781 1 98.88 251 ILE B C 1
ATOM 5106 O O . ILE B 1 251 ? -18.922 -22.578 4.293 1 98.88 251 ILE B O 1
ATOM 5110 N N . LEU B 1 252 ? -17.281 -22.094 2.846 1 98.88 252 LEU B N 1
ATOM 5111 C CA . LEU B 1 252 ? -17.953 -20.891 2.369 1 98.88 252 LEU B CA 1
ATOM 5112 C C . LEU B 1 252 ? -19.047 -21.234 1.357 1 98.88 252 LEU B C 1
ATOM 5114 O O . LEU B 1 252 ? -18.75 -21.766 0.282 1 98.88 252 LEU B O 1
ATOM 5118 N N . GLU B 1 253 ? -20.219 -20.875 1.613 1 98.06 253 GLU B N 1
ATOM 5119 C CA . GLU B 1 253 ? -21.344 -21.188 0.74 1 98.06 253 GLU B CA 1
ATOM 5120 C C . GLU B 1 253 ? -21.609 -20.062 -0.252 1 98.06 253 GLU B C 1
ATOM 5122 O O . GLU B 1 253 ? -22.109 -20.297 -1.354 1 98.06 253 GLU B O 1
ATOM 5127 N N . THR B 1 254 ? -21.203 -18.844 0.112 1 97.31 254 THR B N 1
ATOM 5128 C CA . THR B 1 254 ? -21.453 -17.688 -0.74 1 97.31 254 THR B CA 1
ATOM 5129 C C . THR B 1 254 ? -20.719 -17.828 -2.072 1 97.31 254 THR B C 1
ATOM 5131 O O . THR B 1 254 ? -19.5 -17.719 -2.131 1 97.31 254 THR B O 1
ATOM 5134 N N . ILE B 1 255 ? -21.422 -18.094 -3.213 1 97.81 255 ILE B N 1
ATOM 5135 C CA . ILE B 1 255 ? -20.969 -18.047 -4.598 1 97.81 255 ILE B CA 1
ATOM 5136 C C . ILE B 1 255 ? -20.125 -19.281 -4.906 1 97.81 255 ILE B C 1
ATOM 5138 O O . ILE B 1 255 ? -20.109 -19.766 -6.039 1 97.81 255 ILE B O 1
ATOM 5142 N N . ALA B 1 256 ? -19.422 -19.891 -3.92 1 97.75 256 ALA B N 1
ATOM 5143 C CA . ALA B 1 256 ? -18.328 -20.844 -4.109 1 97.75 256 ALA B CA 1
ATOM 5144 C C . ALA B 1 256 ? -18.828 -22.094 -4.816 1 97.75 256 ALA B C 1
ATOM 5146 O O . ALA B 1 256 ? -18.047 -22.781 -5.488 1 97.75 256 ALA B O 1
ATOM 5147 N N . PHE B 1 257 ? -20.094 -22.375 -4.707 1 98.38 257 PHE B N 1
ATOM 5148 C CA . PHE B 1 257 ? -20.609 -23.625 -5.254 1 98.38 257 PHE B CA 1
ATOM 5149 C C . PHE B 1 257 ? -21.547 -23.359 -6.418 1 98.38 257 PHE B C 1
ATOM 5151 O O . PHE B 1 257 ? -22.125 -24.297 -6.992 1 98.38 257 PHE B O 1
ATOM 5158 N N . ASP B 1 258 ? -21.719 -22.094 -6.766 1 97.44 258 ASP B N 1
ATOM 5159 C CA . ASP B 1 258 ? -22.578 -21.75 -7.887 1 97.44 258 ASP B CA 1
ATOM 5160 C C . ASP B 1 258 ? -22.094 -22.406 -9.18 1 97.44 258 ASP B C 1
ATOM 5162 O O . ASP B 1 258 ? -20.906 -22.328 -9.508 1 97.44 258 ASP B O 1
ATOM 5166 N N . ASP B 1 259 ? -22.922 -23.125 -9.875 1 97.06 259 ASP B N 1
ATOM 5167 C CA . ASP B 1 259 ? -22.688 -23.75 -11.18 1 97.06 259 ASP B CA 1
ATOM 5168 C C . ASP B 1 259 ? -21.531 -24.734 -11.117 1 97.06 259 ASP B C 1
ATOM 5170 O O . ASP B 1 259 ? -20.875 -25 -12.125 1 97.06 259 ASP B O 1
ATOM 5174 N N . ILE B 1 260 ? -21.188 -25.219 -9.906 1 98.25 260 ILE B N 1
ATOM 5175 C CA . ILE B 1 260 ? -20.078 -26.172 -9.781 1 98.25 260 ILE B CA 1
ATOM 5176 C C . ILE B 1 260 ? -20.422 -27.469 -10.523 1 98.25 260 ILE B C 1
ATOM 5178 O O . ILE B 1 260 ? -21.562 -27.938 -10.453 1 98.25 260 ILE B O 1
ATOM 5182 N N . ARG B 1 261 ? -19.469 -28.062 -11.219 1 98.25 261 ARG B N 1
ATOM 5183 C CA . ARG B 1 261 ? -19.641 -29.312 -11.945 1 98.25 261 ARG B CA 1
ATOM 5184 C C . ARG B 1 261 ? -19.531 -30.5 -11.008 1 98.25 261 ARG B C 1
ATOM 5186 O O . ARG B 1 261 ? -19.016 -30.375 -9.883 1 98.25 261 ARG B O 1
ATOM 5193 N N . PRO B 1 262 ? -19.953 -31.672 -11.383 1 98.19 262 PRO B N 1
ATOM 5194 C CA . PRO B 1 262 ? -20.078 -32.812 -10.484 1 98.19 262 PRO B CA 1
ATOM 5195 C C . PRO B 1 262 ? -18.734 -33.312 -9.961 1 98.19 262 PRO B C 1
ATOM 5197 O O . PRO B 1 262 ? -18.609 -33.656 -8.773 1 98.19 262 PRO B O 1
ATOM 5200 N N . GLU B 1 263 ? -17.719 -33.312 -10.781 1 98 263 GLU B N 1
ATOM 5201 C CA . GLU B 1 263 ? -16.453 -33.906 -10.375 1 98 263 GLU B CA 1
ATOM 5202 C C . GLU B 1 263 ? -15.742 -33.062 -9.336 1 98 263 GLU B C 1
ATOM 5204 O O . GLU B 1 263 ? -15.32 -33.562 -8.289 1 98 263 GLU B O 1
ATOM 5209 N N . PRO B 1 264 ? -15.641 -31.734 -9.594 1 98.5 264 PRO B N 1
ATOM 5210 C CA . PRO B 1 264 ? -15.062 -30.906 -8.547 1 98.5 264 PRO B CA 1
ATOM 5211 C C . PRO B 1 264 ? -15.828 -30.984 -7.23 1 98.5 264 PRO B C 1
ATOM 5213 O O . PRO B 1 264 ? -15.227 -30.984 -6.156 1 98.5 264 PRO B O 1
ATOM 5216 N N . LEU B 1 265 ? -17.141 -31.078 -7.332 1 98.69 265 LEU B N 1
ATOM 5217 C CA . LEU B 1 265 ? -17.938 -31.219 -6.125 1 98.69 265 LEU B CA 1
ATOM 5218 C C . LEU B 1 265 ? -17.625 -32.531 -5.402 1 98.69 265 LEU B C 1
ATOM 5220 O O . LEU B 1 265 ? -17.484 -32.531 -4.18 1 98.69 265 LEU B O 1
ATOM 5224 N N . ALA B 1 266 ? -17.531 -33.562 -6.141 1 98.62 266 ALA B N 1
ATOM 5225 C CA . ALA B 1 266 ? -17.203 -34.875 -5.566 1 98.62 266 ALA B CA 1
ATOM 5226 C C . ALA B 1 266 ? -15.836 -34.844 -4.895 1 98.62 266 ALA B C 1
ATOM 5228 O O . ALA B 1 266 ? -15.664 -35.406 -3.805 1 98.62 266 ALA B O 1
ATOM 5229 N N . GLY B 1 267 ? -14.883 -34.281 -5.613 1 98.44 267 GLY B N 1
ATOM 5230 C CA . GLY B 1 267 ? -13.562 -34.156 -5.023 1 98.44 267 GLY B CA 1
ATOM 5231 C C . GLY B 1 267 ? -13.57 -33.375 -3.725 1 98.44 267 GLY B C 1
ATOM 5232 O O . GLY B 1 267 ? -12.914 -33.75 -2.756 1 98.44 267 GLY B O 1
ATOM 5233 N N . PHE B 1 268 ? -14.328 -32.281 -3.688 1 98.69 268 PHE B N 1
ATOM 5234 C CA . PHE B 1 268 ? -14.422 -31.453 -2.498 1 98.69 268 PHE B CA 1
ATOM 5235 C C . PHE B 1 268 ? -15.047 -32.219 -1.342 1 98.69 268 PHE B C 1
ATOM 5237 O O . PHE B 1 268 ? -14.539 -32.188 -0.219 1 98.69 268 PHE B O 1
ATOM 5244 N N . LYS B 1 269 ? -16.094 -32.906 -1.62 1 98.44 269 LYS B N 1
ATOM 5245 C CA . LYS B 1 269 ? -16.766 -33.688 -0.598 1 98.44 269 LYS B CA 1
ATOM 5246 C C . LYS B 1 269 ? -15.852 -34.781 -0.039 1 98.44 269 LYS B C 1
ATOM 5248 O O . LYS B 1 269 ? -15.812 -35 1.173 1 98.44 269 LYS B O 1
ATOM 5253 N N . HIS B 1 270 ? -15.172 -35.375 -0.922 1 98 270 HIS B N 1
ATOM 5254 C CA . HIS B 1 270 ? -14.195 -36.375 -0.51 1 98 270 HIS B CA 1
ATOM 5255 C C . HIS B 1 270 ? -13.156 -35.781 0.435 1 98 270 HIS B C 1
ATOM 5257 O O . HIS B 1 270 ? -12.844 -36.375 1.471 1 98 270 HIS B O 1
ATOM 5263 N N . ALA B 1 271 ? -12.656 -34.688 0.092 1 98.62 271 ALA B N 1
ATOM 5264 C CA . ALA B 1 271 ? -11.641 -34 0.906 1 98.62 271 ALA B CA 1
ATOM 5265 C C . ALA B 1 271 ? -12.195 -33.656 2.279 1 98.62 271 ALA B C 1
ATOM 5267 O O . ALA B 1 271 ? -11.531 -33.844 3.299 1 98.62 271 ALA B O 1
ATOM 5268 N N . ILE B 1 272 ? -13.406 -33.094 2.291 1 98.62 272 ILE B N 1
ATOM 5269 C CA . ILE B 1 272 ? -14.023 -32.688 3.547 1 98.62 272 ILE B CA 1
ATOM 5270 C C . ILE B 1 272 ? -14.18 -33.906 4.469 1 98.62 272 ILE B C 1
ATOM 5272 O O . ILE B 1 272 ? -13.914 -33.812 5.668 1 98.62 272 ILE B O 1
ATOM 5276 N N . GLU B 1 273 ? -14.602 -35 3.92 1 98.25 273 GLU B N 1
ATOM 5277 C CA . GLU B 1 273 ? -14.742 -36.219 4.703 1 98.25 273 GLU B CA 1
ATOM 5278 C C . GLU B 1 273 ? -13.414 -36.625 5.328 1 98.25 273 GLU B C 1
ATOM 5280 O O . GLU B 1 273 ? -13.352 -36.969 6.512 1 98.25 273 GLU B O 1
ATOM 5285 N N . ARG B 1 274 ? -12.383 -36.562 4.574 1 98.19 274 ARG B N 1
ATOM 5286 C CA . ARG B 1 274 ? -11.062 -36.969 5.051 1 98.19 274 ARG B CA 1
ATOM 5287 C C . ARG B 1 274 ? -10.562 -36.031 6.129 1 98.19 274 ARG B C 1
ATOM 5289 O O . ARG B 1 274 ? -9.938 -36.438 7.102 1 98.19 274 ARG B O 1
ATOM 5296 N N . LEU B 1 275 ? -10.797 -34.719 5.953 1 98.62 275 LEU B N 1
ATOM 5297 C CA . LEU B 1 275 ? -10.359 -33.719 6.938 1 98.62 275 LEU B CA 1
ATOM 5298 C C . LEU B 1 275 ? -11.109 -33.906 8.258 1 98.62 275 LEU B C 1
ATOM 5300 O O . LEU B 1 275 ? -10.516 -33.812 9.328 1 98.62 275 LEU B O 1
ATOM 5304 N N . THR B 1 276 ? -12.383 -34.188 8.117 1 98.44 276 THR B N 1
ATOM 5305 C CA . THR B 1 276 ? -13.195 -34.406 9.305 1 98.44 276 THR B CA 1
ATOM 5306 C C . THR B 1 276 ? -12.75 -35.656 10.031 1 98.44 276 THR B C 1
ATOM 5308 O O . THR B 1 276 ? -12.648 -35.656 11.258 1 98.44 276 THR B O 1
ATOM 5311 N N . ASP B 1 277 ? -12.492 -36.656 9.328 1 98 277 ASP B N 1
ATOM 5312 C CA . ASP B 1 277 ? -12.016 -37.906 9.906 1 98 277 ASP B CA 1
ATOM 5313 C C . ASP B 1 277 ? -10.695 -37.688 10.641 1 98 277 ASP B C 1
ATOM 5315 O O . ASP B 1 277 ? -10.414 -38.375 11.625 1 98 277 ASP B O 1
ATOM 5319 N N . ALA B 1 278 ? -9.984 -36.75 10.18 1 97.94 278 ALA B N 1
ATOM 5320 C CA . ALA B 1 278 ? -8.672 -36.469 10.766 1 97.94 278 ALA B CA 1
ATOM 5321 C C . ALA B 1 278 ? -8.789 -35.562 11.977 1 97.94 278 ALA B C 1
ATOM 5323 O O . ALA B 1 278 ? -7.793 -35.25 12.625 1 97.94 278 ALA B O 1
ATOM 5324 N N . GLY B 1 279 ? -9.945 -35 12.258 1 98.12 279 GLY B N 1
ATOM 5325 C CA . GLY B 1 279 ? -10.148 -34.312 13.523 1 98.12 279 GLY B CA 1
ATOM 5326 C C . GLY B 1 279 ? -10.57 -32.875 13.344 1 98.12 279 GLY B C 1
ATOM 5327 O O . GLY B 1 279 ? -10.812 -32.156 14.32 1 98.12 279 GLY B O 1
ATOM 5328 N N . ALA B 1 280 ? -10.711 -32.438 12.141 1 98.62 280 ALA B N 1
ATOM 5329 C CA . ALA B 1 280 ? -11.117 -31.047 11.898 1 98.62 280 ALA B CA 1
ATOM 5330 C C . ALA B 1 280 ? -12.617 -30.875 12.133 1 98.62 280 ALA B C 1
ATOM 5332 O O . ALA B 1 280 ? -13.398 -31.797 11.906 1 98.62 280 ALA B O 1
ATOM 5333 N N . THR B 1 281 ? -12.961 -29.719 12.672 1 98.5 281 THR B N 1
ATOM 5334 C CA . THR B 1 281 ? -14.359 -29.312 12.703 1 98.5 281 THR B CA 1
ATOM 5335 C C . THR B 1 281 ? -14.688 -28.422 11.5 1 98.5 281 THR B C 1
ATOM 5337 O O . THR B 1 281 ? -13.984 -27.453 11.234 1 98.5 281 THR B O 1
ATOM 5340 N N . VAL B 1 282 ? -15.75 -28.812 10.859 1 98.38 282 VAL B N 1
ATOM 5341 C CA . VAL B 1 282 ? -16.125 -28.094 9.641 1 98.38 282 VAL B CA 1
ATOM 5342 C C . VAL B 1 282 ? -17.531 -27.516 9.797 1 98.38 282 VAL B C 1
ATOM 5344 O O . VAL B 1 282 ? -18.469 -28.25 10.141 1 98.38 282 VAL B O 1
ATOM 5347 N N . THR B 1 283 ? -17.656 -26.219 9.633 1 98.19 283 THR B N 1
ATOM 5348 C CA . THR B 1 283 ? -18.922 -25.516 9.648 1 98.19 283 THR B CA 1
ATOM 5349 C C . THR B 1 283 ? -19.203 -24.859 8.305 1 98.19 283 THR B C 1
ATOM 5351 O O . THR B 1 283 ? -18.266 -24.406 7.629 1 98.19 283 THR B O 1
ATOM 5354 N N . ARG B 1 284 ? -20.484 -24.906 7.867 1 98.31 284 ARG B N 1
ATOM 5355 C CA . ARG B 1 284 ? -20.891 -24.172 6.668 1 98.31 284 ARG B CA 1
ATOM 5356 C C . ARG B 1 284 ? -21.406 -22.781 7.023 1 98.31 284 ARG B C 1
ATOM 5358 O O . ARG B 1 284 ? -22.078 -22.609 8.047 1 98.31 284 ARG B O 1
ATOM 5365 N N . GLY B 1 285 ? -21.062 -21.812 6.203 1 98.25 285 GLY B N 1
ATOM 5366 C CA . GLY B 1 285 ? -21.531 -20.469 6.469 1 98.25 285 GLY B CA 1
ATOM 5367 C C . GLY B 1 285 ? -21.422 -19.547 5.266 1 98.25 285 GLY B C 1
ATOM 5368 O O . GLY B 1 285 ? -21.016 -19.984 4.184 1 98.25 285 GLY B O 1
ATOM 5369 N N . THR B 1 286 ? -21.938 -18.297 5.473 1 98.44 286 THR B N 1
ATOM 5370 C CA . THR B 1 286 ? -21.969 -17.328 4.391 1 98.44 286 THR B CA 1
ATOM 5371 C C . THR B 1 286 ? -21.266 -16.031 4.805 1 98.44 286 THR B C 1
ATOM 5373 O O . THR B 1 286 ? -21.109 -15.758 5.996 1 98.44 286 THR B O 1
ATOM 5376 N N . VAL B 1 287 ? -20.703 -15.375 3.885 1 98.56 287 VAL B N 1
ATOM 5377 C CA . VAL B 1 287 ? -20.281 -13.977 3.959 1 98.56 287 VAL B CA 1
ATOM 5378 C C . VAL B 1 287 ? -20.859 -13.195 2.787 1 98.56 287 VAL B C 1
ATOM 5380 O O . VAL B 1 287 ? -20.188 -12.977 1.78 1 98.56 287 VAL B O 1
ATOM 5383 N N . PRO B 1 288 ? -22.031 -12.75 2.896 1 98.5 288 PRO B N 1
ATOM 5384 C CA . PRO B 1 288 ? -22.797 -12.211 1.769 1 98.5 288 PRO B CA 1
ATOM 5385 C C . PRO B 1 288 ? -22.078 -11.055 1.069 1 98.5 288 PRO B C 1
ATOM 5387 O O . PRO B 1 288 ? -22.203 -10.898 -0.148 1 98.5 288 PRO B O 1
ATOM 5390 N N . GLU B 1 289 ? -21.25 -10.258 1.796 1 98.56 289 GLU B N 1
ATOM 5391 C CA . GLU B 1 289 ? -20.578 -9.086 1.258 1 98.56 289 GLU B CA 1
ATOM 5392 C C . GLU B 1 289 ? -19.547 -9.484 0.195 1 98.56 289 GLU B C 1
ATOM 5394 O O . GLU B 1 289 ? -19.141 -8.656 -0.62 1 98.56 289 GLU B O 1
ATOM 5399 N N . LEU B 1 290 ? -19.188 -10.781 0.197 1 98.56 290 LEU B N 1
ATOM 5400 C CA . LEU B 1 290 ? -18.266 -11.273 -0.817 1 98.56 290 LEU B CA 1
ATOM 5401 C C . LEU B 1 290 ? -18.844 -11.094 -2.217 1 98.56 290 LEU B C 1
ATOM 5403 O O . LEU B 1 290 ? -18.109 -10.828 -3.168 1 98.56 290 LEU B O 1
ATOM 5407 N N . ALA B 1 291 ? -20.141 -11.258 -2.381 1 98.44 291 ALA B N 1
ATOM 5408 C CA . ALA B 1 291 ? -20.781 -11.102 -3.686 1 98.44 291 ALA B CA 1
ATOM 5409 C C . ALA B 1 291 ? -20.5 -9.719 -4.262 1 98.44 291 ALA B C 1
ATOM 5411 O O . ALA B 1 291 ? -20.25 -9.578 -5.461 1 98.44 291 ALA B O 1
ATOM 5412 N N . ASP B 1 292 ? -20.531 -8.711 -3.414 1 98.38 292 ASP B N 1
ATOM 5413 C CA . ASP B 1 292 ? -20.219 -7.348 -3.84 1 98.38 292 ASP B CA 1
ATOM 5414 C C . ASP B 1 292 ? -18.766 -7.219 -4.281 1 98.38 292 ASP B C 1
ATOM 5416 O O . ASP B 1 292 ? -18.469 -6.527 -5.254 1 98.38 292 ASP B O 1
ATOM 5420 N N . ALA B 1 293 ? -17.859 -7.82 -3.541 1 98.69 293 ALA B N 1
ATOM 5421 C CA . ALA B 1 293 ? -16.453 -7.801 -3.904 1 98.69 293 ALA B CA 1
ATOM 5422 C C . ALA B 1 293 ? -16.219 -8.445 -5.27 1 98.69 293 ALA B C 1
ATOM 5424 O O . ALA B 1 293 ? -15.484 -7.91 -6.102 1 98.69 293 ALA B O 1
ATOM 5425 N N . MET B 1 294 ? -16.891 -9.57 -5.469 1 98.5 294 MET B N 1
ATOM 5426 C CA . MET B 1 294 ? -16.75 -10.281 -6.738 1 98.5 294 MET B CA 1
ATOM 5427 C C . MET B 1 294 ? -17.234 -9.414 -7.898 1 98.5 294 MET B C 1
ATOM 5429 O O . MET B 1 294 ? -16.656 -9.453 -8.984 1 98.5 294 MET B O 1
ATOM 5433 N N . ALA B 1 295 ? -18.266 -8.664 -7.672 1 98.12 295 ALA B N 1
ATOM 5434 C CA . ALA B 1 295 ? -18.828 -7.797 -8.695 1 98.12 295 ALA B CA 1
ATOM 5435 C C . ALA B 1 295 ? -17.875 -6.668 -9.062 1 98.12 295 ALA B C 1
ATOM 5437 O O . ALA B 1 295 ? -18.031 -6.023 -10.102 1 98.12 295 ALA B O 1
ATOM 5438 N N . LEU B 1 296 ? -16.828 -6.387 -8.219 1 98.44 296 LEU B N 1
ATOM 5439 C CA . LEU B 1 296 ? -15.852 -5.316 -8.445 1 98.44 296 LEU B CA 1
ATOM 5440 C C . LEU B 1 296 ? -14.703 -5.809 -9.32 1 98.44 296 LEU B C 1
ATOM 5442 O O . LEU B 1 296 ? -13.852 -5.016 -9.734 1 98.44 296 LEU B O 1
ATOM 5446 N N . SER B 1 297 ? -14.625 -7.129 -9.648 1 97.38 297 SER B N 1
ATOM 5447 C CA . SER B 1 297 ? -13.492 -7.711 -10.359 1 97.38 297 SER B CA 1
ATOM 5448 C C . SER B 1 297 ? -13.242 -7 -11.688 1 97.38 297 SER B C 1
ATOM 5450 O O . SER B 1 297 ? -12.102 -6.672 -12.016 1 97.38 297 SER B O 1
ATOM 5452 N N . GLY B 1 298 ? -14.32 -6.738 -12.414 1 96.62 298 GLY B N 1
ATOM 5453 C CA . GLY B 1 298 ? -14.18 -6.109 -13.719 1 96.62 298 GLY B CA 1
ATOM 5454 C C . GLY B 1 298 ? -13.445 -4.781 -13.664 1 96.62 298 GLY B C 1
ATOM 5455 O O . GLY B 1 298 ? -12.43 -4.598 -14.344 1 96.62 298 GLY B O 1
ATOM 5456 N N . VAL B 1 299 ? -13.883 -3.902 -12.773 1 98.06 299 VAL B N 1
ATOM 5457 C CA . VAL B 1 299 ? -13.305 -2.564 -12.695 1 98.06 299 VAL B CA 1
ATOM 5458 C C . VAL B 1 299 ? -11.898 -2.643 -12.094 1 98.06 299 VAL B C 1
ATOM 5460 O O . VAL B 1 299 ? -10.984 -1.957 -12.555 1 98.06 299 VAL B O 1
ATOM 5463 N N . LEU B 1 300 ? -11.672 -3.482 -11.125 1 98.56 300 LEU B N 1
ATOM 5464 C CA . LEU B 1 300 ? -10.406 -3.492 -10.398 1 98.56 300 LEU B CA 1
ATOM 5465 C C . LEU B 1 300 ? -9.297 -4.105 -11.242 1 98.56 300 LEU B C 1
ATOM 5467 O O . LEU B 1 300 ? -8.227 -3.514 -11.383 1 98.56 300 LEU B O 1
ATOM 5471 N N . PHE B 1 301 ? -9.516 -5.234 -11.867 1 98.31 301 PHE B N 1
ATOM 5472 C CA . PHE B 1 301 ? -8.469 -5.949 -12.586 1 98.31 301 PHE B CA 1
ATOM 5473 C C . PHE B 1 301 ? -8.219 -5.312 -13.945 1 98.31 301 PHE B C 1
ATOM 5475 O O . PHE B 1 301 ? -7.082 -4.977 -14.281 1 98.31 301 PHE B O 1
ATOM 5482 N N . THR B 1 302 ? -9.234 -5.082 -14.719 1 98.31 302 THR B N 1
ATOM 5483 C CA . THR B 1 302 ? -9.031 -4.672 -16.109 1 98.31 302 THR B CA 1
ATOM 5484 C C . THR B 1 302 ? -8.516 -3.24 -16.172 1 98.31 302 THR B C 1
ATOM 5486 O O . THR B 1 302 ? -7.707 -2.908 -17.047 1 98.31 302 THR B O 1
ATOM 5489 N N . THR B 1 303 ? -8.984 -2.352 -15.242 1 98.69 303 THR B N 1
ATOM 5490 C CA . THR B 1 303 ? -8.508 -0.973 -15.234 1 98.69 303 THR B CA 1
ATOM 5491 C C . THR B 1 303 ? -7.008 -0.919 -14.977 1 98.69 303 THR B C 1
ATOM 5493 O O . THR B 1 303 ? -6.273 -0.232 -15.688 1 98.69 303 THR B O 1
ATOM 5496 N N . GLU B 1 304 ? -6.562 -1.637 -14 1 98.56 304 GLU B N 1
ATOM 5497 C CA . GLU B 1 304 ? -5.137 -1.624 -13.688 1 98.56 304 GLU B CA 1
ATOM 5498 C C . GLU B 1 304 ? -4.324 -2.271 -14.805 1 98.56 304 GLU B C 1
ATOM 5500 O O . GLU B 1 304 ? -3.293 -1.735 -15.219 1 98.56 304 GLU B O 1
ATOM 5505 N N . ALA B 1 305 ? -4.805 -3.428 -15.281 1 98.69 305 ALA B N 1
ATOM 5506 C CA . ALA B 1 305 ? -4.102 -4.117 -16.359 1 98.69 305 ALA B CA 1
ATOM 5507 C C . ALA B 1 305 ? -3.965 -3.225 -17.578 1 98.69 305 ALA B C 1
ATOM 5509 O O . ALA B 1 305 ? -2.873 -3.092 -18.141 1 98.69 305 ALA B O 1
ATOM 5510 N N . TYR B 1 306 ? -5.062 -2.629 -17.969 1 98.69 306 TYR B N 1
ATOM 5511 C CA . TYR B 1 306 ? -5.059 -1.758 -19.141 1 98.69 306 TYR B CA 1
ATOM 5512 C C . TYR B 1 306 ? -4.223 -0.508 -18.891 1 98.69 306 TYR B C 1
ATOM 5514 O O . TYR B 1 306 ? -3.504 -0.045 -19.781 1 98.69 306 TYR B O 1
ATOM 5522 N N . GLY B 1 307 ? -4.359 0.044 -17.719 1 98.5 307 GLY B N 1
ATOM 5523 C CA . GLY B 1 307 ? -3.531 1.189 -17.375 1 98.5 307 GLY B CA 1
ATOM 5524 C C . GLY B 1 307 ? -2.045 0.914 -17.5 1 98.5 307 GLY B C 1
ATOM 5525 O O . GLY B 1 307 ? -1.279 1.793 -17.906 1 98.5 307 GLY B O 1
ATOM 5526 N N . THR B 1 308 ? -1.636 -0.285 -17.25 1 98.38 308 THR B N 1
ATOM 5527 C CA . THR B 1 308 ? -0.24 -0.703 -17.312 1 98.38 308 THR B CA 1
ATOM 5528 C C . THR B 1 308 ? 0.197 -0.93 -18.766 1 98.38 308 THR B C 1
ATOM 5530 O O . THR B 1 308 ? 1.308 -0.558 -19.141 1 98.38 308 THR B O 1
ATOM 5533 N N . TRP B 1 309 ? -0.721 -1.436 -19.641 1 98.44 309 TRP B N 1
ATOM 5534 C CA . TRP B 1 309 ? -0.244 -1.99 -20.906 1 98.44 309 TRP B CA 1
ATOM 5535 C C . TRP B 1 309 ? -0.88 -1.271 -22.094 1 98.44 309 TRP B C 1
ATOM 5537 O O . TRP B 1 309 ? -0.543 -1.545 -23.25 1 98.44 309 TRP B O 1
ATOM 5547 N N . LYS B 1 310 ? -1.79 -0.325 -21.875 1 97.75 310 LYS B N 1
ATOM 5548 C CA . LYS B 1 310 ? -2.625 0.228 -22.938 1 97.75 310 LYS B CA 1
ATOM 5549 C C . LYS B 1 310 ? -1.773 0.768 -24.078 1 97.75 310 LYS B C 1
ATOM 5551 O O . LYS B 1 310 ? -2.104 0.573 -25.25 1 97.75 310 LYS B O 1
ATOM 5556 N N . HIS B 1 311 ? -0.655 1.438 -23.797 1 97.44 311 HIS B N 1
ATOM 5557 C CA . HIS B 1 311 ? 0.138 2.035 -24.875 1 97.44 311 HIS B CA 1
ATOM 5558 C C . HIS B 1 311 ? 0.794 0.964 -25.734 1 97.44 311 HIS B C 1
ATOM 5560 O O . HIS B 1 311 ? 0.78 1.058 -26.969 1 97.44 311 HIS B O 1
ATOM 5566 N N . ALA B 1 312 ? 1.36 -0.061 -25.078 1 97.69 312 ALA B N 1
ATOM 5567 C CA . ALA B 1 312 ? 1.971 -1.161 -25.828 1 97.69 312 ALA B CA 1
ATOM 5568 C C . ALA B 1 312 ? 0.927 -1.919 -26.641 1 97.69 312 ALA B C 1
ATOM 5570 O O . ALA B 1 312 ? 1.161 -2.254 -27.812 1 97.69 312 ALA B O 1
ATOM 5571 N N . ILE B 1 313 ? -0.23 -2.174 -26.031 1 98.5 313 ILE B N 1
ATOM 5572 C CA . ILE B 1 313 ? -1.292 -2.941 -26.672 1 98.5 313 ILE B CA 1
ATOM 5573 C C . ILE B 1 313 ? -1.818 -2.178 -27.891 1 98.5 313 ILE B C 1
ATOM 5575 O O . ILE B 1 313 ? -1.935 -2.74 -28.984 1 98.5 313 ILE B O 1
ATOM 5579 N N . GLU B 1 314 ? -2.068 -0.901 -27.688 1 98.25 314 GLU B N 1
ATOM 5580 C CA . GLU B 1 314 ? -2.701 -0.134 -28.75 1 98.25 314 GLU B CA 1
ATOM 5581 C C . GLU B 1 314 ? -1.703 0.204 -29.859 1 98.25 314 GLU B C 1
ATOM 5583 O O . GLU B 1 314 ? -2.088 0.394 -31.016 1 98.25 314 GLU B O 1
ATOM 5588 N N . ALA B 1 315 ? -0.421 0.247 -29.531 1 98.25 315 ALA B N 1
ATOM 5589 C CA . ALA B 1 315 ? 0.61 0.454 -30.547 1 98.25 315 ALA B CA 1
ATOM 5590 C C . ALA B 1 315 ? 0.722 -0.755 -31.469 1 98.25 315 ALA B C 1
ATOM 5592 O O . ALA B 1 315 ? 1.012 -0.611 -32.656 1 98.25 315 ALA B O 1
ATOM 5593 N N . HIS B 1 316 ? 0.517 -2.027 -30.906 1 98.25 316 HIS B N 1
ATOM 5594 C CA . HIS B 1 316 ? 0.646 -3.248 -31.688 1 98.25 316 HIS B CA 1
ATOM 5595 C C . HIS B 1 316 ? -0.401 -4.281 -31.281 1 98.25 316 HIS B C 1
ATOM 5597 O O . HIS B 1 316 ? -0.057 -5.391 -30.875 1 98.25 316 HIS B O 1
ATOM 5603 N N . PRO B 1 317 ? -1.659 -3.959 -31.453 1 97.94 317 PRO B N 1
ATOM 5604 C CA . PRO B 1 317 ? -2.711 -4.875 -31.016 1 97.94 317 PRO B CA 1
ATOM 5605 C C . PRO B 1 317 ? -2.652 -6.23 -31.719 1 97.94 317 PRO B C 1
ATOM 5607 O O . PRO B 1 317 ? -3.09 -7.238 -31.156 1 97.94 317 PRO B O 1
ATOM 5610 N N . GLU B 1 318 ? -2.061 -6.312 -32.875 1 97.25 318 GLU B N 1
ATOM 5611 C CA . GLU B 1 318 ? -2 -7.527 -33.688 1 97.25 318 GLU B CA 1
ATOM 5612 C C . GLU B 1 318 ? -1.036 -8.547 -33.062 1 97.25 318 GLU B C 1
ATOM 5614 O O . GLU B 1 318 ? -1.047 -9.719 -33.438 1 97.25 318 GLU B O 1
ATOM 5619 N N . LYS B 1 319 ? -0.255 -8.141 -32.125 1 98.12 319 LYS B N 1
ATOM 5620 C CA . LYS B 1 319 ? 0.73 -9.023 -31.5 1 98.12 319 LYS B CA 1
ATOM 5621 C C . LYS B 1 319 ? 0.118 -9.805 -30.328 1 98.12 319 LYS B C 1
ATOM 5623 O O . LYS B 1 319 ? 0.788 -10.633 -29.719 1 98.12 319 LYS B O 1
ATOM 5628 N N . MET B 1 320 ? -1.126 -9.594 -30.156 1 97.69 320 MET B N 1
ATOM 5629 C CA . MET B 1 320 ? -1.757 -10.25 -29.016 1 97.69 320 MET B CA 1
ATOM 5630 C C . MET B 1 320 ? -2.844 -11.219 -29.484 1 97.69 320 MET B C 1
ATOM 5632 O O . MET B 1 320 ? -3.436 -11.023 -30.547 1 97.69 320 MET B O 1
ATOM 5636 N N . PHE B 1 321 ? -3.074 -12.234 -28.625 1 95.38 321 PHE B N 1
ATOM 5637 C CA . PHE B 1 321 ? -4.238 -13.102 -28.781 1 95.38 321 PHE B CA 1
ATOM 5638 C C . PHE B 1 321 ? -5.527 -12.32 -28.547 1 95.38 321 PHE B C 1
ATOM 5640 O O . PHE B 1 321 ? -5.676 -11.633 -27.547 1 95.38 321 PHE B O 1
ATOM 5647 N N . GLY B 1 322 ? -6.441 -12.336 -29.438 1 94.25 322 GLY B N 1
ATOM 5648 C CA . GLY B 1 322 ? -7.637 -11.508 -29.5 1 94.25 322 GLY B CA 1
ATOM 5649 C C . GLY B 1 322 ? -8.406 -11.5 -28.188 1 94.25 322 GLY B C 1
ATOM 5650 O O . GLY B 1 322 ? -8.641 -10.43 -27.609 1 94.25 322 GLY B O 1
ATOM 5651 N N . PRO B 1 323 ? -8.789 -12.68 -27.703 1 92.69 323 PRO B N 1
ATOM 5652 C CA . PRO B 1 323 ? -9.578 -12.734 -26.469 1 92.69 323 PRO B CA 1
ATOM 5653 C C . PRO B 1 323 ? -8.867 -12.078 -25.297 1 92.69 323 PRO B C 1
ATOM 5655 O O . PRO B 1 323 ? -9.508 -11.43 -24.453 1 92.69 323 PRO B O 1
ATOM 5658 N N . ILE B 1 324 ? -7.551 -12.203 -25.203 1 95.06 324 ILE B N 1
ATOM 5659 C CA . ILE B 1 324 ? -6.797 -11.602 -24.109 1 95.06 324 ILE B CA 1
ATOM 5660 C C . ILE B 1 324 ? -6.715 -10.094 -24.312 1 95.06 324 ILE B C 1
ATOM 5662 O O . ILE B 1 324 ? -6.93 -9.32 -23.375 1 95.06 324 ILE B O 1
ATOM 5666 N N . ARG B 1 325 ? -6.434 -9.648 -25.516 1 96.81 325 ARG B N 1
ATOM 5667 C CA . ARG B 1 325 ? -6.395 -8.234 -25.859 1 96.81 325 ARG B CA 1
ATOM 5668 C C . ARG B 1 325 ? -7.703 -7.547 -25.484 1 96.81 325 ARG B C 1
ATOM 5670 O O . ARG B 1 325 ? -7.695 -6.477 -24.875 1 96.81 325 ARG B O 1
ATOM 5677 N N . ASP B 1 326 ? -8.789 -8.203 -25.844 1 95.44 326 ASP B N 1
ATOM 5678 C CA . ASP B 1 326 ? -10.109 -7.609 -25.625 1 95.44 326 ASP B CA 1
ATOM 5679 C C . ASP B 1 326 ? -10.422 -7.535 -24.125 1 95.44 326 ASP B C 1
ATOM 5681 O O . ASP B 1 326 ? -11.094 -6.609 -23.672 1 95.44 326 ASP B O 1
ATOM 5685 N N . ARG B 1 327 ? -9.969 -8.523 -23.391 1 94.94 327 ARG B N 1
ATOM 5686 C CA . ARG B 1 327 ? -10.125 -8.477 -21.938 1 94.94 327 ARG B CA 1
ATOM 5687 C C . ARG B 1 327 ? -9.398 -7.273 -21.344 1 94.94 327 ARG B C 1
ATOM 5689 O O . ARG B 1 327 ? -9.945 -6.574 -20.484 1 94.94 327 ARG B O 1
ATOM 5696 N N . PHE B 1 328 ? -8.164 -6.977 -21.828 1 97.75 328 PHE B N 1
ATOM 5697 C CA . PHE B 1 328 ? -7.441 -5.789 -21.391 1 97.75 328 PHE B CA 1
ATOM 5698 C C . PHE B 1 328 ? -8.234 -4.527 -21.703 1 97.75 328 PHE B C 1
ATOM 5700 O O . PHE B 1 328 ? -8.367 -3.645 -20.844 1 97.75 328 PHE B O 1
ATOM 5707 N N . ARG B 1 329 ? -8.82 -4.438 -22.828 1 97.81 329 ARG B N 1
ATOM 5708 C CA . ARG B 1 329 ? -9.477 -3.23 -23.328 1 97.81 329 ARG B CA 1
ATOM 5709 C C . ARG B 1 329 ? -10.719 -2.902 -22.516 1 97.81 329 ARG B C 1
ATOM 5711 O O . ARG B 1 329 ? -11.203 -1.768 -22.531 1 97.81 329 ARG B O 1
ATOM 5718 N N . LEU B 1 330 ? -11.234 -3.926 -21.797 1 96.88 330 LEU B N 1
ATOM 5719 C CA . LEU B 1 330 ? -12.359 -3.652 -20.906 1 96.88 330 LEU B CA 1
ATOM 5720 C C . LEU B 1 330 ? -12 -2.582 -19.875 1 96.88 330 LEU B C 1
ATOM 5722 O O . LEU B 1 330 ? -12.875 -1.872 -19.391 1 96.88 330 LEU B O 1
ATOM 5726 N N . GLY B 1 331 ? -10.711 -2.4 -19.578 1 97.75 331 GLY B N 1
ATOM 5727 C CA . GLY B 1 331 ? -10.258 -1.423 -18.594 1 97.75 331 GLY B CA 1
ATOM 5728 C C . GLY B 1 331 ? -10.461 0.011 -19.047 1 97.75 331 GLY B C 1
ATOM 5729 O O . GLY B 1 331 ? -10.422 0.937 -18.234 1 97.75 331 GLY B O 1
ATOM 5730 N N . ALA B 1 332 ? -10.648 0.197 -20.328 1 97.62 332 ALA B N 1
ATOM 5731 C CA . ALA B 1 332 ? -10.836 1.532 -20.891 1 97.62 332 ALA B CA 1
ATOM 5732 C C . ALA B 1 332 ? -12.211 2.094 -20.516 1 97.62 332 ALA B C 1
ATOM 5734 O O . ALA B 1 332 ? -12.445 3.297 -20.641 1 97.62 332 ALA B O 1
ATOM 5735 N N . GLU B 1 333 ? -13.078 1.27 -20 1 96.62 333 GLU B N 1
ATOM 5736 C CA . GLU B 1 333 ? -14.484 1.633 -19.844 1 96.62 333 GLU B CA 1
ATOM 5737 C C . GLU B 1 333 ? -14.727 2.303 -18.484 1 96.62 333 GLU B C 1
ATOM 5739 O O . GLU B 1 333 ? -15.797 2.871 -18.25 1 96.62 333 GLU B O 1
ATOM 5744 N N . PHE B 1 334 ? -13.805 2.277 -17.594 1 97.94 334 PHE B N 1
ATOM 5745 C CA . PHE B 1 334 ? -14.039 2.744 -16.234 1 97.94 334 PHE B CA 1
ATOM 5746 C C . PHE B 1 334 ? -13.312 4.062 -15.977 1 97.94 334 PHE B C 1
ATOM 5748 O O . PHE B 1 334 ? -12.18 4.25 -16.422 1 97.94 334 PHE B O 1
ATOM 5755 N N . SER B 1 335 ? -13.977 4.973 -15.25 1 98.25 335 SER B N 1
ATOM 5756 C CA . SER B 1 335 ? -13.359 6.234 -14.852 1 98.25 335 SER B CA 1
ATOM 5757 C C . SER B 1 335 ? -12.398 6.039 -13.68 1 98.25 335 SER B C 1
ATOM 5759 O O . SER B 1 335 ? -12.484 5.039 -12.969 1 98.25 335 SER B O 1
ATOM 5761 N N . GLY B 1 336 ? -11.5 7.012 -13.586 1 98.5 336 GLY B N 1
ATOM 5762 C CA . GLY B 1 336 ? -10.617 6.988 -12.43 1 98.5 336 GLY B CA 1
ATOM 5763 C C . GLY B 1 336 ? -11.367 7.02 -11.109 1 98.5 336 GLY B C 1
ATOM 5764 O O . GLY B 1 336 ? -11.023 6.289 -10.18 1 98.5 336 GLY B O 1
ATOM 5765 N N . ALA B 1 337 ? -12.422 7.816 -11 1 98.06 337 ALA B N 1
ATOM 5766 C CA . ALA B 1 337 ? -13.234 7.938 -9.797 1 98.06 337 ALA B CA 1
ATOM 5767 C C . ALA B 1 337 ? -13.898 6.609 -9.445 1 98.06 337 ALA B C 1
ATOM 5769 O O . ALA B 1 337 ? -13.953 6.23 -8.273 1 98.06 337 ALA B O 1
ATOM 5770 N N . ASP B 1 338 ? -14.344 5.895 -10.43 1 97.94 338 ASP B N 1
ATOM 5771 C CA . ASP B 1 338 ? -14.969 4.598 -10.195 1 97.94 338 ASP B CA 1
ATOM 5772 C C . ASP B 1 338 ? -13.945 3.576 -9.703 1 97.94 338 ASP B C 1
ATOM 5774 O O . ASP B 1 338 ? -14.258 2.762 -8.828 1 97.94 338 ASP B O 1
ATOM 5778 N N . TYR B 1 339 ? -12.789 3.635 -10.32 1 98.62 339 TYR B N 1
ATOM 5779 C CA . TYR B 1 339 ? -11.711 2.75 -9.891 1 98.62 339 TYR B CA 1
ATOM 5780 C C . TYR B 1 339 ? -11.344 3.002 -8.438 1 98.62 339 TYR B C 1
ATOM 5782 O O . TYR B 1 339 ? -11.211 2.059 -7.648 1 98.62 339 TYR B O 1
ATOM 5790 N N . VAL B 1 340 ? -11.25 4.266 -8.055 1 98.5 340 VAL B N 1
ATOM 5791 C CA . VAL B 1 340 ? -10.945 4.648 -6.68 1 98.5 340 VAL B CA 1
ATOM 5792 C C . VAL B 1 340 ? -12.055 4.16 -5.75 1 98.5 340 VAL B C 1
ATOM 5794 O O . VAL B 1 340 ? -11.781 3.525 -4.727 1 98.5 340 VAL B O 1
ATOM 5797 N N . ALA B 1 341 ? -13.273 4.406 -6.078 1 98.06 341 ALA B N 1
ATOM 5798 C CA . ALA B 1 341 ? -14.422 4.016 -5.258 1 98.06 341 ALA B CA 1
ATOM 5799 C C . ALA B 1 341 ? -14.492 2.498 -5.109 1 98.06 341 ALA B C 1
ATOM 5801 O O . ALA B 1 341 ? -14.867 1.989 -4.051 1 98.06 341 ALA B O 1
ATOM 5802 N N . ALA B 1 342 ? -14.156 1.807 -6.164 1 98.62 342 ALA B N 1
ATOM 5803 C CA . ALA B 1 342 ? -14.172 0.346 -6.137 1 98.62 342 ALA B CA 1
ATOM 5804 C C . ALA B 1 342 ? -13.164 -0.191 -5.121 1 98.62 342 ALA B C 1
ATOM 5806 O O . ALA B 1 342 ? -13.484 -1.096 -4.344 1 98.62 342 ALA B O 1
ATOM 5807 N N . TRP B 1 343 ? -11.984 0.359 -5.145 1 98.44 343 TRP B N 1
ATOM 5808 C CA . TRP B 1 343 ? -10.984 -0.066 -4.176 1 98.44 343 TRP B CA 1
ATOM 5809 C C . TRP B 1 343 ? -11.43 0.245 -2.752 1 98.44 343 TRP B C 1
ATOM 5811 O O . TRP B 1 343 ? -11.258 -0.576 -1.848 1 98.44 343 TRP B O 1
ATOM 5821 N N . GLN B 1 344 ? -11.953 1.428 -2.537 1 97.56 344 GLN B N 1
ATOM 5822 C CA . GLN B 1 344 ? -12.43 1.799 -1.208 1 97.56 344 GLN B CA 1
ATOM 5823 C C . GLN B 1 344 ? -13.508 0.837 -0.719 1 97.56 344 GLN B C 1
ATOM 5825 O O . GLN B 1 344 ? -13.5 0.432 0.445 1 97.56 344 GLN B O 1
ATOM 5830 N N . LYS B 1 345 ? -14.414 0.48 -1.606 1 98 345 LYS B N 1
ATOM 5831 C CA . LYS B 1 345 ? -15.453 -0.496 -1.272 1 98 345 LYS B CA 1
ATOM 5832 C C . LYS B 1 345 ? -14.836 -1.858 -0.958 1 98 345 LYS B C 1
ATOM 5834 O O . LYS B 1 345 ? -15.227 -2.512 0.011 1 98 345 LYS B O 1
ATOM 5839 N N . LEU B 1 346 ? -13.875 -2.266 -1.725 1 98.69 346 LEU B N 1
ATOM 5840 C CA . LEU B 1 346 ? -13.211 -3.543 -1.49 1 98.69 346 LEU B CA 1
ATOM 5841 C C . LEU B 1 346 ? -12.555 -3.57 -0.115 1 98.69 346 LEU B C 1
ATOM 5843 O O . LEU B 1 346 ? -12.672 -4.559 0.615 1 98.69 346 LEU B O 1
ATOM 5847 N N . ASP B 1 347 ? -11.906 -2.514 0.204 1 97.62 347 ASP B N 1
ATOM 5848 C CA . ASP B 1 347 ? -11.227 -2.447 1.494 1 97.62 347 ASP B CA 1
ATOM 5849 C C . ASP B 1 347 ? -12.219 -2.594 2.646 1 97.62 347 ASP B C 1
ATOM 5851 O O . ASP B 1 347 ? -11.922 -3.244 3.65 1 97.62 347 ASP B O 1
ATOM 5855 N N . ARG B 1 348 ? -13.367 -1.98 2.518 1 97 348 ARG B N 1
ATOM 5856 C CA . ARG B 1 348 ? -14.406 -2.139 3.533 1 97 348 ARG B CA 1
ATOM 5857 C C . ARG B 1 348 ? -14.867 -3.59 3.619 1 97 348 ARG B C 1
ATOM 5859 O O . ARG B 1 348 ? -15.07 -4.117 4.715 1 97 348 ARG B O 1
ATOM 5866 N N . ILE B 1 349 ? -15 -4.238 2.488 1 98.69 349 ILE B N 1
ATOM 5867 C CA . ILE B 1 349 ? -15.461 -5.621 2.453 1 98.69 349 ILE B CA 1
ATOM 5868 C C . ILE B 1 349 ? -14.383 -6.535 3.041 1 98.69 349 ILE B C 1
ATOM 5870 O O . ILE B 1 349 ? -14.695 -7.504 3.738 1 98.69 349 ILE B O 1
ATOM 5874 N N . ARG B 1 350 ? -13.109 -6.25 2.754 1 98.62 350 ARG B N 1
ATOM 5875 C CA . ARG B 1 350 ? -12.008 -7.008 3.34 1 98.62 350 ARG B CA 1
ATOM 5876 C C . ARG B 1 350 ? -12.078 -6.984 4.863 1 98.62 350 ARG B C 1
ATOM 5878 O O . ARG B 1 350 ? -11.812 -7.996 5.516 1 98.62 350 ARG B O 1
ATOM 5885 N N . ALA B 1 351 ? -12.438 -5.855 5.422 1 97.19 351 ALA B N 1
ATOM 5886 C CA . ALA B 1 351 ? -12.578 -5.746 6.871 1 97.19 351 ALA B CA 1
ATOM 5887 C C . ALA B 1 351 ? -13.727 -6.613 7.379 1 97.19 351 ALA B C 1
ATOM 5889 O O . ALA B 1 351 ? -13.602 -7.289 8.406 1 97.19 351 ALA B O 1
ATOM 5890 N N . ILE B 1 352 ? -14.836 -6.617 6.672 1 98.31 352 ILE B N 1
ATOM 5891 C CA . ILE B 1 352 ? -15.992 -7.438 7.023 1 98.31 352 ILE B CA 1
ATOM 5892 C C . ILE B 1 352 ? -15.617 -8.914 6.941 1 98.31 352 ILE B C 1
ATOM 5894 O O . ILE B 1 352 ? -15.938 -9.688 7.844 1 98.31 352 ILE B O 1
ATOM 5898 N N . TRP B 1 353 ? -14.922 -9.281 5.898 1 98.69 353 TRP B N 1
ATOM 5899 C CA . TRP B 1 353 ? -14.461 -10.656 5.719 1 98.69 353 TRP B CA 1
ATOM 5900 C C . TRP B 1 353 ? -13.578 -11.094 6.883 1 98.69 353 TRP B C 1
ATOM 5902 O O . TRP B 1 353 ? -13.742 -12.188 7.414 1 98.69 353 TRP B O 1
ATOM 5912 N N . ALA B 1 354 ? -12.656 -10.234 7.211 1 98.38 354 ALA B N 1
ATOM 5913 C CA . ALA B 1 354 ? -11.719 -10.547 8.289 1 98.38 354 ALA B CA 1
ATOM 5914 C C . ALA B 1 354 ? -12.469 -10.828 9.594 1 98.38 354 ALA B C 1
ATOM 5916 O O . ALA B 1 354 ? -12.148 -11.781 10.305 1 98.38 354 ALA B O 1
ATOM 5917 N N . GLU B 1 355 ? -13.461 -10.008 9.867 1 97.88 355 GLU B N 1
ATOM 5918 C CA . GLU B 1 355 ? -14.258 -10.195 11.078 1 97.88 355 GLU B CA 1
ATOM 5919 C C . GLU B 1 355 ? -15.07 -11.477 11.016 1 97.88 355 GLU B C 1
ATOM 5921 O O . GLU B 1 355 ? -15.117 -12.242 11.984 1 97.88 355 GLU B O 1
ATOM 5926 N N . ALA B 1 356 ? -15.664 -11.727 9.906 1 98.38 356 ALA B N 1
ATOM 5927 C CA . ALA B 1 356 ? -16.562 -12.867 9.734 1 98.38 356 ALA B CA 1
ATOM 5928 C C . ALA B 1 356 ? -15.797 -14.188 9.797 1 98.38 356 ALA B C 1
ATOM 5930 O O . ALA B 1 356 ? -16.344 -15.203 10.242 1 98.38 356 ALA B O 1
ATOM 5931 N N . THR B 1 357 ? -14.539 -14.18 9.445 1 98.5 357 THR B N 1
ATOM 5932 C CA . THR B 1 357 ? -13.805 -15.438 9.312 1 98.5 357 THR B CA 1
ATOM 5933 C C . THR B 1 357 ? -12.797 -15.586 10.453 1 98.5 357 THR B C 1
ATOM 5935 O O . THR B 1 357 ? -12.117 -16.609 10.547 1 98.5 357 THR B O 1
ATOM 5938 N N . ALA B 1 358 ? -12.75 -14.672 11.336 1 97.88 358 ALA B N 1
ATOM 5939 C CA . ALA B 1 358 ? -11.781 -14.625 12.43 1 97.88 358 ALA B CA 1
ATOM 5940 C C . ALA B 1 358 ? -11.859 -15.883 13.289 1 97.88 358 ALA B C 1
ATOM 5942 O O . ALA B 1 358 ? -10.844 -16.359 13.789 1 97.88 358 ALA B O 1
ATOM 5943 N N . PRO B 1 359 ? -13.039 -16.484 13.492 1 97.88 359 PRO B N 1
ATOM 5944 C CA . PRO B 1 359 ? -13.133 -17.641 14.383 1 97.88 359 PRO B CA 1
ATOM 5945 C C . PRO B 1 359 ? -12.586 -18.922 13.75 1 97.88 359 PRO B C 1
ATOM 5947 O O . PRO B 1 359 ? -12.461 -19.953 14.43 1 97.88 359 PRO B O 1
ATOM 5950 N N . TYR B 1 360 ? -12.242 -18.891 12.508 1 98.69 360 TYR B N 1
ATOM 5951 C CA . TYR B 1 360 ? -11.859 -20.094 11.789 1 98.69 360 TYR B CA 1
ATOM 5952 C C . TYR B 1 360 ? -10.383 -20.078 11.445 1 98.69 360 TYR B C 1
ATOM 5954 O O . TYR B 1 360 ? -9.773 -19.016 11.312 1 98.69 360 TYR B O 1
ATOM 5962 N N . ASP B 1 361 ? -9.812 -21.25 11.273 1 98.69 361 ASP B N 1
ATOM 5963 C CA . ASP B 1 361 ? -8.398 -21.391 10.93 1 98.69 361 ASP B CA 1
ATOM 5964 C C . ASP B 1 361 ? -8.18 -21.219 9.43 1 98.69 361 ASP B C 1
ATOM 5966 O O . ASP B 1 361 ? -7.098 -20.812 9 1 98.69 361 ASP B O 1
ATOM 5970 N N . ALA B 1 362 ? -9.18 -21.578 8.656 1 98.81 362 ALA B N 1
ATOM 5971 C CA . ALA B 1 362 ? -9.18 -21.359 7.211 1 98.81 362 ALA B CA 1
ATOM 5972 C C . ALA B 1 362 ? -10.594 -21.469 6.641 1 98.81 362 ALA B C 1
ATOM 5974 O O . ALA B 1 362 ? -11.484 -22.031 7.273 1 98.81 362 ALA B O 1
ATOM 5975 N N . VAL B 1 363 ? -10.773 -20.875 5.531 1 98.94 363 VAL B N 1
ATOM 5976 C CA . VAL B 1 363 ? -12.008 -20.984 4.758 1 98.94 363 VAL B CA 1
ATOM 5977 C C . VAL B 1 363 ? -11.805 -21.938 3.588 1 98.94 363 VAL B C 1
ATOM 5979 O O . VAL B 1 363 ? -10.82 -21.828 2.85 1 98.94 363 VAL B O 1
ATOM 5982 N N . LEU B 1 364 ? -12.727 -22.859 3.422 1 98.94 364 LEU B N 1
ATOM 5983 C CA . LEU B 1 364 ? -12.578 -23.906 2.424 1 98.94 364 LEU B CA 1
ATOM 5984 C C . LEU B 1 364 ? -13.562 -23.703 1.273 1 98.94 364 LEU B C 1
ATOM 5986 O O . LEU B 1 364 ? -14.734 -23.406 1.498 1 98.94 364 LEU B O 1
ATOM 5990 N N . VAL B 1 365 ? -13.047 -23.844 0.091 1 98.94 365 VAL B N 1
ATOM 5991 C CA . VAL B 1 365 ? -13.859 -23.891 -1.119 1 98.94 365 VAL B CA 1
ATOM 5992 C C . VAL B 1 365 ? -13.242 -24.859 -2.127 1 98.94 365 VAL B C 1
ATOM 5994 O O . VAL B 1 365 ? -12.055 -25.188 -2.027 1 98.94 365 VAL B O 1
ATOM 5997 N N . PRO B 1 366 ? -14.086 -25.453 -3.094 1 98.81 366 PRO B N 1
ATOM 5998 C CA . PRO B 1 366 ? -13.422 -26.094 -4.23 1 98.81 366 PRO B CA 1
ATOM 5999 C C . PRO B 1 366 ? -12.477 -25.141 -4.969 1 98.81 366 PRO B C 1
ATOM 6001 O O . PRO B 1 366 ? -12.797 -23.969 -5.152 1 98.81 366 PRO B O 1
ATOM 6004 N N . THR B 1 367 ? -11.312 -25.562 -5.328 1 98.62 367 THR B N 1
ATOM 6005 C CA . THR B 1 367 ? -10.375 -24.656 -5.988 1 98.62 367 THR B CA 1
ATOM 6006 C C . THR B 1 367 ? -10.969 -24.109 -7.285 1 98.62 367 THR B C 1
ATOM 6008 O O . THR B 1 367 ? -11.086 -22.891 -7.457 1 98.62 367 THR B O 1
ATOM 6011 N N . ALA B 1 368 ? -11.328 -24.969 -8.141 1 98.38 368 ALA B N 1
ATOM 6012 C CA . ALA B 1 368 ? -12.031 -24.625 -9.367 1 98.38 368 ALA B CA 1
ATOM 6013 C C . ALA B 1 368 ? -13.375 -25.344 -9.461 1 98.38 368 ALA B C 1
ATOM 6015 O O . ALA B 1 368 ? -13.469 -26.516 -9.094 1 98.38 368 ALA B O 1
ATOM 6016 N N . PRO B 1 369 ? -14.398 -24.719 -9.961 1 98.31 369 PRO B N 1
ATOM 6017 C CA . PRO B 1 369 ? -15.719 -25.344 -10.031 1 98.31 369 PRO B CA 1
ATOM 6018 C C . PRO B 1 369 ? -15.891 -26.234 -11.258 1 98.31 369 PRO B C 1
ATOM 6020 O O . PRO B 1 369 ? -16.922 -26.875 -11.422 1 98.31 369 PRO B O 1
ATOM 6023 N N . ASN B 1 370 ? -14.945 -26.219 -12.141 1 98.19 370 ASN B N 1
ATOM 6024 C CA . ASN B 1 370 ? -15.008 -27.016 -13.359 1 98.19 370 ASN B CA 1
ATOM 6025 C C . ASN B 1 370 ? -13.742 -27.844 -13.547 1 98.19 370 ASN B C 1
ATOM 6027 O O . ASN B 1 370 ? -12.773 -27.688 -12.797 1 98.19 370 ASN B O 1
ATOM 6031 N N . LEU B 1 371 ? -13.812 -28.844 -14.445 1 98.19 371 LEU B N 1
ATOM 6032 C CA . LEU B 1 371 ? -12.656 -29.594 -14.898 1 98.19 371 LEU B CA 1
ATOM 6033 C C . LEU B 1 371 ? -11.945 -28.875 -16.047 1 98.19 371 LEU B C 1
ATOM 6035 O O . LEU B 1 371 ? -12.5 -27.953 -16.625 1 98.19 371 LEU B O 1
ATOM 6039 N N . PRO B 1 372 ? -10.688 -29.25 -16.297 1 98.56 372 PRO B N 1
ATOM 6040 C CA . PRO B 1 372 ? -10.016 -28.625 -17.438 1 98.56 372 PRO B CA 1
ATOM 6041 C C . PRO B 1 372 ? -10.805 -28.781 -18.734 1 98.56 372 PRO B C 1
ATOM 6043 O O . PRO B 1 372 ? -11.164 -29.906 -19.109 1 98.56 372 PRO B O 1
ATOM 6046 N N . PRO B 1 373 ? -11.062 -27.688 -19.391 1 98.19 373 PRO B N 1
ATOM 6047 C CA . PRO B 1 373 ? -11.781 -27.781 -20.672 1 98.19 373 PRO B CA 1
ATOM 6048 C C . PRO B 1 373 ? -10.891 -28.25 -21.812 1 98.19 373 PRO B C 1
ATOM 6050 O O . PRO B 1 373 ? -9.664 -28.234 -21.703 1 98.19 373 PRO B O 1
ATOM 6053 N N . ASN B 1 374 ? -11.555 -28.672 -22.844 1 97.81 374 ASN B N 1
ATOM 6054 C CA . ASN B 1 374 ? -10.859 -29.109 -24.047 1 97.81 374 ASN B CA 1
ATOM 6055 C C . ASN B 1 374 ? -10.242 -27.922 -24.797 1 97.81 374 ASN B C 1
ATOM 6057 O O . ASN B 1 374 ? -10.938 -26.953 -25.094 1 97.81 374 ASN B O 1
ATOM 6061 N N . VAL B 1 375 ? -8.977 -28.047 -25.156 1 97.5 375 VAL B N 1
ATOM 6062 C CA . VAL B 1 375 ? -8.219 -26.938 -25.734 1 97.5 375 VAL B CA 1
ATOM 6063 C C . VAL B 1 375 ? -8.758 -26.609 -27.125 1 97.5 375 VAL B C 1
ATOM 6065 O O . VAL B 1 375 ? -8.922 -25.438 -27.469 1 97.5 375 VAL B O 1
ATOM 6068 N N . GLU B 1 376 ? -9.031 -27.609 -27.922 1 97.06 376 GLU B N 1
ATOM 6069 C CA . GLU B 1 376 ? -9.555 -27.375 -29.266 1 97.06 376 GLU B CA 1
ATOM 6070 C C . GLU B 1 376 ? -10.875 -26.594 -29.203 1 97.06 376 GLU B C 1
ATOM 6072 O O . GLU B 1 376 ? -11.078 -25.656 -29.984 1 97.06 376 GLU B O 1
ATOM 6077 N N . ARG B 1 377 ? -11.727 -26.984 -28.297 1 96.81 377 ARG B N 1
ATOM 6078 C CA . ARG B 1 377 ? -13 -26.297 -28.156 1 96.81 377 ARG B CA 1
ATOM 6079 C C . ARG B 1 377 ? -12.805 -24.859 -27.703 1 96.81 377 ARG B C 1
ATOM 6081 O O . ARG B 1 377 ? -13.477 -23.953 -28.203 1 96.81 377 ARG B O 1
ATOM 6088 N N . LEU B 1 378 ? -11.898 -24.641 -26.797 1 95.81 378 LEU B N 1
ATOM 6089 C CA . LEU B 1 378 ? -11.602 -23.297 -26.312 1 95.81 378 LEU B CA 1
ATOM 6090 C C . LEU B 1 378 ? -11.133 -22.391 -27.453 1 95.81 378 LEU B C 1
ATOM 6092 O O . LEU B 1 378 ? -11.414 -21.188 -27.469 1 95.81 378 LEU B O 1
ATOM 6096 N N . THR B 1 379 ? -10.43 -22.891 -28.391 1 94.19 379 THR B N 1
ATOM 6097 C CA . THR B 1 379 ? -9.836 -22.125 -29.469 1 94.19 379 THR B CA 1
ATOM 6098 C C . THR B 1 379 ? -10.867 -21.828 -30.562 1 94.19 379 THR B C 1
ATOM 6100 O O . THR B 1 379 ? -10.766 -20.812 -31.266 1 94.19 379 THR B O 1
ATOM 6103 N N . THR B 1 380 ? -11.953 -22.672 -30.672 1 94.81 380 THR B N 1
ATOM 6104 C CA . THR B 1 380 ? -12.867 -22.547 -31.797 1 94.81 380 THR B CA 1
ATOM 6105 C C . THR B 1 380 ? -14.195 -21.938 -31.359 1 94.81 380 THR B C 1
ATOM 6107 O O . THR B 1 380 ? -15.008 -21.531 -32.188 1 94.81 380 THR B O 1
ATOM 6110 N N . ASP B 1 381 ? -14.422 -21.906 -30.047 1 94.88 381 ASP B N 1
ATOM 6111 C CA . ASP B 1 381 ? -15.68 -21.422 -29.5 1 94.88 381 ASP B CA 1
ATOM 6112 C C . ASP B 1 381 ? -15.438 -20.297 -28.484 1 94.88 381 ASP B C 1
ATOM 6114 O O . ASP B 1 381 ? -15.242 -20.547 -27.297 1 94.88 381 ASP B O 1
ATOM 6118 N N . GLU B 1 382 ? -15.555 -19.125 -28.953 1 91.62 382 GLU B N 1
ATOM 6119 C CA . GLU B 1 382 ? -15.234 -17.953 -28.141 1 91.62 382 GLU B CA 1
ATOM 6120 C C . GLU B 1 382 ? -16.141 -17.875 -26.922 1 91.62 382 GLU B C 1
ATOM 6122 O O . GLU B 1 382 ? -15.672 -17.5 -25.828 1 91.62 382 GLU B O 1
ATOM 6127 N N . LYS B 1 383 ? -17.391 -18.078 -27.078 1 93.31 383 LYS B N 1
ATOM 6128 C CA . LYS B 1 383 ? -18.328 -18.047 -25.953 1 93.31 383 LYS B CA 1
ATOM 6129 C C . LYS B 1 383 ? -17.938 -19.078 -24.906 1 93.31 383 LYS B C 1
ATOM 6131 O O . LYS B 1 383 ? -18.031 -18.812 -23.703 1 93.31 383 LYS B O 1
ATOM 6136 N N . TYR B 1 384 ? -17.578 -20.266 -25.422 1 94.5 384 TYR B N 1
ATOM 6137 C CA . TYR B 1 384 ? -17.109 -21.312 -24.516 1 94.5 384 TYR B CA 1
ATOM 6138 C C . TYR B 1 384 ? -15.859 -20.875 -23.766 1 94.5 384 TYR B C 1
ATOM 6140 O O . TYR B 1 384 ? -15.758 -21.094 -22.547 1 94.5 384 TYR B O 1
ATOM 6148 N N . PHE B 1 385 ? -14.969 -20.203 -24.438 1 93.62 385 PHE B N 1
ATOM 6149 C CA . PHE B 1 385 ? -13.75 -19.688 -23.812 1 93.62 385 PHE B CA 1
ATOM 6150 C C . PHE B 1 385 ? -14.078 -18.75 -22.656 1 93.62 385 PHE B C 1
ATOM 6152 O O . PHE B 1 385 ? -13.57 -18.922 -21.547 1 93.62 385 PHE B O 1
ATOM 6159 N N . VAL B 1 386 ? -14.922 -17.797 -22.891 1 92.06 386 VAL B N 1
ATOM 6160 C CA . VAL B 1 386 ? -15.25 -16.781 -21.906 1 92.06 386 VAL B CA 1
ATOM 6161 C C . VAL B 1 386 ? -15.953 -17.422 -20.703 1 92.06 386 VAL B C 1
ATOM 6163 O O . VAL B 1 386 ? -15.602 -17.141 -19.562 1 92.06 386 VAL B O 1
ATOM 6166 N N . THR B 1 387 ? -16.875 -18.312 -20.922 1 93.69 387 THR B N 1
ATOM 6167 C CA . THR B 1 387 ? -17.641 -18.969 -19.875 1 93.69 387 THR B CA 1
ATOM 6168 C C . THR B 1 387 ? -16.734 -19.812 -18.984 1 93.69 387 THR B C 1
ATOM 6170 O O . THR B 1 387 ? -16.781 -19.703 -17.766 1 93.69 387 THR B O 1
ATOM 6173 N N . GLU B 1 388 ? -15.891 -20.609 -19.609 1 96.19 388 GLU B N 1
ATOM 6174 C CA . GLU B 1 388 ? -15.016 -21.5 -18.859 1 96.19 388 GLU B CA 1
ATOM 6175 C C . GLU B 1 388 ? -13.961 -20.703 -18.078 1 96.19 388 GLU B C 1
ATOM 6177 O O . GLU B 1 388 ? -13.617 -21.062 -16.953 1 96.19 388 GLU B O 1
ATOM 6182 N N . ASN B 1 389 ? -13.484 -19.672 -18.734 1 94.75 389 ASN B N 1
ATOM 6183 C CA . ASN B 1 389 ? -12.477 -18.844 -18.078 1 94.75 389 ASN B CA 1
ATOM 6184 C C . ASN B 1 389 ? -13.039 -18.188 -16.812 1 94.75 389 ASN B C 1
ATOM 6186 O O . ASN B 1 389 ? -12.398 -18.203 -15.758 1 94.75 389 ASN B O 1
ATOM 6190 N N . LEU B 1 390 ? -14.242 -17.609 -16.906 1 93.31 390 LEU B N 1
ATOM 6191 C CA . LEU B 1 390 ? -14.867 -16.938 -15.781 1 93.31 390 LEU B CA 1
ATOM 6192 C C . LEU B 1 390 ? -15.203 -17.922 -14.672 1 93.31 390 LEU B C 1
ATOM 6194 O O . LEU B 1 390 ? -14.977 -17.641 -13.492 1 93.31 390 LEU B O 1
ATOM 6198 N N . LEU B 1 391 ? -15.688 -19.047 -15.039 1 96.25 391 LEU B N 1
ATOM 6199 C CA . LEU B 1 391 ? -16.031 -20.062 -14.055 1 96.25 391 LEU B CA 1
ATOM 6200 C C . LEU B 1 391 ? -14.773 -20.594 -13.367 1 96.25 391 LEU B C 1
ATOM 6202 O O . LEU B 1 391 ? -14.758 -20.766 -12.141 1 96.25 391 LEU B O 1
ATOM 6206 N N . THR B 1 392 ? -13.742 -20.812 -14.109 1 97.69 392 THR B N 1
ATOM 6207 C CA . THR B 1 392 ? -12.484 -21.359 -13.609 1 97.69 392 THR B CA 1
ATOM 6208 C C . THR B 1 392 ? -11.906 -20.453 -12.516 1 97.69 392 THR B C 1
ATOM 6210 O O . THR B 1 392 ? -11.438 -20.953 -11.484 1 97.69 392 THR B O 1
ATOM 6213 N N . LEU B 1 393 ? -12.016 -19.141 -12.711 1 97.62 393 LEU B N 1
ATOM 6214 C CA . LEU B 1 393 ? -11.305 -18.203 -11.852 1 97.62 393 LEU B CA 1
ATOM 6215 C C . LEU B 1 393 ? -12.195 -17.75 -10.703 1 97.62 393 LEU B C 1
ATOM 6217 O O . LEU B 1 393 ? -11.75 -17.016 -9.82 1 97.62 393 LEU B O 1
ATOM 6221 N N . ARG B 1 394 ? -13.438 -18.156 -10.703 1 97.75 394 ARG B N 1
ATOM 6222 C CA . ARG B 1 394 ? -14.414 -17.625 -9.766 1 97.75 394 ARG B CA 1
ATOM 6223 C C . ARG B 1 394 ? -13.977 -17.844 -8.32 1 97.75 394 ARG B C 1
ATOM 6225 O O . ARG B 1 394 ? -13.898 -16.906 -7.531 1 97.75 394 ARG B O 1
ATOM 6232 N N . ASN B 1 395 ? -13.641 -19.062 -7.949 1 98.75 395 ASN B N 1
ATOM 6233 C CA . ASN B 1 395 ? -13.336 -19.359 -6.555 1 98.75 395 ASN B CA 1
ATOM 6234 C C . ASN B 1 395 ? -11.961 -18.828 -6.152 1 98.75 395 ASN B C 1
ATOM 6236 O O . ASN B 1 395 ? -11.805 -18.281 -5.055 1 98.75 395 ASN B O 1
ATOM 6240 N N . THR B 1 396 ? -10.938 -18.969 -7.016 1 98.75 396 THR B N 1
ATOM 6241 C CA . THR B 1 396 ? -9.594 -18.516 -6.668 1 98.75 396 THR B CA 1
ATOM 6242 C C . THR B 1 396 ? -9.562 -16.984 -6.539 1 98.75 396 THR B C 1
ATOM 6244 O O . THR B 1 396 ? -8.836 -16.453 -5.703 1 98.75 396 THR B O 1
ATOM 6247 N N . ARG B 1 397 ? -10.375 -16.312 -7.316 1 98.5 397 ARG B N 1
ATOM 6248 C CA . ARG B 1 397 ? -10.406 -14.859 -7.285 1 98.5 397 ARG B CA 1
ATOM 6249 C C . ARG B 1 397 ? -10.812 -14.352 -5.902 1 98.5 397 ARG B C 1
ATOM 6251 O O . ARG B 1 397 ? -10.398 -13.266 -5.492 1 98.5 397 ARG B O 1
ATOM 6258 N N . MET B 1 398 ? -11.625 -15.172 -5.148 1 98.62 398 MET B N 1
ATOM 6259 C CA . MET B 1 398 ? -12.008 -14.797 -3.793 1 98.62 398 MET B CA 1
ATOM 6260 C C . MET B 1 398 ? -10.781 -14.508 -2.938 1 98.62 398 MET B C 1
ATOM 6262 O O . MET B 1 398 ? -10.742 -13.508 -2.213 1 98.62 398 MET B O 1
ATOM 6266 N N . GLY B 1 399 ? -9.758 -15.344 -3.072 1 98.56 399 GLY B N 1
ATOM 6267 C CA . GLY B 1 399 ? -8.531 -15.172 -2.311 1 98.56 399 GLY B CA 1
ATOM 6268 C C . GLY B 1 399 ? -7.785 -13.898 -2.666 1 98.56 399 GLY B C 1
ATOM 6269 O O . GLY B 1 399 ? -7.223 -13.234 -1.792 1 98.56 399 GLY B O 1
ATOM 6270 N N . ASN B 1 400 ? -7.793 -13.562 -3.947 1 98.69 400 ASN B N 1
ATOM 6271 C CA . ASN B 1 400 ? -7.109 -12.359 -4.402 1 98.69 400 ASN B CA 1
ATOM 6272 C C . ASN B 1 400 ? -7.863 -11.094 -3.988 1 98.69 400 ASN B C 1
ATOM 6274 O O . ASN B 1 400 ? -7.266 -10.156 -3.457 1 98.69 400 ASN B O 1
ATOM 6278 N N . LEU B 1 401 ? -9.156 -11.102 -4.156 1 98.81 401 LEU B N 1
ATOM 6279 C CA . LEU B 1 401 ? -9.961 -9.938 -3.807 1 98.81 401 LEU B CA 1
ATOM 6280 C C . LEU B 1 401 ? -9.898 -9.664 -2.309 1 98.81 401 LEU B C 1
ATOM 6282 O O . LEU B 1 401 ? -9.805 -8.508 -1.888 1 98.81 401 LEU B O 1
ATOM 6286 N N . MET B 1 402 ? -9.844 -10.688 -1.495 1 98.75 402 MET B N 1
ATOM 6287 C CA . MET B 1 402 ? -9.852 -10.508 -0.047 1 98.75 402 MET B CA 1
ATOM 6288 C C . MET B 1 402 ? -8.422 -10.359 0.484 1 98.75 402 MET B C 1
ATOM 6290 O O . MET B 1 402 ? -8.227 -10.133 1.679 1 98.75 402 MET B O 1
ATOM 6294 N N . GLY B 1 403 ? -7.41 -10.492 -0.418 1 98.5 403 GLY B N 1
ATOM 6295 C CA . GLY B 1 403 ? -6.027 -10.305 -0.016 1 98.5 403 GLY B CA 1
ATOM 6296 C C . GLY B 1 403 ? -5.5 -11.43 0.856 1 98.5 403 GLY B C 1
ATOM 6297 O O . GLY B 1 403 ? -4.723 -11.188 1.782 1 98.5 403 GLY B O 1
ATOM 6298 N N . LEU B 1 404 ? -5.832 -12.633 0.562 1 98.81 404 LEU B N 1
ATOM 6299 C CA . LEU B 1 404 ? -5.547 -13.75 1.459 1 98.81 404 LEU B CA 1
ATOM 6300 C C . LEU B 1 404 ? -4.355 -14.562 0.958 1 98.81 404 LEU B C 1
ATOM 6302 O O . LEU B 1 404 ? -3.969 -14.445 -0.208 1 98.81 404 LEU B O 1
ATOM 6306 N N . SER B 1 405 ? -3.723 -15.281 1.854 1 98.81 405 SER B N 1
ATOM 6307 C CA . SER B 1 405 ? -2.963 -16.453 1.445 1 98.81 405 SER B CA 1
ATOM 6308 C C . SER B 1 405 ? -3.881 -17.641 1.183 1 98.81 405 SER B C 1
ATOM 6310 O O . SER B 1 405 ? -4.914 -17.797 1.84 1 98.81 405 SER B O 1
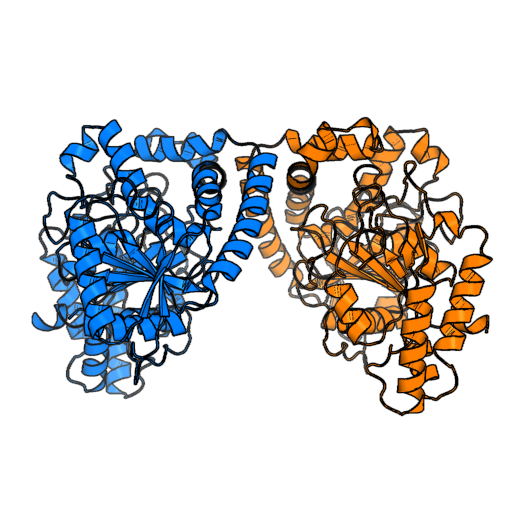ATOM 6312 N N . ALA B 1 406 ? -3.514 -18.422 0.221 1 98.94 406 ALA B N 1
ATOM 6313 C CA . ALA B 1 406 ? -4.367 -19.547 -0.134 1 98.94 406 ALA B CA 1
ATOM 6314 C C . ALA B 1 406 ? -3.537 -20.734 -0.626 1 98.94 406 ALA B C 1
ATOM 6316 O O . ALA B 1 406 ? -2.559 -20.547 -1.355 1 98.94 406 ALA B O 1
ATOM 6317 N N . LEU B 1 407 ? -3.916 -21.891 -0.164 1 98.94 407 LEU B N 1
ATOM 6318 C CA . LEU B 1 407 ? -3.258 -23.141 -0.497 1 98.94 407 LEU B CA 1
ATOM 6319 C C . LEU B 1 407 ? -4.238 -24.109 -1.147 1 98.94 407 LEU B C 1
ATOM 6321 O O . LEU B 1 407 ? -5.336 -24.328 -0.628 1 98.94 407 LEU B O 1
ATOM 6325 N N . THR B 1 408 ? -3.873 -24.609 -2.297 1 98.88 408 THR B N 1
ATOM 6326 C CA . THR B 1 408 ? -4.715 -25.641 -2.908 1 98.88 408 THR B CA 1
ATOM 6327 C C . THR B 1 408 ? -4.031 -27 -2.854 1 98.88 408 THR B C 1
ATOM 6329 O O . THR B 1 408 ? -2.812 -27.094 -3 1 98.88 408 THR B O 1
ATOM 6332 N N . LEU B 1 409 ? -4.793 -28.031 -2.564 1 98.81 409 LEU B N 1
ATOM 6333 C CA . LEU B 1 409 ? -4.348 -29.406 -2.471 1 98.81 409 LEU B CA 1
ATOM 6334 C C . LEU B 1 409 ? -5.168 -30.312 -3.391 1 98.81 409 LEU B C 1
ATOM 6336 O O . LEU B 1 409 ? -6.375 -30.109 -3.547 1 98.81 409 LEU B O 1
ATOM 6340 N N . PRO B 1 410 ? -4.512 -31.328 -3.949 1 98.31 410 PRO B N 1
ATOM 6341 C CA . PRO B 1 410 ? -5.293 -32.344 -4.66 1 98.31 410 PRO B CA 1
ATOM 6342 C C . PRO B 1 410 ? -6.234 -33.125 -3.736 1 98.31 410 PRO B C 1
ATOM 6344 O O . PRO B 1 410 ? -5.902 -33.344 -2.572 1 98.31 410 PRO B O 1
ATOM 6347 N N . THR B 1 411 ? -7.34 -33.562 -4.238 1 97.31 411 THR B N 1
ATOM 6348 C CA . THR B 1 411 ? -8.344 -34.25 -3.424 1 97.31 411 THR B CA 1
ATOM 6349 C C . THR B 1 411 ? -8.227 -35.75 -3.553 1 97.31 411 THR B C 1
ATOM 6351 O O . THR B 1 411 ? -8.852 -36.5 -2.799 1 97.31 411 THR B O 1
ATOM 6354 N N . GLY B 1 412 ? -7.48 -36.188 -4.441 1 93.62 412 GLY B N 1
ATOM 6355 C CA . GLY B 1 412 ? -7.418 -37.594 -4.781 1 93.62 412 GLY B CA 1
ATOM 6356 C C . GLY B 1 412 ? -8.141 -37.938 -6.07 1 93.62 412 GLY B C 1
ATOM 6357 O O . GLY B 1 412 ? -7.887 -38.969 -6.68 1 93.62 412 GLY B O 1
ATOM 6358 N N . LEU B 1 413 ? -9.086 -37.125 -6.438 1 95.25 413 LEU B N 1
ATOM 6359 C CA . LEU B 1 413 ? -9.703 -37.188 -7.758 1 95.25 413 LEU B CA 1
ATOM 6360 C C . LEU B 1 413 ? -8.969 -36.312 -8.75 1 95.25 413 LEU B C 1
ATOM 6362 O O . LEU B 1 413 ? -8.664 -35.156 -8.445 1 95.25 413 LEU B O 1
ATOM 6366 N N . PRO B 1 414 ? -8.703 -36.875 -9.922 1 96.94 414 PRO B N 1
ATOM 6367 C CA . PRO B 1 414 ? -7.883 -36.125 -10.875 1 96.94 414 PRO B CA 1
ATOM 6368 C C . PRO B 1 414 ? -8.453 -34.75 -11.172 1 96.94 414 PRO B C 1
ATOM 6370 O O . PRO B 1 414 ? -9.664 -34.594 -11.352 1 96.94 414 PRO B O 1
ATOM 6373 N N . SER B 1 415 ? -7.57 -33.75 -11.156 1 98.44 415 SER B N 1
ATOM 6374 C CA . SER B 1 415 ? -7.812 -32.375 -11.594 1 98.44 415 SER B CA 1
ATOM 6375 C C . SER B 1 415 ? -8.82 -31.688 -10.68 1 98.44 415 SER B C 1
ATOM 6377 O O . SER B 1 415 ? -9.461 -30.719 -11.086 1 98.44 415 SER B O 1
ATOM 6379 N N . THR B 1 416 ? -9.047 -32.219 -9.5 1 98.38 416 THR B N 1
ATOM 6380 C CA . THR B 1 416 ? -9.922 -31.562 -8.523 1 98.38 416 THR B CA 1
ATOM 6381 C C . THR B 1 416 ? -9.141 -31.172 -7.27 1 98.38 416 THR B C 1
ATOM 6383 O O . THR B 1 416 ? -8.195 -31.875 -6.891 1 98.38 416 THR B O 1
ATOM 6386 N N . GLY B 1 417 ? -9.5 -30.016 -6.707 1 98.44 417 GLY B N 1
ATOM 6387 C CA . GLY B 1 417 ? -8.742 -29.531 -5.57 1 98.44 417 GLY B CA 1
ATOM 6388 C C . GLY B 1 417 ? -9.617 -28.922 -4.484 1 98.44 417 GLY B C 1
ATOM 6389 O O . GLY B 1 417 ? -10.766 -28.562 -4.738 1 98.44 417 GLY B O 1
ATOM 6390 N N . ILE B 1 418 ? -9.117 -28.906 -3.291 1 98.88 418 ILE B N 1
ATOM 6391 C CA . ILE B 1 418 ? -9.641 -28.125 -2.176 1 98.88 418 ILE B CA 1
ATOM 6392 C C . ILE B 1 418 ? -8.703 -26.953 -1.886 1 98.88 418 ILE B C 1
ATOM 6394 O O . ILE B 1 418 ? -7.484 -27.109 -1.863 1 98.88 418 ILE B O 1
ATOM 6398 N N . MET B 1 419 ? -9.281 -25.797 -1.78 1 98.94 419 MET B N 1
ATOM 6399 C CA . MET B 1 419 ? -8.492 -24.609 -1.463 1 98.94 419 MET B CA 1
ATOM 6400 C C . MET B 1 419 ? -8.727 -24.172 -0.021 1 98.94 419 MET B C 1
ATOM 6402 O O . MET B 1 419 ? -9.867 -24.047 0.417 1 98.94 419 MET B O 1
ATOM 6406 N N . LEU B 1 420 ? -7.684 -24.047 0.724 1 98.94 420 LEU B N 1
ATOM 6407 C CA . LEU B 1 420 ? -7.664 -23.469 2.064 1 98.94 420 LEU B CA 1
ATOM 6408 C C . LEU B 1 420 ? -7.223 -22.016 2.027 1 98.94 420 LEU B C 1
ATOM 6410 O O . LEU B 1 420 ? -6.082 -21.719 1.67 1 98.94 420 LEU B O 1
ATOM 6414 N N . MET B 1 421 ? -8.109 -21.125 2.365 1 98.94 421 MET B N 1
ATOM 6415 C CA . MET B 1 421 ? -7.785 -19.703 2.391 1 98.94 421 MET B CA 1
ATOM 6416 C C . MET B 1 421 ? -7.52 -19.234 3.816 1 98.94 421 MET B C 1
ATOM 6418 O O . MET B 1 421 ? -8.367 -19.391 4.695 1 98.94 421 MET B O 1
ATOM 6422 N N . GLY B 1 422 ? -6.309 -18.75 4.023 1 98.69 422 GLY B N 1
ATOM 6423 C CA . GLY B 1 422 ? -5.895 -18.25 5.324 1 98.69 422 GLY B CA 1
ATOM 6424 C C . GLY B 1 422 ? -5.949 -16.75 5.43 1 98.69 422 GLY B C 1
ATOM 6425 O O . GLY B 1 422 ? -6.59 -16.078 4.613 1 98.69 422 GLY B O 1
ATOM 6426 N N . ARG B 1 423 ? -5.391 -16.156 6.473 1 98.19 423 ARG B N 1
ATOM 6427 C CA . ARG B 1 423 ? -5.352 -14.719 6.715 1 98.19 423 ARG B CA 1
ATOM 6428 C C . ARG B 1 423 ? -4.262 -14.055 5.883 1 98.19 423 ARG B C 1
ATOM 6430 O O . ARG B 1 423 ? -3.334 -14.719 5.418 1 98.19 423 ARG B O 1
ATOM 6437 N N . PRO B 1 424 ? -4.445 -12.766 5.629 1 98.44 424 PRO B N 1
ATOM 6438 C CA . PRO B 1 424 ? -3.322 -12.047 5.027 1 98.44 424 PRO B CA 1
ATOM 6439 C C . PRO B 1 424 ? -2.035 -12.172 5.84 1 98.44 424 PRO B C 1
ATOM 6441 O O . PRO B 1 424 ? -2.062 -12.062 7.07 1 98.44 424 PRO B O 1
ATOM 6444 N N . PHE B 1 425 ? -0.936 -12.523 5.148 1 98.19 425 PHE B N 1
ATOM 6445 C CA . PHE B 1 425 ? 0.399 -12.672 5.715 1 98.19 425 PHE B CA 1
ATOM 6446 C C . PHE B 1 425 ? 0.435 -13.82 6.723 1 98.19 425 PHE B C 1
ATOM 6448 O O . PHE B 1 425 ? 1.25 -13.812 7.645 1 98.19 425 PHE B O 1
ATOM 6455 N N . GLY B 1 426 ? -0.475 -14.758 6.547 1 98.19 426 GLY B N 1
ATOM 6456 C CA . GLY B 1 426 ? -0.55 -15.914 7.418 1 98.19 426 GLY B CA 1
ATOM 6457 C C . GLY B 1 426 ? -0.045 -17.188 6.762 1 98.19 426 GLY B C 1
ATOM 6458 O O . GLY B 1 426 ? -0.529 -18.281 7.062 1 98.19 426 GLY B O 1
ATOM 6459 N N . GLU B 1 427 ? 0.845 -17.078 5.891 1 98.75 427 GLU B N 1
ATOM 6460 C CA . GLU B 1 427 ? 1.29 -18.219 5.09 1 98.75 427 GLU B CA 1
ATOM 6461 C C . GLU B 1 427 ? 1.817 -19.344 5.973 1 98.75 427 GLU B C 1
ATOM 6463 O O . GLU B 1 427 ? 1.514 -20.516 5.742 1 98.75 427 GLU B O 1
ATOM 6468 N N . GLU B 1 428 ? 2.621 -19.016 7.008 1 98.56 428 GLU B N 1
ATOM 6469 C CA . GLU B 1 428 ? 3.219 -20.047 7.844 1 98.56 428 GLU B CA 1
ATOM 6470 C C . GLU B 1 428 ? 2.146 -20.875 8.547 1 98.56 428 GLU B C 1
ATOM 6472 O O . GLU B 1 428 ? 2.215 -22.109 8.562 1 98.56 428 GLU B O 1
ATOM 6477 N N . ARG B 1 429 ? 1.198 -20.188 9.094 1 98.06 429 ARG B N 1
ATOM 6478 C CA . ARG B 1 429 ? 0.1 -20.891 9.758 1 98.06 429 ARG B CA 1
ATOM 6479 C C . ARG B 1 429 ? -0.688 -21.734 8.766 1 98.06 429 ARG B C 1
ATOM 6481 O O . ARG B 1 429 ? -1.054 -22.875 9.07 1 98.06 429 ARG B O 1
ATOM 6488 N N . LEU B 1 430 ? -0.965 -21.219 7.641 1 98.81 430 LEU B N 1
ATOM 6489 C CA . LEU B 1 430 ? -1.712 -21.922 6.602 1 98.81 430 LEU B CA 1
ATOM 6490 C C . LEU B 1 430 ? -0.961 -23.156 6.141 1 98.81 430 LEU B C 1
ATOM 6492 O O . LEU B 1 430 ? -1.566 -24.219 5.934 1 98.81 430 LEU B O 1
ATOM 6496 N N . LEU B 1 431 ? 0.328 -23 5.965 1 98.88 431 LEU B N 1
ATOM 6497 C CA . LEU B 1 431 ? 1.156 -24.125 5.523 1 98.88 431 LEU B CA 1
ATOM 6498 C C . LEU B 1 431 ? 1.182 -25.234 6.574 1 98.88 431 LEU B C 1
ATOM 6500 O O . LEU B 1 431 ? 1.188 -26.422 6.234 1 98.88 431 LEU B O 1
ATOM 6504 N N . ARG B 1 432 ? 1.203 -24.875 7.816 1 98.56 432 ARG B N 1
ATOM 6505 C CA . ARG B 1 432 ? 1.15 -25.875 8.875 1 98.56 432 ARG B CA 1
ATOM 6506 C C . ARG B 1 432 ? -0.159 -26.656 8.828 1 98.56 432 ARG B C 1
ATOM 6508 O O . ARG B 1 432 ? -0.155 -27.891 8.875 1 98.56 432 ARG B O 1
ATOM 6515 N N . ILE B 1 433 ? -1.258 -25.984 8.664 1 98.44 433 ILE B N 1
ATOM 6516 C CA . ILE B 1 433 ? -2.564 -26.609 8.508 1 98.44 433 ILE B CA 1
ATOM 6517 C C . ILE B 1 433 ? -2.586 -27.453 7.23 1 98.44 433 ILE B C 1
ATOM 6519 O O . ILE B 1 433 ? -3.129 -28.547 7.211 1 98.44 433 ILE B O 1
ATOM 6523 N N . GLY B 1 434 ? -2.014 -26.859 6.211 1 98.81 434 GLY B N 1
ATOM 6524 C CA . GLY B 1 434 ? -1.946 -27.547 4.926 1 98.81 434 GLY B CA 1
ATOM 6525 C C . GLY B 1 434 ? -1.178 -28.844 4.973 1 98.81 434 GLY B C 1
ATOM 6526 O O . GLY B 1 434 ? -1.55 -29.812 4.312 1 98.81 434 GLY B O 1
ATOM 6527 N N . ALA B 1 435 ? -0.117 -28.891 5.73 1 98.75 435 ALA B N 1
ATOM 6528 C CA . ALA B 1 435 ? 0.664 -30.109 5.867 1 98.75 435 ALA B CA 1
ATOM 6529 C C . AL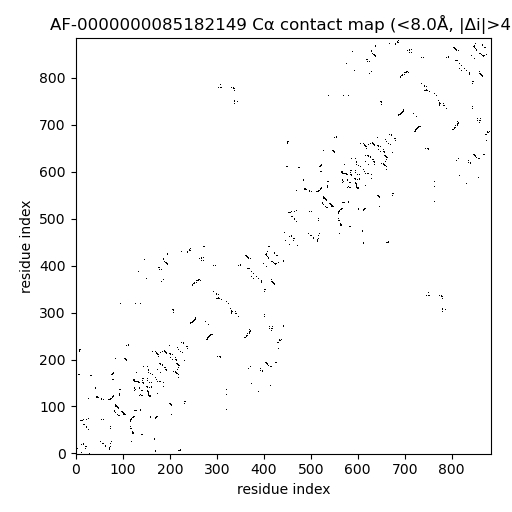A B 1 435 ? -0.168 -31.219 6.504 1 98.75 435 ALA B C 1
ATOM 6531 O O . ALA B 1 435 ? -0.12 -32.375 6.059 1 98.75 435 ALA B O 1
ATOM 6532 N N . ALA B 1 436 ? -0.886 -30.891 7.539 1 98.69 436 ALA B N 1
ATOM 6533 C CA . ALA B 1 436 ? -1.778 -31.859 8.18 1 98.69 436 ALA B CA 1
ATOM 6534 C C . ALA B 1 436 ? -2.883 -32.312 7.227 1 98.69 436 ALA B C 1
ATOM 6536 O O . ALA B 1 436 ? -3.227 -33.469 7.172 1 98.69 436 ALA B O 1
ATOM 6537 N N . ALA B 1 437 ? -3.428 -31.375 6.504 1 98.81 437 ALA B N 1
ATOM 6538 C CA . ALA B 1 437 ? -4.477 -31.688 5.535 1 98.81 437 ALA B CA 1
ATOM 6539 C C . ALA B 1 437 ? -3.953 -32.625 4.438 1 98.81 437 ALA B C 1
ATOM 6541 O O . ALA B 1 437 ? -4.641 -33.562 4.031 1 98.81 437 ALA B O 1
ATOM 6542 N N . GLU B 1 438 ? -2.791 -32.219 3.928 1 98.62 438 GLU B N 1
ATOM 6543 C CA . GLU B 1 438 ? -2.168 -33.062 2.902 1 98.62 438 GLU B CA 1
ATOM 6544 C C . GLU B 1 438 ? -2.047 -34.5 3.365 1 98.62 438 GLU B C 1
ATOM 6546 O O . GLU B 1 438 ? -2.35 -35.438 2.609 1 98.62 438 GLU B O 1
ATOM 6551 N N . SER B 1 439 ? -1.63 -34.75 4.59 1 97.88 439 SER B N 1
ATOM 6552 C CA . SER B 1 439 ? -1.496 -36.062 5.16 1 97.88 439 SER B CA 1
ATOM 6553 C C . SER B 1 439 ? -2.844 -36.781 5.223 1 97.88 439 SER B C 1
ATOM 6555 O O . SER B 1 439 ? -2.924 -38 4.98 1 97.88 439 SER B O 1
ATOM 6557 N N . ALA B 1 440 ? -3.836 -36.062 5.527 1 97.69 440 ALA B N 1
ATOM 6558 C CA . ALA B 1 440 ? -5.176 -36.625 5.637 1 97.69 440 ALA B CA 1
ATOM 6559 C C . ALA B 1 440 ? -5.711 -37.031 4.266 1 97.69 440 ALA B C 1
ATOM 6561 O O . ALA B 1 440 ? -6.504 -37.969 4.156 1 97.69 440 ALA B O 1
ATOM 6562 N N . LEU B 1 441 ? -5.324 -36.406 3.266 1 97.38 441 LEU B N 1
ATOM 6563 C CA . LEU B 1 441 ? -5.871 -36.625 1.928 1 97.38 441 LEU B CA 1
ATOM 6564 C C . LEU B 1 441 ? -5.117 -37.719 1.201 1 97.38 441 LEU B C 1
ATOM 6566 O O . LEU B 1 441 ? -5.578 -38.219 0.172 1 97.38 441 LEU B O 1
ATOM 6570 N N . ARG B 1 442 ? -3.912 -38.062 1.634 1 88.25 442 ARG B N 1
ATOM 6571 C CA . ARG B 1 442 ? -3.148 -39.156 1.044 1 88.25 442 ARG B CA 1
ATOM 6572 C C . ARG B 1 442 ? -3.607 -40.5 1.593 1 88.25 442 ARG B C 1
ATOM 6574 O O . ARG B 1 442 ? -4.039 -40.594 2.744 1 88.25 442 ARG B O 1
#

Solvent-accessible surface area (backbone atoms only — not comparable to full-atom values): 40845 Å² total; per-residue (Å²): 114,75,66,61,42,74,39,44,40,56,56,50,13,52,35,31,75,72,64,76,39,50,20,45,59,54,44,48,51,32,52,50,48,39,72,67,39,92,56,33,76,26,22,35,71,41,71,33,61,70,60,21,50,54,40,10,45,53,26,32,53,24,47,75,68,71,58,60,69,43,67,42,35,19,38,42,25,32,31,26,24,34,48,25,32,50,79,34,74,36,34,30,42,31,59,83,32,62,84,37,57,34,86,48,51,7,50,35,56,47,32,25,44,72,29,26,38,15,51,48,27,28,13,23,23,10,46,54,52,66,43,43,43,14,68,18,91,80,69,31,49,22,45,13,73,85,42,63,62,23,30,15,13,1,17,17,10,7,17,30,33,31,31,58,72,32,48,22,39,26,11,34,25,44,24,55,37,29,10,21,36,40,5,9,15,37,41,59,19,22,8,35,39,42,18,56,79,69,52,72,58,57,48,41,68,70,45,34,69,88,36,37,21,52,25,37,24,22,76,36,57,64,35,41,36,47,48,52,13,33,36,64,69,56,76,51,58,79,55,82,83,46,57,36,65,80,38,34,34,31,36,49,56,58,70,47,59,65,88,44,36,70,64,21,51,50,19,30,53,50,35,50,52,32,40,41,74,52,40,29,44,77,42,80,45,74,54,74,63,51,59,59,50,59,68,40,45,63,54,57,47,20,12,39,29,20,20,70,39,44,68,64,41,70,75,45,56,84,48,46,56,62,74,51,49,55,51,34,54,56,6,74,75,40,40,18,23,54,40,42,36,47,52,56,52,38,55,55,42,36,52,52,49,50,63,73,48,59,89,35,69,29,39,36,38,40,34,32,32,47,68,67,50,50,42,69,53,41,74,73,30,65,69,57,33,54,53,52,34,53,48,40,29,50,43,34,28,52,37,41,74,55,41,19,11,33,38,29,36,47,28,79,40,87,37,11,15,36,23,42,35,32,49,62,80,29,52,53,63,41,45,23,47,41,42,26,46,52,58,45,50,100,114,76,65,63,40,73,40,43,41,58,56,50,11,52,35,32,74,71,64,78,40,50,20,45,59,53,44,49,51,33,52,51,48,37,71,67,38,90,56,32,76,27,22,34,71,41,69,31,60,70,60,22,52,52,40,8,46,54,26,32,54,25,46,76,67,72,58,61,70,42,68,43,34,20,37,41,26,32,31,24,26,34,47,26,31,50,80,35,76,34,34,29,40,32,61,81,32,63,85,36,57,35,87,48,50,7,49,35,55,46,31,24,45,73,29,28,38,15,51,49,27,28,12,21,22,10,46,54,54,66,42,40,41,12,66,17,90,81,70,31,49,23,44,12,73,84,42,64,62,23,30,14,12,1,15,17,11,6,17,30,33,31,31,58,72,32,48,21,40,26,11,34,25,43,25,56,36,29,10,21,38,41,4,9,17,38,40,58,19,20,8,36,37,41,18,56,80,70,51,73,58,56,48,41,68,72,46,34,69,88,37,37,21,52,25,38,26,25,76,37,55,64,36,41,36,47,50,53,12,33,36,65,70,56,76,52,55,80,55,81,83,45,56,34,63,79,38,35,34,31,36,48,56,59,70,46,58,65,87,43,35,70,64,21,48,50,19,30,51,50,35,51,53,33,40,41,74,52,38,29,44,78,43,79,45,73,54,72,64,51,59,60,49,60,69,40,46,64,54,56,48,21,13,38,27,20,22,72,39,44,67,64,41,70,74,45,55,84,49,45,56,62,74,51,50,54,50,34,55,56,7,74,76,40,39,17,23,55,41,40,36,46,52,56,51,38,54,54,42,35,53,50,50,51,64,74,47,59,88,36,69,28,40,36,38,41,35,31,31,47,66,65,51,50,41,70,54,41,75,74,30,64,68,57,33,54,52,51,34,53,49,40,29,51,43,34,28,52,37,40,74,55,41,20,11,33,39,29,35,47,28,78,40,89,37,11,17,37,22,41,34,30,50,62,80,28,52,56,63,40,47,23,47,42,42,26,48,53,58,44,49,98